Protein AF-A0AAW0DXD9-F1 (afdb_monomer_lite)

Organism: NCBI:txid2862362

Structure (mmCIF, N/CA/C/O backbone):
data_AF-A0AAW0DXD9-F1
#
_entry.id   AF-A0AAW0DXD9-F1
#
loop_
_atom_site.group_PDB
_atom_site.id
_atom_site.type_symbol
_atom_site.label_atom_id
_atom_site.label_alt_id
_atom_site.label_comp_id
_atom_site.label_asym_id
_atom_site.label_entity_id
_atom_site.label_seq_id
_atom_site.pdbx_PDB_ins_code
_atom_site.Cartn_x
_atom_site.Cartn_y
_atom_site.Cartn_z
_atom_site.occupancy
_atom_site.B_iso_or_equiv
_atom_site.auth_seq_id
_atom_site.auth_comp_id
_atom_site.auth_asym_id
_atom_site.auth_atom_id
_atom_site.pdbx_PDB_model_num
ATOM 1 N N . MET A 1 1 ? -8.030 -7.609 -18.853 1.00 49.00 1 MET A N 1
ATOM 2 C CA . MET A 1 1 ? -7.290 -8.374 -17.815 1.00 49.00 1 MET A CA 1
ATOM 3 C C . MET A 1 1 ? -5.779 -8.216 -18.023 1.00 49.00 1 MET A C 1
ATOM 5 O O . MET A 1 1 ? -5.335 -8.405 -19.146 1.00 49.00 1 MET A O 1
ATOM 9 N N . GLN A 1 2 ? -4.993 -7.849 -17.000 1.00 67.75 2 GLN A N 1
ATOM 10 C CA . GLN A 1 2 ? -3.519 -7.830 -17.099 1.00 67.75 2 GLN A CA 1
ATOM 11 C C . GLN A 1 2 ? -2.931 -9.238 -16.900 1.00 67.75 2 GLN A C 1
ATOM 13 O O . GLN A 1 2 ? -3.432 -10.023 -16.094 1.00 67.75 2 GLN A O 1
ATOM 18 N N . LEU A 1 3 ? -1.858 -9.551 -17.626 1.00 85.88 3 LEU A N 1
ATOM 19 C CA . LEU A 1 3 ? -1.164 -10.839 -17.574 1.00 85.88 3 LEU A CA 1
ATOM 20 C C . LEU A 1 3 ? -0.427 -11.042 -16.236 1.00 85.88 3 LEU A C 1
ATOM 22 O O . LEU A 1 3 ? 0.453 -10.260 -15.889 1.00 85.88 3 LEU A O 1
ATOM 26 N N . GLN A 1 4 ? -0.753 -12.120 -15.520 1.00 86.94 4 GLN A N 1
ATOM 27 C CA . GLN A 1 4 ? -0.132 -12.501 -14.244 1.00 86.94 4 GLN A CA 1
ATOM 28 C C . GLN A 1 4 ? 1.189 -13.268 -14.464 1.00 86.94 4 GLN A C 1
ATOM 30 O O . GLN A 1 4 ? 1.215 -14.362 -15.043 1.00 86.94 4 GLN A O 1
ATOM 35 N N . LEU A 1 5 ? 2.302 -12.712 -13.988 1.00 90.62 5 LEU A N 1
ATOM 36 C CA . LEU A 1 5 ? 3.662 -13.256 -14.140 1.00 90.62 5 LEU A CA 1
ATOM 37 C C . LEU A 1 5 ? 4.233 -13.836 -12.836 1.00 90.62 5 LEU A C 1
ATOM 39 O O . LEU A 1 5 ? 5.356 -14.338 -12.807 1.00 90.62 5 LEU A O 1
ATOM 43 N N . ASP A 1 6 ? 3.434 -13.831 -11.777 1.00 84.50 6 ASP A N 1
ATOM 44 C CA . ASP A 1 6 ? 3.812 -14.202 -10.418 1.00 84.50 6 ASP A CA 1
ATOM 45 C C . ASP A 1 6 ? 4.309 -15.647 -10.336 1.00 84.50 6 ASP A C 1
ATOM 47 O O . ASP A 1 6 ? 3.703 -16.585 -10.871 1.00 84.50 6 ASP A O 1
ATOM 51 N N . GLY A 1 7 ? 5.454 -15.835 -9.681 1.00 84.81 7 GLY A N 1
ATOM 52 C CA . GLY A 1 7 ? 6.097 -17.143 -9.545 1.00 84.81 7 GLY A CA 1
ATOM 53 C C . GLY A 1 7 ? 6.734 -17.693 -10.828 1.00 84.81 7 GLY A C 1
ATOM 54 O O . GLY A 1 7 ? 7.098 -18.868 -10.844 1.00 84.81 7 GLY A O 1
ATOM 55 N N . ALA A 1 8 ? 6.878 -16.893 -11.894 1.00 91.31 8 ALA A N 1
ATOM 56 C CA . ALA A 1 8 ? 7.763 -17.230 -13.011 1.00 91.31 8 ALA A CA 1
ATOM 57 C C . ALA A 1 8 ? 9.213 -17.358 -12.508 1.00 91.31 8 ALA A C 1
ATOM 59 O O . ALA A 1 8 ? 9.703 -16.477 -11.799 1.00 91.31 8 ALA A O 1
ATOM 60 N N . LYS A 1 9 ? 9.894 -18.455 -12.860 1.00 91.81 9 LYS A N 1
ATOM 61 C CA . LYS A 1 9 ? 11.233 -18.814 -12.351 1.00 91.81 9 LYS A CA 1
ATOM 62 C C . LYS A 1 9 ? 12.372 -18.465 -13.309 1.00 91.81 9 LYS A C 1
ATOM 64 O O . LYS A 1 9 ? 13.537 -18.635 -12.957 1.00 91.81 9 LYS A O 1
ATOM 69 N N . SER A 1 10 ? 12.044 -17.998 -14.510 1.00 94.88 10 SER A N 1
ATOM 70 C CA . SER A 1 10 ? 13.009 -17.590 -15.523 1.00 94.88 10 SER A CA 1
ATOM 71 C C . SER A 1 10 ? 12.406 -16.571 -16.495 1.00 94.88 10 SER A C 1
ATOM 73 O O . SER A 1 10 ? 11.189 -16.385 -16.552 1.00 94.88 10 SER A O 1
ATOM 75 N N . VAL A 1 11 ? 13.263 -15.965 -17.319 1.00 96.00 11 VAL A N 1
ATOM 76 C CA . VAL A 1 11 ? 12.863 -15.161 -18.487 1.00 96.00 11 VAL A CA 1
ATOM 77 C C . VAL A 1 11 ? 11.992 -15.980 -19.454 1.00 96.00 11 VAL A C 1
ATOM 79 O O . VAL A 1 11 ? 11.004 -15.471 -19.981 1.00 96.00 11 VAL A O 1
ATOM 82 N N . GLN A 1 12 ? 12.310 -17.267 -19.638 1.00 95.88 12 GLN A N 1
ATOM 83 C CA . GLN A 1 12 ? 11.563 -18.169 -20.517 1.00 95.88 12 GLN A CA 1
ATOM 84 C C . GLN A 1 12 ? 10.153 -18.460 -19.975 1.00 95.88 12 GLN A C 1
ATOM 86 O O . GLN A 1 12 ? 9.193 -18.409 -20.739 1.00 95.88 12 GLN A O 1
ATOM 91 N N . ASP A 1 13 ? 9.996 -18.651 -18.658 1.00 95.94 13 ASP A N 1
ATOM 92 C CA . ASP A 1 13 ? 8.682 -18.810 -18.012 1.00 95.94 13 ASP A CA 1
ATOM 93 C C . ASP A 1 13 ? 7.769 -17.602 -18.293 1.00 95.94 13 ASP A C 1
ATOM 95 O O . ASP A 1 13 ? 6.564 -17.762 -18.495 1.00 95.94 13 ASP A O 1
ATOM 99 N N . VAL A 1 14 ? 8.329 -16.384 -18.293 1.00 96.75 14 VAL A N 1
ATOM 100 C CA . VAL A 1 14 ? 7.583 -15.159 -18.618 1.00 96.75 14 VAL A CA 1
ATOM 101 C C . VAL A 1 14 ? 7.177 -15.153 -20.093 1.00 96.75 14 VAL A C 1
ATOM 103 O O . VAL A 1 14 ? 6.004 -14.932 -20.391 1.00 96.75 14 VAL A O 1
ATOM 106 N N . ILE A 1 15 ? 8.104 -15.458 -21.006 1.00 97.00 15 ILE A N 1
ATOM 107 C CA . ILE A 1 15 ? 7.836 -15.570 -22.451 1.00 97.00 15 ILE A CA 1
ATOM 108 C C . ILE A 1 15 ? 6.709 -16.577 -22.725 1.00 97.00 15 ILE A C 1
ATOM 110 O O . ILE A 1 15 ? 5.752 -16.259 -23.434 1.00 97.00 15 ILE A O 1
ATOM 114 N N . ASP A 1 16 ? 6.761 -17.761 -22.115 1.00 96.69 16 ASP A N 1
ATOM 115 C CA . ASP A 1 16 ? 5.762 -18.811 -22.326 1.00 96.69 16 ASP A CA 1
ATOM 116 C C . ASP A 1 16 ? 4.389 -18.453 -21.736 1.00 96.69 16 ASP A C 1
ATOM 118 O O . ASP A 1 16 ? 3.364 -18.745 -22.360 1.00 96.69 16 ASP A O 1
ATOM 122 N N . ARG A 1 17 ? 4.334 -17.714 -20.617 1.00 96.62 17 ARG A N 1
ATOM 123 C CA . ARG A 1 17 ? 3.081 -17.124 -20.107 1.00 96.62 17 ARG A CA 1
ATOM 124 C C . ARG A 1 17 ? 2.498 -16.074 -21.051 1.00 96.62 17 ARG A C 1
ATOM 126 O O . ARG A 1 17 ? 1.286 -16.072 -21.259 1.00 96.62 17 ARG A O 1
ATOM 133 N N . ILE A 1 18 ? 3.325 -15.212 -21.652 1.00 96.50 18 ILE A N 1
ATOM 134 C CA . ILE A 1 18 ? 2.856 -14.230 -22.647 1.00 96.50 18 ILE A CA 1
ATOM 135 C C . ILE A 1 18 ? 2.286 -14.952 -23.871 1.00 96.50 18 ILE A C 1
ATOM 137 O O . ILE A 1 18 ? 1.202 -14.607 -24.337 1.00 96.50 18 ILE A O 1
ATOM 141 N N . LYS A 1 19 ? 2.962 -15.994 -24.363 1.00 95.94 19 LYS A N 1
ATOM 142 C CA . LYS A 1 19 ? 2.490 -16.799 -25.501 1.00 95.94 19 LYS A CA 1
ATOM 143 C C . LYS A 1 19 ? 1.169 -17.495 -25.188 1.00 95.94 19 LYS A C 1
ATOM 145 O O . LYS A 1 19 ? 0.238 -17.398 -25.984 1.00 95.94 19 LYS A O 1
ATOM 150 N N . ALA A 1 20 ? 1.052 -18.124 -24.017 1.00 95.12 20 ALA A N 1
ATOM 151 C CA . ALA A 1 20 ? -0.197 -18.730 -23.558 1.00 95.12 20 ALA A CA 1
ATOM 152 C C . ALA A 1 20 ? -1.334 -17.697 -23.460 1.00 95.12 20 ALA A C 1
ATOM 154 O O . ALA A 1 20 ? -2.444 -17.967 -23.912 1.00 95.12 20 ALA A O 1
ATOM 155 N N . TYR A 1 21 ? -1.052 -16.494 -22.947 1.00 94.56 21 TYR A N 1
ATOM 156 C CA . TYR A 1 21 ? -2.014 -15.393 -22.898 1.00 94.56 21 TYR A CA 1
ATOM 157 C C . TYR A 1 21 ? -2.471 -14.955 -24.293 1.00 94.56 21 TYR A C 1
ATOM 159 O O . TYR A 1 21 ? -3.675 -14.888 -24.528 1.00 94.56 21 TYR A O 1
ATOM 167 N N . ILE A 1 22 ? -1.544 -14.717 -25.230 1.00 94.50 22 ILE A N 1
ATOM 168 C CA . ILE A 1 22 ? -1.880 -14.350 -26.614 1.00 94.50 22 ILE A CA 1
ATOM 169 C C . ILE A 1 22 ? -2.766 -15.431 -27.247 1.00 94.50 22 ILE A C 1
ATOM 171 O O . ILE A 1 22 ? -3.814 -15.112 -27.798 1.00 94.50 22 ILE A O 1
ATOM 175 N N . LEU A 1 23 ? -2.379 -16.707 -27.146 1.00 94.00 23 LEU A N 1
ATOM 176 C CA . LEU A 1 23 ? -3.112 -17.823 -27.754 1.00 94.00 23 LEU A CA 1
ATOM 177 C C . LEU A 1 23 ? -4.498 -18.051 -27.125 1.00 94.00 23 LEU A C 1
ATOM 179 O O . LEU A 1 23 ? -5.411 -18.497 -27.817 1.00 94.00 23 LEU A O 1
ATOM 183 N N . ALA A 1 24 ? -4.676 -17.719 -25.843 1.00 93.06 24 ALA A N 1
ATOM 184 C CA . ALA A 1 24 ? -5.959 -17.809 -25.144 1.00 93.06 24 ALA A CA 1
ATOM 185 C C . ALA A 1 24 ? -6.922 -16.639 -25.437 1.00 93.06 24 ALA A C 1
ATOM 187 O O . ALA A 1 24 ? -8.107 -16.747 -25.124 1.00 93.06 24 ALA A O 1
ATOM 188 N N . HIS A 1 25 ? -6.443 -15.540 -26.034 1.00 90.62 25 HIS A N 1
ATOM 189 C CA . HIS A 1 25 ? -7.230 -14.332 -26.308 1.00 90.62 25 HIS A CA 1
ATOM 190 C C . HIS A 1 25 ? -7.232 -14.040 -27.820 1.00 90.62 25 HIS A C 1
ATOM 192 O O . HIS A 1 25 ? -6.337 -13.350 -28.316 1.00 90.62 25 HIS A O 1
ATOM 198 N N . PRO A 1 26 ? -8.217 -14.553 -28.590 1.00 91.88 26 PRO A N 1
ATOM 199 C CA . PRO A 1 26 ? -8.238 -14.434 -30.052 1.00 91.88 26 PRO A CA 1
ATOM 200 C C . PRO A 1 26 ? -8.177 -12.992 -30.569 1.00 91.88 26 PRO A C 1
ATOM 202 O O . PRO A 1 26 ? -7.608 -12.742 -31.629 1.00 91.88 26 PRO A O 1
ATOM 205 N N . ASP A 1 27 ? -8.723 -12.044 -29.809 1.00 88.56 27 ASP A N 1
ATOM 206 C CA . ASP A 1 27 ? -8.697 -10.612 -30.096 1.00 88.56 27 ASP A CA 1
ATOM 207 C C . ASP A 1 27 ? -7.316 -9.971 -29.875 1.00 88.56 27 ASP A C 1
ATOM 209 O O . ASP A 1 27 ? -6.988 -9.001 -30.551 1.00 88.56 27 ASP A O 1
ATOM 213 N N . VAL A 1 28 ? -6.482 -10.521 -28.985 1.00 90.69 28 VAL A N 1
ATOM 214 C CA . VAL A 1 28 ? -5.057 -10.166 -28.842 1.00 90.69 28 VAL A CA 1
ATOM 215 C C . VAL A 1 28 ? -4.207 -10.893 -29.889 1.00 90.69 28 VAL A C 1
ATOM 217 O O . VAL A 1 28 ? -3.288 -10.304 -30.457 1.00 90.69 28 VAL A O 1
ATOM 220 N N . HIS A 1 29 ? -4.502 -12.161 -30.187 1.00 92.94 29 HIS A N 1
ATOM 221 C CA . HIS A 1 29 ? -3.783 -12.923 -31.210 1.00 92.94 29 HIS A CA 1
ATOM 222 C C . HIS A 1 29 ? -3.917 -12.283 -32.599 1.00 92.94 29 HIS A C 1
ATOM 224 O O . HIS A 1 29 ? -2.898 -12.041 -33.249 1.00 92.94 29 HIS A O 1
ATOM 230 N N . ALA A 1 30 ? -5.149 -11.962 -33.012 1.00 93.12 30 ALA A N 1
ATOM 231 C CA . ALA A 1 30 ? -5.470 -11.429 -34.336 1.00 93.12 30 ALA A CA 1
ATOM 232 C C . ALA A 1 30 ? -4.989 -9.986 -34.581 1.00 93.12 30 ALA A C 1
ATOM 234 O O . ALA A 1 30 ? -4.852 -9.596 -35.738 1.00 93.12 30 ALA A O 1
ATOM 235 N N . ASP A 1 31 ? -4.716 -9.206 -33.530 1.00 92.50 31 ASP A N 1
ATOM 236 C CA . ASP A 1 31 ? -4.271 -7.811 -33.633 1.00 92.50 31 ASP A CA 1
ATOM 237 C C . ASP A 1 31 ? -2.896 -7.607 -32.959 1.00 92.50 31 ASP A C 1
ATOM 239 O O . ASP A 1 31 ? -2.810 -7.392 -31.745 1.00 92.50 31 ASP A O 1
ATOM 243 N N . PRO A 1 32 ? -1.793 -7.654 -33.734 1.00 90.44 32 PRO A N 1
ATOM 244 C CA . PRO A 1 32 ? -0.442 -7.388 -33.241 1.00 90.44 32 PRO A CA 1
ATOM 245 C C . PRO A 1 32 ? -0.200 -5.967 -32.719 1.00 90.44 32 PRO A C 1
ATOM 247 O O . PRO A 1 32 ? 0.811 -5.748 -32.053 1.00 90.44 32 PRO A O 1
ATOM 250 N N . SER A 1 33 ? -1.090 -5.005 -33.000 1.00 90.56 33 SER A N 1
ATOM 251 C CA . SER A 1 33 ? -0.955 -3.624 -32.519 1.00 90.56 33 SER A CA 1
ATOM 252 C C . SER A 1 33 ? -1.432 -3.440 -31.074 1.00 90.56 33 SER A C 1
ATOM 254 O O . SER A 1 33 ? -1.099 -2.438 -30.437 1.00 90.56 33 SER A O 1
ATOM 256 N N . ARG A 1 34 ? -2.180 -4.410 -30.528 1.00 91.06 34 ARG A N 1
ATOM 257 C CA . ARG A 1 34 ? -2.668 -4.360 -29.148 1.00 91.06 34 ARG A CA 1
ATOM 258 C C . ARG A 1 34 ? -1.540 -4.446 -28.134 1.00 91.06 34 ARG A C 1
ATOM 260 O O . ARG A 1 34 ? -0.703 -5.346 -28.172 1.00 91.06 34 ARG A O 1
ATOM 267 N N . TRP A 1 35 ? -1.610 -3.544 -27.162 1.00 92.81 35 TRP A N 1
ATOM 268 C CA . TRP A 1 35 ? -0.725 -3.529 -26.008 1.00 92.81 35 TRP A CA 1
ATOM 269 C C . TRP A 1 35 ? -0.950 -4.748 -25.118 1.00 92.81 35 TRP A C 1
ATOM 271 O O . TRP A 1 35 ? -2.056 -4.981 -24.625 1.00 92.81 35 TRP A O 1
ATOM 281 N N . ILE A 1 36 ? 0.125 -5.489 -24.868 1.00 93.88 36 ILE A N 1
ATOM 282 C CA . ILE A 1 36 ? 0.157 -6.567 -23.884 1.00 93.88 36 ILE A CA 1
ATOM 283 C C . ILE A 1 36 ? 0.736 -5.989 -22.597 1.00 93.88 36 ILE A C 1
ATOM 285 O O . ILE A 1 36 ? 1.898 -5.583 -22.553 1.00 93.88 36 ILE A O 1
ATOM 289 N N . GLN A 1 37 ? -0.093 -5.950 -21.556 1.00 93.19 37 GLN A N 1
ATOM 290 C CA . GLN A 1 37 ? 0.281 -5.472 -20.229 1.00 93.19 37 GLN A CA 1
ATOM 291 C C . GLN A 1 37 ? 0.275 -6.639 -19.243 1.00 93.19 37 GLN A C 1
ATOM 293 O O . GLN A 1 37 ? -0.698 -7.395 -19.186 1.00 93.19 37 GLN A O 1
ATOM 298 N N . GLY A 1 38 ? 1.336 -6.769 -18.451 1.00 91.88 38 GLY A N 1
ATOM 299 C CA . GLY A 1 38 ? 1.437 -7.775 -17.393 1.00 91.88 38 GLY A CA 1
ATOM 300 C C . GLY A 1 38 ? 2.134 -7.247 -16.147 1.00 91.88 38 GLY A C 1
ATOM 301 O O . GLY A 1 38 ? 2.767 -6.197 -16.192 1.00 91.88 38 GLY A O 1
ATOM 302 N N . MET A 1 39 ? 2.023 -7.976 -15.042 1.00 89.88 39 MET A N 1
ATOM 303 C CA . MET A 1 39 ? 2.644 -7.647 -13.757 1.00 89.88 39 MET A CA 1
ATOM 304 C C . MET A 1 39 ? 3.072 -8.933 -13.035 1.00 89.88 39 MET A C 1
ATOM 306 O O . MET A 1 39 ? 2.510 -9.993 -13.299 1.00 89.88 39 MET A O 1
ATOM 310 N N . GLY A 1 40 ? 4.066 -8.848 -12.145 1.00 88.44 40 GLY A N 1
ATOM 311 C CA . GLY A 1 40 ? 4.409 -9.931 -11.208 1.00 88.44 40 GLY A CA 1
ATOM 312 C C . GLY A 1 40 ? 5.754 -10.617 -11.458 1.00 88.44 40 GLY A C 1
ATOM 313 O O . GLY A 1 40 ? 6.115 -11.547 -10.735 1.00 88.44 40 GLY A O 1
ATOM 314 N N . TRP A 1 41 ? 6.526 -10.182 -12.464 1.00 92.88 41 TRP A N 1
ATOM 315 C CA . TRP A 1 41 ? 7.858 -10.749 -12.692 1.00 92.88 41 TRP A CA 1
ATOM 316 C C . TRP A 1 41 ? 8.831 -10.310 -11.595 1.00 92.88 41 TRP A C 1
ATOM 318 O O . TRP A 1 41 ? 8.757 -9.194 -11.079 1.00 92.88 41 TRP A O 1
ATOM 328 N N . ASP A 1 42 ? 9.743 -11.202 -11.224 1.00 89.75 42 ASP A N 1
ATOM 329 C CA . ASP A 1 42 ? 10.692 -10.971 -10.143 1.00 89.75 42 ASP A CA 1
ATOM 330 C C . ASP A 1 42 ? 12.003 -11.703 -10.419 1.00 89.75 42 ASP A C 1
ATOM 332 O O . ASP A 1 42 ? 12.139 -12.899 -10.155 1.00 89.75 42 ASP A O 1
ATOM 336 N N . GLN A 1 43 ? 12.986 -10.958 -10.916 1.00 90.56 43 GLN A N 1
ATOM 337 C CA . GLN A 1 43 ? 14.294 -11.499 -11.249 1.00 90.56 43 GLN A CA 1
ATOM 338 C C . GLN A 1 43 ? 15.075 -12.000 -10.031 1.00 90.56 43 GLN A C 1
ATOM 340 O O . GLN A 1 43 ? 15.916 -12.875 -10.179 1.00 90.56 43 GLN A O 1
ATOM 345 N N . THR A 1 44 ? 14.765 -11.546 -8.809 1.00 85.38 44 THR A N 1
ATOM 346 C CA . THR A 1 44 ? 15.437 -12.042 -7.588 1.00 85.38 44 THR A CA 1
ATOM 347 C C . THR A 1 44 ? 15.163 -13.522 -7.307 1.00 85.38 44 THR A C 1
ATOM 349 O O . THR A 1 44 ? 15.883 -14.146 -6.530 1.00 85.38 44 THR A O 1
ATOM 352 N N . LYS A 1 45 ? 14.151 -14.097 -7.970 1.00 85.69 45 LYS A N 1
ATOM 353 C CA . LYS A 1 45 ? 13.799 -15.524 -7.927 1.00 85.69 45 LYS A CA 1
ATOM 354 C C . LYS A 1 45 ? 14.406 -16.328 -9.087 1.00 85.69 45 LYS A C 1
ATOM 356 O O . LYS A 1 45 ? 14.171 -17.534 -9.164 1.00 85.69 45 LYS A O 1
ATOM 361 N N . TRP A 1 46 ? 15.138 -15.686 -10.001 1.00 91.62 46 TRP A N 1
ATOM 362 C CA . TRP A 1 46 ? 15.728 -16.306 -11.192 1.00 91.62 46 TRP A CA 1
ATOM 363 C C . TRP A 1 46 ? 17.221 -16.607 -10.979 1.00 91.62 46 TRP A C 1
ATOM 365 O O . TRP A 1 46 ? 17.888 -15.903 -10.215 1.00 91.62 46 TRP A O 1
ATOM 375 N N . PRO A 1 47 ? 17.793 -17.615 -11.666 1.00 87.50 47 PRO A N 1
ATOM 376 C CA . PRO A 1 47 ? 19.237 -17.847 -11.657 1.00 87.50 47 PRO A CA 1
ATOM 377 C C . PRO A 1 47 ? 20.016 -16.584 -12.062 1.00 87.50 47 PRO A C 1
ATOM 379 O O . PRO A 1 47 ? 19.702 -15.960 -13.070 1.00 87.50 47 PRO A O 1
ATOM 382 N N . GLY A 1 48 ? 21.017 -16.199 -11.265 1.00 84.19 48 GLY A N 1
ATOM 383 C CA . GLY A 1 48 ? 21.847 -15.004 -11.489 1.00 84.19 48 GLY A CA 1
ATOM 384 C C . GLY A 1 48 ? 21.235 -13.669 -11.035 1.00 84.19 48 GLY A C 1
ATOM 385 O O . GLY A 1 48 ? 21.977 -12.721 -10.811 1.00 84.19 48 GLY A O 1
ATOM 386 N N . ALA A 1 49 ? 19.915 -13.596 -10.837 1.00 85.69 49 ALA A N 1
ATOM 387 C CA . ALA A 1 49 ? 19.181 -12.388 -10.438 1.00 85.69 49 ALA A CA 1
ATOM 388 C C . ALA A 1 49 ? 19.370 -11.140 -11.334 1.00 85.69 49 ALA A C 1
ATOM 390 O O . ALA A 1 49 ? 19.113 -10.010 -10.907 1.00 85.69 49 ALA A O 1
ATOM 391 N N . GLU A 1 50 ? 19.784 -11.339 -12.587 1.00 89.75 50 GLU A N 1
ATOM 392 C CA . GLU A 1 50 ? 19.973 -10.276 -13.577 1.00 89.75 50 GLU A CA 1
ATOM 393 C C . GLU A 1 50 ? 18.636 -9.773 -14.147 1.00 89.75 50 GLU A C 1
ATOM 395 O O . GLU A 1 50 ? 17.646 -10.504 -14.222 1.00 89.75 50 GLU A O 1
ATOM 400 N N . PHE A 1 51 ? 18.593 -8.505 -14.561 1.00 92.88 51 PHE A N 1
ATOM 401 C CA . PHE A 1 51 ? 17.422 -7.947 -15.235 1.00 92.88 51 PHE A CA 1
ATOM 402 C C . PHE A 1 51 ? 17.274 -8.507 -16.666 1.00 92.88 51 PHE A C 1
ATOM 404 O O . PHE A 1 51 ? 18.282 -8.650 -17.359 1.00 92.88 51 PHE A O 1
ATOM 411 N N . PRO A 1 52 ? 16.040 -8.759 -17.147 1.00 95.31 52 PRO A N 1
ATOM 412 C CA . PRO A 1 52 ? 15.800 -9.158 -18.533 1.00 95.31 52 PRO A CA 1
ATOM 413 C C . PRO A 1 52 ? 15.964 -7.976 -19.505 1.00 95.31 52 PRO A C 1
ATOM 415 O O . PRO A 1 52 ? 16.075 -6.821 -19.092 1.00 95.31 52 PRO A O 1
ATOM 418 N N . THR A 1 53 ? 15.949 -8.252 -20.810 1.00 96.75 53 THR A N 1
ATOM 419 C CA . THR A 1 53 ? 16.121 -7.250 -21.875 1.00 96.75 53 THR A CA 1
ATOM 420 C C . THR A 1 53 ? 14.994 -7.289 -22.912 1.00 96.75 53 THR A C 1
ATOM 422 O O . THR A 1 53 ? 14.305 -8.293 -23.088 1.00 96.75 53 THR A O 1
ATOM 425 N N . ALA A 1 54 ? 14.796 -6.197 -23.650 1.00 96.88 54 ALA A N 1
ATOM 426 C CA . ALA A 1 54 ? 13.855 -6.104 -24.768 1.00 96.88 54 ALA A CA 1
ATOM 427 C C . ALA A 1 54 ? 14.108 -7.183 -25.843 1.00 96.88 54 ALA A C 1
ATOM 429 O O . ALA A 1 54 ? 13.157 -7.738 -26.399 1.00 96.88 54 ALA A O 1
ATOM 430 N N . VAL A 1 55 ? 15.384 -7.522 -26.065 1.00 95.94 55 VAL A N 1
ATOM 431 C CA . VAL A 1 55 ? 15.843 -8.565 -26.996 1.00 95.94 55 VAL A CA 1
ATOM 432 C C . VAL A 1 55 ? 15.350 -9.954 -26.578 1.00 95.94 55 VAL A C 1
ATOM 434 O O . VAL A 1 55 ? 15.041 -10.782 -27.432 1.00 95.94 55 VAL A O 1
ATOM 437 N N . ASP A 1 56 ? 15.227 -10.232 -25.276 1.00 96.25 56 ASP A N 1
ATOM 438 C CA . ASP A 1 56 ? 14.722 -11.527 -24.808 1.00 96.25 56 ASP A CA 1
ATOM 439 C C . ASP A 1 56 ? 13.269 -11.769 -25.255 1.00 96.25 56 ASP A C 1
ATOM 441 O O . ASP A 1 56 ? 12.926 -12.897 -25.604 1.00 96.25 56 ASP A O 1
ATOM 445 N N . LEU A 1 57 ? 12.440 -10.716 -25.344 1.00 97.06 57 LEU A N 1
ATOM 446 C CA . LEU A 1 57 ? 11.083 -10.816 -25.899 1.00 97.06 57 LEU A CA 1
ATOM 447 C C . LEU A 1 57 ? 11.106 -11.060 -27.414 1.00 97.06 57 LEU A C 1
ATOM 449 O O . LEU A 1 57 ? 10.385 -11.926 -27.904 1.00 97.06 57 LEU A O 1
ATOM 453 N N . SER A 1 58 ? 11.924 -10.324 -28.174 1.00 94.31 58 SER A N 1
ATOM 454 C CA . SER A 1 58 ? 11.908 -10.386 -29.644 1.00 94.31 58 SER A CA 1
ATOM 455 C C . SER A 1 58 ? 12.593 -11.618 -30.242 1.00 94.31 58 SER A C 1
ATOM 457 O O . SER A 1 58 ? 12.420 -11.898 -31.438 1.00 94.31 58 SER A O 1
ATOM 459 N N . ARG A 1 59 ? 13.303 -12.410 -29.425 1.00 94.31 59 ARG A N 1
ATOM 460 C CA . ARG A 1 59 ? 13.746 -13.769 -29.780 1.00 94.31 59 ARG A CA 1
ATOM 461 C C . ARG A 1 59 ? 12.572 -14.676 -30.152 1.00 94.31 59 ARG A C 1
ATOM 463 O O . ARG A 1 59 ? 12.704 -15.427 -31.118 1.00 94.31 59 ARG A O 1
ATOM 470 N N . ASP A 1 60 ? 11.432 -14.582 -29.462 1.00 95.75 60 ASP A N 1
ATOM 471 C CA . ASP A 1 60 ? 10.250 -15.377 -29.806 1.00 95.75 60 ASP A CA 1
ATOM 472 C C . ASP A 1 60 ? 9.468 -14.746 -30.984 1.00 95.75 60 ASP A C 1
ATOM 474 O O . ASP A 1 60 ? 9.050 -13.583 -30.901 1.00 95.75 60 ASP A O 1
ATOM 478 N N . PRO A 1 61 ? 9.232 -15.481 -32.091 1.00 94.44 61 PRO A N 1
ATOM 479 C CA . PRO A 1 61 ? 8.539 -14.942 -33.261 1.00 94.44 61 PRO A CA 1
ATOM 480 C C . PRO A 1 61 ? 7.106 -14.455 -33.007 1.00 94.44 61 PRO A C 1
ATOM 482 O O . PRO A 1 61 ? 6.645 -13.592 -33.749 1.00 94.44 61 PRO A O 1
ATOM 485 N N . LEU A 1 62 ? 6.398 -14.973 -31.993 1.00 95.00 62 LEU A N 1
ATOM 486 C CA . LEU A 1 62 ? 5.025 -14.549 -31.682 1.00 95.00 62 LEU A CA 1
ATOM 487 C C . LEU A 1 62 ? 4.983 -13.182 -30.979 1.00 95.00 62 LEU A C 1
ATOM 489 O O . LEU A 1 62 ? 3.974 -12.475 -31.064 1.00 95.00 62 LEU A O 1
ATOM 493 N N . LEU A 1 63 ? 6.067 -12.823 -30.282 1.00 96.50 63 LEU A N 1
ATOM 494 C CA . LEU A 1 63 ? 6.188 -11.598 -29.486 1.00 96.50 63 LEU A CA 1
ATOM 495 C C . LEU A 1 63 ? 6.831 -10.441 -30.263 1.00 96.50 63 LEU A C 1
ATOM 497 O O . LEU A 1 63 ? 6.573 -9.274 -29.961 1.00 96.50 63 LEU A O 1
ATOM 501 N N . ARG A 1 64 ? 7.657 -10.749 -31.270 1.00 95.25 64 ARG A N 1
ATOM 502 C CA . ARG A 1 64 ? 8.372 -9.759 -32.088 1.00 95.25 64 ARG A CA 1
ATOM 503 C C . ARG A 1 64 ? 7.422 -8.725 -32.703 1.00 95.25 64 ARG A C 1
ATOM 505 O O . ARG A 1 64 ? 6.428 -9.070 -33.334 1.00 95.25 64 ARG A O 1
ATOM 512 N N . GLY A 1 65 ? 7.754 -7.445 -32.537 1.00 94.19 65 GLY A N 1
ATOM 513 C CA . GLY A 1 65 ? 6.989 -6.322 -33.090 1.00 94.19 65 GLY A CA 1
ATOM 514 C C . GLY A 1 65 ? 5.679 -5.985 -32.363 1.00 94.19 65 GLY A C 1
ATOM 515 O O . GLY A 1 65 ? 5.049 -4.993 -32.725 1.00 94.19 65 GLY A O 1
ATOM 516 N N . ARG A 1 66 ? 5.270 -6.744 -31.335 1.00 96.56 66 ARG A N 1
ATOM 517 C CA . ARG A 1 66 ? 4.110 -6.404 -30.491 1.00 96.56 66 ARG A CA 1
ATOM 518 C C . ARG A 1 66 ? 4.513 -5.404 -29.399 1.00 96.56 66 ARG A C 1
ATOM 520 O O . ARG A 1 66 ? 5.587 -5.568 -28.821 1.00 96.56 66 ARG A O 1
ATOM 527 N N . PRO A 1 67 ? 3.676 -4.407 -29.058 1.00 96.88 67 PRO A N 1
ATOM 528 C CA . PRO A 1 67 ? 3.944 -3.521 -27.933 1.00 96.88 67 PRO A CA 1
ATOM 529 C C . PRO A 1 67 ? 3.655 -4.239 -26.604 1.00 96.88 67 PRO A C 1
ATOM 531 O O . PRO A 1 67 ? 2.504 -4.445 -26.219 1.00 96.88 67 PRO A O 1
ATOM 534 N N . ILE A 1 68 ? 4.715 -4.642 -25.904 1.00 97.31 68 ILE A N 1
ATOM 535 C CA . ILE A 1 68 ? 4.655 -5.339 -24.611 1.00 97.31 68 ILE A CA 1
ATOM 536 C C . ILE A 1 68 ? 5.273 -4.449 -23.522 1.00 97.31 68 ILE A C 1
ATOM 538 O O . ILE A 1 68 ? 6.383 -3.940 -23.706 1.00 97.31 68 ILE A O 1
ATOM 542 N N . VAL A 1 69 ? 4.578 -4.308 -22.387 1.00 96.88 69 VAL A N 1
ATOM 543 C CA . VAL A 1 69 ? 5.074 -3.685 -21.145 1.00 96.88 69 VAL A CA 1
ATOM 544 C C . VAL A 1 69 ? 4.710 -4.553 -19.938 1.00 96.88 69 VAL A C 1
ATOM 546 O O . VAL A 1 69 ? 3.544 -4.872 -19.706 1.00 96.88 69 VAL A O 1
ATOM 549 N N . LEU A 1 70 ? 5.718 -4.962 -19.170 1.00 96.56 70 LEU A N 1
ATOM 550 C CA . LEU A 1 70 ? 5.578 -5.883 -18.044 1.00 96.56 70 LEU A CA 1
ATOM 551 C C . LEU A 1 70 ? 6.116 -5.225 -16.774 1.00 96.56 70 LEU A C 1
ATOM 553 O O . LEU A 1 70 ? 7.299 -4.898 -16.691 1.00 96.56 70 LEU A O 1
ATOM 557 N N . PHE A 1 71 ? 5.277 -5.058 -15.763 1.00 92.62 71 PHE A N 1
ATOM 558 C CA . PHE A 1 71 ? 5.659 -4.485 -14.477 1.00 92.62 71 PHE A CA 1
ATOM 559 C C . PHE A 1 71 ? 6.282 -5.540 -13.560 1.00 92.62 71 PHE A C 1
ATOM 561 O O . PHE A 1 71 ? 5.783 -6.666 -13.442 1.00 92.62 71 PHE A O 1
ATOM 568 N N . ARG A 1 72 ? 7.381 -5.173 -12.896 1.00 91.06 72 ARG A N 1
ATOM 569 C CA . ARG A 1 72 ? 7.970 -5.977 -11.821 1.00 91.06 72 ARG A CA 1
ATOM 570 C C . ARG A 1 72 ? 6.937 -6.138 -10.702 1.00 91.06 72 ARG A C 1
ATOM 572 O O . ARG A 1 72 ? 6.076 -5.277 -10.531 1.00 91.06 72 ARG A O 1
ATOM 579 N N . ILE A 1 73 ? 7.031 -7.219 -9.930 1.00 84.88 73 ILE A N 1
ATOM 580 C CA . ILE A 1 73 ? 6.146 -7.497 -8.787 1.00 84.88 73 ILE A CA 1
ATOM 581 C C . ILE A 1 73 ? 5.995 -6.302 -7.829 1.00 84.88 73 ILE A C 1
ATOM 583 O O . ILE A 1 73 ? 4.906 -6.067 -7.328 1.00 84.88 73 ILE A O 1
ATOM 587 N N . ASP A 1 74 ? 7.046 -5.498 -7.634 1.00 78.25 74 ASP A N 1
ATOM 588 C CA . ASP A 1 74 ? 7.036 -4.327 -6.750 1.00 78.25 74 ASP A CA 1
ATOM 589 C C . ASP A 1 74 ? 6.526 -3.026 -7.396 1.00 78.25 74 ASP A C 1
ATOM 591 O O . ASP A 1 74 ? 6.525 -2.001 -6.726 1.00 78.25 74 ASP A O 1
ATOM 595 N N . VAL A 1 75 ? 6.135 -3.047 -8.676 1.00 84.06 75 VAL A N 1
ATOM 596 C CA . VAL A 1 75 ? 5.759 -1.891 -9.519 1.00 84.06 75 VAL A CA 1
ATOM 597 C C . VAL A 1 75 ? 6.800 -0.764 -9.645 1.00 84.06 75 VAL A C 1
ATOM 599 O O . VAL A 1 75 ? 6.469 0.311 -10.137 1.00 84.06 75 VAL A O 1
ATOM 602 N N . HIS A 1 76 ? 8.067 -0.997 -9.276 1.00 85.50 76 HIS A N 1
ATOM 603 C CA . HIS A 1 76 ? 9.147 0.004 -9.384 1.00 85.50 76 HIS A CA 1
ATOM 604 C C . HIS A 1 76 ? 10.087 -0.210 -10.580 1.00 85.50 76 HIS A C 1
ATOM 606 O O . HIS A 1 76 ? 11.026 0.562 -10.775 1.00 85.50 76 HIS A O 1
ATOM 612 N N . ALA A 1 77 ? 9.839 -1.233 -11.400 1.00 91.44 77 ALA A N 1
ATOM 613 C CA . ALA A 1 77 ? 10.480 -1.392 -12.700 1.00 91.44 77 ALA A CA 1
ATOM 614 C C . ALA A 1 77 ? 9.482 -1.881 -13.759 1.00 91.44 77 ALA A C 1
ATOM 616 O O . ALA A 1 77 ? 8.560 -2.644 -13.465 1.00 91.44 77 ALA A O 1
ATOM 617 N N . SER A 1 78 ? 9.706 -1.482 -15.009 1.00 95.38 78 SER A N 1
ATOM 618 C CA . SER A 1 78 ? 9.020 -2.008 -16.190 1.00 95.38 78 SER A CA 1
ATOM 619 C C . SER A 1 78 ? 10.025 -2.634 -17.152 1.00 95.38 78 SER A C 1
ATOM 621 O O . SER A 1 78 ? 11.115 -2.098 -17.347 1.00 95.38 78 SER A O 1
ATOM 623 N N . TRP A 1 79 ? 9.645 -3.765 -17.740 1.00 97.44 79 TRP A N 1
ATOM 624 C CA . TRP A 1 79 ? 10.332 -4.430 -18.840 1.00 97.44 79 TRP A CA 1
ATOM 625 C C . TRP A 1 79 ? 9.501 -4.242 -20.107 1.00 97.44 79 TRP A C 1
ATOM 627 O O . TRP A 1 79 ? 8.343 -4.664 -20.164 1.00 97.44 79 TRP A O 1
ATOM 637 N N . VAL A 1 80 ? 10.073 -3.574 -21.105 1.00 98.00 80 VAL A N 1
ATOM 638 C CA . VAL A 1 80 ? 9.403 -3.236 -22.361 1.00 98.00 80 VAL A CA 1
ATOM 639 C C . VAL A 1 80 ? 10.035 -3.939 -23.562 1.00 98.00 80 VAL A C 1
ATOM 641 O O . VAL A 1 80 ? 11.241 -4.172 -23.615 1.00 98.00 80 VAL A O 1
ATOM 644 N N . SER A 1 81 ? 9.201 -4.265 -24.547 1.00 97.69 81 SER A N 1
ATOM 645 C CA . SER A 1 81 ? 9.633 -4.747 -25.870 1.00 97.69 81 SER A CA 1
ATOM 646 C C . SER A 1 81 ? 10.378 -3.687 -26.688 1.00 97.69 81 SER A C 1
ATOM 648 O O . SER A 1 81 ? 10.159 -2.489 -26.511 1.00 97.69 81 SER A O 1
ATOM 650 N N . GLU A 1 82 ? 11.155 -4.132 -27.680 1.00 96.62 82 GLU A N 1
ATOM 651 C CA . GLU A 1 82 ? 11.799 -3.254 -28.672 1.00 96.62 82 GLU A CA 1
ATOM 652 C C . GLU A 1 82 ? 10.779 -2.343 -29.371 1.00 96.62 82 GLU A C 1
ATOM 654 O O . GLU A 1 82 ? 11.023 -1.150 -29.527 1.00 96.62 82 GLU A O 1
ATOM 659 N N . ARG A 1 83 ? 9.574 -2.856 -29.669 1.00 97.06 83 ARG A N 1
ATOM 660 C CA . ARG A 1 83 ? 8.492 -2.060 -30.266 1.00 97.06 83 ARG A CA 1
ATOM 661 C C . ARG A 1 83 ? 8.072 -0.870 -29.400 1.00 97.06 83 ARG A C 1
ATOM 663 O O . ARG A 1 83 ? 7.683 0.167 -29.926 1.00 97.06 83 ARG A O 1
ATOM 670 N N . VAL A 1 84 ? 8.120 -1.010 -28.078 1.00 97.19 84 VAL A N 1
ATOM 671 C CA . VAL A 1 84 ? 7.805 0.090 -27.159 1.00 97.19 84 VAL A CA 1
ATOM 672 C C . VAL A 1 84 ? 8.961 1.089 -27.100 1.00 97.19 84 VAL A C 1
ATOM 674 O O . VAL A 1 84 ? 8.697 2.285 -27.124 1.00 97.19 84 VAL A O 1
ATOM 677 N N . LEU A 1 85 ? 10.219 0.633 -27.133 1.00 96.56 85 LEU A N 1
ATOM 678 C CA . LEU A 1 85 ? 11.381 1.527 -27.253 1.00 96.56 85 LEU A CA 1
ATOM 679 C C . LEU A 1 85 ? 11.329 2.360 -28.549 1.00 96.56 85 LEU A C 1
ATOM 681 O O . LEU A 1 85 ? 11.563 3.564 -28.505 1.00 96.56 85 LEU A O 1
ATOM 685 N N . GLU A 1 86 ? 10.935 1.759 -29.678 1.00 95.31 86 GLU A N 1
ATOM 686 C CA . GLU A 1 86 ? 10.680 2.482 -30.936 1.00 95.31 86 GLU A CA 1
ATOM 687 C C . GLU A 1 86 ? 9.593 3.560 -30.785 1.00 95.31 86 GLU A C 1
ATOM 689 O O . GLU A 1 86 ? 9.759 4.674 -31.280 1.00 95.31 86 GLU A O 1
ATOM 694 N N . LEU A 1 87 ? 8.481 3.241 -30.107 1.00 95.31 87 LEU A N 1
ATOM 695 C CA . LEU A 1 87 ? 7.365 4.171 -29.879 1.00 95.31 87 LEU A CA 1
ATOM 696 C C . LEU A 1 87 ? 7.730 5.328 -28.937 1.00 95.31 87 LEU A C 1
ATOM 698 O O . LEU A 1 87 ? 7.154 6.406 -29.057 1.00 95.31 87 LEU A O 1
ATOM 702 N N . MET A 1 88 ? 8.668 5.112 -28.013 1.00 94.75 88 MET A N 1
ATOM 703 C CA . MET A 1 88 ? 9.193 6.149 -27.118 1.00 94.75 88 MET A CA 1
ATOM 704 C C . MET A 1 88 ? 10.193 7.083 -27.817 1.00 94.75 88 MET A C 1
ATOM 706 O O . MET A 1 88 ? 10.367 8.225 -27.393 1.00 94.75 88 MET A O 1
ATOM 710 N N . GLY A 1 89 ? 10.845 6.619 -28.888 1.00 92.69 89 GLY A N 1
ATOM 711 C CA . GLY A 1 89 ? 11.845 7.391 -29.621 1.00 92.69 89 GLY A CA 1
ATOM 712 C C . GLY A 1 89 ? 13.145 7.619 -28.826 1.00 92.69 89 GLY A C 1
ATOM 713 O O . GLY A 1 89 ? 13.507 6.808 -27.970 1.00 92.69 89 GLY A O 1
ATOM 714 N N . PRO A 1 90 ? 13.899 8.697 -29.117 1.00 92.19 90 PRO A N 1
ATOM 715 C CA . PRO A 1 90 ? 15.165 8.989 -28.445 1.00 92.19 90 PRO A CA 1
ATOM 716 C C . PRO A 1 90 ? 14.998 9.217 -26.934 1.00 92.19 90 PRO A C 1
ATOM 718 O O . PRO A 1 90 ? 14.459 10.231 -26.497 1.00 92.19 90 PRO A O 1
ATOM 721 N N . LEU A 1 91 ? 15.503 8.278 -26.130 1.00 93.62 91 LEU A N 1
ATOM 722 C CA . LEU A 1 91 ? 15.417 8.340 -24.670 1.00 93.62 91 LEU A CA 1
ATOM 723 C C . LEU A 1 91 ? 16.501 9.245 -24.056 1.00 93.62 91 LEU A C 1
ATOM 725 O O . LEU A 1 91 ? 17.664 9.148 -24.466 1.00 93.62 91 LEU A O 1
ATOM 729 N N . PRO A 1 92 ? 16.173 10.050 -23.026 1.00 91.88 92 PRO A N 1
ATOM 730 C CA . PRO A 1 92 ? 17.126 10.943 -22.372 1.00 91.88 92 PRO A CA 1
ATOM 731 C C . PRO A 1 92 ? 18.272 10.176 -21.694 1.00 91.88 92 PRO A C 1
ATOM 733 O O . PRO A 1 92 ? 18.138 9.008 -21.316 1.00 91.88 92 PRO A O 1
ATOM 736 N N . GLY A 1 93 ? 19.423 10.839 -21.546 1.00 86.56 93 GLY A N 1
ATOM 737 C CA . GLY A 1 93 ? 20.595 10.261 -20.879 1.00 86.56 93 GLY A CA 1
ATOM 738 C C . GLY A 1 93 ? 20.383 10.048 -19.377 1.00 86.56 93 GLY A C 1
ATOM 739 O O . GLY A 1 93 ? 20.766 9.005 -18.857 1.00 86.56 93 GLY A O 1
ATOM 740 N N . ASP A 1 94 ? 19.724 11.006 -18.724 1.00 86.44 94 ASP A N 1
ATOM 741 C CA . ASP A 1 94 ? 19.371 10.996 -17.302 1.00 86.44 94 ASP A CA 1
ATOM 742 C C . ASP A 1 94 ? 17.870 11.290 -17.125 1.00 86.44 94 ASP A C 1
ATOM 744 O O . ASP A 1 94 ? 17.257 11.945 -17.972 1.00 86.44 94 ASP A O 1
ATOM 748 N N . VAL A 1 95 ? 17.275 10.790 -16.040 1.00 88.00 95 VAL A N 1
ATOM 749 C CA . VAL A 1 95 ? 15.860 10.989 -15.689 1.00 88.00 95 VAL A CA 1
ATOM 750 C C . VAL A 1 95 ? 15.775 11.302 -14.202 1.00 88.00 95 VAL A C 1
ATOM 752 O O . VAL A 1 95 ? 16.052 10.439 -13.371 1.00 88.00 95 VAL A O 1
ATOM 755 N N . GLU A 1 96 ? 15.335 12.512 -13.848 1.00 85.69 96 GLU A N 1
ATOM 756 C CA . GLU A 1 96 ? 15.198 12.899 -12.441 1.00 85.69 96 GLU A CA 1
ATOM 757 C C . GLU A 1 96 ? 14.278 11.921 -11.693 1.00 85.69 96 GLU A C 1
ATOM 759 O O . GLU A 1 96 ? 13.114 11.718 -12.052 1.00 85.69 96 GLU A O 1
ATOM 764 N N . GLY A 1 97 ? 14.812 11.289 -10.646 1.00 84.38 97 GLY A N 1
ATOM 765 C CA . GLY A 1 97 ? 14.075 10.321 -9.837 1.00 84.38 97 GLY A CA 1
ATOM 766 C C . GLY A 1 97 ? 13.729 9.005 -10.548 1.00 84.38 97 GLY A C 1
ATOM 767 O O . GLY A 1 97 ? 12.812 8.304 -10.117 1.00 84.38 97 GLY A O 1
ATOM 768 N N . GLY A 1 98 ? 14.430 8.660 -11.629 1.00 88.88 98 GLY A N 1
ATOM 769 C CA . GLY A 1 98 ? 14.278 7.400 -12.354 1.00 88.88 98 GLY A CA 1
ATOM 770 C C . GLY A 1 98 ? 15.606 6.877 -12.895 1.00 88.88 98 GLY A C 1
ATOM 771 O O . GLY A 1 98 ? 16.659 7.476 -12.702 1.00 88.88 98 GLY A O 1
ATOM 772 N N . SER A 1 99 ? 15.573 5.732 -13.573 1.00 91.12 99 SER A N 1
ATOM 773 C CA . SER A 1 99 ? 16.746 5.218 -14.286 1.00 91.12 99 SER A CA 1
ATOM 774 C C . SER A 1 99 ? 16.340 4.400 -15.506 1.00 91.12 99 SER A C 1
ATOM 776 O O . SER A 1 99 ? 15.386 3.625 -15.457 1.00 91.12 99 SER A O 1
ATOM 778 N N . ILE A 1 100 ? 17.077 4.565 -16.602 1.00 94.75 100 ILE A N 1
ATOM 779 C CA . ILE A 1 100 ? 16.972 3.726 -17.796 1.00 94.75 100 ILE A CA 1
ATOM 780 C C . ILE A 1 100 ? 18.202 2.829 -17.788 1.00 94.75 100 ILE A C 1
ATOM 782 O O . ILE A 1 100 ? 19.324 3.319 -17.930 1.00 94.75 100 ILE A O 1
ATOM 786 N N . ILE A 1 101 ? 18.005 1.524 -17.607 1.00 93.12 101 ILE A N 1
ATOM 787 C CA . ILE A 1 101 ? 19.118 0.576 -17.630 1.00 93.12 101 ILE A CA 1
ATOM 788 C C . ILE A 1 101 ? 19.635 0.489 -19.066 1.00 93.12 101 ILE A C 1
ATOM 790 O O . ILE A 1 101 ? 18.863 0.353 -20.019 1.00 93.12 101 ILE A O 1
ATOM 794 N N . ARG A 1 102 ? 20.953 0.604 -19.222 1.00 93.44 102 ARG A N 1
ATOM 795 C CA . ARG A 1 102 ? 21.640 0.624 -20.515 1.00 93.44 102 ARG A CA 1
ATOM 796 C C . ARG A 1 102 ? 22.691 -0.482 -20.573 1.00 93.44 102 ARG A C 1
ATOM 798 O O . ARG A 1 102 ? 23.254 -0.858 -19.546 1.00 93.44 102 ARG A O 1
ATOM 805 N N . ASN A 1 103 ? 22.919 -1.024 -21.766 1.00 90.88 103 ASN A N 1
ATOM 806 C CA . ASN A 1 103 ? 23.968 -2.012 -22.011 1.00 90.88 103 ASN A CA 1
ATOM 807 C C . ASN A 1 103 ? 25.360 -1.343 -22.029 1.00 90.88 103 ASN A C 1
ATOM 809 O O . ASN A 1 103 ? 25.483 -0.122 -21.921 1.00 90.88 103 ASN A O 1
ATOM 813 N N . ALA A 1 104 ? 26.424 -2.133 -22.203 1.00 90.31 104 ALA A N 1
ATOM 814 C CA . ALA A 1 104 ? 27.796 -1.615 -22.272 1.00 90.31 104 ALA A CA 1
ATOM 815 C C . ALA A 1 104 ? 28.057 -0.655 -23.458 1.00 90.31 104 ALA A C 1
ATOM 817 O O . ALA A 1 104 ? 29.021 0.104 -23.418 1.00 90.31 104 ALA A O 1
ATOM 818 N N . GLY A 1 105 ? 27.207 -0.668 -24.494 1.00 88.38 105 GLY A N 1
ATOM 819 C CA . GLY A 1 105 ? 27.223 0.290 -25.606 1.00 88.38 105 GLY A CA 1
ATOM 820 C C . GLY A 1 105 ? 26.423 1.576 -25.346 1.00 88.38 105 GLY A C 1
ATOM 821 O O . GLY A 1 105 ? 26.415 2.465 -26.192 1.00 88.38 105 GLY A O 1
ATOM 822 N N . GLY A 1 106 ? 25.753 1.696 -24.194 1.00 90.06 106 GLY A N 1
ATOM 823 C CA . GLY A 1 106 ? 24.903 2.838 -23.841 1.00 90.06 106 GLY A CA 1
ATOM 824 C C . GLY A 1 106 ? 23.464 2.760 -24.370 1.00 90.06 106 GLY A C 1
ATOM 825 O O . GLY A 1 106 ? 22.671 3.672 -24.120 1.00 90.06 106 GLY A O 1
ATOM 826 N N . GLU A 1 107 ? 23.084 1.686 -25.059 1.00 91.75 107 GLU A N 1
ATOM 827 C CA . GLU A 1 107 ? 21.732 1.494 -25.597 1.00 91.75 107 GLU A CA 1
ATOM 828 C C . GLU A 1 107 ? 20.764 1.045 -24.488 1.00 91.75 107 GLU A C 1
ATOM 830 O O . GLU A 1 107 ? 21.166 0.281 -23.606 1.00 91.75 107 GLU A O 1
ATOM 835 N N . PRO A 1 108 ? 19.494 1.492 -24.488 1.00 95.62 108 PRO A N 1
ATOM 836 C CA . PRO A 1 108 ? 18.524 1.106 -23.465 1.00 95.62 108 PRO A CA 1
ATOM 837 C C . PRO A 1 108 ? 18.204 -0.393 -23.546 1.00 95.62 108 PRO A C 1
ATOM 839 O O . PRO A 1 108 ? 17.821 -0.897 -24.597 1.00 95.62 108 PRO A O 1
ATOM 842 N N . THR A 1 109 ? 18.291 -1.111 -22.424 1.00 96.12 109 THR A N 1
ATOM 843 C CA . THR A 1 109 ? 18.023 -2.561 -22.388 1.00 96.12 109 THR A CA 1
ATOM 844 C C . THR A 1 109 ? 16.540 -2.910 -22.459 1.00 96.12 109 THR A C 1
ATOM 846 O O . THR A 1 109 ? 16.208 -4.085 -22.566 1.00 96.12 109 THR A O 1
ATOM 849 N N . GLY A 1 110 ? 15.642 -1.927 -22.358 1.00 95.94 110 GLY A N 1
ATOM 850 C CA . GLY A 1 110 ? 14.210 -2.153 -22.154 1.00 95.94 110 GLY A CA 1
ATOM 851 C C . GLY A 1 110 ? 13.786 -2.225 -20.687 1.00 95.94 110 GLY A C 1
ATOM 852 O O . GLY A 1 110 ? 12.639 -2.572 -20.429 1.00 95.94 110 GLY A O 1
ATOM 853 N N . ILE A 1 111 ? 14.665 -1.900 -19.731 1.00 96.62 111 ILE A N 1
ATOM 854 C CA . ILE A 1 111 ? 14.305 -1.795 -18.310 1.00 96.62 111 ILE A CA 1
ATOM 855 C C . ILE A 1 111 ? 14.299 -0.329 -17.881 1.00 96.62 111 ILE A C 1
ATOM 857 O O . ILE A 1 111 ? 15.321 0.357 -17.956 1.00 96.62 111 ILE A O 1
ATOM 861 N N . LEU A 1 112 ? 13.143 0.133 -17.406 1.00 95.06 112 LEU A N 1
ATOM 862 C CA . LEU A 1 112 ? 12.940 1.482 -16.879 1.00 95.06 112 LEU A CA 1
ATOM 863 C C . LEU A 1 112 ? 12.497 1.394 -15.420 1.00 95.06 112 LEU A C 1
ATOM 865 O O . LEU A 1 112 ? 11.597 0.618 -15.099 1.00 95.06 112 LEU A O 1
ATOM 869 N N . VAL A 1 113 ? 13.130 2.185 -14.556 1.00 90.88 113 VAL A N 1
ATOM 870 C CA . VAL A 1 113 ? 12.985 2.166 -13.094 1.00 90.88 113 VAL A CA 1
ATOM 871 C C . VAL A 1 113 ? 12.422 3.501 -12.604 1.00 90.88 113 VAL A C 1
ATOM 873 O O . VAL A 1 113 ? 12.852 4.568 -13.058 1.00 90.88 113 VAL A O 1
ATOM 876 N N . ASP A 1 114 ? 11.479 3.433 -11.664 1.00 88.56 114 ASP A N 1
ATOM 877 C CA . ASP A 1 114 ? 10.816 4.581 -11.033 1.00 88.56 114 ASP A CA 1
ATOM 878 C C . ASP A 1 114 ? 10.319 5.633 -12.051 1.00 88.56 114 ASP A C 1
ATOM 880 O O . ASP A 1 114 ? 9.556 5.280 -12.949 1.00 88.56 114 ASP A O 1
ATOM 884 N N . ASN A 1 115 ? 10.706 6.916 -11.965 1.00 88.75 115 ASN A N 1
ATOM 885 C CA . ASN A 1 115 ? 10.147 7.964 -12.842 1.00 88.75 115 ASN A CA 1
ATOM 886 C C . ASN A 1 115 ? 10.411 7.725 -14.342 1.00 88.75 115 ASN A C 1
ATOM 888 O O . ASN A 1 115 ? 9.666 8.236 -15.175 1.00 88.75 115 ASN A O 1
ATOM 892 N N . ALA A 1 116 ? 11.412 6.916 -14.711 1.00 91.06 116 ALA A N 1
ATOM 893 C CA . ALA A 1 116 ? 11.653 6.563 -16.111 1.00 91.06 116 ALA A CA 1
ATOM 894 C C . ALA A 1 116 ? 10.508 5.727 -16.713 1.00 91.06 116 ALA A C 1
ATOM 896 O O . ALA A 1 116 ? 10.307 5.753 -17.924 1.00 91.06 116 ALA A O 1
ATOM 897 N N . MET A 1 117 ? 9.714 5.037 -15.886 1.00 91.69 117 MET A N 1
ATOM 898 C CA . MET A 1 117 ? 8.524 4.298 -16.326 1.00 91.69 117 MET A CA 1
ATOM 899 C C . MET A 1 117 ? 7.439 5.221 -16.907 1.00 91.69 117 MET A C 1
ATOM 901 O O . MET A 1 117 ? 6.692 4.792 -17.781 1.00 91.69 117 MET A O 1
ATOM 905 N N . ASN A 1 118 ? 7.391 6.496 -16.494 1.00 88.88 118 ASN A N 1
ATOM 906 C CA . ASN A 1 118 ? 6.449 7.490 -17.029 1.00 88.88 118 ASN A CA 1
ATOM 907 C C . ASN A 1 118 ? 6.728 7.845 -18.503 1.00 88.88 118 ASN A C 1
ATOM 909 O O . ASN A 1 118 ? 5.871 8.420 -19.165 1.00 88.88 118 ASN A O 1
ATOM 913 N N . LEU A 1 119 ? 7.912 7.506 -19.034 1.00 91.25 119 LEU A N 1
ATOM 914 C CA . LEU A 1 119 ? 8.243 7.706 -20.448 1.00 91.25 119 LEU A CA 1
ATOM 915 C C . LEU A 1 119 ? 7.535 6.698 -21.372 1.00 91.25 119 LEU A C 1
ATOM 917 O O . LEU A 1 119 ? 7.544 6.884 -22.586 1.00 91.25 119 LEU A O 1
ATOM 921 N N . VAL A 1 120 ? 6.958 5.617 -20.831 1.00 93.12 120 VAL A N 1
ATOM 922 C CA . VAL A 1 120 ? 6.277 4.586 -21.625 1.00 93.12 120 VAL A CA 1
ATOM 923 C C . VAL A 1 120 ? 4.881 5.091 -22.033 1.00 93.12 120 VAL A C 1
ATOM 925 O O . VAL A 1 120 ? 4.057 5.337 -21.152 1.00 93.12 120 VAL A O 1
ATOM 928 N N . PRO A 1 121 ? 4.557 5.208 -23.339 1.00 91.12 121 PRO A N 1
ATOM 929 C CA . PRO A 1 121 ? 3.297 5.785 -23.818 1.00 91.12 121 PRO A CA 1
ATOM 930 C C . PRO A 1 121 ? 2.144 4.770 -23.744 1.00 91.12 121 PRO A C 1
ATOM 932 O O . PRO A 1 121 ? 1.586 4.350 -24.759 1.00 91.12 121 PRO A O 1
ATOM 935 N N . ILE A 1 122 ? 1.808 4.334 -22.529 1.00 88.56 122 ILE A N 1
ATOM 936 C CA . ILE A 1 122 ? 0.726 3.378 -22.281 1.00 88.56 122 ILE A CA 1
ATOM 937 C C . ILE A 1 122 ? -0.615 4.042 -22.640 1.00 88.56 122 ILE A C 1
ATOM 939 O O . ILE A 1 122 ? -0.907 5.126 -22.133 1.00 88.56 122 ILE A O 1
ATOM 943 N N . PRO A 1 123 ? -1.458 3.422 -23.487 1.00 86.50 123 PRO A N 1
ATOM 944 C CA . PRO A 1 123 ? -2.745 4.004 -23.845 1.00 86.50 123 PRO A CA 1
ATOM 945 C C . PRO A 1 123 ? -3.681 4.061 -22.623 1.00 86.50 123 PRO A C 1
ATOM 947 O O . PRO A 1 123 ? -3.764 3.076 -21.878 1.00 86.50 123 PRO A O 1
ATOM 950 N N . PRO A 1 124 ? -4.423 5.169 -22.427 1.00 84.81 124 PRO A N 1
ATOM 951 C CA . PRO A 1 124 ? -5.388 5.286 -21.341 1.00 84.81 124 PRO A CA 1
ATOM 952 C C . PRO A 1 124 ? -6.520 4.268 -21.506 1.00 84.81 124 PRO A C 1
ATOM 954 O O . PRO A 1 124 ? -6.876 3.871 -22.620 1.00 84.81 124 PRO A O 1
ATOM 957 N N . TRP A 1 125 ? -7.111 3.845 -20.391 1.00 85.56 125 TRP A N 1
ATOM 958 C CA . TRP A 1 125 ? -8.205 2.880 -20.413 1.00 85.56 125 TRP A CA 1
ATOM 959 C C . TRP A 1 125 ? -9.481 3.497 -20.997 1.00 85.56 125 TRP A C 1
ATOM 961 O O . TRP A 1 125 ? -9.879 4.614 -20.668 1.00 85.56 125 TRP A O 1
ATOM 971 N N . SER A 1 126 ? -10.167 2.739 -21.851 1.00 87.12 126 SER A N 1
ATOM 972 C CA . SER A 1 126 ? -11.530 3.074 -22.269 1.00 87.12 126 SER A CA 1
ATOM 973 C C . SER A 1 126 ? -12.509 2.932 -21.098 1.00 87.12 126 SER A C 1
ATOM 975 O O . SER A 1 126 ? -12.278 2.149 -20.175 1.00 87.12 126 SER A O 1
ATOM 977 N N . SER A 1 127 ? -13.655 3.618 -21.147 1.00 86.81 127 SER A N 1
ATOM 978 C CA . SER A 1 127 ? -14.683 3.518 -20.095 1.00 86.81 127 SER A CA 1
ATOM 979 C C . SER A 1 127 ? -15.140 2.075 -19.839 1.00 86.81 127 SER A C 1
ATOM 981 O O . SER A 1 127 ? -15.388 1.713 -18.696 1.00 86.81 127 SER A O 1
ATOM 983 N N . LYS A 1 128 ? -15.170 1.227 -20.880 1.00 88.81 128 LYS A N 1
ATOM 984 C CA . LYS A 1 128 ? -15.465 -0.206 -20.743 1.00 88.81 128 LYS A CA 1
ATOM 985 C C . LYS A 1 128 ? -14.405 -0.939 -19.910 1.00 88.81 128 LYS A C 1
ATOM 987 O O . LYS A 1 128 ? -14.767 -1.777 -19.094 1.00 88.81 128 LYS A O 1
ATOM 992 N N . GLN A 1 129 ? -13.121 -0.630 -20.105 1.00 87.88 129 GLN A N 1
ATOM 993 C CA . GLN A 1 129 ? -12.027 -1.232 -19.334 1.00 87.88 129 GLN A CA 1
ATOM 994 C C . GLN A 1 129 ? -12.029 -0.757 -17.878 1.00 87.88 129 GLN A C 1
ATOM 996 O O . GLN A 1 129 ? -11.804 -1.577 -16.996 1.00 87.88 129 GLN A O 1
ATOM 1001 N N . TYR A 1 130 ? -12.344 0.519 -17.615 1.00 90.25 130 TYR A N 1
ATOM 1002 C CA . TYR A 1 130 ? -12.555 1.008 -16.245 1.00 90.25 130 TYR A CA 1
ATOM 1003 C C . TYR A 1 130 ? -13.634 0.187 -15.519 1.00 90.25 130 TYR A C 1
ATOM 1005 O O . TYR A 1 130 ? -13.366 -0.321 -14.433 1.00 90.25 130 TYR A O 1
ATOM 1013 N N . THR A 1 131 ? -14.809 -0.010 -16.132 1.00 91.31 131 THR A N 1
ATOM 1014 C CA . THR A 1 131 ? -15.880 -0.846 -15.560 1.00 91.31 131 THR A CA 1
ATOM 1015 C C . THR A 1 131 ? -15.448 -2.307 -15.393 1.00 91.31 131 THR A C 1
ATOM 1017 O O . THR A 1 131 ? -15.557 -2.838 -14.295 1.00 91.31 131 THR A O 1
ATOM 1020 N N . GLU A 1 132 ? -14.883 -2.942 -16.429 1.00 90.50 132 GLU A N 1
ATOM 1021 C CA . GLU A 1 132 ? -14.422 -4.342 -16.370 1.00 90.50 132 GLU A CA 1
ATOM 1022 C C . GLU A 1 132 ? -13.417 -4.572 -15.228 1.00 90.50 132 GLU A C 1
ATOM 1024 O O . GLU A 1 132 ? -13.525 -5.545 -14.482 1.00 90.50 132 GLU A O 1
ATOM 1029 N N . TYR A 1 133 ? -12.437 -3.678 -15.070 1.00 88.75 133 TYR A N 1
ATOM 1030 C CA . TYR A 1 133 ? -11.390 -3.829 -14.057 1.00 88.75 133 TYR A CA 1
ATOM 1031 C C . TYR A 1 133 ? -11.911 -3.517 -12.653 1.00 88.75 133 TYR A C 1
ATOM 1033 O O . TYR A 1 133 ? -11.537 -4.207 -11.704 1.00 88.75 133 TYR A O 1
ATOM 1041 N N . PHE A 1 134 ? -12.804 -2.531 -12.528 1.00 92.44 134 PHE A N 1
ATOM 1042 C CA . PHE A 1 134 ? -13.504 -2.231 -11.285 1.00 92.44 134 PHE A CA 1
ATOM 1043 C C . PHE A 1 134 ? -14.340 -3.422 -10.810 1.00 92.44 134 PHE A C 1
ATOM 1045 O O . PHE A 1 134 ? -14.163 -3.859 -9.675 1.00 92.44 134 PHE A O 1
ATOM 1052 N N . ASP A 1 135 ? -15.178 -3.993 -11.678 1.00 91.56 135 ASP A N 1
ATOM 1053 C CA . ASP A 1 135 ? -16.055 -5.118 -11.339 1.00 91.56 135 ASP A CA 1
ATOM 1054 C C . ASP A 1 135 ? -15.250 -6.343 -10.878 1.00 91.56 135 ASP A C 1
ATOM 1056 O O . ASP A 1 135 ? -15.588 -6.963 -9.867 1.00 91.56 135 ASP A O 1
ATOM 1060 N N . ILE A 1 136 ? -14.141 -6.658 -11.562 1.00 90.12 136 ILE A N 1
ATOM 1061 C CA . ILE A 1 136 ? -13.228 -7.748 -11.177 1.00 90.12 136 ILE A CA 1
ATOM 1062 C C . ILE A 1 136 ? -12.577 -7.470 -9.813 1.00 90.12 136 ILE A C 1
ATOM 1064 O O . ILE A 1 136 ? -12.612 -8.330 -8.929 1.00 90.12 136 ILE A O 1
ATOM 1068 N N . ALA A 1 137 ? -11.995 -6.281 -9.622 1.00 91.19 137 ALA A N 1
ATOM 1069 C CA . ALA A 1 137 ? -11.300 -5.925 -8.383 1.00 91.19 137 ALA A CA 1
ATOM 1070 C C . ALA A 1 137 ? -12.252 -5.915 -7.176 1.00 91.19 137 ALA A C 1
ATOM 1072 O O . ALA A 1 137 ? -11.922 -6.436 -6.111 1.00 91.19 137 ALA A O 1
ATOM 1073 N N . VAL A 1 138 ? -13.459 -5.378 -7.362 1.00 92.69 138 VAL A N 1
ATOM 1074 C CA . VAL A 1 138 ? -14.535 -5.362 -6.368 1.00 92.69 138 VAL A CA 1
ATOM 1075 C C . VAL A 1 138 ? -15.025 -6.770 -6.043 1.00 92.69 138 VAL A C 1
ATOM 1077 O O . VAL A 1 138 ? -15.182 -7.092 -4.865 1.00 92.69 138 VAL A O 1
ATOM 1080 N N . ALA A 1 139 ? -15.265 -7.616 -7.048 1.00 91.38 139 ALA A N 1
ATOM 1081 C CA . ALA A 1 139 ? -15.731 -8.982 -6.826 1.00 91.38 139 ALA A CA 1
ATOM 1082 C C . ALA A 1 139 ? -14.711 -9.796 -6.015 1.00 91.38 139 ALA A C 1
ATOM 1084 O O . ALA A 1 139 ? -15.087 -10.466 -5.051 1.00 91.38 139 ALA A O 1
ATOM 1085 N N . GLU A 1 140 ? -13.421 -9.685 -6.343 1.00 91.25 140 GLU A N 1
ATOM 1086 C CA . GLU A 1 140 ? -12.351 -10.378 -5.619 1.00 91.25 140 GLU A CA 1
ATOM 1087 C C . GLU A 1 140 ? -12.136 -9.791 -4.205 1.00 91.25 140 GLU A C 1
ATOM 1089 O O . GLU A 1 140 ? -11.937 -10.537 -3.245 1.00 91.25 140 GLU A O 1
ATOM 1094 N N . ALA A 1 141 ? -12.272 -8.471 -4.029 1.00 93.19 141 ALA A N 1
ATOM 1095 C CA . ALA A 1 141 ? -12.237 -7.825 -2.714 1.00 93.19 141 ALA A CA 1
ATOM 1096 C C . ALA A 1 141 ? -13.391 -8.299 -1.806 1.00 93.19 141 ALA A C 1
ATOM 1098 O O . ALA A 1 141 ? -13.159 -8.709 -0.665 1.00 93.19 141 ALA A O 1
ATOM 1099 N N . LEU A 1 142 ? -14.627 -8.321 -2.322 1.00 92.94 142 LEU A N 1
ATOM 1100 C CA . LEU A 1 142 ? -15.800 -8.818 -1.594 1.00 92.94 142 LEU A CA 1
ATOM 1101 C C . LEU A 1 142 ? -15.683 -10.316 -1.271 1.00 92.94 142 LEU A C 1
ATOM 1103 O O . LEU A 1 142 ? -16.071 -10.729 -0.177 1.00 92.94 142 LEU A O 1
ATOM 1107 N N . LYS A 1 143 ? -15.109 -11.119 -2.179 1.00 91.50 143 LYS A N 1
ATOM 1108 C CA . LYS A 1 143 ? -14.828 -12.562 -2.014 1.00 91.50 143 LYS A CA 1
ATOM 1109 C C . LYS A 1 143 ? -13.899 -12.864 -0.848 1.00 91.50 143 LYS A C 1
ATOM 1111 O O . LYS A 1 143 ? -14.077 -13.883 -0.186 1.00 91.50 143 LYS A O 1
ATOM 1116 N N . PHE A 1 144 ? -12.966 -11.968 -0.554 1.00 93.00 144 PHE A N 1
ATOM 1117 C CA . PHE A 1 144 ? -12.096 -12.076 0.614 1.00 93.00 144 PHE A CA 1
ATOM 1118 C C . PHE A 1 144 ? -12.529 -11.214 1.808 1.00 93.00 144 PHE A C 1
ATOM 1120 O O . PHE A 1 144 ? -11.781 -11.084 2.777 1.00 93.00 144 PHE A O 1
ATOM 1127 N N . GLY A 1 145 ? -13.752 -10.677 1.791 1.00 93.56 145 GLY A N 1
ATOM 1128 C CA . GLY A 1 145 ? -14.330 -10.002 2.951 1.00 93.56 145 GLY A CA 1
ATOM 1129 C C . GLY A 1 145 ? -13.897 -8.547 3.146 1.00 93.56 145 GLY A C 1
ATOM 1130 O O . GLY A 1 145 ? -14.109 -7.985 4.219 1.00 93.56 145 GLY A O 1
ATOM 1131 N N . LEU A 1 146 ? -13.307 -7.904 2.138 1.00 95.25 146 LEU A N 1
ATOM 1132 C CA . LEU A 1 146 ? -13.022 -6.473 2.207 1.00 95.25 146 LEU A CA 1
ATOM 1133 C C . LEU A 1 146 ? -14.328 -5.681 2.045 1.00 95.25 146 LEU A C 1
ATOM 1135 O O . LEU A 1 146 ? -14.980 -5.734 1.004 1.00 95.25 146 LEU A O 1
ATOM 1139 N N . THR A 1 147 ? -14.712 -4.937 3.084 1.00 95.50 147 THR A N 1
ATOM 1140 C CA . THR A 1 147 ? -15.880 -4.033 3.077 1.00 95.50 147 THR A CA 1
ATOM 1141 C C . THR A 1 147 ? -15.510 -2.581 2.758 1.00 95.50 147 THR A C 1
ATOM 1143 O O . THR A 1 147 ? -16.352 -1.791 2.323 1.00 95.50 147 THR A O 1
ATOM 1146 N N . SER A 1 148 ? -14.236 -2.232 2.942 1.00 94.06 148 SER A N 1
ATOM 1147 C CA . SER A 1 148 ? -13.661 -0.916 2.680 1.00 94.06 148 SER A CA 1
ATOM 1148 C C . SER A 1 148 ? -12.240 -1.067 2.145 1.00 94.06 148 SER A C 1
ATOM 1150 O O . SER A 1 148 ? -11.480 -1.901 2.638 1.00 94.06 148 SER A O 1
ATOM 1152 N N . VAL A 1 149 ? -11.877 -0.248 1.159 1.00 93.75 149 VAL A N 1
ATOM 1153 C CA . VAL A 1 149 ? -10.540 -0.193 0.558 1.00 93.75 149 VAL A CA 1
ATOM 1154 C C . VAL A 1 149 ? -10.009 1.235 0.637 1.00 93.75 149 VAL A C 1
ATOM 1156 O O . VAL A 1 149 ? -10.701 2.207 0.330 1.00 93.75 149 VAL A O 1
ATOM 1159 N N . HIS A 1 150 ? -8.754 1.362 1.058 1.00 92.81 150 HIS A N 1
ATOM 1160 C CA . HIS A 1 150 ? -7.998 2.604 0.976 1.00 92.81 150 HIS A CA 1
ATOM 1161 C C . HIS A 1 150 ? -7.257 2.625 -0.367 1.00 92.81 150 HIS A C 1
ATOM 1163 O O . HIS A 1 150 ? -6.121 2.166 -0.441 1.00 92.81 150 HIS A O 1
ATOM 1169 N N . ASP A 1 151 ? -7.917 3.105 -1.420 1.00 91.94 151 ASP A N 1
ATOM 1170 C CA . ASP A 1 151 ? -7.355 3.179 -2.772 1.00 91.94 151 ASP A CA 1
ATOM 1171 C C . ASP A 1 151 ? -6.263 4.260 -2.812 1.00 91.94 151 ASP A C 1
ATOM 1173 O O . ASP A 1 151 ? -6.514 5.439 -2.542 1.00 91.94 151 ASP A O 1
ATOM 1177 N N . ALA A 1 152 ? -5.027 3.835 -3.064 1.00 87.00 152 ALA A N 1
ATOM 1178 C CA . ALA A 1 152 ? -3.851 4.685 -3.063 1.00 87.00 152 ALA A CA 1
ATOM 1179 C C . ALA A 1 152 ? -3.394 4.978 -4.490 1.00 87.00 152 ALA A C 1
ATOM 1181 O O . ALA A 1 152 ? -3.324 4.069 -5.307 1.00 87.00 152 ALA A O 1
ATOM 1182 N N . ALA A 1 153 ? -2.965 6.219 -4.738 1.00 85.25 153 ALA A N 1
ATOM 1183 C CA . ALA A 1 153 ? -2.544 6.685 -6.059 1.00 85.25 153 ALA A CA 1
ATOM 1184 C C . ALA A 1 153 ? -3.687 6.752 -7.093 1.00 85.25 153 ALA A C 1
ATOM 1186 O O . ALA A 1 153 ? -3.466 6.570 -8.286 1.00 85.25 153 ALA A O 1
ATOM 1187 N N . THR A 1 154 ? -4.899 7.089 -6.641 1.00 89.62 154 THR A N 1
ATOM 1188 C CA . THR A 1 154 ? -6.055 7.296 -7.520 1.00 89.62 154 THR A CA 1
ATOM 1189 C C . THR A 1 154 ? -5.856 8.542 -8.395 1.00 89.62 154 THR A C 1
ATOM 1191 O O . THR A 1 154 ? -5.735 9.656 -7.876 1.00 89.62 154 THR A O 1
ATOM 1194 N N . ASP A 1 155 ? -5.836 8.373 -9.717 1.00 87.31 155 ASP A N 1
ATOM 1195 C CA . ASP A 1 155 ? -5.704 9.478 -10.673 1.00 87.31 155 ASP A CA 1
ATOM 1196 C C . ASP A 1 155 ? -7.017 10.284 -10.845 1.00 87.31 155 ASP A C 1
ATOM 1198 O O . ASP A 1 155 ? -8.095 9.809 -10.466 1.00 87.31 155 ASP A O 1
ATOM 1202 N N . PRO A 1 156 ? -6.982 11.506 -11.417 1.00 86.81 156 PRO A N 1
ATOM 1203 C CA . PRO A 1 156 ? -8.180 12.334 -11.589 1.00 86.81 156 PRO A CA 1
ATOM 1204 C C . PRO A 1 156 ? -9.293 11.712 -12.453 1.00 86.81 156 PRO A C 1
ATOM 1206 O O . PRO A 1 156 ? -10.472 11.934 -12.169 1.00 86.81 156 PRO A O 1
ATOM 1209 N N . ALA A 1 157 ? -8.963 10.927 -13.483 1.00 88.25 157 ALA A N 1
ATOM 1210 C CA . ALA A 1 157 ? -9.959 10.264 -14.326 1.00 88.25 157 ALA A CA 1
ATOM 1211 C C . ALA A 1 157 ? -10.636 9.102 -13.578 1.00 88.25 157 ALA A C 1
ATOM 1213 O O . ALA A 1 157 ? -11.857 8.934 -13.678 1.00 88.25 157 ALA A O 1
ATOM 1214 N N . MET A 1 158 ? -9.873 8.369 -12.761 1.00 91.25 158 MET A N 1
ATOM 1215 C CA . MET A 1 158 ? -10.388 7.346 -11.850 1.00 91.25 158 MET A CA 1
ATOM 1216 C C . MET A 1 158 ? -11.261 7.947 -10.734 1.00 91.25 158 MET A C 1
ATOM 1218 O O . MET A 1 158 ? -12.333 7.416 -10.446 1.00 91.25 158 MET A O 1
ATOM 1222 N N . VAL A 1 159 ? -10.885 9.100 -10.160 1.00 92.81 159 VAL A N 1
ATOM 1223 C CA . VAL A 1 159 ? -11.741 9.843 -9.208 1.00 92.81 159 VAL A CA 1
ATOM 1224 C C . VAL A 1 159 ? -13.099 10.171 -9.838 1.00 92.81 159 VAL A C 1
ATOM 1226 O O . VAL A 1 159 ? -14.139 9.942 -9.219 1.00 92.81 159 VAL A O 1
ATOM 1229 N N . GLU A 1 160 ? -13.116 10.670 -11.077 1.00 93.06 160 GLU A N 1
ATOM 1230 C CA . GLU A 1 160 ? -14.363 10.975 -11.788 1.00 93.06 160 GLU A CA 1
ATOM 1231 C C . GLU A 1 160 ? -15.161 9.716 -12.172 1.00 93.06 160 GLU A C 1
ATOM 1233 O O . GLU A 1 160 ? -16.392 9.756 -12.184 1.00 93.06 160 GLU A O 1
ATOM 1238 N N . PHE A 1 161 ? -14.503 8.582 -12.435 1.00 94.94 161 PHE A N 1
ATOM 1239 C CA . PHE A 1 161 ? -15.172 7.284 -12.583 1.00 94.94 161 PHE A CA 1
ATOM 1240 C C . PHE A 1 161 ? -15.856 6.843 -11.280 1.00 94.94 161 PHE A C 1
ATOM 1242 O O . PHE A 1 161 ? -17.061 6.584 -11.282 1.00 94.94 161 PHE A O 1
ATOM 1249 N N . TYR A 1 162 ? -15.144 6.850 -10.150 1.00 96.12 162 TYR A N 1
ATOM 1250 C CA . TYR A 1 162 ? -15.722 6.475 -8.858 1.00 96.12 162 TYR A CA 1
ATOM 1251 C C . TYR A 1 162 ? -16.853 7.402 -8.409 1.00 96.12 162 TYR A C 1
ATOM 1253 O O . TYR A 1 162 ? -17.822 6.924 -7.820 1.00 96.12 162 TYR A O 1
ATOM 1261 N N . LYS A 1 163 ? -16.784 8.705 -8.717 1.00 96.38 163 LYS A N 1
ATOM 1262 C CA . LYS A 1 163 ? -17.897 9.638 -8.479 1.00 96.38 163 LYS A CA 1
ATOM 1263 C C . LYS A 1 163 ? -19.166 9.208 -9.213 1.00 96.38 163 LYS A C 1
ATOM 1265 O O . LYS A 1 163 ? -20.203 9.095 -8.567 1.00 96.38 163 LYS A O 1
ATOM 1270 N N . ARG A 1 164 ? -19.078 8.853 -10.502 1.00 96.00 164 ARG A N 1
ATOM 1271 C CA . ARG A 1 164 ? -20.229 8.345 -11.276 1.00 96.00 164 ARG A CA 1
ATOM 1272 C C . ARG A 1 164 ? -20.793 7.037 -10.707 1.00 96.00 164 ARG A C 1
ATOM 1274 O O . ARG A 1 164 ? -22.013 6.911 -10.594 1.00 96.00 164 ARG A O 1
ATOM 1281 N N . GLN A 1 165 ? -19.942 6.103 -10.268 1.00 95.56 165 GLN A N 1
ATOM 1282 C CA . GLN A 1 165 ? -20.404 4.880 -9.585 1.00 95.56 165 GLN A CA 1
ATOM 1283 C C . GLN A 1 165 ? -21.052 5.178 -8.217 1.00 95.56 165 GLN A C 1
ATOM 1285 O O . GLN A 1 165 ? -21.985 4.494 -7.799 1.00 95.56 165 GLN A O 1
ATOM 1290 N N . ALA A 1 166 ? -20.589 6.204 -7.499 1.00 96.81 166 ALA A N 1
ATOM 1291 C CA . ALA A 1 166 ? -21.171 6.609 -6.221 1.00 96.81 166 ALA A CA 1
ATOM 1292 C C . ALA A 1 166 ? -22.515 7.343 -6.396 1.00 96.81 166 ALA A C 1
ATOM 1294 O O . ALA A 1 166 ? -23.449 7.108 -5.630 1.00 96.81 166 ALA A O 1
ATOM 1295 N N . GLU A 1 167 ? -22.629 8.210 -7.404 1.00 97.12 167 GLU A N 1
ATOM 1296 C CA . GLU A 1 167 ? -23.842 8.961 -7.758 1.00 97.12 167 GLU A CA 1
ATOM 1297 C C . GLU A 1 167 ? -24.967 8.033 -8.245 1.00 97.12 167 GLU A C 1
ATOM 1299 O O . GLU A 1 167 ? -26.090 8.120 -7.750 1.00 97.12 167 GLU A O 1
ATOM 1304 N N . SER A 1 168 ? -24.660 7.078 -9.128 1.00 95.38 168 SER A N 1
ATOM 1305 C CA . SER A 1 168 ? -25.611 6.052 -9.602 1.00 95.38 168 SER A CA 1
ATOM 1306 C C . SER A 1 168 ? -26.060 5.062 -8.517 1.00 95.38 168 SER A C 1
ATOM 1308 O O . SER A 1 168 ? -27.065 4.376 -8.687 1.00 95.38 168 SER A O 1
ATOM 1310 N N . GLY A 1 169 ? -25.336 4.982 -7.394 1.00 91.25 169 GLY A N 1
ATOM 1311 C CA . GLY A 1 169 ? -25.557 3.983 -6.343 1.00 91.25 169 GLY A CA 1
ATOM 1312 C C . GLY A 1 169 ? -24.938 2.611 -6.643 1.00 91.25 169 GLY A C 1
ATOM 1313 O O . GLY A 1 169 ? -25.049 1.701 -5.822 1.00 91.25 169 GLY A O 1
ATOM 1314 N N . GLU A 1 170 ? -24.245 2.465 -7.774 1.00 88.75 170 GLU A N 1
ATOM 1315 C CA . GLU A 1 170 ? -23.611 1.214 -8.203 1.00 88.75 170 GLU A CA 1
ATOM 1316 C C . GLU A 1 170 ? -22.356 0.854 -7.393 1.00 88.75 170 GLU A C 1
ATOM 1318 O O . GLU A 1 170 ? -21.982 -0.314 -7.356 1.00 88.75 170 GLU A O 1
ATOM 1323 N N . LEU A 1 171 ? -21.726 1.813 -6.699 1.00 93.81 171 LEU A N 1
ATOM 1324 C CA . LEU A 1 171 ? -20.546 1.594 -5.852 1.00 93.81 171 LEU A CA 1
ATOM 1325 C C . LEU A 1 171 ? -20.856 0.626 -4.680 1.00 93.81 171 LEU A C 1
ATOM 1327 O O . LEU A 1 171 ? -21.520 1.021 -3.709 1.00 93.81 171 LEU A O 1
ATOM 1331 N N . PRO A 1 172 ? -20.376 -0.636 -4.702 1.00 90.38 172 PRO A N 1
ATOM 1332 C CA . PRO A 1 172 ? -20.869 -1.671 -3.789 1.00 90.38 172 PRO A CA 1
ATOM 1333 C C . PRO A 1 172 ? -19.981 -1.864 -2.550 1.00 90.38 172 PRO A C 1
ATOM 1335 O O . PRO A 1 172 ? -20.436 -2.457 -1.574 1.00 90.38 172 PRO A O 1
ATOM 1338 N N . ILE A 1 173 ? -18.752 -1.341 -2.580 1.00 94.69 173 ILE A N 1
ATOM 1339 C CA . ILE A 1 173 ? -17.738 -1.348 -1.515 1.00 94.69 173 ILE A CA 1
ATOM 1340 C C . ILE A 1 173 ? -17.431 0.098 -1.090 1.00 94.69 173 ILE A C 1
ATOM 1342 O O . ILE A 1 173 ? -17.704 1.030 -1.848 1.00 94.69 173 ILE A O 1
ATOM 1346 N N . ARG A 1 174 ? -16.876 0.324 0.107 1.00 96.69 174 ARG A N 1
ATOM 1347 C CA . ARG A 1 174 ? -16.410 1.667 0.504 1.00 96.69 174 ARG A CA 1
ATOM 1348 C C . ARG A 1 174 ? -15.019 1.960 -0.039 1.00 96.69 174 ARG A C 1
ATOM 1350 O O . ARG A 1 174 ? -14.146 1.099 0.010 1.00 96.69 174 ARG A O 1
ATOM 1357 N N . LEU A 1 175 ? -14.812 3.190 -0.501 1.00 97.44 175 LEU A N 1
ATOM 1358 C CA . LEU A 1 175 ? -13.536 3.663 -1.032 1.00 97.44 175 LEU A CA 1
ATOM 1359 C C . LEU A 1 175 ? -13.068 4.909 -0.276 1.00 97.44 175 LEU A C 1
ATOM 1361 O O . LEU A 1 175 ? -13.788 5.908 -0.193 1.00 97.44 175 LEU A O 1
ATOM 1365 N N . TYR A 1 176 ? -11.842 4.855 0.240 1.00 95.94 176 TYR A N 1
ATOM 1366 C CA . TYR A 1 176 ? -11.106 6.001 0.768 1.00 95.94 176 TYR A CA 1
ATOM 1367 C C . TYR A 1 176 ? -9.937 6.320 -0.164 1.00 95.94 176 TYR A C 1
ATOM 1369 O O . TYR A 1 176 ? -8.894 5.671 -0.103 1.00 95.94 176 TYR A O 1
ATOM 1377 N N . LEU A 1 177 ? -10.135 7.305 -1.035 1.00 95.69 177 LEU A N 1
ATOM 1378 C CA . LEU A 1 177 ? -9.206 7.665 -2.098 1.00 95.69 177 LEU A CA 1
ATOM 1379 C C . LEU A 1 177 ? -8.044 8.529 -1.584 1.00 95.69 177 LEU A C 1
ATOM 1381 O O . LEU A 1 177 ? -8.231 9.484 -0.811 1.00 95.69 177 LEU A O 1
ATOM 1385 N N . MET A 1 178 ? -6.851 8.230 -2.094 1.00 92.00 178 MET A N 1
ATOM 1386 C CA . MET A 1 178 ? -5.639 9.037 -1.954 1.00 92.00 178 MET A CA 1
ATOM 1387 C C . MET A 1 178 ? -5.220 9.541 -3.336 1.00 92.00 178 MET A C 1
ATOM 1389 O O . MET A 1 178 ? -4.522 8.848 -4.079 1.00 92.00 178 MET A O 1
ATOM 1393 N N . ALA A 1 179 ? -5.653 10.751 -3.682 1.00 92.69 179 ALA A N 1
ATOM 1394 C CA . ALA A 1 179 ? -5.431 11.296 -5.016 1.00 92.69 179 ALA A CA 1
ATOM 1395 C C . ALA A 1 179 ? -3.942 11.550 -5.308 1.00 92.69 179 ALA A C 1
ATOM 1397 O O . ALA A 1 179 ? -3.194 12.014 -4.441 1.00 92.69 179 ALA A O 1
ATOM 1398 N N . THR A 1 180 ? -3.520 11.274 -6.539 1.00 88.19 180 THR A N 1
ATOM 1399 C CA . THR A 1 180 ? -2.171 11.564 -7.047 1.00 88.19 180 THR A CA 1
ATOM 1400 C C . THR A 1 180 ? -2.243 11.856 -8.552 1.00 88.19 180 THR A C 1
ATOM 1402 O O . THR A 1 180 ? -3.171 11.378 -9.206 1.00 88.19 180 THR A O 1
ATOM 1405 N N . PRO A 1 181 ? -1.306 12.616 -9.140 1.00 76.75 181 PRO A N 1
ATOM 1406 C CA . PRO A 1 181 ? -1.253 12.844 -10.577 1.00 76.75 181 PRO A CA 1
ATOM 1407 C C . PRO A 1 181 ? -0.479 11.677 -11.220 1.00 76.75 181 PRO A C 1
ATOM 1409 O O . PRO A 1 181 ? 0.695 11.790 -11.556 1.00 76.75 181 PRO A O 1
ATOM 1412 N N . PHE A 1 182 ? -1.087 10.488 -11.269 1.00 63.72 182 PHE A N 1
ATOM 1413 C CA . PHE A 1 182 ? -0.379 9.268 -11.678 1.00 63.72 182 PHE A CA 1
ATOM 1414 C C . PHE A 1 182 ? 0.113 9.392 -13.135 1.00 63.72 182 PHE A C 1
ATOM 1416 O O . PHE A 1 182 ? -0.643 9.815 -14.004 1.00 63.72 182 PHE A O 1
ATOM 1423 N N . PHE A 1 183 ? 1.385 9.053 -13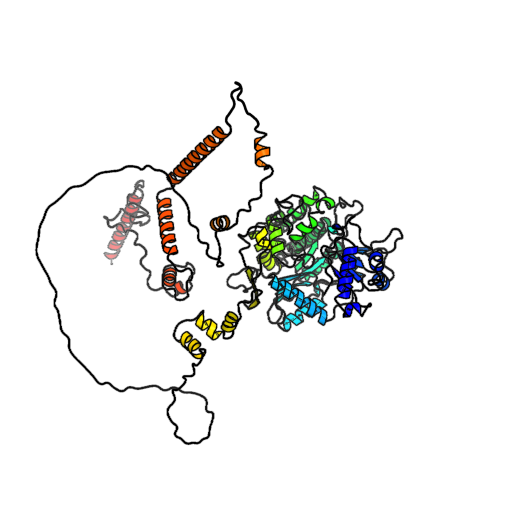.379 1.00 53.38 183 PHE A N 1
ATOM 1424 C CA . PHE A 1 183 ? 2.159 9.305 -14.614 1.00 53.38 183 PHE A CA 1
ATOM 1425 C C . PHE A 1 183 ? 2.492 10.770 -14.972 1.00 53.38 183 PHE A C 1
ATOM 1427 O O . PHE A 1 183 ? 3.322 10.989 -15.853 1.00 53.38 183 PHE A O 1
ATOM 1434 N N . GLU A 1 184 ? 1.959 11.772 -14.273 1.00 52.28 184 GLU A N 1
ATOM 1435 C CA . GLU A 1 184 ? 2.361 13.176 -14.433 1.00 52.28 184 GLU A CA 1
ATOM 1436 C C . GLU A 1 184 ? 3.454 13.547 -13.409 1.00 52.28 184 GLU A C 1
ATOM 1438 O O . GLU A 1 184 ? 3.431 13.126 -12.251 1.00 52.28 184 GLU A O 1
ATOM 1443 N N . ASN A 1 185 ? 4.436 14.360 -13.812 1.00 60.62 185 ASN A N 1
ATOM 1444 C CA . ASN A 1 185 ? 5.431 14.876 -12.869 1.00 60.62 185 ASN A CA 1
ATOM 1445 C C . ASN A 1 185 ? 4.775 15.866 -11.895 1.00 60.62 185 ASN A C 1
ATOM 1447 O O . ASN A 1 185 ? 4.014 16.744 -12.302 1.00 60.62 185 ASN A O 1
ATOM 1451 N N . TYR A 1 186 ? 5.140 15.805 -10.609 1.00 71.50 186 TYR A N 1
ATOM 1452 C CA . TYR A 1 186 ? 4.580 16.692 -9.577 1.00 71.50 186 TYR A CA 1
ATOM 1453 C C . TYR A 1 186 ? 4.813 18.196 -9.808 1.00 71.50 186 TYR A C 1
ATOM 1455 O O . TYR A 1 186 ? 4.233 19.011 -9.091 1.00 71.50 186 TYR A O 1
ATOM 1463 N N . THR A 1 187 ? 5.670 18.572 -10.760 1.00 67.06 187 THR A N 1
ATOM 1464 C CA . THR A 1 187 ? 6.051 19.952 -11.089 1.00 67.06 187 THR A CA 1
ATOM 1465 C C . THR A 1 187 ? 4.844 20.876 -11.272 1.00 67.06 187 THR A C 1
ATOM 1467 O O . THR A 1 187 ? 4.835 21.971 -10.701 1.00 67.06 187 THR A O 1
ATOM 1470 N N . ASP A 1 188 ? 3.818 20.401 -11.988 1.00 70.12 188 ASP A N 1
ATOM 1471 C CA . ASP A 1 188 ? 2.618 21.171 -12.348 1.00 70.12 188 ASP A CA 1
ATOM 1472 C C . ASP A 1 188 ? 1.376 20.816 -11.509 1.00 70.12 188 ASP A C 1
ATOM 1474 O O . ASP A 1 188 ? 0.328 21.460 -11.622 1.00 70.12 188 ASP A O 1
ATOM 1478 N N . TRP A 1 189 ? 1.475 19.813 -10.631 1.00 81.69 189 TRP A N 1
ATOM 1479 C CA . TRP A 1 189 ? 0.348 19.381 -9.812 1.00 81.69 189 TRP A CA 1
ATOM 1480 C C . TRP A 1 189 ? 0.174 20.246 -8.563 1.00 81.69 189 TRP A C 1
ATOM 1482 O O . TRP A 1 189 ? 1.102 20.491 -7.788 1.00 81.69 189 TRP A O 1
ATOM 1492 N N . GLU A 1 190 ? -1.067 20.668 -8.328 1.00 84.62 190 GLU A N 1
ATOM 1493 C CA . GLU A 1 190 ? -1.433 21.507 -7.194 1.00 84.62 190 GLU A CA 1
ATOM 1494 C C . GLU A 1 190 ? -2.470 20.791 -6.304 1.00 84.62 190 GLU A C 1
ATOM 1496 O O . GLU A 1 190 ? -3.673 20.853 -6.584 1.00 84.62 190 GLU A O 1
ATOM 1501 N N . PRO A 1 191 ? -2.043 20.128 -5.205 1.00 84.56 191 PRO A N 1
ATOM 1502 C CA . PRO A 1 191 ? -2.943 19.419 -4.290 1.00 84.56 191 PRO A CA 1
ATOM 1503 C C . PRO A 1 191 ? -4.114 20.257 -3.758 1.00 84.56 191 PRO A C 1
ATOM 1505 O O . PRO A 1 191 ? -5.180 19.717 -3.474 1.00 84.56 191 PRO A O 1
ATOM 1508 N N . SER A 1 192 ? -3.944 21.579 -3.664 1.00 82.94 192 SER A N 1
ATOM 1509 C CA . SER A 1 192 ? -4.972 22.541 -3.240 1.00 82.94 192 SER A CA 1
ATOM 1510 C C . SER A 1 192 ? -6.257 22.519 -4.076 1.00 82.94 192 SER A C 1
ATOM 1512 O O . SER A 1 192 ? -7.310 22.922 -3.580 1.00 82.94 192 SER A O 1
ATOM 1514 N N . ARG A 1 193 ? -6.197 22.032 -5.322 1.00 86.62 193 ARG A N 1
ATOM 1515 C CA . ARG A 1 193 ? -7.346 21.959 -6.240 1.00 86.62 193 ARG A CA 1
ATOM 1516 C C . ARG A 1 193 ? -8.257 20.760 -5.976 1.00 86.62 193 ARG A C 1
ATOM 1518 O O . ARG A 1 193 ? -9.367 20.712 -6.508 1.00 86.62 193 ARG A O 1
ATOM 1525 N N . ILE A 1 194 ? -7.814 19.793 -5.169 1.00 87.94 194 ILE A N 1
ATOM 1526 C CA . ILE A 1 194 ? -8.569 18.571 -4.884 1.00 87.94 194 ILE A CA 1
ATOM 1527 C C . ILE A 1 194 ? -9.742 18.903 -3.960 1.00 87.94 194 ILE A C 1
ATOM 1529 O O . ILE A 1 194 ? -9.579 19.224 -2.782 1.00 87.94 194 ILE A O 1
ATOM 1533 N N . LYS A 1 195 ? -10.958 18.791 -4.499 1.00 89.81 195 LYS A N 1
ATOM 1534 C CA . LYS A 1 195 ? -12.190 18.959 -3.724 1.00 89.81 195 LYS A CA 1
ATOM 1535 C C . LYS A 1 195 ? -12.393 17.748 -2.821 1.00 89.81 195 LYS A C 1
ATOM 1537 O O . LYS A 1 195 ? -12.487 16.619 -3.298 1.00 89.81 195 LYS A O 1
ATOM 1542 N N . ARG A 1 196 ? -12.498 17.991 -1.514 1.00 92.62 196 ARG A N 1
ATOM 1543 C CA . ARG A 1 196 ? -12.779 16.936 -0.539 1.00 92.62 196 ARG A CA 1
ATOM 1544 C C . ARG A 1 196 ? -14.179 16.361 -0.736 1.00 92.62 196 ARG A C 1
ATOM 1546 O O . ARG A 1 196 ? -15.159 17.098 -0.693 1.00 92.62 196 ARG A O 1
ATOM 1553 N N . LEU A 1 197 ? -14.261 15.040 -0.844 1.00 95.00 197 LEU A N 1
ATOM 1554 C CA . LEU A 1 197 ? -15.503 14.274 -0.784 1.00 95.00 197 LEU A CA 1
ATOM 1555 C C . LEU A 1 197 ? -15.541 13.556 0.565 1.00 95.00 197 LEU A C 1
ATOM 1557 O O . LEU A 1 197 ? -14.575 12.896 0.942 1.00 95.00 197 LEU A O 1
ATOM 1561 N N . THR A 1 198 ? -16.627 13.708 1.317 1.00 94.12 198 THR A N 1
ATOM 1562 C CA . THR A 1 198 ? -16.848 12.975 2.572 1.00 94.12 198 THR A CA 1
ATOM 1563 C C . THR A 1 198 ? -18.208 12.314 2.474 1.00 94.12 198 THR A C 1
ATOM 1565 O O . THR A 1 198 ? -19.168 13.026 2.194 1.00 94.12 198 THR A O 1
ATOM 1568 N N . ASN A 1 199 ? -18.276 10.995 2.669 1.00 94.69 199 ASN A N 1
ATOM 1569 C CA . ASN A 1 199 ? -19.522 10.221 2.607 1.00 94.69 199 ASN A CA 1
ATOM 1570 C C . ASN A 1 199 ? -20.360 10.543 1.348 1.00 94.69 199 ASN A C 1
ATOM 1572 O O . ASN A 1 199 ? -21.546 10.840 1.416 1.00 94.69 199 ASN A O 1
ATOM 1576 N N . TYR A 1 200 ? -19.713 10.533 0.180 1.00 97.00 200 TYR A N 1
ATOM 1577 C CA . TYR A 1 200 ? -20.284 10.985 -1.090 1.00 97.00 200 TYR A CA 1
ATOM 1578 C C . TYR A 1 200 ? -21.044 9.882 -1.842 1.00 97.00 200 TYR A C 1
ATOM 1580 O O . TYR A 1 200 ? -20.727 8.692 -1.731 1.00 97.00 200 TYR A O 1
ATOM 1588 N N . GLY A 1 201 ? -22.013 10.310 -2.657 1.00 96.19 201 GLY A N 1
ATOM 1589 C CA . GLY A 1 201 ? -22.875 9.455 -3.473 1.00 96.19 201 GLY A CA 1
ATOM 1590 C C . GLY A 1 201 ? -24.085 8.885 -2.728 1.00 96.19 201 GLY A C 1
ATOM 1591 O O . GLY A 1 201 ? -24.221 9.022 -1.515 1.00 96.19 201 GLY A O 1
ATOM 1592 N N . THR A 1 202 ? -24.951 8.195 -3.467 1.00 93.88 202 THR A N 1
ATOM 1593 C CA . THR A 1 202 ? -26.275 7.696 -3.040 1.00 93.88 202 THR A CA 1
ATOM 1594 C C . THR A 1 202 ? -26.237 6.731 -1.845 1.00 93.88 202 THR A C 1
ATOM 1596 O O . THR A 1 202 ? -27.231 6.555 -1.142 1.00 93.88 202 THR A O 1
ATOM 1599 N N . HIS A 1 203 ? -25.086 6.110 -1.583 1.00 92.50 203 HIS A N 1
ATOM 1600 C CA . HIS A 1 203 ? -24.868 5.209 -0.446 1.00 92.50 203 HIS A CA 1
ATOM 1601 C C . HIS A 1 203 ? -23.750 5.664 0.499 1.00 92.50 203 HIS A C 1
ATOM 1603 O O . HIS A 1 203 ? -23.308 4.881 1.338 1.00 92.50 203 HIS A O 1
ATOM 1609 N N . GLU A 1 204 ? -23.271 6.904 0.355 1.00 95.88 204 GLU A N 1
ATOM 1610 C CA . GLU A 1 204 ? -22.252 7.499 1.230 1.00 95.88 204 GLU A CA 1
ATOM 1611 C C . GLU A 1 204 ? -20.927 6.704 1.291 1.00 95.88 204 GLU A C 1
ATOM 1613 O O . GLU A 1 204 ? -20.181 6.759 2.269 1.00 95.88 204 GLU A O 1
ATOM 1618 N N . ARG A 1 205 ? -20.622 5.922 0.244 1.00 95.75 205 ARG A N 1
ATOM 1619 C CA . ARG A 1 205 ? -19.487 4.979 0.225 1.00 95.75 205 ARG A CA 1
ATOM 1620 C C . ARG A 1 205 ? -18.177 5.572 -0.289 1.00 95.75 205 ARG A C 1
ATOM 1622 O O . ARG A 1 205 ? -17.142 4.926 -0.129 1.00 95.75 205 ARG A O 1
ATOM 1629 N N . LEU A 1 206 ? -18.196 6.772 -0.875 1.00 97.88 206 LEU A N 1
ATOM 1630 C CA . LEU A 1 206 ? -17.010 7.398 -1.462 1.00 97.88 206 LEU A CA 1
ATOM 1631 C C . LEU A 1 206 ? -16.442 8.511 -0.571 1.00 97.88 206 LEU A C 1
ATOM 1633 O O . LEU A 1 206 ? -17.123 9.481 -0.240 1.00 97.88 206 LEU A O 1
ATOM 1637 N N . ASN A 1 207 ? -15.162 8.408 -0.229 1.00 96.88 207 ASN A N 1
ATOM 1638 C CA . ASN A 1 207 ? -14.412 9.435 0.485 1.00 96.88 207 ASN A CA 1
ATOM 1639 C C . ASN A 1 207 ? -13.151 9.804 -0.309 1.00 96.88 207 ASN A C 1
ATOM 1641 O O . ASN A 1 207 ? -12.375 8.934 -0.682 1.00 96.88 207 ASN A O 1
ATOM 1645 N N . LEU A 1 208 ? -12.912 11.099 -0.517 1.00 95.69 208 LEU A N 1
ATOM 1646 C CA . LEU A 1 208 ? -11.672 11.654 -1.064 1.00 95.69 208 LEU A CA 1
ATOM 1647 C C . LEU A 1 208 ? -11.217 12.762 -0.121 1.00 95.69 208 LEU A C 1
ATOM 1649 O O . LEU A 1 208 ? -11.733 13.879 -0.144 1.00 95.69 208 LEU A O 1
ATOM 1653 N N . ARG A 1 209 ? -10.287 12.428 0.773 1.00 90.44 209 ARG A N 1
ATOM 1654 C CA . ARG A 1 209 ? -9.810 13.334 1.834 1.00 90.44 209 ARG A CA 1
ATOM 1655 C C . ARG A 1 209 ? -8.291 13.360 1.966 1.00 90.44 209 ARG A C 1
ATOM 1657 O O . ARG A 1 209 ? -7.780 14.008 2.879 1.00 90.44 209 ARG A O 1
ATOM 1664 N N . SER A 1 210 ? -7.583 12.666 1.080 1.00 91.12 210 SER A N 1
ATOM 1665 C CA . SER A 1 210 ? -6.143 12.473 1.175 1.00 91.12 210 SER A CA 1
ATOM 1666 C C . SER A 1 210 ? -5.446 12.531 -0.179 1.00 91.12 210 SER A C 1
ATOM 1668 O O . SER A 1 210 ? -6.089 12.398 -1.222 1.00 91.12 210 SER A O 1
ATOM 1670 N N . VAL A 1 211 ? -4.130 12.718 -0.140 1.00 92.81 211 VAL A N 1
ATOM 1671 C CA . VAL A 1 211 ? -3.235 12.633 -1.297 1.00 92.81 211 VAL A CA 1
ATOM 1672 C C . VAL A 1 211 ? -2.196 11.540 -1.085 1.00 92.81 211 VAL A C 1
ATOM 1674 O O . VAL A 1 211 ? -1.716 11.378 0.037 1.00 92.81 211 VAL A O 1
ATOM 1677 N N . LYS A 1 212 ? -1.828 10.815 -2.148 1.00 90.56 212 LYS A N 1
ATOM 1678 C CA . LYS A 1 212 ? -0.679 9.895 -2.147 1.00 90.56 212 LYS A CA 1
ATOM 1679 C C . LYS A 1 212 ? 0.513 10.579 -2.811 1.00 90.56 212 LYS A C 1
ATOM 1681 O O . LYS A 1 212 ? 0.388 11.080 -3.923 1.00 90.56 212 LYS A O 1
ATOM 1686 N N . LEU A 1 213 ? 1.653 10.582 -2.132 1.00 90.00 213 LEU A N 1
ATOM 1687 C CA . LEU A 1 213 ? 2.947 11.060 -2.620 1.00 90.00 213 LEU A CA 1
ATOM 1688 C C . LEU A 1 213 ? 3.953 9.897 -2.642 1.00 90.00 213 LEU A C 1
ATOM 1690 O O . LEU A 1 213 ? 3.763 8.900 -1.943 1.00 90.00 213 LEU A O 1
ATOM 1694 N N . PHE A 1 214 ? 5.040 10.043 -3.398 1.00 87.31 214 PHE A N 1
ATOM 1695 C CA . PHE A 1 214 ? 6.100 9.042 -3.558 1.00 87.31 214 PHE A CA 1
ATOM 1696 C C . PHE A 1 214 ? 7.476 9.697 -3.446 1.00 87.31 214 PHE A C 1
ATOM 1698 O O . PHE A 1 214 ? 7.769 10.608 -4.216 1.00 87.31 214 PHE A O 1
ATOM 1705 N N . THR A 1 215 ? 8.312 9.235 -2.508 1.00 88.00 215 THR A N 1
ATOM 1706 C CA . THR A 1 215 ? 9.663 9.795 -2.298 1.00 88.00 215 THR A CA 1
ATOM 1707 C C . THR A 1 215 ? 10.797 8.939 -2.828 1.00 88.00 215 THR A C 1
ATOM 1709 O O . THR A 1 215 ? 11.813 9.498 -3.231 1.00 88.00 215 THR A O 1
ATOM 1712 N N . ASP A 1 216 ? 10.641 7.618 -2.866 1.00 90.75 216 ASP A N 1
ATOM 1713 C CA . ASP A 1 216 ? 11.672 6.677 -3.296 1.00 90.75 216 ASP A CA 1
ATOM 1714 C C . ASP A 1 216 ? 11.096 5.441 -4.003 1.00 90.75 216 ASP A C 1
ATOM 1716 O O . ASP A 1 216 ? 9.885 5.336 -4.220 1.00 90.75 216 ASP A O 1
ATOM 1720 N N . GLY A 1 217 ? 11.988 4.543 -4.428 1.00 87.12 217 GLY A N 1
ATOM 1721 C CA . GLY A 1 217 ? 11.630 3.270 -5.050 1.00 87.12 217 GLY A CA 1
ATOM 1722 C C . GLY A 1 217 ? 11.330 2.161 -4.033 1.00 87.12 217 GLY A C 1
ATOM 1723 O O . GLY A 1 217 ? 10.860 2.421 -2.925 1.00 87.12 217 GLY A O 1
ATOM 1724 N N . ALA A 1 218 ? 11.642 0.910 -4.388 1.00 85.94 218 ALA A N 1
ATOM 1725 C CA . ALA A 1 218 ? 11.544 -0.252 -3.498 1.00 85.94 218 ALA A CA 1
ATOM 1726 C C . ALA A 1 218 ? 12.894 -0.911 -3.196 1.00 85.94 218 ALA A C 1
ATOM 1728 O O . ALA A 1 218 ? 13.875 -0.765 -3.926 1.00 85.94 218 ALA A O 1
ATOM 1729 N N . LEU A 1 219 ? 12.929 -1.675 -2.099 1.00 87.56 219 LEU A N 1
ATOM 1730 C CA . LEU A 1 219 ? 14.122 -2.388 -1.647 1.00 87.56 219 LEU A CA 1
ATOM 1731 C C . LEU A 1 219 ? 14.589 -3.423 -2.683 1.00 87.56 219 LEU A C 1
ATOM 1733 O O . LEU A 1 219 ? 15.784 -3.498 -2.961 1.00 87.56 219 LEU A O 1
ATOM 1737 N N . GLY A 1 220 ? 13.660 -4.184 -3.279 1.00 83.69 220 GLY A N 1
ATOM 1738 C CA . GLY A 1 220 ? 13.940 -5.266 -4.237 1.00 83.69 220 GLY A CA 1
ATOM 1739 C C . GLY A 1 220 ? 14.460 -4.820 -5.612 1.00 83.69 220 GLY A C 1
ATOM 1740 O O . GLY A 1 220 ? 15.191 -5.568 -6.262 1.00 83.69 220 GLY A O 1
ATOM 1741 N N . SER A 1 221 ? 14.163 -3.591 -6.041 1.00 80.38 221 SER A N 1
ATOM 1742 C CA . SER A 1 221 ? 14.696 -2.989 -7.274 1.00 80.38 221 SER A CA 1
ATOM 1743 C C . SER A 1 221 ? 15.979 -2.168 -7.062 1.00 80.38 221 SER A C 1
ATOM 1745 O O . SER A 1 221 ? 16.502 -1.608 -8.022 1.00 80.38 221 SER A O 1
ATOM 1747 N N . TRP A 1 222 ? 16.498 -2.098 -5.826 1.00 89.25 222 TRP A N 1
ATOM 1748 C CA . TRP A 1 222 ? 17.526 -1.135 -5.378 1.00 89.25 222 TRP A CA 1
ATOM 1749 C C . TRP A 1 222 ? 17.098 0.348 -5.495 1.00 89.25 222 TRP A C 1
ATOM 1751 O O . TRP A 1 222 ? 17.932 1.246 -5.368 1.00 89.25 222 TRP A O 1
ATOM 1761 N N . GLY A 1 223 ? 15.805 0.625 -5.705 1.00 88.06 223 GLY A N 1
ATOM 1762 C CA . GLY A 1 223 ? 15.263 1.981 -5.830 1.00 88.06 223 GLY A CA 1
ATOM 1763 C C . GLY A 1 223 ? 15.056 2.704 -4.493 1.00 88.06 223 GLY A C 1
ATOM 1764 O O . GLY A 1 223 ? 15.104 3.931 -4.456 1.00 88.06 223 GLY A O 1
ATOM 1765 N N . ALA A 1 224 ? 14.874 1.981 -3.382 1.00 90.94 224 ALA A N 1
ATOM 1766 C CA . ALA A 1 224 ? 14.649 2.591 -2.066 1.00 90.94 224 ALA A CA 1
ATOM 1767 C C . ALA A 1 224 ? 15.847 3.432 -1.591 1.00 90.94 224 ALA A C 1
ATOM 1769 O O . ALA A 1 224 ? 17.006 3.039 -1.755 1.00 90.94 224 ALA A O 1
ATOM 1770 N N . ALA A 1 225 ? 15.564 4.588 -0.993 1.00 95.19 225 ALA A N 1
ATOM 1771 C CA . ALA A 1 225 ? 16.539 5.636 -0.720 1.00 95.19 225 ALA A CA 1
ATOM 1772 C C . ALA A 1 225 ? 17.401 5.339 0.522 1.00 95.19 225 ALA A C 1
ATOM 1774 O O . ALA A 1 225 ? 17.002 5.582 1.658 1.00 95.19 225 ALA A O 1
ATOM 1775 N N . LEU A 1 226 ? 18.602 4.824 0.261 1.00 96.56 226 LEU A N 1
ATOM 1776 C CA . LEU A 1 226 ? 19.713 4.558 1.181 1.00 96.56 226 LEU A CA 1
ATOM 1777 C C . LEU A 1 226 ? 20.317 5.836 1.813 1.00 96.56 226 LEU A C 1
ATOM 1779 O O . LEU A 1 226 ? 20.725 6.728 1.060 1.00 96.56 226 LEU A O 1
ATOM 1783 N N . ILE A 1 227 ? 20.509 5.931 3.132 1.00 95.62 227 ILE A N 1
ATOM 1784 C CA . ILE A 1 227 ? 21.478 6.881 3.725 1.00 95.62 227 ILE A CA 1
ATOM 1785 C C . ILE A 1 227 ? 22.898 6.412 3.392 1.00 95.62 227 ILE A C 1
ATOM 1787 O O . ILE A 1 227 ? 23.678 7.134 2.769 1.00 95.62 227 ILE A O 1
ATOM 1791 N N . SER A 1 228 ? 23.207 5.161 3.737 1.00 95.56 228 SER A N 1
ATOM 1792 C CA . SER A 1 228 ? 24.416 4.455 3.293 1.00 95.56 228 SER A CA 1
ATOM 1793 C C . SER A 1 228 ? 24.129 3.587 2.057 1.00 95.56 228 SER A C 1
ATOM 1795 O O . SER A 1 228 ? 22.982 3.163 1.880 1.00 95.56 228 SER A O 1
ATOM 1797 N N . PRO A 1 229 ? 25.141 3.265 1.225 1.00 96.94 229 PRO A N 1
ATOM 1798 C CA . PRO A 1 229 ? 24.983 2.357 0.087 1.00 96.94 229 PRO A CA 1
ATOM 1799 C C . PRO A 1 229 ? 24.373 0.997 0.448 1.00 96.94 229 PRO A C 1
ATOM 1801 O O . PRO A 1 229 ? 24.368 0.581 1.614 1.00 96.94 229 PRO A O 1
ATOM 1804 N N . TYR A 1 230 ? 23.856 0.289 -0.551 1.00 96.19 230 TYR A N 1
ATOM 1805 C CA . TYR A 1 230 ? 23.366 -1.077 -0.375 1.00 96.19 230 TYR A CA 1
ATOM 1806 C C . TYR A 1 230 ? 24.525 -2.021 -0.024 1.00 96.19 230 TYR A C 1
ATOM 1808 O O . TYR A 1 230 ? 25.633 -1.891 -0.544 1.00 96.19 230 TYR A O 1
ATOM 1816 N N . SER A 1 231 ? 24.280 -2.970 0.881 1.00 96.00 231 SER A N 1
ATOM 1817 C CA . SER A 1 231 ? 25.303 -3.910 1.362 1.00 96.00 231 SER A CA 1
ATOM 1818 C C . SER A 1 231 ? 25.700 -4.956 0.316 1.00 96.00 231 SER A C 1
ATOM 1820 O O . SER A 1 231 ? 26.834 -5.422 0.341 1.00 96.00 231 SER A O 1
ATOM 1822 N N . ASP A 1 232 ? 24.803 -5.277 -0.618 1.00 92.62 232 ASP A N 1
ATOM 1823 C CA . ASP A 1 232 ? 25.054 -6.139 -1.780 1.00 92.62 232 ASP A CA 1
ATOM 1824 C C . ASP A 1 232 ? 25.471 -5.355 -3.036 1.00 92.62 232 ASP A C 1
ATOM 1826 O O . ASP A 1 232 ? 25.888 -5.952 -4.028 1.00 92.62 232 ASP A O 1
ATOM 1830 N N . LYS A 1 233 ? 25.358 -4.020 -3.006 1.00 91.19 233 LYS A N 1
ATOM 1831 C CA . LYS A 1 233 ? 25.545 -3.153 -4.170 1.00 91.19 233 LYS A CA 1
ATOM 1832 C C . LYS A 1 233 ? 26.086 -1.769 -3.772 1.00 91.19 233 LYS A C 1
ATOM 1834 O O . LYS A 1 233 ? 25.353 -0.792 -3.625 1.00 91.19 233 LYS A O 1
ATOM 1839 N N . SER A 1 234 ? 27.402 -1.692 -3.575 1.00 92.94 234 SER A N 1
ATOM 1840 C CA . SER A 1 234 ? 28.086 -0.529 -2.984 1.00 92.94 234 SER A CA 1
ATOM 1841 C C . SER A 1 234 ? 28.156 0.725 -3.866 1.00 92.94 234 SER A C 1
ATOM 1843 O O . SER A 1 234 ? 28.485 1.795 -3.359 1.00 92.94 234 SER A O 1
ATOM 1845 N N . ASP A 1 235 ? 27.882 0.613 -5.169 1.00 92.06 235 ASP A N 1
ATOM 1846 C CA . ASP A 1 235 ? 27.851 1.731 -6.123 1.00 92.06 235 ASP A CA 1
ATOM 1847 C C . ASP A 1 235 ? 26.556 2.561 -6.039 1.00 92.06 235 ASP A C 1
ATOM 1849 O O . ASP A 1 235 ? 26.515 3.681 -6.548 1.00 92.06 235 ASP A O 1
ATOM 1853 N N . THR A 1 236 ? 25.508 2.057 -5.370 1.00 92.56 236 THR A N 1
ATOM 1854 C CA . THR A 1 236 ? 24.224 2.756 -5.241 1.00 92.56 236 THR A CA 1
ATOM 1855 C C . THR A 1 236 ? 23.733 2.897 -3.804 1.00 92.56 236 THR A C 1
ATOM 1857 O O . THR A 1 236 ? 23.966 2.069 -2.926 1.00 92.56 236 THR A O 1
ATOM 1860 N N . ARG A 1 237 ? 22.966 3.966 -3.593 1.00 94.69 237 ARG A N 1
ATOM 1861 C CA . ARG A 1 237 ? 22.184 4.269 -2.386 1.00 94.69 237 ARG A CA 1
ATOM 1862 C C . ARG A 1 237 ? 20.715 4.544 -2.734 1.00 94.69 237 ARG A C 1
ATOM 1864 O O . ARG A 1 237 ? 20.052 5.315 -2.041 1.00 94.69 237 ARG A O 1
ATOM 1871 N N . GLY A 1 238 ? 20.242 3.990 -3.850 1.00 92.19 238 GLY A N 1
ATOM 1872 C CA . GLY A 1 238 ? 18.887 4.175 -4.369 1.00 92.19 238 GLY A CA 1
ATOM 1873 C C . GLY A 1 238 ? 18.489 5.627 -4.649 1.00 92.19 238 GLY A C 1
ATOM 1874 O O . GLY A 1 238 ? 19.270 6.578 -4.502 1.00 92.19 238 GLY A O 1
ATOM 1875 N N . ILE A 1 239 ? 17.243 5.800 -5.072 1.00 89.50 239 ILE A N 1
ATOM 1876 C CA . ILE A 1 239 ? 16.777 6.966 -5.821 1.00 89.50 239 ILE A CA 1
ATOM 1877 C C . ILE A 1 239 ? 15.789 7.767 -4.965 1.00 89.50 239 ILE A C 1
ATOM 1879 O O . ILE A 1 239 ? 14.835 7.216 -4.426 1.00 89.50 239 ILE A O 1
ATOM 1883 N N . MET A 1 240 ? 16.003 9.084 -4.843 1.00 90.88 240 MET A N 1
ATOM 1884 C CA . MET A 1 240 ? 14.908 9.985 -4.460 1.00 90.88 240 MET A CA 1
ATOM 1885 C C . MET A 1 240 ? 14.076 10.242 -5.719 1.00 90.88 240 MET A C 1
ATOM 1887 O O . MET A 1 240 ? 14.570 10.876 -6.647 1.00 90.88 240 MET A O 1
ATOM 1891 N N . ARG A 1 241 ? 12.829 9.770 -5.761 1.00 87.19 241 ARG A N 1
ATOM 1892 C CA . ARG A 1 241 ? 11.871 10.053 -6.846 1.00 87.19 241 ARG A CA 1
ATOM 1893 C C . ARG A 1 241 ? 11.438 11.517 -6.897 1.00 87.19 241 ARG A C 1
ATOM 1895 O O . ARG A 1 241 ? 10.908 11.977 -7.905 1.00 87.19 241 ARG A O 1
ATOM 1902 N N . SER A 1 242 ? 11.600 12.234 -5.791 1.00 84.19 242 SER A N 1
ATOM 1903 C CA . SER A 1 242 ? 11.309 13.659 -5.649 1.00 84.19 242 SER A CA 1
ATOM 1904 C C . SER A 1 242 ? 12.269 14.264 -4.634 1.00 84.19 242 SER A C 1
ATOM 1906 O O . SER A 1 242 ? 12.560 13.636 -3.613 1.00 84.19 242 SER A O 1
ATOM 1908 N N . SER A 1 243 ? 12.756 15.479 -4.893 1.00 87.69 243 SER A N 1
ATOM 1909 C CA . SER A 1 243 ? 13.639 16.169 -3.950 1.00 87.69 243 SER A CA 1
ATOM 1910 C C . SER A 1 243 ? 12.911 16.497 -2.630 1.00 87.69 243 SER A C 1
ATOM 1912 O O . SER A 1 243 ? 11.686 16.691 -2.639 1.00 87.69 243 SER A O 1
ATOM 1914 N N . PRO A 1 244 ? 13.625 16.599 -1.490 1.00 89.94 244 PRO A N 1
ATOM 1915 C CA . PRO A 1 244 ? 13.035 17.033 -0.221 1.00 89.94 244 PRO A CA 1
ATOM 1916 C C . PRO A 1 244 ? 12.322 18.391 -0.314 1.00 89.94 244 PRO A C 1
ATOM 1918 O O . PRO A 1 244 ? 11.285 18.588 0.311 1.00 89.94 244 PRO A O 1
ATOM 1921 N N . GLU A 1 245 ? 12.815 19.315 -1.139 1.00 90.69 245 GLU A N 1
ATOM 1922 C CA . GLU A 1 245 ? 12.223 20.639 -1.364 1.00 90.69 245 GLU A CA 1
ATOM 1923 C C . GLU A 1 245 ? 10.882 20.536 -2.104 1.00 90.69 245 GLU A C 1
ATOM 1925 O O . GLU A 1 245 ? 9.897 21.169 -1.706 1.00 90.69 245 GLU A O 1
ATOM 1930 N N . THR A 1 246 ? 10.822 19.700 -3.146 1.00 89.25 246 THR A N 1
ATOM 1931 C CA . THR A 1 246 ? 9.593 19.399 -3.894 1.00 89.25 246 THR A CA 1
ATOM 1932 C C . THR A 1 246 ? 8.565 18.725 -2.990 1.00 89.25 246 THR A C 1
ATOM 1934 O O . THR A 1 246 ? 7.413 19.162 -2.927 1.00 89.25 246 THR A O 1
ATOM 1937 N N . MET A 1 247 ? 8.989 17.735 -2.202 1.00 90.25 247 MET A N 1
ATOM 1938 C CA . MET A 1 247 ? 8.141 17.086 -1.200 1.00 90.25 247 MET A CA 1
ATOM 1939 C C . MET A 1 247 ? 7.617 18.081 -0.161 1.00 90.25 247 MET A C 1
ATOM 1941 O O . MET A 1 247 ? 6.413 18.140 0.079 1.00 90.25 247 MET A O 1
ATOM 1945 N N . ASN A 1 248 ? 8.481 18.938 0.384 1.00 92.69 248 ASN A N 1
ATOM 1946 C CA . ASN A 1 248 ? 8.112 19.987 1.331 1.00 92.69 248 ASN A CA 1
ATOM 1947 C C . ASN A 1 248 ? 7.056 20.946 0.746 1.00 92.69 248 ASN A C 1
ATOM 1949 O O . ASN A 1 248 ? 6.064 21.255 1.411 1.00 92.69 248 ASN A O 1
ATOM 1953 N N . LYS A 1 249 ? 7.211 21.368 -0.519 1.00 92.31 249 LYS A N 1
ATOM 1954 C CA . LYS A 1 249 ? 6.232 22.202 -1.242 1.00 92.31 249 LYS A CA 1
ATOM 1955 C C . LYS A 1 249 ? 4.873 21.496 -1.378 1.00 92.31 249 LYS A C 1
ATOM 1957 O O . LYS A 1 249 ? 3.845 22.091 -1.043 1.00 92.31 249 LYS A O 1
ATOM 1962 N N . LEU A 1 250 ? 4.859 20.240 -1.830 1.00 91.62 250 LEU A N 1
ATOM 1963 C CA . LEU A 1 250 ? 3.637 19.451 -2.047 1.00 91.62 250 LEU A CA 1
ATOM 1964 C C . LEU A 1 250 ? 2.897 19.154 -0.739 1.00 91.62 250 LEU A C 1
ATOM 1966 O O . LEU A 1 250 ? 1.700 19.428 -0.628 1.00 91.62 250 LEU A O 1
ATOM 1970 N N . MET A 1 251 ? 3.618 18.656 0.268 1.00 91.06 251 MET A N 1
ATOM 1971 C CA . MET A 1 251 ? 3.073 18.316 1.584 1.00 91.06 251 MET A CA 1
ATOM 1972 C C . MET A 1 251 ? 2.447 19.547 2.248 1.00 91.06 251 MET A C 1
ATOM 1974 O O . MET A 1 251 ? 1.330 19.467 2.753 1.00 91.06 251 MET A O 1
ATOM 1978 N N . ARG A 1 252 ? 3.099 20.717 2.164 1.00 91.12 252 ARG A N 1
ATOM 1979 C CA . ARG A 1 252 ? 2.550 21.990 2.669 1.00 91.12 252 ARG A CA 1
ATOM 1980 C C . ARG A 1 252 ? 1.343 22.487 1.878 1.00 91.12 252 ARG A C 1
ATOM 1982 O O . ARG A 1 252 ? 0.443 23.069 2.479 1.00 91.12 252 ARG A O 1
ATOM 1989 N N . SER A 1 253 ? 1.300 22.267 0.563 1.00 91.88 253 SER A N 1
ATOM 1990 C CA . SER A 1 253 ? 0.132 22.601 -0.266 1.00 91.88 253 SER A CA 1
ATOM 1991 C C . SER A 1 253 ? -1.092 21.775 0.148 1.00 91.88 253 SER A C 1
ATOM 1993 O O . SER A 1 253 ? -2.130 22.336 0.505 1.00 91.88 253 SER A O 1
ATOM 1995 N N . ALA A 1 254 ? -0.939 20.449 0.229 1.00 90.75 254 ALA A N 1
ATOM 1996 C CA . ALA A 1 254 ? -1.989 19.532 0.674 1.00 90.75 254 ALA A CA 1
ATOM 1997 C C . ALA A 1 254 ? -2.440 19.802 2.125 1.00 90.75 254 ALA A C 1
ATOM 1999 O O . ALA A 1 254 ? -3.637 19.826 2.418 1.00 90.75 254 ALA A O 1
ATOM 2000 N N . TRP A 1 255 ? -1.492 20.096 3.020 1.00 88.31 255 TRP A N 1
ATOM 2001 C CA . TRP A 1 255 ? -1.774 20.466 4.407 1.00 88.31 255 TRP A CA 1
ATOM 2002 C C . TRP A 1 255 ? -2.582 21.771 4.508 1.00 88.31 255 TRP A C 1
ATOM 2004 O O . TRP A 1 255 ? -3.607 21.833 5.186 1.00 88.31 255 TRP A O 1
ATOM 2014 N N . ARG A 1 256 ? -2.219 22.821 3.761 1.00 88.06 256 ARG A N 1
ATOM 2015 C CA . ARG A 1 256 ? -3.021 24.061 3.711 1.00 88.06 256 ARG A CA 1
ATOM 2016 C C . ARG A 1 256 ? -4.433 23.813 3.170 1.00 88.06 256 ARG A C 1
ATOM 2018 O O . ARG A 1 256 ? -5.386 24.389 3.689 1.00 88.06 256 ARG A O 1
ATOM 2025 N N . ALA A 1 257 ? -4.573 22.893 2.216 1.00 89.06 257 ALA A N 1
ATOM 2026 C CA . ALA A 1 257 ? -5.846 22.451 1.644 1.00 89.06 257 ALA A CA 1
ATOM 2027 C C . ALA A 1 257 ? -6.697 21.546 2.563 1.00 89.06 257 ALA A C 1
ATOM 2029 O O . ALA A 1 257 ? -7.771 21.093 2.166 1.00 89.06 257 ALA A O 1
ATOM 2030 N N . LYS A 1 258 ? -6.241 21.271 3.796 1.00 88.12 258 LYS A N 1
ATOM 2031 C CA . LYS A 1 258 ? -6.912 20.381 4.761 1.00 88.12 258 LYS A CA 1
ATOM 2032 C C . LYS A 1 258 ? -7.100 18.951 4.234 1.00 88.12 258 LYS A C 1
ATOM 2034 O O . LYS A 1 258 ? -8.085 18.291 4.580 1.00 88.12 258 LYS A O 1
ATOM 2039 N N . LEU A 1 259 ? -6.157 18.481 3.415 1.00 90.19 259 LEU A N 1
ATOM 2040 C CA . LEU A 1 259 ? -6.046 17.097 2.953 1.00 90.19 259 LEU A CA 1
ATOM 2041 C C . LEU A 1 259 ? -5.079 16.325 3.857 1.00 90.19 259 LEU A C 1
ATOM 2043 O O . LEU A 1 259 ? -4.058 16.857 4.294 1.00 90.19 259 LEU A O 1
ATOM 2047 N N . GLN A 1 260 ? -5.391 15.058 4.117 1.00 90.75 260 GLN A N 1
ATOM 2048 C CA . GLN A 1 260 ? -4.453 14.130 4.741 1.00 90.75 260 GLN A CA 1
ATOM 2049 C C . GLN A 1 260 ? -3.308 13.839 3.757 1.00 90.75 260 GLN A C 1
ATOM 2051 O O . GLN A 1 260 ? -3.540 13.591 2.573 1.00 90.75 260 GLN A O 1
ATOM 2056 N N . VAL A 1 261 ? -2.072 13.899 4.242 1.00 90.31 261 VAL A N 1
ATOM 2057 C CA . VAL A 1 261 ? -0.867 13.688 3.433 1.00 90.31 261 VAL A CA 1
ATOM 2058 C C . VAL A 1 261 ? -0.370 12.265 3.663 1.00 90.31 261 VAL A C 1
ATOM 2060 O O . VAL A 1 261 ? -0.030 11.938 4.801 1.00 90.31 261 VAL A O 1
ATOM 2063 N N . ASN A 1 262 ? -0.329 11.447 2.606 1.00 89.12 262 ASN A N 1
ATOM 2064 C CA . ASN A 1 262 ? 0.054 10.035 2.663 1.00 89.12 262 ASN A CA 1
ATOM 2065 C C . ASN A 1 262 ? 1.285 9.828 1.781 1.00 89.12 262 ASN A C 1
ATOM 2067 O O . ASN A 1 262 ? 1.210 10.034 0.573 1.00 89.12 262 ASN A O 1
ATOM 2071 N N . VAL A 1 263 ? 2.424 9.448 2.352 1.00 88.38 263 VAL A N 1
ATOM 2072 C CA . VAL A 1 263 ? 3.710 9.473 1.634 1.00 88.38 263 VAL A CA 1
ATOM 2073 C C . VAL A 1 263 ? 4.338 8.087 1.574 1.00 88.38 263 VAL A C 1
ATOM 2075 O O . VAL A 1 263 ? 4.566 7.485 2.612 1.00 88.38 263 VAL A O 1
ATOM 2078 N N . HIS A 1 264 ? 4.646 7.572 0.383 1.00 88.38 264 HIS A N 1
ATOM 2079 C CA . HIS A 1 264 ? 5.482 6.376 0.239 1.00 88.38 264 HIS A CA 1
ATOM 2080 C C . HIS A 1 264 ? 6.923 6.698 0.654 1.00 88.38 264 HIS A C 1
ATOM 2082 O O . HIS A 1 264 ? 7.525 7.587 0.039 1.00 88.38 264 HIS A O 1
ATOM 2088 N N . CYS A 1 265 ? 7.455 5.963 1.643 1.00 86.06 265 CYS A N 1
ATOM 2089 C CA . CYS A 1 265 ? 8.865 5.972 2.058 1.00 86.06 265 CYS A CA 1
ATOM 2090 C C . CYS A 1 265 ? 9.343 4.558 2.449 1.00 86.06 265 CYS A C 1
ATOM 2092 O O . CYS A 1 265 ? 8.971 4.043 3.510 1.00 86.06 265 CYS A O 1
ATOM 2094 N N . ILE A 1 266 ? 10.207 3.933 1.646 1.00 86.38 266 ILE A N 1
ATOM 2095 C CA . ILE A 1 266 ? 10.773 2.606 1.956 1.00 86.38 266 ILE A CA 1
ATOM 2096 C C . ILE A 1 266 ? 12.139 2.714 2.642 1.00 86.38 266 ILE A C 1
ATOM 2098 O O . ILE A 1 266 ? 12.324 2.115 3.700 1.00 86.38 266 ILE A O 1
ATOM 2102 N N . GLY A 1 267 ? 13.080 3.464 2.068 1.00 91.19 267 GLY A N 1
ATOM 2103 C CA . GLY A 1 267 ? 14.445 3.629 2.572 1.00 91.19 267 GLY A CA 1
ATOM 2104 C C . GLY A 1 267 ? 14.556 4.561 3.781 1.00 91.19 267 GLY A C 1
ATOM 2105 O O . GLY A 1 267 ? 13.692 5.410 4.012 1.00 91.19 267 GLY A O 1
ATOM 2106 N N . ASP A 1 268 ? 15.642 4.437 4.547 1.00 93.62 268 ASP A N 1
ATOM 2107 C CA . ASP A 1 268 ? 15.871 5.265 5.738 1.00 93.62 268 ASP A CA 1
ATOM 2108 C C . ASP A 1 268 ? 16.012 6.757 5.386 1.00 93.62 268 ASP A C 1
ATOM 2110 O O . ASP A 1 268 ? 15.394 7.586 6.048 1.00 93.62 268 ASP A O 1
ATOM 2114 N N . ARG A 1 269 ? 16.680 7.109 4.276 1.00 95.94 269 ARG A N 1
ATOM 2115 C CA . ARG A 1 269 ? 16.812 8.505 3.797 1.00 95.94 269 ARG A CA 1
ATOM 2116 C C . ARG A 1 269 ? 15.467 9.122 3.415 1.00 95.94 269 ARG A C 1
ATOM 2118 O O . ARG A 1 269 ? 15.242 10.311 3.625 1.00 95.94 269 ARG A O 1
ATOM 2125 N N . ALA A 1 270 ? 14.578 8.322 2.827 1.00 90.62 270 ALA A N 1
ATOM 2126 C CA . ALA A 1 270 ? 13.230 8.756 2.462 1.00 90.62 270 ALA A CA 1
ATOM 2127 C C . ALA A 1 270 ? 12.354 8.984 3.700 1.00 90.62 270 ALA A C 1
ATOM 2129 O O . ALA A 1 270 ? 11.608 9.962 3.766 1.00 90.62 270 ALA A O 1
ATOM 2130 N N . ASN A 1 271 ? 12.458 8.100 4.694 1.00 89.31 271 ASN A N 1
ATOM 2131 C CA . ASN A 1 271 ? 11.744 8.254 5.954 1.00 89.31 271 ASN A CA 1
ATOM 2132 C C . ASN A 1 271 ? 12.260 9.461 6.757 1.00 89.31 271 ASN A C 1
ATOM 2134 O O . ASN A 1 271 ? 11.446 10.284 7.169 1.00 89.31 271 ASN A O 1
ATOM 21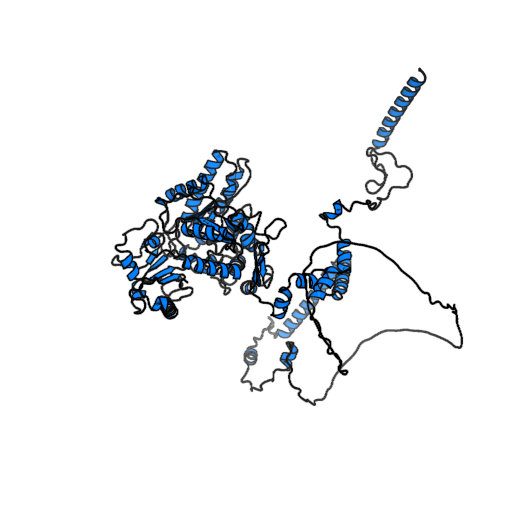38 N N . GLU A 1 272 ? 13.580 9.617 6.904 1.00 93.06 272 GLU A N 1
ATOM 2139 C CA . GLU A 1 272 ? 14.234 10.759 7.567 1.00 93.06 272 GLU A CA 1
ATOM 2140 C C . GLU A 1 272 ? 13.763 12.098 6.971 1.00 93.06 272 GLU A C 1
ATOM 2142 O O . GLU A 1 272 ? 13.192 12.926 7.683 1.00 93.06 272 GLU A O 1
ATOM 2147 N N . ALA A 1 273 ? 13.876 12.273 5.648 1.00 93.69 273 ALA A N 1
ATOM 2148 C CA . ALA A 1 273 ? 13.495 13.515 4.971 1.00 93.69 273 ALA A CA 1
ATOM 2149 C C . ALA A 1 273 ? 12.000 13.869 5.121 1.00 93.69 273 ALA A C 1
ATOM 2151 O O . ALA A 1 273 ? 11.635 15.041 5.209 1.00 93.69 273 ALA A O 1
ATOM 2152 N N . VAL A 1 274 ? 11.108 12.876 5.157 1.00 90.62 274 VAL A N 1
ATOM 2153 C CA . VAL A 1 274 ? 9.662 13.119 5.314 1.00 90.62 274 VAL A CA 1
ATOM 2154 C C . VAL A 1 274 ? 9.283 13.358 6.776 1.00 90.62 274 VAL A C 1
ATOM 2156 O O . VAL A 1 274 ? 8.390 14.166 7.048 1.00 90.62 274 VAL A O 1
ATOM 2159 N N . LEU A 1 275 ? 9.994 12.736 7.721 1.00 89.56 275 LEU A N 1
ATOM 2160 C CA . LEU A 1 275 ? 9.891 13.049 9.147 1.00 89.56 275 LEU A CA 1
ATOM 2161 C C . LEU A 1 275 ? 10.348 14.482 9.438 1.00 89.56 275 LEU A C 1
ATOM 2163 O O . LEU A 1 275 ? 9.624 15.193 10.133 1.00 89.56 275 LEU A O 1
ATOM 2167 N N . ASP A 1 276 ? 11.452 14.943 8.839 1.00 91.88 276 ASP A N 1
ATOM 2168 C CA . ASP A 1 276 ? 11.905 16.342 8.906 1.00 91.88 276 ASP A CA 1
ATOM 2169 C C . ASP A 1 276 ? 10.819 17.314 8.419 1.00 91.88 276 ASP A C 1
ATOM 2171 O O . ASP A 1 276 ? 10.529 18.327 9.063 1.00 91.88 276 ASP A O 1
ATOM 2175 N N . ILE A 1 277 ? 10.190 17.027 7.274 1.00 91.56 277 ILE A N 1
ATOM 2176 C CA . ILE A 1 277 ? 9.150 17.898 6.707 1.00 91.56 277 ILE A CA 1
ATOM 2177 C C . ILE A 1 277 ? 7.931 17.954 7.630 1.00 91.56 277 ILE A C 1
ATOM 2179 O O . ILE A 1 277 ? 7.428 19.048 7.906 1.00 91.56 277 ILE A O 1
ATOM 2183 N N . PHE A 1 278 ? 7.463 16.808 8.138 1.00 87.50 278 PHE A N 1
ATOM 2184 C CA . PHE A 1 278 ? 6.360 16.803 9.096 1.00 87.50 278 PHE A CA 1
ATOM 2185 C C . PHE A 1 278 ? 6.740 17.519 10.399 1.00 87.50 278 PHE A C 1
ATOM 2187 O O . PHE A 1 278 ? 5.958 18.348 10.850 1.00 87.50 278 PHE A O 1
ATOM 2194 N N . GLU A 1 279 ? 7.932 17.304 10.966 1.00 85.81 279 GLU A N 1
ATOM 2195 C CA . GLU A 1 279 ? 8.410 18.048 12.144 1.00 85.81 279 GLU A CA 1
ATOM 2196 C C . GLU A 1 279 ? 8.293 19.557 11.965 1.00 85.81 279 GLU A C 1
ATOM 2198 O O . GLU A 1 279 ? 7.698 20.239 12.802 1.00 85.81 279 GLU A O 1
ATOM 2203 N N . ASN A 1 280 ? 8.791 20.068 10.841 1.00 88.31 280 ASN A N 1
ATOM 2204 C CA . ASN A 1 280 ? 8.757 21.493 10.544 1.00 88.31 280 ASN A CA 1
ATOM 2205 C C . ASN A 1 280 ? 7.322 22.024 10.388 1.00 88.31 280 ASN A C 1
ATOM 2207 O O . ASN A 1 280 ? 6.992 23.059 10.971 1.00 88.31 280 ASN A O 1
ATOM 2211 N N . ILE A 1 281 ? 6.445 21.304 9.674 1.00 86.75 281 ILE A N 1
ATOM 2212 C CA . ILE A 1 281 ? 5.027 21.679 9.520 1.00 86.75 281 ILE A CA 1
ATOM 2213 C C . ILE A 1 281 ? 4.332 21.765 10.888 1.00 86.75 281 ILE A C 1
ATOM 2215 O O . ILE A 1 281 ? 3.681 22.764 11.191 1.00 86.75 281 ILE A O 1
ATOM 2219 N N . LEU A 1 282 ? 4.491 20.751 11.740 1.00 81.38 282 LEU A N 1
ATOM 2220 C CA . LEU A 1 282 ? 3.810 20.702 13.037 1.00 81.38 282 LEU A CA 1
ATOM 2221 C C . LEU A 1 282 ? 4.379 21.730 14.022 1.00 81.38 282 LEU A C 1
ATOM 2223 O O . LEU A 1 282 ? 3.622 22.351 14.766 1.00 81.38 282 LEU A O 1
ATOM 2227 N N . ALA A 1 283 ? 5.697 21.951 14.007 1.00 82.31 283 ALA A N 1
ATOM 2228 C CA . ALA A 1 283 ? 6.350 22.965 14.830 1.00 82.31 283 ALA A CA 1
ATOM 2229 C C . ALA A 1 283 ? 5.972 24.398 14.412 1.00 82.31 283 ALA A C 1
ATOM 2231 O O . ALA A 1 283 ? 5.977 25.305 15.244 1.00 82.31 283 ALA A O 1
ATOM 2232 N N . GLU A 1 284 ? 5.663 24.642 13.136 1.00 84.69 284 GLU A N 1
ATOM 2233 C CA . GLU A 1 284 ? 5.081 25.906 12.665 1.00 84.69 284 GLU A CA 1
ATOM 2234 C C . GLU A 1 284 ? 3.634 26.074 13.131 1.00 84.69 284 GLU A C 1
ATOM 2236 O O . GLU A 1 284 ? 3.334 27.056 13.806 1.00 84.69 284 GLU A O 1
ATOM 2241 N N . GLU A 1 285 ? 2.762 25.103 12.857 1.00 82.31 285 GLU A N 1
ATOM 2242 C CA . GLU A 1 285 ? 1.345 25.164 13.247 1.00 82.31 285 GLU A CA 1
ATOM 2243 C C . GLU A 1 285 ? 1.172 25.334 14.769 1.00 82.31 285 GLU A C 1
ATOM 2245 O O . GLU A 1 285 ? 0.338 26.125 15.220 1.00 82.31 285 GLU A O 1
ATOM 2250 N N . ALA A 1 286 ? 2.014 24.664 15.569 1.00 77.56 286 ALA A N 1
ATOM 2251 C CA . ALA A 1 286 ? 2.013 24.786 17.026 1.00 77.56 286 ALA A CA 1
ATOM 2252 C C . ALA A 1 286 ? 2.430 26.191 17.496 1.00 77.56 286 ALA A C 1
ATOM 2254 O O . ALA A 1 286 ? 1.866 26.710 18.459 1.00 77.56 286 ALA A O 1
ATOM 2255 N N . ARG A 1 287 ? 3.377 26.841 16.800 1.00 82.62 287 ARG A N 1
ATOM 2256 C CA . ARG A 1 287 ? 3.755 28.246 17.050 1.00 82.62 287 ARG A CA 1
ATOM 2257 C C . ARG A 1 287 ? 2.667 29.227 16.613 1.00 82.62 287 ARG A C 1
ATOM 2259 O O . ARG A 1 287 ? 2.512 30.266 17.246 1.00 82.62 287 ARG A O 1
ATOM 2266 N N . SER A 1 288 ? 1.900 28.896 15.577 1.00 80.06 288 SER A N 1
ATOM 2267 C CA . SER A 1 288 ? 0.746 29.681 15.118 1.00 80.06 288 SER A CA 1
ATOM 2268 C C . SER A 1 288 ? -0.502 29.531 16.000 1.00 80.06 288 SER A C 1
ATOM 2270 O O . SER A 1 288 ? -1.524 30.146 15.703 1.00 80.06 288 SER A O 1
ATOM 2272 N N . GLY A 1 289 ? -0.449 28.733 17.073 1.00 72.38 289 GLY A N 1
ATOM 2273 C CA . GLY A 1 289 ? -1.575 28.522 17.986 1.00 72.38 289 GLY A CA 1
ATOM 2274 C C . GLY A 1 289 ? -2.698 27.651 17.414 1.00 72.38 289 GLY A C 1
ATOM 2275 O O . GLY A 1 289 ? -3.772 27.579 18.01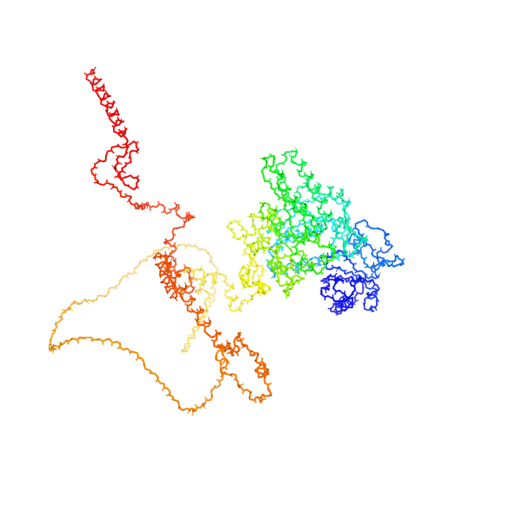1 1.00 72.38 289 GLY A O 1
ATOM 2276 N N . ASN A 1 290 ? -2.474 26.972 16.283 1.00 66.56 290 ASN A N 1
ATOM 2277 C CA . ASN A 1 290 ? -3.446 26.030 15.743 1.00 66.56 290 ASN A CA 1
ATOM 2278 C C . ASN A 1 290 ? -3.476 24.770 16.625 1.00 66.56 290 ASN A C 1
ATOM 2280 O O . ASN A 1 290 ? -2.496 24.036 16.716 1.00 66.56 290 ASN A O 1
ATOM 2284 N N . SER A 1 291 ? -4.604 24.508 17.284 1.00 58.69 291 SER A N 1
ATOM 2285 C CA . SER A 1 291 ? -4.795 23.330 18.139 1.00 58.69 291 SER A CA 1
ATOM 2286 C C . SER A 1 291 ? -5.221 22.070 17.376 1.00 58.69 291 SER A C 1
ATOM 2288 O O . SER A 1 291 ? -5.141 20.977 17.933 1.00 58.69 291 SER A O 1
ATOM 2290 N N . ASP A 1 292 ? -5.644 22.189 16.113 1.00 61.78 292 ASP A N 1
ATOM 2291 C CA . ASP A 1 292 ? -6.258 21.095 15.341 1.00 61.78 292 ASP A CA 1
ATOM 2292 C C . ASP A 1 292 ? -5.274 20.362 14.406 1.00 61.78 292 ASP A C 1
ATOM 2294 O O . ASP A 1 292 ? -5.648 19.604 13.513 1.00 61.78 292 ASP A O 1
ATOM 2298 N N . ILE A 1 293 ? -3.973 20.548 14.647 1.00 59.78 293 ILE A N 1
ATOM 2299 C CA . ILE A 1 293 ? -2.842 19.841 14.013 1.00 59.78 293 ILE A CA 1
ATOM 2300 C C . ILE A 1 293 ? -3.070 18.320 13.955 1.00 59.78 293 ILE A C 1
ATOM 2302 O O . ILE A 1 293 ? -2.757 17.629 12.986 1.00 59.78 293 ILE A O 1
ATOM 2306 N N . ALA A 1 294 ? -3.672 17.810 15.019 1.00 56.06 294 ALA A N 1
ATOM 2307 C CA . ALA A 1 294 ? -4.109 16.445 15.200 1.00 56.06 294 ALA A CA 1
ATOM 2308 C C . ALA A 1 294 ? -5.058 15.888 14.129 1.00 56.06 294 ALA A C 1
ATOM 2310 O O . ALA A 1 294 ? -4.967 14.706 13.775 1.00 56.06 294 ALA A O 1
ATOM 2311 N N . ALA A 1 295 ? -5.996 16.707 13.647 1.00 64.94 295 ALA A N 1
ATOM 2312 C CA . ALA A 1 295 ? -7.066 16.277 12.751 1.00 64.94 295 ALA A CA 1
ATOM 2313 C C . ALA A 1 295 ? -6.586 16.021 11.318 1.00 64.94 295 ALA A C 1
ATOM 2315 O O . ALA A 1 295 ? -7.358 15.558 10.484 1.00 64.94 295 ALA A O 1
ATOM 2316 N N . PHE A 1 296 ? -5.309 16.261 11.026 1.00 70.19 296 PHE A N 1
ATOM 2317 C CA . PHE A 1 296 ? -4.718 15.954 9.730 1.00 70.19 296 PHE A CA 1
ATOM 2318 C C . PHE A 1 296 ? -4.335 14.493 9.560 1.00 70.19 296 PHE A C 1
ATOM 2320 O O . PHE A 1 296 ? -4.336 14.010 8.435 1.00 70.19 296 PHE A O 1
ATOM 2327 N N . ARG A 1 297 ? -4.011 13.795 10.657 1.00 80.62 297 ARG A N 1
ATOM 2328 C CA . ARG A 1 297 ? -3.577 12.386 10.673 1.00 80.62 297 ARG A CA 1
ATOM 2329 C C . ARG A 1 297 ? -2.564 12.040 9.563 1.00 80.62 297 ARG A C 1
ATOM 2331 O O . ARG A 1 297 ? -2.852 11.138 8.778 1.00 80.62 297 ARG A O 1
ATOM 2338 N N . PRO A 1 298 ? -1.418 12.748 9.471 1.00 80.12 298 PRO A N 1
ATOM 2339 C CA . PRO A 1 298 ? -0.426 12.510 8.427 1.00 80.12 298 PRO A CA 1
ATOM 2340 C C . PRO A 1 298 ? 0.070 11.067 8.455 1.00 80.12 298 PRO A C 1
ATOM 2342 O O . PRO A 1 298 ? 0.357 10.522 9.525 1.00 80.12 298 PRO A O 1
ATOM 2345 N N . ARG A 1 299 ? 0.166 10.491 7.258 1.00 83.06 299 ARG A N 1
ATOM 2346 C CA . ARG A 1 299 ? 0.536 9.108 6.993 1.00 83.06 299 ARG A CA 1
ATOM 2347 C C . ARG A 1 299 ? 1.864 9.084 6.259 1.00 83.06 299 ARG A C 1
ATOM 2349 O O . ARG A 1 299 ? 2.053 9.761 5.252 1.00 83.06 299 ARG A O 1
ATOM 2356 N N . ILE A 1 300 ? 2.753 8.226 6.717 1.00 84.44 300 ILE A N 1
ATOM 2357 C CA . ILE A 1 300 ? 3.799 7.685 5.867 1.00 84.44 300 ILE A CA 1
ATOM 2358 C C . ILE A 1 300 ? 3.420 6.214 5.678 1.00 84.44 300 ILE A C 1
ATOM 2360 O O . ILE A 1 300 ? 3.026 5.534 6.627 1.00 84.44 300 ILE A O 1
ATOM 2364 N N . GLU A 1 301 ? 3.414 5.773 4.430 1.00 81.06 301 GLU A N 1
ATOM 2365 C CA . GLU A 1 301 ? 3.197 4.392 4.027 1.00 81.06 301 GLU A CA 1
ATOM 2366 C C . GLU A 1 301 ? 4.546 3.647 4.083 1.00 81.06 301 GLU A C 1
ATOM 2368 O O . GLU A 1 301 ? 5.611 4.262 4.066 1.00 81.06 301 GLU A O 1
ATOM 2373 N N . HIS A 1 302 ? 4.523 2.315 4.091 1.00 79.62 302 HIS A N 1
ATOM 2374 C CA . HIS A 1 302 ? 5.695 1.420 4.139 1.00 79.62 302 HIS A CA 1
ATOM 2375 C C . HIS A 1 302 ? 6.580 1.451 5.392 1.00 79.62 302 HIS A C 1
ATOM 2377 O O . HIS A 1 302 ? 6.826 0.377 5.929 1.00 79.62 302 HIS A O 1
ATOM 2383 N N . ALA A 1 303 ? 7.104 2.604 5.833 1.00 83.00 303 ALA A N 1
ATOM 2384 C CA . ALA A 1 303 ? 8.093 2.727 6.929 1.00 83.00 303 ALA A CA 1
ATOM 2385 C C . ALA A 1 303 ? 9.199 1.654 6.920 1.00 83.00 303 ALA A C 1
ATOM 2387 O O . ALA A 1 303 ? 9.634 1.177 7.973 1.00 83.00 303 ALA A O 1
ATOM 2388 N N . GLN A 1 304 ? 9.549 1.151 5.735 1.00 83.44 304 GLN A N 1
ATOM 2389 C CA . GLN A 1 304 ? 10.010 -0.235 5.637 1.00 83.44 304 GLN A CA 1
ATOM 2390 C C . GLN A 1 304 ? 11.367 -0.413 6.315 1.00 83.44 304 GLN A C 1
ATOM 2392 O O . GLN A 1 304 ? 11.620 -1.458 6.915 1.00 83.44 304 GLN A O 1
ATOM 2397 N N . ILE A 1 305 ? 12.197 0.628 6.242 1.00 89.31 305 ILE A N 1
ATOM 2398 C CA . ILE A 1 305 ? 13.536 0.729 6.800 1.00 89.31 305 ILE A CA 1
ATOM 2399 C C . ILE A 1 305 ? 13.613 2.073 7.525 1.00 89.31 305 ILE A C 1
ATOM 2401 O O . ILE A 1 305 ? 13.524 3.131 6.905 1.00 89.31 305 ILE A O 1
ATOM 2405 N N . LEU A 1 306 ? 13.772 2.029 8.844 1.00 87.75 306 LEU A N 1
ATOM 2406 C CA . LEU A 1 306 ? 13.910 3.207 9.695 1.00 87.75 306 LEU A CA 1
ATOM 2407 C C . LEU A 1 306 ? 15.229 3.145 10.455 1.00 87.75 306 LEU A C 1
ATOM 2409 O O . LEU A 1 306 ? 15.679 2.064 10.845 1.00 87.75 306 LEU A O 1
ATOM 2413 N N . GLN A 1 307 ? 15.828 4.299 10.750 1.00 89.75 307 GLN A N 1
ATOM 2414 C CA . GLN A 1 307 ? 16.871 4.319 11.766 1.00 89.75 307 GLN A CA 1
ATOM 2415 C C . GLN A 1 307 ? 16.274 4.010 13.148 1.00 89.75 307 GLN A C 1
ATOM 2417 O O . GLN A 1 307 ? 15.113 4.298 13.443 1.00 89.75 307 GLN A O 1
ATOM 2422 N N . GLN A 1 308 ? 17.107 3.515 14.065 1.00 87.12 308 GLN A N 1
ATOM 2423 C CA . GLN A 1 308 ? 16.730 3.392 15.480 1.00 87.12 308 GLN A CA 1
ATOM 2424 C C . GLN A 1 308 ? 16.424 4.761 16.121 1.00 87.12 308 GLN A C 1
ATOM 2426 O O . GLN A 1 308 ? 15.641 4.850 17.068 1.00 87.12 308 GLN A O 1
ATOM 2431 N N . SER A 1 309 ? 17.037 5.830 15.604 1.00 88.81 309 SER A N 1
ATOM 2432 C CA . SER A 1 309 ? 16.675 7.232 15.849 1.00 88.81 309 SER A CA 1
ATOM 2433 C C . SER A 1 309 ? 15.228 7.481 15.446 1.00 88.81 309 SER A C 1
ATOM 2435 O O . SER A 1 309 ? 14.432 7.860 16.300 1.00 88.81 309 SER A O 1
ATOM 2437 N N . ASP A 1 310 ? 14.880 7.197 14.189 1.00 86.31 310 ASP A N 1
ATOM 2438 C CA . ASP A 1 310 ? 13.566 7.489 13.617 1.00 86.31 310 ASP A CA 1
ATOM 2439 C C . ASP A 1 310 ? 12.437 6.693 14.267 1.00 86.31 310 ASP A C 1
ATOM 2441 O O . ASP A 1 310 ? 11.371 7.248 14.510 1.00 86.31 310 ASP A O 1
ATOM 2445 N N . LEU A 1 311 ? 12.670 5.436 14.658 1.00 80.12 311 LEU A N 1
ATOM 2446 C CA . LEU A 1 311 ? 11.697 4.653 15.434 1.00 80.12 311 LEU A CA 1
ATOM 2447 C C . LEU A 1 311 ? 11.295 5.368 16.736 1.00 80.12 311 LEU A C 1
ATOM 2449 O O . LEU A 1 311 ? 10.106 5.496 17.039 1.00 80.12 311 LEU A O 1
ATOM 2453 N N . ARG A 1 312 ? 12.271 5.916 17.476 1.00 78.81 312 ARG A N 1
ATOM 2454 C CA . ARG A 1 312 ? 11.994 6.753 18.659 1.00 78.81 312 ARG A CA 1
ATOM 2455 C C . ARG A 1 312 ? 11.398 8.101 18.270 1.00 78.81 312 ARG A C 1
ATOM 2457 O O . ARG A 1 312 ? 10.479 8.565 18.942 1.00 78.81 312 ARG A O 1
ATOM 2464 N N . ARG A 1 313 ? 11.914 8.714 17.202 1.00 78.38 313 ARG A N 1
ATOM 2465 C CA . ARG A 1 313 ? 11.496 10.018 16.681 1.00 78.38 313 ARG A CA 1
ATOM 2466 C C . ARG A 1 313 ? 10.019 10.012 16.325 1.00 78.38 313 ARG A C 1
ATOM 2468 O O . ARG A 1 313 ? 9.321 10.891 16.783 1.00 78.38 313 ARG A O 1
ATOM 2475 N N . ILE A 1 314 ? 9.517 8.980 15.648 1.00 71.75 314 ILE A N 1
ATOM 2476 C CA . ILE A 1 314 ? 8.100 8.762 15.314 1.00 71.75 314 ILE A CA 1
ATOM 2477 C C . ILE A 1 314 ? 7.204 8.795 16.558 1.00 71.75 314 ILE A C 1
ATOM 2479 O O . ILE A 1 314 ? 6.173 9.471 16.562 1.00 71.75 314 ILE A O 1
ATOM 2483 N N . GLY A 1 315 ? 7.601 8.105 17.632 1.00 65.25 315 GLY A N 1
ATOM 2484 C CA . GLY A 1 315 ? 6.884 8.165 18.907 1.00 65.25 315 GLY A CA 1
ATOM 2485 C C . GLY A 1 315 ? 6.974 9.553 19.548 1.00 65.25 315 GLY A C 1
ATOM 2486 O O . GLY A 1 315 ? 5.959 10.141 19.935 1.00 65.25 315 GLY A O 1
ATOM 2487 N N . GLN A 1 316 ? 8.183 10.121 19.602 1.00 65.00 316 GLN A N 1
ATOM 2488 C CA . GLN A 1 316 ? 8.458 11.453 20.152 1.00 65.00 316 GLN A CA 1
ATOM 2489 C C . GLN A 1 316 ? 7.762 12.581 19.397 1.00 65.00 316 GLN A C 1
ATOM 2491 O O . GLN A 1 316 ? 7.378 13.574 20.001 1.00 65.00 316 GLN A O 1
ATOM 2496 N N . LEU A 1 317 ? 7.542 12.415 18.105 1.00 61.16 317 LEU A N 1
ATOM 2497 C CA . LEU A 1 317 ? 6.842 13.340 17.234 1.00 61.16 317 LEU A CA 1
ATOM 2498 C C . LEU A 1 317 ? 5.370 13.496 17.616 1.00 61.16 317 LEU A C 1
ATOM 2500 O O . LEU A 1 317 ? 4.754 14.535 17.393 1.00 61.16 317 LEU A O 1
ATOM 2504 N N . GLY A 1 318 ? 4.827 12.493 18.300 1.00 48.97 318 GLY A N 1
ATOM 2505 C CA . GLY A 1 318 ? 3.618 12.651 19.085 1.00 48.97 318 GLY A CA 1
ATOM 2506 C C . GLY A 1 318 ? 3.794 13.271 20.470 1.00 48.97 318 GLY A C 1
ATOM 2507 O O . GLY A 1 318 ? 2.915 13.986 20.944 1.00 48.97 318 GLY A O 1
ATOM 2508 N N . VAL A 1 319 ? 4.906 12.989 21.148 1.00 32.59 319 VAL A N 1
ATOM 2509 C CA . VAL A 1 319 ? 5.183 13.460 22.517 1.00 32.59 319 VAL A CA 1
ATOM 2510 C C . VAL A 1 319 ? 5.533 14.953 22.572 1.00 32.59 319 VAL A C 1
ATOM 2512 O O . VAL A 1 319 ? 5.130 15.620 23.520 1.00 32.59 319 VAL A O 1
ATOM 2515 N N . TYR A 1 320 ? 6.215 15.524 21.573 1.00 29.94 320 TYR A N 1
ATOM 2516 C CA . TYR A 1 320 ? 6.554 16.955 21.544 1.00 29.94 320 TYR A CA 1
ATOM 2517 C C . TYR A 1 320 ? 5.304 17.855 21.520 1.00 29.94 320 TYR A C 1
ATOM 2519 O O . TYR A 1 320 ? 5.334 18.944 22.093 1.00 29.94 320 TYR A O 1
ATOM 2527 N N . SER A 1 321 ? 4.172 17.354 21.006 1.00 25.30 321 SER A N 1
ATOM 2528 C CA . SER A 1 321 ? 2.852 18.000 21.110 1.00 25.30 321 SER A CA 1
ATOM 2529 C C . SER A 1 321 ? 2.339 18.160 22.553 1.00 25.30 321 SER A C 1
ATOM 2531 O O . SER A 1 321 ? 1.384 18.899 22.771 1.00 25.30 321 SER A O 1
ATOM 2533 N N . LEU A 1 322 ? 2.915 17.469 23.547 1.00 22.48 322 LEU A N 1
ATOM 2534 C CA . LEU A 1 322 ? 2.421 17.478 24.932 1.00 22.48 322 LEU A CA 1
ATOM 2535 C C . LEU A 1 322 ? 3.007 18.609 25.787 1.00 22.48 322 LEU A C 1
ATOM 2537 O O . LEU A 1 322 ? 2.409 18.971 26.800 1.00 22.48 322 LEU A O 1
ATOM 2541 N N . ARG A 1 323 ? 4.163 19.184 25.419 1.00 26.81 323 ARG A N 1
ATOM 2542 C CA . ARG A 1 323 ? 4.873 20.144 26.290 1.00 26.81 323 ARG A CA 1
ATOM 2543 C C . ARG A 1 323 ? 4.283 21.565 26.268 1.00 26.81 323 ARG A C 1
ATOM 2545 O O . ARG A 1 323 ? 4.634 22.372 27.122 1.00 26.81 323 ARG A O 1
ATOM 2552 N N . THR A 1 324 ? 3.367 21.857 25.345 1.00 25.14 324 THR A N 1
ATOM 2553 C CA . THR A 1 324 ? 2.652 23.144 25.217 1.00 25.14 324 THR A CA 1
ATOM 2554 C C . THR A 1 324 ? 1.253 23.153 25.847 1.00 25.14 324 THR A C 1
ATOM 2556 O O . THR A 1 324 ? 0.573 24.172 25.793 1.00 25.14 324 THR A O 1
ATOM 2559 N N . GLY A 1 325 ? 0.800 22.053 26.465 1.00 23.84 325 GLY A N 1
ATOM 2560 C CA . GLY A 1 325 ? -0.478 22.016 27.195 1.00 23.84 325 GLY A CA 1
ATOM 2561 C C . GLY A 1 325 ? -1.745 22.034 26.326 1.00 23.84 325 GLY A C 1
ATOM 2562 O O . GLY A 1 325 ? -2.845 22.154 26.862 1.00 23.84 325 GLY A O 1
ATOM 2563 N N . MET A 1 326 ? -1.617 21.884 25.004 1.00 24.55 326 MET A N 1
ATOM 2564 C CA . MET A 1 326 ? -2.735 21.784 24.056 1.00 24.55 326 MET A CA 1
ATOM 2565 C C . MET A 1 326 ? -2.959 20.309 23.662 1.00 24.55 326 MET A C 1
ATOM 2567 O O . MET A 1 326 ? -2.025 19.514 23.591 1.00 24.55 326 MET A O 1
ATOM 2571 N N . ALA A 1 327 ? -4.223 19.892 23.549 1.00 23.88 327 ALA A N 1
ATOM 2572 C CA . ALA A 1 327 ? -4.607 18.509 23.848 1.00 23.88 327 ALA A CA 1
ATOM 2573 C C . ALA A 1 327 ? -4.521 17.508 22.676 1.00 23.88 327 ALA A C 1
ATOM 2575 O O . ALA A 1 327 ? -5.328 17.580 21.750 1.00 23.88 327 ALA A O 1
ATOM 2576 N N . ARG A 1 328 ? -3.698 16.449 22.852 1.00 30.08 328 ARG A N 1
ATOM 2577 C CA . ARG A 1 328 ? -3.534 15.278 21.941 1.00 30.08 328 ARG A CA 1
ATOM 2578 C C . ARG A 1 328 ? -2.991 15.769 20.560 1.00 30.08 328 ARG A C 1
ATOM 2580 O O . ARG A 1 328 ? -3.041 16.945 20.260 1.00 30.08 328 ARG A O 1
ATOM 2587 N N . TRP A 1 329 ? -2.388 15.019 19.645 1.00 38.94 329 TRP A N 1
ATOM 2588 C CA . TRP A 1 329 ? -2.527 13.656 19.136 1.00 38.94 329 TRP A CA 1
ATOM 2589 C C . TRP A 1 329 ? -1.205 13.290 18.413 1.00 38.94 329 TRP A C 1
ATOM 2591 O O . TRP A 1 329 ? -0.311 14.122 18.317 1.00 38.94 329 TRP A O 1
ATOM 2601 N N . ILE A 1 330 ? -1.052 12.055 17.921 1.00 34.12 330 ILE A N 1
ATOM 2602 C CA . ILE A 1 330 ? 0.260 11.501 17.536 1.00 34.12 330 ILE A CA 1
ATOM 2603 C C . ILE A 1 330 ? 0.201 10.852 16.156 1.00 34.12 330 ILE A C 1
ATOM 2605 O O . ILE A 1 330 ? -0.753 10.139 15.880 1.00 34.12 330 ILE A O 1
ATOM 2609 N N . PHE A 1 331 ? 1.226 11.122 15.343 1.00 37.16 331 PHE A N 1
ATOM 2610 C CA . PHE A 1 331 ? 1.514 10.613 13.996 1.00 37.16 331 PHE A CA 1
ATOM 2611 C C . PHE A 1 331 ? 0.784 9.333 13.602 1.00 37.16 331 PHE A C 1
ATOM 2613 O O . PHE A 1 331 ? 0.972 8.273 14.201 1.00 37.16 331 PHE A O 1
ATOM 2620 N N . PHE A 1 332 ? 0.008 9.428 12.526 1.00 37.97 332 PHE A N 1
ATOM 2621 C CA . PHE A 1 332 ? -0.849 8.351 12.060 1.00 37.97 332 PHE A CA 1
ATOM 2622 C C . PHE A 1 332 ? -0.304 7.724 10.796 1.00 37.97 332 PHE A C 1
ATOM 2624 O O . PHE A 1 332 ? -0.909 7.797 9.733 1.00 37.97 332 PHE A O 1
ATOM 2631 N N . TRP A 1 333 ? 0.817 7.029 10.960 1.00 37.97 333 TRP A N 1
ATOM 2632 C CA . TRP A 1 333 ? 1.265 6.017 10.016 1.00 37.97 333 TRP A CA 1
ATOM 2633 C C . TRP A 1 333 ? 0.090 5.139 9.618 1.00 37.97 333 TRP A C 1
ATOM 2635 O O . TRP A 1 333 ? -0.539 4.517 10.471 1.00 37.97 333 TRP A O 1
ATOM 2645 N N . SER A 1 334 ? -0.206 5.092 8.327 1.00 29.05 334 SER A N 1
ATOM 2646 C CA . SER A 1 334 ? -1.037 4.036 7.776 1.00 29.05 334 SER A CA 1
ATOM 2647 C C . SER A 1 334 ? -0.185 3.155 6.922 1.00 29.05 334 SER A C 1
ATOM 2649 O O . SER A 1 334 ? 0.768 3.580 6.287 1.00 29.05 334 SER A O 1
ATOM 2651 N N . ARG A 1 335 ? -0.598 1.905 6.883 1.00 40.97 335 ARG A N 1
ATOM 2652 C CA . ARG A 1 335 ? 0.074 0.860 6.137 1.00 40.97 335 ARG A CA 1
ATOM 2653 C C . ARG A 1 335 ? -0.810 0.455 4.961 1.00 40.97 335 ARG A C 1
ATOM 2655 O O . ARG A 1 335 ? -0.878 -0.714 4.599 1.00 40.97 335 ARG A O 1
ATOM 2662 N N . GLY A 1 336 ? -1.551 1.441 4.445 1.00 28.53 336 GLY A N 1
ATOM 2663 C CA . GLY A 1 336 ? -2.653 1.292 3.500 1.00 28.53 336 GLY A CA 1
ATOM 2664 C C . GLY A 1 336 ? -2.197 1.102 2.061 1.00 28.53 336 GLY A C 1
ATOM 2665 O O . GLY A 1 336 ? -3.017 0.765 1.224 1.00 28.53 336 GLY A O 1
ATOM 2666 N N . SER A 1 337 ? -0.907 1.280 1.788 1.00 31.16 337 SER A N 1
ATOM 2667 C CA . SER A 1 337 ? -0.260 0.836 0.555 1.00 31.16 337 SER A CA 1
ATOM 2668 C C . SER A 1 337 ? 1.151 0.328 0.870 1.00 31.16 337 SER A C 1
ATOM 2670 O O . SER A 1 337 ? 2.095 1.094 0.834 1.00 31.16 337 SER A O 1
ATOM 2672 N N . ARG A 1 338 ? 1.277 -0.952 1.261 1.00 31.25 338 ARG A N 1
ATOM 2673 C CA . ARG A 1 338 ? 2.521 -1.719 1.551 1.00 31.25 338 ARG A CA 1
ATOM 2674 C C . ARG A 1 338 ? 3.169 -1.492 2.931 1.00 31.25 338 ARG A C 1
ATOM 2676 O O . ARG A 1 338 ? 4.378 -1.366 3.061 1.00 31.25 338 ARG A O 1
ATOM 2683 N N . PHE A 1 339 ? 2.421 -1.727 4.008 1.00 35.12 339 PHE A N 1
ATOM 2684 C CA . PHE A 1 339 ? 2.926 -2.846 4.820 1.00 35.12 339 PHE A CA 1
ATOM 2685 C C . PHE A 1 339 ? 1.941 -3.994 4.761 1.00 35.12 339 PHE A C 1
ATOM 2687 O O . PHE A 1 339 ? 1.344 -4.407 5.766 1.00 35.12 339 PHE A O 1
ATOM 2694 N N . ALA A 1 340 ? 1.905 -4.570 3.567 1.00 37.62 340 ALA A N 1
ATOM 2695 C CA . ALA A 1 340 ? 1.757 -5.990 3.468 1.00 37.62 340 ALA A CA 1
ATOM 2696 C C . ALA A 1 340 ? 2.619 -6.636 4.546 1.00 37.62 340 ALA A C 1
ATOM 2698 O O . ALA A 1 340 ? 3.838 -6.478 4.602 1.00 37.62 340 ALA A O 1
ATOM 2699 N N . LEU A 1 341 ? 1.960 -7.379 5.415 1.00 39.00 341 LEU A N 1
ATOM 2700 C CA . LEU A 1 341 ? 2.641 -8.275 6.336 1.00 39.00 341 LEU A CA 1
ATOM 2701 C C . LEU A 1 341 ? 3.368 -9.350 5.497 1.00 39.00 341 LEU A C 1
ATOM 2703 O O . LEU A 1 341 ? 4.419 -9.844 5.892 1.00 39.00 341 LEU A O 1
ATOM 2707 N N . PHE A 1 342 ? 2.875 -9.556 4.270 1.00 37.09 342 PHE A N 1
ATOM 2708 C CA . PHE A 1 342 ? 3.509 -10.239 3.156 1.00 37.09 342 PHE A CA 1
ATOM 2709 C C . PHE A 1 342 ? 4.786 -9.596 2.586 1.00 37.09 342 PHE A C 1
ATOM 2711 O O . PHE A 1 342 ? 5.658 -10.371 2.211 1.00 37.09 342 PHE A O 1
ATOM 2718 N N . ALA A 1 343 ? 5.006 -8.275 2.656 1.00 43.22 343 ALA A N 1
ATOM 2719 C CA . ALA A 1 343 ? 6.276 -7.681 2.210 1.00 43.22 343 ALA A CA 1
ATOM 2720 C C . ALA A 1 343 ? 7.446 -8.156 3.087 1.00 43.22 343 ALA A C 1
ATOM 2722 O O . ALA A 1 343 ? 8.570 -8.309 2.626 1.00 43.22 343 ALA A O 1
ATOM 2723 N N . SER A 1 344 ? 7.183 -8.477 4.363 1.00 49.31 344 SER A N 1
ATOM 2724 C CA . SER A 1 344 ? 8.177 -9.182 5.180 1.00 49.31 344 SER A CA 1
ATOM 2725 C C . SER A 1 344 ? 8.419 -10.618 4.705 1.00 49.31 344 SER A C 1
ATOM 2727 O O . SER A 1 344 ? 9.497 -11.141 4.928 1.00 49.31 344 SER A O 1
ATOM 2729 N N . THR A 1 345 ? 7.456 -11.256 4.037 1.00 55.66 345 THR A N 1
ATOM 2730 C CA . THR A 1 345 ? 7.535 -12.641 3.539 1.00 55.66 345 THR A CA 1
ATOM 2731 C C . THR A 1 345 ? 8.102 -12.766 2.121 1.00 55.66 345 THR A C 1
ATOM 2733 O O . THR A 1 345 ? 8.741 -13.776 1.823 1.00 55.66 345 THR A O 1
ATOM 2736 N N . SER A 1 346 ? 7.941 -11.744 1.275 1.00 67.00 346 SER A N 1
ATOM 2737 C CA . SER A 1 346 ? 8.648 -11.611 -0.001 1.00 67.00 346 SER A CA 1
ATOM 2738 C C . SER A 1 346 ? 10.108 -11.227 0.226 1.00 67.00 346 SER A C 1
ATOM 2740 O O . SER A 1 346 ? 11.006 -11.874 -0.312 1.00 67.00 346 SER A O 1
ATOM 2742 N N . ASP A 1 347 ? 10.350 -10.217 1.067 1.00 78.56 347 ASP A N 1
ATOM 2743 C CA . ASP A 1 347 ? 11.655 -9.567 1.165 1.00 78.56 347 ASP A CA 1
ATOM 2744 C C . ASP A 1 347 ? 12.582 -10.234 2.188 1.00 78.56 347 ASP A C 1
ATOM 2746 O O . ASP A 1 347 ? 13.792 -10.028 2.105 1.00 78.56 347 ASP A O 1
ATOM 2750 N N . MET A 1 348 ? 12.073 -11.057 3.124 1.00 84.75 348 MET A N 1
ATOM 2751 C CA . MET A 1 348 ? 12.905 -11.734 4.142 1.00 84.75 348 MET A CA 1
ATOM 2752 C C . MET A 1 348 ? 14.120 -12.457 3.552 1.00 84.75 348 MET A C 1
ATOM 2754 O O . MET A 1 348 ? 15.183 -12.470 4.161 1.00 84.75 348 MET A O 1
ATOM 2758 N N . TRP A 1 349 ? 13.984 -13.014 2.348 1.00 86.44 349 TRP A N 1
ATOM 2759 C CA . TRP A 1 349 ? 15.027 -13.794 1.682 1.00 86.44 349 TRP A CA 1
ATOM 2760 C C . TRP A 1 349 ? 16.209 -12.962 1.163 1.00 86.44 349 TRP A C 1
ATOM 2762 O O . TRP A 1 349 ? 17.255 -13.536 0.880 1.00 86.44 349 TRP A O 1
ATOM 2772 N N . TYR A 1 350 ? 16.062 -11.636 1.033 1.00 86.75 350 TYR A N 1
ATOM 2773 C CA . TYR A 1 350 ? 17.106 -10.750 0.497 1.00 86.75 350 TYR A CA 1
ATOM 2774 C C . TYR A 1 350 ? 17.340 -9.463 1.304 1.00 86.75 350 TYR A C 1
ATOM 2776 O O . TYR A 1 350 ? 18.341 -8.777 1.086 1.00 86.75 350 TYR A O 1
ATOM 2784 N N . ALA A 1 351 ? 16.436 -9.087 2.213 1.00 90.19 351 ALA A N 1
ATOM 2785 C CA . ALA A 1 351 ? 16.509 -7.815 2.932 1.00 90.19 351 ALA A CA 1
ATOM 2786 C C . ALA A 1 351 ? 17.773 -7.707 3.798 1.00 90.19 351 ALA A C 1
ATOM 2788 O O . ALA A 1 351 ? 18.401 -6.650 3.839 1.00 90.19 351 ALA A O 1
ATOM 2789 N N . GLU A 1 352 ? 18.188 -8.804 4.436 1.00 92.31 352 GLU A N 1
ATOM 2790 C CA . GLU A 1 352 ? 19.437 -8.865 5.206 1.00 92.31 352 GLU A CA 1
ATOM 2791 C C . GLU A 1 352 ? 20.676 -8.705 4.322 1.00 92.31 352 GLU A C 1
ATOM 2793 O O . GLU A 1 352 ? 21.600 -7.987 4.696 1.00 92.31 352 GLU A O 1
ATOM 2798 N N . THR A 1 353 ? 20.678 -9.286 3.121 1.00 91.88 353 THR A N 1
ATOM 2799 C CA . THR A 1 353 ? 21.772 -9.141 2.148 1.00 91.88 353 THR A CA 1
ATOM 2800 C C . THR A 1 353 ? 21.896 -7.694 1.658 1.00 91.88 353 THR A C 1
ATOM 2802 O O . THR A 1 353 ? 23.002 -7.167 1.565 1.00 91.88 353 THR A O 1
ATOM 2805 N N . ARG A 1 354 ? 20.764 -7.016 1.419 1.00 93.38 354 ARG A N 1
ATOM 2806 C CA . ARG A 1 354 ? 20.712 -5.618 0.947 1.00 93.38 354 ARG A CA 1
ATOM 2807 C C . ARG A 1 354 ? 21.045 -4.582 2.020 1.00 93.38 354 ARG A C 1
ATOM 2809 O O . ARG A 1 354 ? 21.625 -3.544 1.704 1.00 93.38 354 ARG A O 1
ATOM 2816 N N . LEU A 1 355 ? 20.675 -4.832 3.277 1.00 94.19 355 LEU A N 1
ATOM 2817 C CA . LEU A 1 355 ? 20.801 -3.855 4.370 1.00 94.19 355 LEU A CA 1
ATOM 2818 C C . LEU A 1 355 ? 21.971 -4.144 5.318 1.00 94.19 355 LEU A C 1
ATOM 2820 O O . LEU A 1 355 ? 22.492 -3.219 5.947 1.00 94.19 355 LEU A O 1
ATOM 2824 N N . GLY A 1 356 ? 22.407 -5.395 5.413 1.00 93.88 356 GLY A N 1
ATOM 2825 C CA . GLY A 1 356 ? 23.395 -5.837 6.388 1.00 93.88 356 GLY A CA 1
ATOM 2826 C C . GLY A 1 356 ? 22.834 -5.948 7.818 1.00 93.88 356 GLY A C 1
ATOM 2827 O O . GLY A 1 356 ? 21.729 -5.479 8.114 1.00 93.88 356 GLY A O 1
ATOM 2828 N N . PRO A 1 357 ? 23.614 -6.549 8.736 1.00 91.62 357 PRO A N 1
ATOM 2829 C CA . PRO A 1 357 ? 23.130 -7.031 10.034 1.00 91.62 357 PRO A CA 1
ATOM 2830 C C . PRO A 1 357 ? 22.697 -5.930 11.010 1.00 91.62 357 PRO A C 1
ATOM 2832 O O . PRO A 1 357 ? 21.925 -6.203 11.925 1.00 91.62 357 PRO A O 1
ATOM 2835 N N . GLU A 1 358 ? 23.159 -4.689 10.836 1.00 91.06 358 GLU A N 1
ATOM 2836 C CA . GLU A 1 358 ? 22.807 -3.578 11.729 1.00 91.06 358 GLU A CA 1
ATOM 2837 C C . GLU A 1 358 ? 21.562 -2.809 11.269 1.00 91.06 358 GLU A C 1
ATOM 2839 O O . GLU A 1 358 ? 20.664 -2.569 12.077 1.00 91.06 358 GLU A O 1
ATOM 2844 N N . ARG A 1 359 ? 21.456 -2.465 9.976 1.00 92.31 359 ARG A N 1
ATOM 2845 C CA . ARG A 1 359 ? 20.316 -1.686 9.454 1.00 92.31 359 ARG A CA 1
ATOM 2846 C C . ARG A 1 359 ? 19.015 -2.484 9.453 1.00 92.31 359 ARG A C 1
ATOM 2848 O O . ARG A 1 359 ? 17.960 -1.919 9.728 1.00 92.31 359 ARG A O 1
ATOM 2855 N N . ILE A 1 360 ? 19.081 -3.800 9.228 1.00 92.44 360 ILE A N 1
ATOM 2856 C CA . ILE A 1 360 ? 17.895 -4.668 9.251 1.00 92.44 360 ILE A CA 1
ATOM 2857 C C . ILE A 1 360 ? 17.149 -4.627 10.598 1.00 92.44 360 ILE A C 1
ATOM 2859 O O . ILE A 1 360 ? 15.931 -4.760 10.622 1.00 92.44 360 ILE A O 1
ATOM 2863 N N . LYS A 1 361 ? 17.836 -4.337 11.715 1.00 89.31 361 LYS A N 1
ATOM 2864 C CA . LYS A 1 361 ? 17.218 -4.213 13.051 1.00 89.31 361 LYS A CA 1
ATOM 2865 C C . LYS A 1 361 ? 16.193 -3.075 13.144 1.00 89.31 361 LYS A C 1
ATOM 2867 O O . LYS A 1 361 ? 15.372 -3.078 14.055 1.00 89.31 361 LYS A O 1
ATOM 2872 N N . GLY A 1 362 ? 16.283 -2.075 12.264 1.00 85.19 362 GLY A N 1
ATOM 2873 C CA . GLY A 1 362 ? 15.310 -0.985 12.141 1.00 85.19 362 GLY A CA 1
ATOM 2874 C C . GLY A 1 362 ? 14.267 -1.202 11.038 1.00 85.19 362 GLY A C 1
ATOM 2875 O O . GLY A 1 362 ? 13.366 -0.382 10.872 1.00 85.19 362 GLY A O 1
ATOM 2876 N N . ALA A 1 363 ? 14.370 -2.297 10.280 1.00 86.56 363 ALA A N 1
ATOM 2877 C CA . ALA A 1 363 ? 13.470 -2.615 9.183 1.00 86.56 363 ALA A CA 1
ATOM 2878 C C . ALA A 1 363 ? 12.331 -3.542 9.632 1.00 86.56 363 ALA A C 1
ATOM 2880 O O . ALA A 1 363 ? 12.506 -4.421 10.474 1.00 86.56 363 ALA A O 1
ATOM 2881 N N . TYR A 1 364 ? 11.143 -3.363 9.051 1.00 84.31 364 TYR A N 1
ATOM 2882 C CA . TYR A 1 364 ? 9.937 -4.150 9.352 1.00 84.31 364 TYR A CA 1
ATOM 2883 C C . TYR A 1 364 ? 9.604 -4.251 10.855 1.00 84.31 364 TYR A C 1
ATOM 2885 O O . TYR A 1 364 ? 9.020 -5.249 11.292 1.00 84.31 364 TYR A O 1
ATOM 2893 N N . ALA A 1 365 ? 9.955 -3.234 11.646 1.00 86.69 365 ALA A N 1
ATOM 2894 C CA . ALA A 1 365 ? 9.858 -3.236 13.106 1.00 86.69 365 ALA A CA 1
ATOM 2895 C C . ALA A 1 365 ? 8.414 -2.970 13.591 1.00 86.69 365 ALA A C 1
ATOM 2897 O O . ALA A 1 365 ? 8.093 -1.931 14.165 1.00 86.69 365 ALA A O 1
ATOM 2898 N N . TYR A 1 366 ? 7.491 -3.878 13.253 1.00 81.06 366 TYR A N 1
ATOM 2899 C CA . TYR A 1 366 ? 6.044 -3.686 13.390 1.00 81.06 366 TYR A CA 1
ATOM 2900 C C . TYR A 1 366 ? 5.582 -3.542 14.839 1.00 81.06 366 TYR A C 1
ATOM 2902 O O . TYR A 1 366 ? 4.733 -2.700 15.130 1.00 81.06 366 TYR A O 1
ATOM 2910 N N . ARG A 1 367 ? 6.121 -4.363 15.741 1.00 87.38 367 ARG A N 1
ATOM 2911 C CA . ARG A 1 367 ? 5.781 -4.313 17.157 1.00 87.38 367 ARG A CA 1
ATOM 2912 C C . ARG A 1 367 ? 6.421 -3.087 17.797 1.00 87.38 367 ARG A C 1
ATOM 2914 O O . ARG A 1 367 ? 5.725 -2.356 18.494 1.00 87.38 367 ARG A O 1
ATOM 2921 N N . THR A 1 368 ? 7.683 -2.807 17.480 1.00 88.25 368 THR A N 1
ATOM 2922 C CA . THR A 1 368 ? 8.383 -1.604 17.955 1.00 88.25 368 THR A CA 1
ATOM 2923 C C . THR A 1 368 ? 7.674 -0.315 17.515 1.00 88.25 368 THR A C 1
ATOM 2925 O O . THR A 1 368 ? 7.513 0.600 18.322 1.00 88.25 368 THR A O 1
ATOM 2928 N N . LEU A 1 369 ? 7.161 -0.244 16.281 1.00 82.81 369 LEU A N 1
ATOM 2929 C CA . LEU A 1 369 ? 6.328 0.871 15.802 1.00 82.81 369 LEU A CA 1
ATOM 2930 C C . LEU A 1 369 ? 4.993 0.981 16.555 1.00 82.81 369 LEU A C 1
ATOM 2932 O O . LEU A 1 369 ? 4.584 2.083 16.922 1.00 82.81 369 LEU A O 1
ATOM 2936 N N . LEU A 1 370 ? 4.319 -0.145 16.814 1.00 84.88 370 LEU A N 1
ATOM 2937 C CA . LEU A 1 370 ? 3.073 -0.170 17.585 1.00 84.88 370 LEU A CA 1
ATOM 2938 C C . LEU A 1 370 ? 3.281 0.284 19.039 1.00 84.88 370 LEU A C 1
ATOM 2940 O O . LEU A 1 370 ? 2.458 1.030 19.563 1.00 84.88 370 LEU A O 1
ATOM 2944 N N . GLU A 1 371 ? 4.366 -0.153 19.677 1.00 85.25 371 GLU A N 1
ATOM 2945 C CA . GLU A 1 371 ? 4.726 0.208 21.055 1.00 85.25 371 GLU A CA 1
ATOM 2946 C C . GLU A 1 371 ? 5.231 1.661 21.151 1.00 85.25 371 GLU A C 1
ATOM 2948 O O . GLU A 1 371 ? 4.980 2.336 22.149 1.00 85.25 371 GLU A O 1
ATOM 2953 N N . SER A 1 372 ? 5.857 2.178 20.086 1.00 78.44 372 SER A N 1
ATOM 2954 C CA . SER A 1 372 ? 6.260 3.589 19.965 1.00 78.44 372 SER A CA 1
ATOM 2955 C C . SER A 1 372 ? 5.078 4.530 19.694 1.00 78.44 372 SER A C 1
ATOM 2957 O O . SER A 1 372 ? 5.165 5.716 20.004 1.00 78.44 372 SER A O 1
ATOM 2959 N N . SER A 1 373 ? 3.967 4.022 19.147 1.00 75.12 373 SER A N 1
ATOM 2960 C CA . SER A 1 373 ? 2.700 4.747 18.979 1.00 75.12 373 SER A CA 1
ATOM 2961 C C . SER A 1 373 ? 1.977 4.850 20.331 1.00 75.12 373 SER A C 1
ATOM 2963 O O . SER A 1 373 ? 1.437 3.852 20.807 1.00 75.12 373 SER A O 1
ATOM 2965 N N . PRO A 1 374 ? 1.851 6.028 20.979 1.00 71.31 374 PRO A N 1
ATOM 2966 C CA . PRO A 1 374 ? 1.308 6.097 22.344 1.00 71.31 374 PRO A CA 1
ATOM 2967 C C . PRO A 1 374 ? -0.219 5.930 22.426 1.00 71.31 374 PRO A C 1
ATOM 2969 O O . PRO A 1 374 ? -0.799 5.992 23.508 1.00 71.31 374 PRO A O 1
ATOM 2972 N N . LYS A 1 375 ? -0.885 5.704 21.285 1.00 72.75 375 LYS A N 1
ATOM 2973 C CA . LYS A 1 375 ? -2.269 5.204 21.211 1.00 72.75 375 LYS A CA 1
ATOM 2974 C C . LYS A 1 375 ? -2.361 3.728 20.817 1.00 72.75 375 LYS A C 1
ATOM 2976 O O . LYS A 1 375 ? -3.471 3.214 20.706 1.00 72.75 375 LYS A O 1
ATOM 2981 N N . GLN A 1 376 ? -1.223 3.072 20.585 1.00 84.44 376 GLN A N 1
ATOM 2982 C CA . GLN A 1 376 ? -1.109 1.727 20.026 1.00 84.44 376 GLN A CA 1
ATOM 2983 C C . GLN A 1 376 ? -1.972 1.574 18.766 1.00 84.44 376 GLN A C 1
ATOM 2985 O O . GLN A 1 376 ? -2.757 0.635 18.649 1.00 84.44 376 GLN A O 1
ATOM 2990 N N . ILE A 1 377 ? -1.879 2.548 17.855 1.00 80.62 377 ILE A N 1
ATOM 2991 C CA . ILE A 1 377 ? -2.580 2.549 16.564 1.00 80.62 377 ILE A CA 1
ATOM 2992 C C . ILE A 1 377 ? -1.565 2.195 15.480 1.00 80.62 377 ILE A C 1
ATOM 2994 O O . ILE A 1 377 ? -0.564 2.898 15.329 1.00 80.62 377 ILE A O 1
ATOM 2998 N N . LEU A 1 378 ? -1.837 1.107 14.757 1.00 82.69 378 LEU A N 1
ATOM 2999 C CA . LEU A 1 378 ? -1.038 0.620 13.635 1.00 82.69 378 LEU A CA 1
ATOM 3000 C C . LEU A 1 378 ? -1.984 0.018 12.574 1.00 82.69 378 LEU A C 1
ATOM 3002 O O . LEU A 1 378 ? -2.230 -1.188 12.593 1.00 82.69 378 LEU A O 1
ATOM 3006 N N . PRO A 1 379 ? -2.537 0.837 11.660 1.00 85.44 379 PRO A N 1
ATOM 3007 C CA . PRO A 1 379 ? -3.398 0.384 10.565 1.00 85.44 379 PRO A CA 1
ATOM 3008 C C . PRO A 1 379 ? -2.661 -0.648 9.709 1.00 85.44 379 PRO A C 1
ATOM 3010 O O . PRO A 1 379 ? -1.464 -0.490 9.507 1.00 85.44 379 PRO A O 1
ATOM 3013 N N . LEU A 1 380 ? -3.328 -1.670 9.175 1.00 81.06 380 LEU A N 1
ATOM 3014 C CA . LEU A 1 380 ? -2.714 -2.723 8.348 1.00 81.06 380 LEU A CA 1
ATOM 3015 C C . LEU A 1 380 ? -3.437 -2.844 6.997 1.00 81.06 380 LEU A C 1
ATOM 3017 O O . LEU A 1 380 ? -4.649 -2.666 6.931 1.00 81.06 380 LEU A O 1
ATOM 3021 N N . GLY A 1 381 ? -2.699 -3.156 5.930 1.00 79.75 381 GLY A N 1
ATOM 3022 C CA . GLY A 1 381 ? -3.211 -3.309 4.562 1.00 79.75 381 GLY A CA 1
ATOM 3023 C C . GLY A 1 381 ? -2.225 -4.088 3.686 1.00 79.75 381 GLY A C 1
ATOM 3024 O O . GLY A 1 381 ? -1.096 -4.323 4.113 1.00 79.75 381 GLY A O 1
ATOM 3025 N N . SER A 1 382 ? -2.635 -4.527 2.491 1.00 75.81 382 SER A N 1
ATOM 3026 C CA . SER A 1 382 ? -1.818 -5.415 1.643 1.00 75.81 382 SER A CA 1
ATOM 3027 C C . SER A 1 382 ? -1.122 -4.761 0.446 1.00 75.81 382 SER A C 1
ATOM 3029 O O . SER A 1 382 ? -0.164 -5.346 -0.022 1.00 75.81 382 SER A O 1
ATOM 3031 N N . ASP A 1 383 ? -1.509 -3.573 -0.034 1.00 77.19 383 ASP A N 1
ATOM 3032 C CA . ASP A 1 383 ? -1.028 -3.053 -1.343 1.00 77.19 383 ASP A CA 1
ATOM 3033 C C . ASP A 1 383 ? -1.373 -3.953 -2.539 1.00 77.19 383 ASP A C 1
ATOM 3035 O O . ASP A 1 383 ? -0.614 -4.047 -3.503 1.00 77.19 383 ASP A O 1
ATOM 3039 N N . PHE A 1 384 ? -2.504 -4.660 -2.489 1.00 79.00 384 PHE A N 1
ATOM 3040 C CA . PHE A 1 384 ? -2.939 -5.435 -3.648 1.00 79.00 384 PHE A CA 1
ATOM 3041 C C . PHE A 1 384 ? -3.035 -4.513 -4.887 1.00 79.00 384 PHE A C 1
ATOM 3043 O O . PHE A 1 384 ? -3.544 -3.398 -4.766 1.00 79.00 384 PHE A O 1
ATOM 3050 N N . PRO A 1 385 ? -2.536 -4.935 -6.065 1.00 73.06 385 PRO A N 1
ATOM 3051 C CA . PRO A 1 385 ? -2.163 -6.303 -6.435 1.00 73.06 385 PRO A CA 1
ATOM 3052 C C . PRO A 1 385 ? -0.681 -6.689 -6.239 1.00 73.06 385 PRO A C 1
ATOM 3054 O O . PRO A 1 385 ? -0.326 -7.791 -6.638 1.00 73.06 385 PRO A O 1
ATOM 3057 N N . VAL A 1 386 ? 0.182 -5.850 -5.640 1.00 72.75 386 VAL A N 1
ATOM 3058 C CA . VAL A 1 386 ? 1.589 -6.228 -5.325 1.00 72.75 386 VAL A CA 1
ATOM 3059 C C . VAL A 1 386 ? 1.629 -7.480 -4.445 1.00 72.75 386 VAL A C 1
ATOM 3061 O O . VAL A 1 386 ? 2.527 -8.308 -4.558 1.00 72.75 386 VAL A O 1
ATOM 3064 N N . GLU A 1 387 ? 0.623 -7.620 -3.581 1.00 74.56 387 GLU A N 1
ATOM 3065 C CA . GLU A 1 387 ? 0.438 -8.752 -2.682 1.00 74.56 387 GLU A CA 1
ATOM 3066 C C . GLU A 1 387 ? -1.010 -9.242 -2.719 1.00 74.56 387 GLU A C 1
ATOM 3068 O O . GLU A 1 387 ? -1.920 -8.561 -3.200 1.00 74.56 387 GLU A O 1
ATOM 3073 N N . GLY A 1 388 ? -1.245 -10.427 -2.153 1.00 75.44 388 GLY A N 1
ATOM 3074 C CA . GLY A 1 388 ? -2.571 -11.035 -2.116 1.00 75.44 388 GLY A CA 1
ATOM 3075 C C . GLY A 1 388 ? -3.643 -10.127 -1.496 1.00 75.44 388 GLY A C 1
ATOM 3076 O O . GLY A 1 388 ? -3.519 -9.657 -0.364 1.00 75.44 388 GLY A O 1
ATOM 3077 N N . VAL A 1 389 ? -4.750 -9.948 -2.221 1.00 85.06 389 VAL A N 1
ATOM 3078 C CA . VAL A 1 389 ? -5.955 -9.225 -1.769 1.00 85.06 389 VAL A CA 1
ATOM 3079 C C . VAL A 1 389 ? -6.632 -9.882 -0.552 1.00 85.06 389 VAL A C 1
ATOM 3081 O O . VAL A 1 389 ? -7.331 -9.211 0.203 1.00 85.06 389 VAL A O 1
ATOM 3084 N N . ASN A 1 390 ? -6.385 -11.172 -0.299 1.00 89.00 390 ASN A N 1
ATOM 3085 C CA . ASN A 1 390 ? -6.925 -11.888 0.855 1.00 89.00 390 ASN A CA 1
ATOM 3086 C C . ASN A 1 390 ? -6.317 -11.387 2.191 1.00 89.00 390 ASN A C 1
ATOM 3088 O O . ASN A 1 390 ? -5.141 -11.653 2.455 1.00 89.00 390 ASN A O 1
ATOM 3092 N N . PRO A 1 391 ? -7.091 -10.746 3.093 1.00 89.62 391 PRO A N 1
ATOM 3093 C CA . PRO A 1 391 ? -6.555 -10.175 4.329 1.00 89.62 391 PRO A CA 1
ATOM 3094 C C . PRO A 1 391 ? -6.089 -11.240 5.334 1.00 89.62 391 PRO A C 1
ATOM 3096 O O . PRO A 1 391 ? -5.243 -10.947 6.179 1.00 89.62 391 PRO A O 1
ATOM 3099 N N . LEU A 1 392 ? -6.569 -12.487 5.230 1.00 91.12 392 LEU A N 1
ATOM 3100 C CA . LEU A 1 392 ? -6.147 -13.602 6.090 1.00 91.12 392 LEU A CA 1
ATOM 3101 C C . LEU A 1 392 ? -4.670 -13.961 5.887 1.00 91.12 392 LEU A C 1
ATOM 3103 O O . LEU A 1 392 ? -3.994 -14.347 6.841 1.00 91.12 392 LEU A O 1
ATOM 3107 N N . LEU A 1 393 ? -4.158 -13.773 4.665 1.00 88.00 393 LEU A N 1
ATOM 3108 C CA . LEU A 1 393 ? -2.736 -13.892 4.347 1.00 88.00 393 LEU A CA 1
ATOM 3109 C C . LEU A 1 393 ? -1.929 -12.868 5.155 1.00 88.00 393 LEU A C 1
ATOM 3111 O O . LEU A 1 393 ? -0.997 -13.222 5.880 1.00 88.00 393 LEU A O 1
ATOM 3115 N N . GLY A 1 394 ? -2.357 -11.603 5.120 1.00 85.88 394 GLY A N 1
ATOM 3116 C CA . GLY A 1 394 ? -1.777 -10.553 5.948 1.00 85.88 394 GLY A CA 1
ATOM 3117 C C . GLY A 1 394 ? -1.835 -10.904 7.439 1.00 85.88 394 GLY A C 1
ATOM 3118 O O . GLY A 1 394 ? -0.813 -10.863 8.122 1.00 85.88 394 GLY A O 1
ATOM 3119 N N . PHE A 1 395 ? -3.005 -11.304 7.944 1.00 91.81 395 PHE A N 1
ATOM 3120 C CA . PHE A 1 395 ? -3.213 -11.623 9.359 1.00 91.81 395 PHE A CA 1
ATOM 3121 C C . PHE A 1 395 ? -2.283 -12.747 9.830 1.00 91.81 395 PHE A C 1
ATOM 3123 O O . PHE A 1 395 ? -1.620 -12.606 10.859 1.00 91.81 395 PHE A O 1
ATOM 3130 N N . TYR A 1 396 ? -2.156 -13.818 9.039 1.00 93.00 396 TYR A N 1
ATOM 3131 C CA . TYR A 1 396 ? -1.190 -14.889 9.274 1.00 93.00 396 TYR A CA 1
ATOM 3132 C C . TYR A 1 396 ? 0.246 -14.355 9.362 1.00 93.00 396 TYR A C 1
ATOM 3134 O O . TYR A 1 396 ? 0.953 -14.648 10.329 1.00 93.00 396 TYR A O 1
ATOM 3142 N N . ALA A 1 397 ? 0.675 -13.533 8.402 1.00 88.06 397 ALA A N 1
ATOM 3143 C CA . ALA A 1 397 ? 2.033 -12.995 8.377 1.00 88.06 397 ALA A CA 1
ATOM 3144 C C . ALA A 1 397 ? 2.317 -12.017 9.540 1.00 88.06 397 ALA A C 1
ATOM 3146 O O . ALA A 1 397 ? 3.436 -12.001 10.048 1.00 88.06 397 ALA A O 1
ATOM 3147 N N . ALA A 1 398 ? 1.325 -11.274 10.053 1.00 87.94 398 ALA A N 1
ATOM 3148 C CA . ALA A 1 398 ? 1.491 -10.457 11.267 1.00 87.94 398 ALA A CA 1
ATOM 3149 C C . ALA A 1 398 ? 1.815 -11.284 12.511 1.00 87.94 398 ALA A C 1
ATOM 3151 O O . ALA A 1 398 ? 2.671 -10.894 13.309 1.00 87.94 398 ALA A O 1
ATOM 3152 N N . VAL A 1 399 ? 1.102 -12.398 12.691 1.00 93.69 399 VAL A N 1
ATOM 3153 C CA . VAL A 1 399 ? 1.170 -13.195 13.923 1.00 93.69 399 VAL A CA 1
ATOM 3154 C C . VAL A 1 399 ? 2.274 -14.251 13.878 1.00 93.69 399 VAL A C 1
ATOM 3156 O O . VAL A 1 399 ? 2.780 -14.652 14.924 1.00 93.69 399 VAL A O 1
ATOM 3159 N N . THR A 1 400 ? 2.687 -14.677 12.680 1.00 92.62 400 THR A N 1
ATOM 3160 C CA . THR A 1 400 ? 3.735 -15.691 12.486 1.00 92.62 400 THR A CA 1
ATOM 3161 C C . THR A 1 400 ? 5.055 -15.139 11.955 1.00 92.62 400 THR A C 1
ATOM 3163 O O . THR A 1 400 ? 6.103 -15.675 12.310 1.00 92.62 400 THR A O 1
ATOM 3166 N N . ARG A 1 401 ? 5.044 -14.097 11.116 1.00 90.12 401 ARG A N 1
ATOM 3167 C CA . ARG A 1 401 ? 6.188 -13.704 10.271 1.00 90.12 401 ARG A CA 1
ATOM 3168 C C . ARG A 1 401 ? 6.802 -14.891 9.511 1.00 90.12 401 ARG A C 1
ATOM 3170 O O . ARG A 1 401 ? 8.021 -15.027 9.422 1.00 90.12 401 ARG A O 1
ATOM 3177 N N . LEU A 1 402 ? 5.930 -15.759 9.000 1.00 88.69 402 LEU A N 1
ATOM 3178 C CA . LEU A 1 402 ? 6.238 -16.852 8.083 1.00 88.69 402 LEU A CA 1
ATOM 3179 C C . LEU A 1 402 ? 5.595 -16.565 6.719 1.00 88.69 402 LEU A C 1
ATOM 3181 O O . LEU A 1 402 ? 4.569 -15.889 6.629 1.00 88.69 402 LEU A O 1
ATOM 3185 N N . THR A 1 403 ? 6.192 -17.114 5.668 1.00 85.94 403 THR A N 1
ATOM 3186 C CA . THR A 1 403 ? 5.566 -17.267 4.343 1.00 85.94 403 THR A CA 1
ATOM 3187 C C . THR A 1 403 ? 4.362 -18.221 4.412 1.00 85.94 403 THR A C 1
ATOM 3189 O O . THR A 1 403 ? 4.228 -18.993 5.360 1.00 85.94 403 THR A O 1
ATOM 3192 N N . ALA A 1 404 ? 3.473 -18.201 3.411 1.00 83.94 404 ALA A N 1
ATOM 3193 C CA . ALA A 1 404 ? 2.248 -19.020 3.405 1.00 83.94 404 ALA A CA 1
ATOM 3194 C C . ALA A 1 404 ? 2.482 -20.548 3.416 1.00 83.94 404 ALA A C 1
ATOM 3196 O O . ALA A 1 404 ? 1.567 -21.305 3.732 1.00 83.94 404 ALA A O 1
ATOM 3197 N N . ASP A 1 405 ? 3.693 -21.008 3.091 1.00 84.12 405 ASP A N 1
ATOM 3198 C CA . ASP A 1 405 ? 4.109 -22.411 3.210 1.00 84.12 405 ASP A CA 1
ATOM 3199 C C . ASP A 1 405 ? 4.774 -22.741 4.566 1.00 84.12 405 ASP A C 1
ATOM 3201 O O . ASP A 1 405 ? 5.256 -23.854 4.769 1.00 84.12 405 ASP A O 1
ATOM 3205 N N . GLY A 1 406 ? 4.758 -21.795 5.513 1.00 86.38 406 GLY A N 1
ATOM 3206 C CA . GLY A 1 406 ? 5.230 -21.969 6.885 1.00 86.38 406 GLY A CA 1
ATOM 3207 C C . GLY A 1 406 ? 6.722 -21.711 7.105 1.00 86.38 406 GLY A C 1
ATOM 3208 O O . GLY A 1 406 ? 7.229 -22.087 8.159 1.00 86.38 406 GLY A O 1
ATOM 3209 N N . ARG A 1 407 ? 7.439 -21.086 6.159 1.00 89.12 407 ARG A N 1
ATOM 3210 C CA . ARG A 1 407 ? 8.908 -20.932 6.220 1.00 89.12 407 ARG A CA 1
ATOM 3211 C C . ARG A 1 407 ? 9.385 -19.503 6.500 1.00 89.12 407 ARG A C 1
ATOM 3213 O O . ARG A 1 407 ? 8.684 -18.525 6.228 1.00 89.12 407 ARG A O 1
ATOM 3220 N N . SER A 1 408 ? 10.623 -19.382 6.984 1.00 92.50 408 SER A N 1
ATOM 3221 C CA . SER A 1 408 ? 11.402 -18.135 6.976 1.00 92.50 408 SER A CA 1
ATOM 3222 C C . SER A 1 408 ? 12.919 -18.404 7.002 1.00 92.50 408 SER A C 1
ATOM 3224 O O . SER A 1 408 ? 13.310 -19.517 7.366 1.00 92.50 408 SER A O 1
ATOM 3226 N N . PRO A 1 409 ? 13.786 -17.412 6.704 1.00 89.12 409 PRO A N 1
ATOM 3227 C CA . PRO A 1 409 ? 15.236 -17.517 6.902 1.00 89.12 409 PRO A CA 1
ATOM 3228 C C . PRO A 1 409 ? 15.652 -17.872 8.338 1.00 89.12 409 PRO A C 1
ATOM 3230 O O . PRO A 1 409 ? 16.689 -18.495 8.540 1.00 89.12 409 PRO A O 1
ATOM 3233 N N . HIS A 1 410 ? 14.837 -17.516 9.340 1.00 91.62 410 HIS A N 1
ATOM 3234 C CA . HIS A 1 410 ? 15.073 -17.804 10.765 1.00 91.62 410 HIS A CA 1
ATOM 3235 C C . HIS A 1 410 ? 14.280 -19.035 11.260 1.00 91.62 410 HIS A C 1
ATOM 3237 O O . HIS A 1 410 ? 13.995 -19.187 12.454 1.00 91.62 410 HIS A O 1
ATOM 3243 N N . GLY A 1 411 ? 13.909 -19.920 10.327 1.00 90.25 411 GLY A N 1
ATOM 3244 C CA . GLY A 1 411 ? 13.153 -21.146 10.577 1.00 90.25 411 GLY A CA 1
ATOM 3245 C C . GLY A 1 411 ? 11.715 -20.901 11.043 1.00 90.25 411 GLY A C 1
ATOM 3246 O O . GLY A 1 411 ? 11.152 -19.812 10.892 1.00 90.25 411 GLY A O 1
ATOM 3247 N N . ASP A 1 412 ? 11.127 -21.933 11.642 1.00 88.81 412 ASP A N 1
ATOM 3248 C CA . ASP A 1 412 ? 9.710 -22.001 12.040 1.00 88.81 412 ASP A CA 1
ATOM 3249 C C . ASP A 1 412 ? 9.339 -20.975 13.132 1.00 88.81 412 ASP A C 1
ATOM 3251 O O . ASP A 1 412 ? 8.168 -20.660 13.367 1.00 88.81 412 ASP A O 1
ATOM 3255 N N . SER A 1 413 ? 10.349 -20.401 13.797 1.00 89.44 413 SER A N 1
ATOM 3256 C CA . SER A 1 413 ? 10.176 -19.330 14.782 1.00 89.44 413 SER A CA 1
ATOM 3257 C C . SER A 1 413 ? 9.747 -17.990 14.170 1.00 89.44 413 SER A C 1
ATOM 3259 O O . SER A 1 413 ? 9.295 -17.118 14.912 1.00 89.44 413 SER A O 1
ATOM 3261 N N . GLY A 1 414 ? 9.794 -17.851 12.839 1.00 90.56 414 GLY A N 1
ATOM 3262 C CA . GLY A 1 414 ? 9.433 -16.639 12.104 1.00 90.56 414 GLY A CA 1
ATOM 3263 C C . GLY A 1 414 ? 10.605 -15.680 11.910 1.00 90.56 414 GLY A C 1
ATOM 3264 O O . GLY A 1 414 ? 11.549 -15.639 12.696 1.00 90.56 414 GLY A O 1
ATOM 3265 N N . TRP A 1 415 ? 10.536 -14.860 10.865 1.00 90.81 415 TRP A N 1
ATOM 3266 C CA . TRP A 1 415 ? 11.561 -13.855 10.600 1.00 90.81 415 TRP A CA 1
ATOM 3267 C C . TRP A 1 415 ? 11.431 -12.690 11.586 1.00 90.81 415 TRP A C 1
ATOM 3269 O O . TRP A 1 415 ? 10.377 -12.064 11.647 1.00 90.81 415 TRP A O 1
ATOM 3279 N N . TYR A 1 416 ? 12.478 -12.408 12.365 1.00 90.56 416 TYR A N 1
ATOM 3280 C CA . TYR A 1 416 ? 12.466 -11.492 13.524 1.00 90.56 416 TYR A CA 1
ATOM 3281 C C . TYR A 1 416 ? 11.241 -11.686 14.454 1.00 90.56 416 TYR A C 1
ATOM 3283 O O . TYR A 1 416 ? 10.332 -10.851 14.478 1.00 90.56 416 TYR A O 1
ATOM 3291 N N . PRO A 1 417 ? 11.202 -12.770 15.262 1.00 92.69 417 PRO A N 1
ATOM 3292 C CA . PRO A 1 417 ? 10.023 -13.152 16.051 1.00 92.69 417 PRO A CA 1
ATOM 3293 C C . PRO A 1 417 ? 9.563 -12.099 17.070 1.00 92.69 417 PRO A C 1
ATOM 3295 O O . PRO A 1 417 ? 8.385 -12.059 17.422 1.00 92.69 417 PRO A O 1
ATOM 3298 N N . SER A 1 418 ? 10.474 -11.240 17.538 1.00 93.12 418 SER A N 1
ATOM 3299 C CA . SER A 1 418 ? 10.170 -10.108 18.423 1.00 93.12 418 SER A CA 1
ATOM 3300 C C . SER A 1 418 ? 9.214 -9.098 17.786 1.00 93.12 418 SER A C 1
ATOM 3302 O O . SER A 1 418 ? 8.428 -8.486 18.497 1.00 93.12 418 SER A O 1
ATOM 3304 N N . GLU A 1 419 ? 9.228 -8.972 16.456 1.00 90.25 419 GLU A N 1
ATOM 3305 C CA . GLU A 1 419 ? 8.409 -8.031 15.683 1.00 90.25 419 GLU A CA 1
ATOM 3306 C C . GLU A 1 419 ? 7.077 -8.633 15.197 1.00 90.25 419 GLU A C 1
ATOM 3308 O O . GLU A 1 419 ? 6.424 -8.085 14.302 1.00 90.25 419 GLU A O 1
ATOM 3313 N N . ARG A 1 420 ? 6.664 -9.772 15.772 1.00 93.38 420 ARG A N 1
ATOM 3314 C CA . ARG A 1 420 ? 5.312 -10.333 15.621 1.00 93.38 420 ARG A CA 1
ATOM 3315 C C . ARG A 1 420 ? 4.283 -9.472 16.357 1.00 93.38 420 ARG A C 1
ATOM 3317 O O . ARG A 1 420 ? 4.525 -9.006 17.471 1.00 93.38 420 ARG A O 1
ATOM 3324 N N . LEU A 1 421 ? 3.099 -9.342 15.767 1.00 91.06 421 LEU A N 1
ATOM 3325 C CA . LEU A 1 421 ? 1.919 -8.791 16.435 1.00 91.06 421 LEU A CA 1
ATOM 3326 C C . LEU A 1 421 ? 1.104 -9.923 17.073 1.00 91.06 421 LEU A C 1
ATOM 3328 O O . LEU A 1 421 ? 1.049 -11.037 16.557 1.00 91.06 421 LEU A O 1
ATOM 3332 N N . THR A 1 422 ? 0.411 -9.646 18.175 1.00 96.56 422 THR A N 1
ATOM 3333 C CA . THR A 1 422 ? -0.633 -10.560 18.674 1.00 96.56 422 THR A CA 1
ATOM 3334 C C . THR A 1 422 ? -1.841 -10.572 17.730 1.00 96.56 422 THR A C 1
ATOM 3336 O O . THR A 1 422 ? -2.076 -9.607 17.001 1.00 96.56 422 THR A O 1
ATOM 3339 N N . ARG A 1 423 ? -2.666 -11.628 17.782 1.00 96.94 423 ARG A N 1
ATOM 3340 C CA . ARG A 1 423 ? -3.920 -11.726 17.003 1.00 96.94 423 ARG A CA 1
ATOM 3341 C C . ARG A 1 423 ? -4.821 -10.505 17.198 1.00 96.94 423 ARG A C 1
ATOM 3343 O O . ARG A 1 423 ? -5.303 -9.938 16.225 1.00 96.94 423 ARG A O 1
ATOM 3350 N N . THR A 1 424 ? -4.970 -10.038 18.436 1.00 97.12 424 THR A N 1
ATOM 3351 C CA . THR A 1 424 ? -5.764 -8.843 18.759 1.00 97.12 424 THR A CA 1
ATOM 3352 C C . THR A 1 424 ? -5.181 -7.576 18.136 1.00 97.12 424 THR A C 1
ATOM 3354 O O . THR A 1 424 ? -5.931 -6.776 17.585 1.00 97.12 424 THR A O 1
ATOM 3357 N N . GLN A 1 425 ? -3.856 -7.395 18.172 1.00 95.19 425 GLN A N 1
ATOM 3358 C CA . GLN A 1 425 ? -3.191 -6.252 17.533 1.00 95.19 425 GLN A CA 1
ATOM 3359 C C . GLN A 1 425 ? -3.310 -6.310 16.002 1.00 95.19 425 GLN A C 1
ATOM 3361 O O . GLN A 1 425 ? -3.588 -5.288 15.383 1.00 95.19 425 GLN A O 1
ATOM 3366 N N . ALA A 1 426 ? -3.172 -7.493 15.396 1.00 92.62 426 ALA A N 1
ATOM 3367 C CA . ALA A 1 426 ? -3.339 -7.686 13.957 1.00 92.62 426 ALA A CA 1
ATOM 3368 C C . ALA A 1 426 ? -4.786 -7.412 13.499 1.00 92.62 426 ALA A C 1
ATOM 3370 O O . ALA A 1 426 ? -4.998 -6.635 12.570 1.00 92.62 426 ALA A O 1
ATOM 3371 N N . LEU A 1 427 ? -5.791 -7.967 14.189 1.00 95.50 427 LEU A N 1
ATOM 3372 C CA . LEU A 1 427 ? -7.202 -7.732 13.862 1.00 95.50 427 LEU A CA 1
ATOM 3373 C C . LEU A 1 427 ? -7.581 -6.257 14.050 1.00 95.50 427 LEU A C 1
ATOM 3375 O O . LEU A 1 427 ? -8.210 -5.668 13.173 1.00 95.50 427 LEU A O 1
ATOM 3379 N N . LYS A 1 428 ? -7.153 -5.636 15.159 1.00 94.56 428 LYS A N 1
ATOM 3380 C CA . LYS A 1 428 ? -7.336 -4.199 15.421 1.00 94.56 428 LYS A CA 1
ATOM 3381 C C . LYS A 1 428 ? -6.694 -3.345 14.324 1.00 94.56 428 LYS A C 1
ATOM 3383 O O . LYS A 1 428 ? -7.334 -2.414 13.839 1.00 94.56 428 LYS A O 1
ATOM 3388 N N . GLY A 1 429 ? -5.482 -3.703 13.898 1.00 87.25 429 GLY A N 1
ATOM 3389 C CA . GLY A 1 429 ? -4.763 -3.056 12.804 1.00 87.25 429 GLY A CA 1
ATOM 3390 C C . GLY A 1 429 ? -5.547 -3.061 11.488 1.00 87.25 429 GLY A C 1
ATOM 3391 O O . GLY A 1 429 ? -5.653 -2.039 10.814 1.00 87.25 429 GLY A O 1
ATOM 3392 N N . MET A 1 430 ? -6.162 -4.195 11.152 1.00 89.69 430 MET A N 1
ATOM 3393 C CA . MET A 1 430 ? -6.958 -4.371 9.928 1.00 89.69 430 MET A CA 1
ATOM 3394 C C . MET A 1 430 ? -8.370 -3.769 9.986 1.00 89.69 430 MET A C 1
ATOM 3396 O O . MET A 1 430 ? -9.016 -3.653 8.950 1.00 89.69 430 MET A O 1
ATOM 3400 N N . THR A 1 431 ? -8.872 -3.400 11.169 1.00 95.00 431 THR A N 1
ATOM 3401 C CA . THR A 1 431 ? -10.274 -2.980 11.361 1.00 95.00 431 THR A CA 1
ATOM 3402 C C . THR A 1 431 ? -10.381 -1.592 11.992 1.00 95.00 431 THR A C 1
ATOM 3404 O O . THR A 1 431 ? -10.570 -0.604 11.286 1.00 95.00 431 THR A O 1
ATOM 3407 N N . LEU A 1 432 ? -10.241 -1.492 13.315 1.00 93.06 432 LEU A N 1
ATOM 3408 C CA . LEU A 1 432 ? -10.338 -0.242 14.073 1.00 93.06 432 LEU A CA 1
ATOM 3409 C C . LEU A 1 432 ? -9.293 0.793 13.649 1.00 93.06 432 LEU A C 1
ATOM 3411 O O . LEU A 1 432 ? -9.631 1.964 13.496 1.00 93.06 432 LEU A O 1
ATOM 3415 N N . ASP A 1 433 ? -8.044 0.377 13.443 1.00 90.25 433 ASP A N 1
ATOM 3416 C CA . ASP A 1 433 ? -6.966 1.304 13.092 1.00 90.25 433 ASP A CA 1
ATOM 3417 C C . ASP A 1 433 ? -7.024 1.701 11.615 1.00 90.25 433 ASP A C 1
ATOM 3419 O O . ASP A 1 433 ? -6.750 2.852 11.285 1.00 90.25 433 ASP A O 1
ATOM 3423 N N . ALA A 1 434 ? -7.468 0.798 10.734 1.00 88.62 434 ALA A N 1
ATOM 3424 C CA . ALA A 1 434 ? -7.806 1.133 9.353 1.00 88.62 434 ALA A CA 1
ATOM 3425 C C . ALA A 1 434 ? -8.953 2.160 9.289 1.00 88.62 434 ALA A C 1
ATOM 3427 O O . ALA A 1 434 ? -8.812 3.189 8.632 1.00 88.62 434 ALA A O 1
ATOM 3428 N N . ALA A 1 435 ? -10.040 1.964 10.043 1.00 92.12 435 ALA A N 1
ATOM 3429 C CA . ALA A 1 435 ? -11.120 2.950 10.143 1.00 92.12 435 ALA A CA 1
ATOM 3430 C C . ALA A 1 435 ? -10.628 4.286 10.733 1.00 92.12 435 ALA A C 1
ATOM 3432 O O . ALA A 1 435 ? -10.988 5.356 10.248 1.00 92.12 435 ALA A O 1
ATOM 3433 N N . TYR A 1 436 ? -9.751 4.243 11.739 1.00 89.50 436 TYR A N 1
ATOM 3434 C CA . TYR A 1 436 ? -9.134 5.439 12.305 1.00 89.50 436 TYR A CA 1
ATOM 3435 C C . TYR A 1 436 ? -8.258 6.189 11.282 1.00 89.50 436 TYR A C 1
ATOM 3437 O O . TYR A 1 436 ? -8.287 7.420 11.203 1.00 89.50 436 TYR A O 1
ATOM 3445 N N . ALA A 1 437 ? -7.499 5.473 10.456 1.00 85.56 437 ALA A N 1
ATOM 3446 C CA . ALA A 1 437 ? -6.670 6.056 9.403 1.00 85.56 437 ALA A CA 1
ATOM 3447 C C . ALA A 1 437 ? -7.459 6.846 8.342 1.00 85.56 437 ALA A C 1
ATOM 3449 O O . ALA A 1 437 ? -6.905 7.779 7.757 1.00 85.56 437 ALA A O 1
ATOM 3450 N N . SER A 1 438 ? -8.729 6.496 8.111 1.00 87.94 438 SER A N 1
ATOM 3451 C CA . SER A 1 438 ? -9.638 7.134 7.145 1.00 87.94 438 SER A CA 1
ATOM 3452 C C . SER A 1 438 ? -10.704 8.044 7.769 1.00 87.94 438 SER A C 1
ATOM 3454 O O . SER A 1 438 ? -11.608 8.491 7.066 1.00 87.94 438 SER A O 1
ATOM 3456 N N . PHE A 1 439 ? -10.578 8.393 9.058 1.00 90.50 439 PHE A N 1
ATOM 3457 C CA . PHE A 1 439 ? -11.544 9.224 9.806 1.00 90.50 439 PHE A CA 1
ATOM 3458 C C . PHE A 1 439 ? -12.929 8.589 10.008 1.00 90.50 439 PHE A C 1
ATOM 3460 O O . PHE A 1 439 ? -13.901 9.293 10.284 1.00 90.50 439 PHE A O 1
ATOM 3467 N N . ALA A 1 440 ? -13.015 7.267 9.881 1.00 91.44 440 ALA A N 1
ATOM 3468 C CA . ALA A 1 440 ? -14.239 6.486 9.971 1.00 91.44 440 ALA A CA 1
ATOM 3469 C C . ALA A 1 440 ? -14.359 5.702 11.292 1.00 91.44 440 ALA A C 1
ATOM 3471 O O . ALA A 1 440 ? -15.236 4.850 11.415 1.00 91.44 440 ALA A O 1
ATOM 3472 N N . GLU A 1 441 ? -13.532 5.959 12.315 1.00 91.75 441 GLU A N 1
ATOM 3473 C CA . GLU A 1 441 ? -13.554 5.202 13.582 1.00 91.75 441 GLU A CA 1
ATOM 3474 C C . GLU A 1 441 ? -14.865 5.325 14.375 1.00 91.75 441 GLU A C 1
ATOM 3476 O O . GLU A 1 441 ? -15.108 4.529 15.283 1.00 91.75 441 GLU A O 1
ATOM 3481 N N . HIS A 1 442 ? -15.706 6.306 14.039 1.00 93.50 442 HIS A N 1
ATOM 3482 C CA . HIS A 1 442 ? -17.041 6.494 14.605 1.00 93.50 442 HIS A CA 1
ATOM 3483 C C . HIS A 1 442 ? -18.150 5.801 13.795 1.00 93.50 442 HIS A C 1
ATOM 3485 O O . HIS A 1 442 ? -19.231 5.604 14.335 1.00 93.50 442 HIS A O 1
ATOM 3491 N N . GLU A 1 443 ? -17.873 5.369 12.560 1.00 94.19 443 GLU A N 1
ATOM 3492 C CA . GLU A 1 443 ? -18.837 4.713 11.660 1.00 94.19 443 GLU A CA 1
ATOM 3493 C C . GLU A 1 443 ? -18.505 3.237 11.380 1.00 94.19 443 GLU A C 1
ATOM 3495 O O . GLU A 1 443 ? -19.418 2.440 11.182 1.00 94.19 443 GLU A O 1
ATOM 3500 N N . LEU A 1 444 ? -17.219 2.865 11.372 1.00 95.00 444 LEU A N 1
ATOM 3501 C CA . LEU A 1 444 ? -16.693 1.588 10.867 1.00 95.00 444 LEU A CA 1
ATOM 3502 C C . LEU A 1 444 ? -15.713 0.915 11.847 1.00 95.00 444 LEU A C 1
ATOM 3504 O O . LEU A 1 444 ? -15.395 1.434 12.921 1.00 95.00 444 LEU A O 1
ATOM 3508 N N . GLY A 1 445 ? -15.226 -0.271 11.471 1.00 93.25 445 GLY A N 1
ATOM 3509 C CA . GLY A 1 445 ? -14.119 -0.973 12.135 1.00 93.25 445 GLY A CA 1
ATOM 3510 C C . GLY A 1 445 ? -14.485 -1.767 13.394 1.00 93.25 445 GLY A C 1
ATOM 3511 O O . GLY A 1 445 ? -13.616 -2.422 13.955 1.00 93.25 445 GLY A O 1
ATOM 3512 N N . SER A 1 446 ? -15.739 -1.736 13.857 1.00 96.31 446 SER A N 1
ATOM 3513 C CA . SER A 1 446 ? -16.208 -2.573 14.974 1.00 96.31 446 SER A CA 1
ATOM 3514 C C . SER A 1 446 ? -17.729 -2.702 14.997 1.00 96.31 446 SER A C 1
ATOM 3516 O O . SER A 1 446 ? -18.426 -1.727 14.725 1.00 96.31 446 SER A O 1
ATOM 3518 N N . LEU A 1 447 ? -18.245 -3.844 15.449 1.00 95.25 447 LEU A N 1
ATOM 3519 C CA . LEU A 1 447 ? -19.679 -4.062 15.645 1.00 95.25 447 LEU A CA 1
ATOM 3520 C C . LEU A 1 447 ? -20.139 -3.540 17.015 1.00 95.25 447 LEU A C 1
ATOM 3522 O O . LEU A 1 447 ? -20.133 -4.262 18.008 1.00 95.25 447 LEU A O 1
ATOM 3526 N N . VAL A 1 448 ? -20.523 -2.263 17.062 1.00 95.69 448 VAL A N 1
ATOM 3527 C CA . VAL A 1 448 ? -21.150 -1.612 18.227 1.00 95.69 448 VAL A CA 1
ATOM 3528 C C . VAL A 1 448 ? -22.341 -0.766 17.776 1.00 95.69 448 VAL A C 1
ATOM 3530 O O . VAL A 1 448 ? -22.368 -0.284 16.644 1.00 95.69 448 VAL A O 1
ATOM 3533 N N . ALA A 1 449 ? -23.329 -0.574 18.653 1.00 94.44 449 ALA A N 1
ATOM 3534 C CA . ALA A 1 449 ? -24.511 0.227 18.340 1.00 94.44 449 ALA A CA 1
ATOM 3535 C C . ALA A 1 449 ? -24.131 1.655 17.898 1.00 94.44 449 ALA A C 1
ATOM 3537 O O . ALA A 1 449 ? -23.269 2.290 18.504 1.00 94.44 449 ALA A O 1
ATOM 3538 N N . GLY A 1 450 ? -24.778 2.144 16.836 1.00 92.38 450 GLY A N 1
ATOM 3539 C CA . GLY A 1 450 ? -24.493 3.442 16.209 1.00 92.38 450 GLY A CA 1
ATOM 3540 C C . GLY A 1 450 ? -23.497 3.397 15.042 1.00 92.38 450 GLY A C 1
ATOM 3541 O O . GLY A 1 450 ? -23.442 4.358 14.281 1.00 92.38 450 GLY A O 1
ATOM 3542 N N . LYS A 1 451 ? -22.758 2.295 14.852 1.00 95.25 451 LYS A N 1
ATOM 3543 C CA . LYS A 1 451 ? -21.911 2.074 13.666 1.00 95.25 451 LYS A CA 1
ATOM 3544 C C . LYS A 1 451 ? -22.660 1.375 12.533 1.00 95.25 451 LYS A C 1
ATOM 3546 O O . LYS A 1 451 ? -23.689 0.736 12.755 1.00 95.25 451 LYS A O 1
ATOM 3551 N N . ARG A 1 452 ? -22.116 1.467 11.315 1.00 94.06 452 ARG A N 1
ATOM 3552 C CA . ARG A 1 452 ? -22.623 0.743 10.143 1.00 94.06 452 ARG A CA 1
ATOM 3553 C C . ARG A 1 452 ? -22.360 -0.755 10.291 1.00 94.06 452 ARG A C 1
ATOM 3555 O O . ARG A 1 452 ? -21.311 -1.172 10.784 1.00 94.06 452 ARG A O 1
ATOM 3562 N N . ALA A 1 453 ? -23.319 -1.564 9.849 1.00 94.81 453 ALA A N 1
ATOM 3563 C CA . ALA A 1 453 ? -23.250 -3.020 9.911 1.00 94.81 453 ALA A CA 1
ATOM 3564 C C . ALA A 1 453 ? -22.405 -3.589 8.756 1.00 94.81 453 ALA A C 1
ATOM 3566 O O . ALA A 1 453 ? -22.925 -4.218 7.834 1.00 94.81 453 ALA A O 1
ATOM 3567 N N . ASP A 1 454 ? -21.096 -3.352 8.833 1.00 95.31 454 ASP A N 1
ATOM 3568 C CA . ASP A 1 454 ? -20.090 -3.869 7.906 1.00 95.31 454 ASP A CA 1
ATOM 3569 C C . ASP A 1 454 ? -19.306 -4.997 8.582 1.00 95.31 454 ASP A C 1
ATOM 3571 O O . ASP A 1 454 ? -18.583 -4.759 9.554 1.00 95.31 454 ASP A O 1
ATOM 3575 N N . PHE A 1 455 ? -19.463 -6.229 8.098 1.00 94.69 455 PHE A N 1
ATOM 3576 C CA . PHE A 1 455 ? -18.829 -7.406 8.693 1.00 94.69 455 PHE A CA 1
ATOM 3577 C C . PHE A 1 455 ? -18.719 -8.583 7.725 1.00 94.69 455 PHE A C 1
ATOM 3579 O O . PHE A 1 455 ? -19.310 -8.609 6.646 1.00 94.69 455 PHE A O 1
ATOM 3586 N N . VAL A 1 456 ? -17.944 -9.574 8.154 1.00 95.06 456 VAL A N 1
ATOM 3587 C CA . VAL A 1 456 ? -17.673 -10.818 7.438 1.00 95.06 456 VAL A CA 1
ATOM 3588 C C . VAL A 1 456 ? -18.035 -12.004 8.318 1.00 95.06 456 VAL A C 1
ATOM 3590 O O . VAL A 1 456 ? -17.891 -11.943 9.540 1.00 95.06 456 VAL A O 1
ATOM 3593 N N . LEU A 1 457 ? -18.492 -13.086 7.696 1.00 93.56 457 LEU A N 1
ATOM 3594 C CA . LEU A 1 457 ? -18.634 -14.384 8.347 1.00 93.56 457 LEU A CA 1
ATOM 3595 C C . LEU A 1 457 ? -17.517 -15.291 7.838 1.00 93.56 457 LEU A C 1
ATOM 3597 O O . LEU A 1 457 ? -17.432 -15.546 6.637 1.00 93.56 457 LEU A O 1
ATOM 3601 N N . PHE A 1 458 ? -16.691 -15.793 8.750 1.00 94.06 458 PHE A N 1
ATOM 3602 C CA . PHE A 1 458 ? -15.702 -16.827 8.460 1.00 94.06 458 PHE A CA 1
ATOM 3603 C C . PHE A 1 458 ? -16.236 -18.210 8.840 1.00 94.06 458 PHE A C 1
ATOM 3605 O O . PHE A 1 458 ? -17.073 -18.342 9.732 1.00 94.06 458 PHE A O 1
ATOM 3612 N N . ASP A 1 459 ? -15.711 -19.249 8.195 1.00 92.50 459 ASP A N 1
ATOM 3613 C CA . ASP A 1 459 ? -16.009 -20.653 8.510 1.00 92.50 459 ASP A CA 1
ATOM 3614 C C . ASP A 1 459 ? -15.306 -21.190 9.774 1.00 92.50 459 ASP A C 1
ATOM 3616 O O . ASP A 1 459 ? -15.514 -22.346 10.154 1.00 92.50 459 ASP A O 1
ATOM 3620 N N . ARG A 1 460 ? -14.478 -20.369 10.434 1.00 92.19 460 ARG A N 1
ATOM 3621 C CA . ARG A 1 460 ? -13.831 -20.651 11.727 1.00 92.19 460 ARG A CA 1
ATOM 3622 C C . ARG A 1 460 ? -13.347 -19.386 12.424 1.00 92.19 460 ARG A C 1
ATOM 3624 O O . ARG A 1 460 ? -13.170 -18.344 11.797 1.00 92.19 460 ARG A O 1
ATOM 3631 N N . ASP A 1 461 ? -13.069 -19.513 13.719 1.00 95.56 461 ASP A N 1
ATOM 3632 C CA . ASP A 1 461 ? -12.482 -18.434 14.506 1.00 95.56 461 ASP A CA 1
ATOM 3633 C C . ASP A 1 461 ? -10.959 -18.334 14.298 1.00 95.56 461 ASP A C 1
ATOM 3635 O O . ASP A 1 461 ? -10.176 -19.152 14.790 1.00 95.56 461 ASP A O 1
ATOM 3639 N N . ILE A 1 462 ? -10.532 -17.287 13.590 1.00 95.50 462 ILE A N 1
ATOM 3640 C CA . ILE A 1 462 ? -9.118 -16.950 13.355 1.00 95.50 462 ILE A CA 1
ATOM 3641 C C . ILE A 1 462 ? -8.373 -16.503 14.626 1.00 95.50 462 ILE A C 1
ATOM 3643 O O . ILE A 1 462 ? -7.139 -16.470 14.637 1.00 95.50 462 ILE A O 1
ATOM 3647 N N . MET A 1 463 ? -9.097 -16.163 15.696 1.00 97.12 463 MET A N 1
ATOM 3648 C CA . MET A 1 463 ? -8.531 -15.790 16.992 1.00 97.12 463 MET A CA 1
ATOM 3649 C C . MET A 1 463 ? -8.054 -17.014 17.777 1.00 97.12 463 MET A C 1
ATOM 3651 O O . MET A 1 463 ? -7.084 -16.899 18.530 1.00 97.12 463 MET A O 1
ATOM 3655 N N . GLU A 1 464 ? -8.641 -18.191 17.537 1.00 94.94 464 GLU A N 1
ATOM 3656 C CA . GLU A 1 464 ? -8.307 -19.447 18.227 1.00 94.94 464 GLU A CA 1
ATOM 3657 C C . GLU A 1 464 ? -7.600 -20.480 17.332 1.00 94.94 464 GLU A C 1
ATOM 3659 O O . GLU A 1 464 ? -6.695 -21.161 17.815 1.00 94.94 464 GLU A O 1
ATOM 3664 N N . ALA A 1 465 ? -7.910 -20.536 16.028 1.00 93.44 465 ALA A N 1
ATOM 3665 C CA . ALA A 1 465 ? -7.363 -21.496 15.054 1.00 93.44 465 ALA A CA 1
ATOM 3666 C C . ALA A 1 465 ? -5.832 -21.689 15.121 1.00 93.44 465 ALA A C 1
ATOM 3668 O O . ALA A 1 465 ? -5.089 -20.770 15.476 1.00 93.44 465 ALA A O 1
ATOM 3669 N N . SER A 1 466 ? -5.310 -22.857 14.723 1.00 94.00 466 SER A N 1
ATOM 3670 C CA . SER A 1 466 ? -3.854 -23.020 14.578 1.00 94.00 466 SER A CA 1
ATOM 3671 C C . SER A 1 466 ? -3.310 -22.081 13.485 1.00 94.00 466 SER A C 1
ATOM 3673 O O . SER A 1 466 ? -4.068 -21.700 12.589 1.00 94.00 466 SER A O 1
ATOM 3675 N N . PRO A 1 467 ? -2.014 -21.705 13.497 1.00 89.56 467 PRO A N 1
ATOM 3676 C CA . PRO A 1 467 ? -1.450 -20.842 12.461 1.00 89.56 467 PRO A CA 1
ATOM 3677 C C . PRO A 1 467 ? -1.758 -21.316 11.033 1.00 89.56 467 PRO A C 1
ATOM 3679 O O . PRO A 1 467 ? -2.188 -20.516 10.211 1.00 89.56 467 PRO A O 1
ATOM 3682 N N . MET A 1 468 ? -1.630 -22.614 10.743 1.00 88.94 468 MET A N 1
ATOM 3683 C CA . MET A 1 468 ? -1.913 -23.146 9.403 1.00 88.94 468 MET A CA 1
ATOM 3684 C C . MET A 1 468 ? -3.410 -23.220 9.074 1.00 88.94 468 MET A C 1
ATOM 3686 O O . MET A 1 468 ? -3.770 -23.230 7.900 1.00 88.94 468 MET A O 1
ATOM 3690 N N . ASP A 1 469 ? -4.295 -23.250 10.073 1.00 92.69 469 ASP A N 1
ATOM 3691 C CA . ASP A 1 469 ? -5.745 -23.251 9.844 1.00 92.69 469 ASP A CA 1
ATOM 3692 C C . ASP A 1 469 ? -6.298 -21.847 9.559 1.00 92.69 469 ASP A C 1
ATOM 3694 O O . ASP A 1 469 ? -7.309 -21.736 8.862 1.00 92.69 469 ASP A O 1
ATOM 3698 N N . ILE A 1 470 ? -5.598 -20.782 9.985 1.00 93.31 470 ILE A N 1
ATOM 3699 C CA . ILE A 1 470 ? -5.878 -19.397 9.558 1.00 93.31 470 ILE A CA 1
ATOM 3700 C C . ILE A 1 470 ? -5.867 -19.315 8.027 1.00 93.31 470 ILE A C 1
ATOM 3702 O O . ILE A 1 470 ? -6.832 -18.832 7.441 1.00 93.31 470 ILE A O 1
ATOM 3706 N N . LEU A 1 471 ? -4.825 -19.844 7.374 1.00 90.69 471 LEU A N 1
ATOM 3707 C CA . LEU A 1 471 ? -4.662 -19.795 5.912 1.00 90.69 471 LEU A CA 1
ATOM 3708 C C . LEU A 1 471 ? -5.739 -20.572 5.143 1.00 90.69 471 LEU A C 1
ATOM 3710 O O . LEU A 1 471 ? -6.009 -20.264 3.986 1.00 90.69 471 LEU A O 1
ATOM 3714 N N . LYS A 1 472 ? -6.371 -21.562 5.780 1.00 91.88 472 LYS A N 1
ATOM 3715 C CA . LYS A 1 472 ? -7.482 -22.325 5.196 1.00 91.88 472 LYS A CA 1
ATOM 3716 C C . LYS A 1 472 ? -8.824 -21.590 5.299 1.00 91.88 472 LYS A C 1
ATOM 3718 O O . LYS A 1 472 ? -9.815 -22.110 4.793 1.00 91.88 472 LYS A O 1
ATOM 3723 N N . THR A 1 473 ? -8.910 -20.504 6.076 1.00 92.56 473 THR A N 1
ATOM 3724 C CA . THR A 1 473 ? -10.183 -19.849 6.443 1.00 92.56 473 THR A CA 1
ATOM 3725 C C . THR A 1 473 ? -10.887 -19.322 5.203 1.00 92.56 473 THR A C 1
ATOM 3727 O O . THR A 1 473 ? -10.264 -18.679 4.359 1.00 92.56 473 THR A O 1
ATOM 3730 N N . THR A 1 474 ? -12.186 -19.598 5.093 1.00 90.75 474 THR A N 1
ATOM 3731 C CA . THR A 1 474 ? -13.009 -19.132 3.974 1.00 90.75 474 THR A CA 1
ATOM 3732 C C . THR A 1 474 ? -14.028 -18.102 4.439 1.00 90.75 474 THR A C 1
ATOM 3734 O O . THR A 1 474 ? -14.526 -18.147 5.568 1.00 90.75 474 THR A O 1
ATOM 3737 N N . VAL A 1 475 ? -14.323 -17.141 3.563 1.00 92.31 475 VAL A N 1
ATOM 3738 C CA . VAL A 1 475 ? -15.374 -16.148 3.788 1.00 92.31 475 VAL A CA 1
ATOM 3739 C C . VAL A 1 475 ? -16.687 -16.753 3.313 1.00 92.31 475 VAL A C 1
ATOM 3741 O O . VAL A 1 475 ? -16.855 -17.038 2.132 1.00 92.31 475 VAL A O 1
ATOM 3744 N N . ILE A 1 476 ? -17.622 -16.963 4.232 1.00 92.00 476 ILE A N 1
ATOM 3745 C CA . ILE A 1 476 ? -18.966 -17.452 3.910 1.00 92.00 476 ILE A CA 1
ATOM 3746 C C . ILE A 1 476 ? -19.777 -16.315 3.284 1.00 92.00 476 ILE A C 1
ATOM 3748 O O . ILE A 1 476 ? -20.432 -16.503 2.256 1.00 92.00 476 ILE A O 1
ATOM 3752 N N . ALA A 1 477 ? -19.724 -15.135 3.907 1.00 88.81 477 ALA A N 1
ATOM 3753 C CA . ALA A 1 477 ? -20.506 -13.972 3.516 1.00 88.81 477 ALA A CA 1
ATOM 3754 C C . ALA A 1 477 ? -19.812 -12.646 3.858 1.00 88.81 477 ALA A C 1
ATOM 3756 O O . ALA A 1 477 ? -19.136 -12.533 4.884 1.00 88.81 477 ALA A O 1
ATOM 3757 N N . THR A 1 478 ? -20.074 -11.639 3.024 1.00 92.56 478 THR A N 1
ATOM 3758 C CA . THR A 1 478 ? -19.604 -10.253 3.177 1.00 92.56 478 THR A CA 1
ATOM 3759 C C . THR A 1 478 ? -20.813 -9.325 3.210 1.00 92.56 478 THR A C 1
ATOM 3761 O O . THR A 1 478 ? -21.646 -9.343 2.298 1.00 92.56 478 THR A O 1
ATOM 3764 N N . VAL A 1 479 ? -20.930 -8.530 4.274 1.00 91.62 479 VAL A N 1
ATOM 3765 C CA . VAL A 1 479 ? -22.086 -7.672 4.568 1.00 91.62 479 VAL A CA 1
ATOM 3766 C C . VAL A 1 479 ? -21.630 -6.217 4.665 1.00 91.62 479 VAL A C 1
ATOM 3768 O O . VAL A 1 479 ? -20.643 -5.926 5.338 1.00 91.62 479 VAL A O 1
ATOM 3771 N N . ILE A 1 480 ? -22.340 -5.307 3.989 1.00 93.69 480 ILE A N 1
ATOM 3772 C CA . ILE A 1 480 ? -22.057 -3.858 3.963 1.00 93.69 480 ILE A CA 1
ATOM 3773 C C . ILE A 1 480 ? -23.379 -3.097 4.098 1.00 93.69 480 ILE A C 1
ATOM 3775 O O . ILE A 1 480 ? -24.335 -3.398 3.380 1.00 93.69 480 ILE A O 1
ATOM 3779 N N . ASP A 1 481 ? -23.440 -2.121 5.010 1.00 90.56 481 ASP A N 1
ATOM 3780 C CA . ASP A 1 481 ? -24.677 -1.431 5.427 1.00 90.56 481 ASP A CA 1
ATOM 3781 C C . ASP A 1 481 ? -25.790 -2.413 5.873 1.00 90.56 481 ASP A C 1
ATOM 3783 O O . ASP A 1 481 ? -26.977 -2.172 5.667 1.00 90.56 481 ASP A O 1
ATOM 3787 N N . GLY A 1 482 ? -25.421 -3.562 6.454 1.00 88.38 482 GLY A N 1
ATOM 3788 C CA . GLY A 1 482 ? -26.361 -4.628 6.831 1.00 88.38 482 GLY A CA 1
ATOM 3789 C C . GLY A 1 482 ? -26.929 -5.429 5.651 1.00 88.38 482 GLY A C 1
ATOM 3790 O O . GLY A 1 482 ? -27.685 -6.376 5.862 1.00 88.38 482 GLY A O 1
ATOM 3791 N N . CYS A 1 483 ? -26.559 -5.094 4.412 1.00 83.19 483 CYS A N 1
ATOM 3792 C CA . CYS A 1 483 ? -26.957 -5.818 3.210 1.00 83.19 483 CYS A CA 1
ATOM 3793 C C . CYS A 1 483 ? -25.910 -6.872 2.833 1.00 83.19 483 CYS A C 1
ATOM 3795 O O . CYS A 1 483 ? -24.716 -6.579 2.745 1.00 83.19 483 CYS A O 1
ATOM 3797 N N . LEU A 1 484 ? -26.365 -8.092 2.550 1.00 83.94 484 LEU A N 1
ATOM 3798 C CA . LEU A 1 484 ? -25.532 -9.169 2.020 1.00 83.94 484 LEU A CA 1
ATOM 3799 C C . LEU A 1 484 ? -25.032 -8.788 0.616 1.00 83.94 484 LEU A C 1
ATOM 3801 O O . LEU A 1 484 ? -25.831 -8.670 -0.312 1.00 83.94 484 LEU A O 1
ATOM 3805 N N . ARG A 1 485 ? -23.721 -8.566 0.469 1.00 81.94 485 ARG A N 1
ATOM 3806 C CA . ARG A 1 485 ? -23.080 -8.203 -0.810 1.00 81.94 485 ARG A CA 1
ATOM 3807 C C . ARG A 1 485 ? -22.510 -9.407 -1.538 1.00 81.94 485 ARG A C 1
ATOM 3809 O O . ARG A 1 485 ? -22.487 -9.416 -2.763 1.00 81.94 485 ARG A O 1
ATOM 3816 N N . LEU A 1 486 ? -22.089 -10.419 -0.789 1.00 80.50 486 LEU A N 1
ATOM 3817 C CA . LEU A 1 486 ? -21.641 -11.687 -1.337 1.00 80.50 486 LEU A CA 1
ATOM 3818 C C . LEU A 1 486 ? -21.972 -12.828 -0.379 1.00 80.50 486 LEU A C 1
ATOM 3820 O O . LEU A 1 486 ? -21.843 -12.679 0.835 1.00 80.50 486 LEU A O 1
ATOM 3824 N N . LEU A 1 487 ? -22.354 -13.965 -0.954 1.00 72.81 487 LEU A N 1
ATOM 3825 C CA . LEU A 1 487 ? -22.544 -15.241 -0.280 1.00 72.81 487 LEU A CA 1
ATOM 3826 C C . LEU A 1 487 ? -21.871 -16.315 -1.142 1.00 72.81 487 LEU A C 1
ATOM 3828 O O . LEU A 1 487 ? -22.355 -16.614 -2.231 1.00 72.81 487 LEU A O 1
ATOM 3832 N N . LEU A 1 488 ? -20.742 -16.857 -0.682 1.00 65.25 488 LEU A N 1
ATOM 3833 C CA . LEU A 1 488 ? -19.971 -17.857 -1.438 1.00 65.25 488 LEU A CA 1
ATOM 3834 C C . LEU A 1 488 ? -20.462 -19.291 -1.204 1.00 65.25 488 LEU A C 1
ATOM 3836 O O . LEU A 1 488 ? -20.157 -20.184 -1.991 1.00 65.25 488 LEU A O 1
ATOM 3840 N N . TYR A 1 489 ? -21.258 -19.508 -0.156 1.00 52.00 489 TYR A N 1
ATOM 3841 C CA . TYR A 1 489 ? -21.936 -20.772 0.101 1.00 52.00 489 TYR A CA 1
ATOM 3842 C C . TYR A 1 489 ? -23.412 -20.662 -0.286 1.00 52.00 489 TYR A C 1
ATOM 3844 O O . TYR A 1 489 ? -24.196 -20.053 0.439 1.00 52.00 489 TYR A O 1
ATOM 3852 N N . LEU A 1 490 ? -23.803 -21.247 -1.422 1.00 42.19 490 LEU A N 1
ATOM 3853 C CA . LEU A 1 490 ? -25.215 -21.384 -1.779 1.00 42.19 490 LEU A CA 1
ATOM 3854 C C . LEU A 1 490 ? -25.857 -22.478 -0.911 1.00 42.19 490 LEU A C 1
ATOM 3856 O O . LEU A 1 490 ? -25.539 -23.654 -1.115 1.00 42.19 490 LEU A O 1
ATOM 3860 N N . PRO A 1 491 ? -26.783 -22.145 0.010 1.00 47.41 491 PRO A N 1
ATOM 3861 C CA . PRO A 1 491 ? -27.659 -23.154 0.581 1.00 47.41 491 PRO A CA 1
ATOM 3862 C C . PRO A 1 491 ? -28.549 -23.745 -0.528 1.00 47.41 491 PRO A C 1
ATOM 3864 O O . PRO A 1 491 ? -28.733 -23.164 -1.602 1.00 47.41 491 PRO A O 1
ATOM 3867 N N . SER A 1 492 ? -29.084 -24.935 -0.282 1.00 44.38 492 SER A N 1
ATOM 3868 C CA . SER A 1 492 ? -29.793 -25.749 -1.270 1.00 44.38 492 SER A CA 1
ATOM 3869 C C . SER A 1 492 ? -30.998 -25.039 -1.909 1.00 44.38 492 SER A C 1
ATOM 3871 O O . SER A 1 492 ? -31.596 -24.119 -1.348 1.00 44.38 492 SER A O 1
ATOM 3873 N N . ALA A 1 493 ? -31.452 -25.526 -3.070 1.00 41.00 493 ALA A N 1
ATOM 3874 C CA . ALA A 1 493 ? -32.650 -24.998 -3.736 1.00 41.00 493 ALA A CA 1
ATOM 3875 C C . ALA A 1 493 ? -33.929 -25.065 -2.862 1.00 41.00 493 ALA A C 1
ATOM 3877 O O . ALA A 1 493 ? -34.874 -24.306 -3.085 1.00 41.00 493 ALA A O 1
ATOM 3878 N N . SER A 1 494 ? -33.962 -25.948 -1.859 1.00 45.53 494 SER A N 1
ATOM 3879 C CA . SER A 1 494 ? -34.980 -25.997 -0.799 1.00 45.53 494 SER A CA 1
ATOM 3880 C C . SER A 1 494 ? -34.944 -24.765 0.111 1.00 45.53 494 SER A C 1
ATOM 3882 O O . SER A 1 494 ? -35.990 -24.190 0.408 1.00 45.53 494 SER A O 1
ATOM 3884 N N . GLU A 1 495 ? -33.752 -24.330 0.513 1.00 44.03 495 GLU A N 1
ATOM 3885 C CA . GLU A 1 495 ? -33.537 -23.173 1.386 1.00 44.03 495 GLU A CA 1
ATOM 3886 C C . GLU A 1 495 ? -33.781 -21.858 0.624 1.00 44.03 495 GLU A C 1
ATOM 3888 O O . GLU A 1 495 ? -34.499 -20.985 1.113 1.00 44.03 495 GLU A O 1
ATOM 3893 N N . LEU A 1 496 ? -33.334 -21.761 -0.635 1.00 43.12 496 LEU A N 1
ATOM 3894 C CA . LEU A 1 496 ? -33.651 -20.624 -1.515 1.00 43.12 496 LEU A CA 1
ATOM 3895 C C . LEU A 1 496 ? -35.160 -20.467 -1.780 1.00 43.12 496 LEU A C 1
ATOM 3897 O O . LEU A 1 496 ? -35.669 -19.344 -1.823 1.00 43.12 496 LEU A O 1
ATOM 3901 N N . ARG A 1 497 ? -35.912 -21.571 -1.914 1.00 46.50 497 ARG A N 1
ATOM 3902 C CA . ARG A 1 497 ? -37.380 -21.505 -2.043 1.00 46.50 497 ARG A CA 1
ATOM 3903 C C . ARG A 1 497 ? -38.048 -20.962 -0.783 1.00 46.50 497 ARG A C 1
ATOM 3905 O O . ARG A 1 497 ? -38.985 -20.178 -0.923 1.00 46.50 497 ARG A O 1
ATOM 3912 N N . ALA A 1 498 ? -37.554 -21.301 0.408 1.00 46.75 498 ALA A N 1
ATOM 3913 C CA . ALA A 1 498 ? -38.056 -20.724 1.656 1.00 46.75 498 ALA A CA 1
ATOM 3914 C C . ALA A 1 498 ? -37.825 -19.200 1.713 1.00 46.75 498 ALA A C 1
ATOM 3916 O O . ALA A 1 498 ? -38.729 -18.457 2.089 1.00 46.75 498 ALA A O 1
ATOM 3917 N N . MET A 1 499 ? -36.666 -18.718 1.250 1.00 44.22 499 MET A N 1
ATOM 3918 C CA . MET A 1 499 ? -36.328 -17.284 1.240 1.00 44.22 499 MET A CA 1
ATOM 3919 C C . MET A 1 499 ? -37.137 -16.450 0.226 1.00 44.22 499 MET A C 1
ATOM 3921 O O . MET A 1 499 ? -37.280 -15.242 0.408 1.00 44.22 499 MET A O 1
ATOM 3925 N N . SER A 1 500 ? -37.708 -17.068 -0.817 1.00 43.72 500 SER A N 1
ATOM 3926 C CA . SER A 1 500 ? -38.440 -16.360 -1.887 1.00 43.72 500 SER A CA 1
ATOM 3927 C C . SER A 1 500 ? -39.724 -15.643 -1.440 1.00 43.72 500 SER A C 1
ATOM 3929 O O . SER A 1 500 ? -40.202 -14.741 -2.127 1.00 43.72 500 SER A O 1
ATOM 3931 N N . ASN A 1 501 ? -40.272 -15.993 -0.273 1.00 59.88 501 ASN A N 1
ATOM 3932 C CA . ASN A 1 501 ? -41.385 -15.282 0.344 1.00 59.88 501 ASN A CA 1
ATOM 3933 C C . ASN A 1 501 ? -40.958 -14.783 1.726 1.00 59.88 501 ASN A C 1
ATOM 3935 O O . ASN A 1 501 ? -41.239 -15.420 2.738 1.00 59.88 501 ASN A O 1
ATOM 3939 N N . MET A 1 502 ? -40.298 -13.621 1.762 1.00 56.72 502 MET A N 1
ATOM 3940 C CA . MET A 1 502 ? -39.758 -13.000 2.980 1.00 56.72 502 MET A CA 1
ATOM 3941 C C . MET A 1 502 ? -40.774 -12.959 4.137 1.00 56.72 502 MET A C 1
ATOM 3943 O O . MET A 1 502 ? -40.403 -13.184 5.282 1.00 56.72 502 MET A O 1
ATOM 3947 N N . LYS A 1 503 ? -42.069 -12.729 3.861 1.00 58.00 503 LYS A N 1
ATOM 3948 C CA . LYS A 1 503 ? -43.115 -12.730 4.901 1.00 58.00 503 LYS A CA 1
ATOM 3949 C C . LYS A 1 503 ? -43.410 -14.129 5.442 1.00 58.00 503 LYS A C 1
ATOM 3951 O O . LYS A 1 503 ? -43.636 -14.250 6.637 1.00 58.00 503 LYS A O 1
ATOM 3956 N N . ALA A 1 504 ? -43.391 -15.165 4.602 1.00 58.12 504 ALA A N 1
ATOM 3957 C CA . ALA A 1 504 ? -43.522 -16.549 5.056 1.00 58.12 504 ALA A CA 1
ATOM 3958 C C . ALA A 1 504 ? -42.255 -17.026 5.781 1.00 58.12 504 ALA A C 1
ATOM 3960 O O . ALA A 1 504 ? -42.374 -17.616 6.842 1.00 58.12 504 ALA A O 1
ATOM 3961 N N . TYR A 1 505 ? -41.059 -16.693 5.286 1.00 58.19 505 TYR A N 1
ATOM 3962 C CA . TYR A 1 505 ? -39.790 -16.995 5.956 1.00 58.19 505 TYR A CA 1
ATOM 3963 C C . TYR A 1 505 ? -39.710 -16.347 7.346 1.00 58.19 505 TYR A C 1
ATOM 3965 O O . TYR A 1 505 ? -39.420 -17.018 8.334 1.00 58.19 505 TYR A O 1
ATOM 3973 N N . LEU A 1 506 ? -40.048 -15.057 7.449 1.00 58.69 506 LEU A N 1
ATOM 3974 C CA . LEU A 1 506 ? -40.127 -14.359 8.732 1.00 58.69 506 LEU A CA 1
ATOM 3975 C C . LEU A 1 506 ? -41.243 -14.928 9.620 1.00 58.69 506 LEU A C 1
ATOM 3977 O O . LEU A 1 506 ? -41.006 -15.114 10.807 1.00 58.69 506 LEU A O 1
ATOM 3981 N N . ALA A 1 507 ? -42.410 -15.280 9.073 1.00 67.25 507 ALA A N 1
ATOM 3982 C CA . ALA A 1 507 ? -43.486 -15.905 9.846 1.00 67.25 507 ALA A CA 1
ATOM 3983 C C . ALA A 1 507 ? -43.162 -17.331 10.332 1.00 67.25 507 ALA A C 1
ATOM 3985 O O . ALA A 1 507 ? -43.599 -17.706 11.410 1.00 67.25 507 ALA A O 1
ATOM 3986 N N . GLU A 1 508 ? -42.402 -18.115 9.565 1.00 62.34 508 GLU A N 1
ATOM 3987 C CA . GLU A 1 508 ? -42.026 -19.496 9.899 1.00 62.34 508 GLU A CA 1
ATOM 3988 C C . GLU A 1 508 ? -40.835 -19.559 10.864 1.00 62.34 508 GLU A C 1
ATOM 3990 O O . GLU A 1 508 ? -40.736 -20.488 11.663 1.00 62.34 508 GLU A O 1
ATOM 3995 N N . LYS A 1 509 ? -39.899 -18.604 10.765 1.00 54.69 509 LYS A N 1
ATOM 3996 C CA . LYS A 1 509 ? -38.615 -18.649 11.485 1.00 54.69 509 LYS A CA 1
ATOM 3997 C C . LYS A 1 509 ? -38.454 -17.586 12.582 1.00 54.69 509 LYS A C 1
ATOM 3999 O O . LYS A 1 509 ? -37.604 -17.773 13.447 1.00 54.69 509 LYS A O 1
ATOM 4004 N N . TYR A 1 510 ? -39.219 -16.486 12.556 1.00 51.06 510 TYR A N 1
ATOM 4005 C CA . TYR A 1 510 ? -38.960 -15.294 13.388 1.00 51.06 510 TYR A CA 1
ATOM 4006 C C . TYR A 1 510 ? -40.209 -14.567 13.945 1.00 51.06 510 TYR A C 1
ATOM 4008 O O . TYR A 1 510 ? -40.056 -13.555 14.627 1.00 51.06 510 TYR A O 1
ATOM 4016 N N . MET A 1 511 ? -41.436 -15.038 13.693 1.00 62.81 511 MET A N 1
ATOM 4017 C CA . MET A 1 511 ? -42.674 -14.481 14.272 1.00 62.81 511 MET A CA 1
ATOM 4018 C C . MET A 1 511 ? -43.520 -15.596 14.895 1.00 62.81 511 MET A C 1
ATOM 4020 O O . MET A 1 511 ? -43.401 -16.754 14.513 1.00 62.81 511 MET A O 1
ATOM 4024 N N . SER A 1 512 ? -44.412 -15.247 15.823 1.00 64.38 512 SER A N 1
ATOM 4025 C CA . SER A 1 512 ? -45.321 -16.200 16.468 1.00 64.38 512 SER A CA 1
ATOM 4026 C C . SER A 1 512 ? -46.711 -15.602 16.723 1.00 64.38 512 SER A C 1
ATOM 4028 O O . SER A 1 512 ? -46.923 -14.389 16.626 1.00 64.38 512 SER A O 1
ATOM 4030 N N . GLY A 1 513 ? -47.679 -16.474 17.021 1.00 75.25 513 GLY A N 1
ATOM 4031 C CA . GLY A 1 513 ? -49.074 -16.115 17.284 1.00 75.25 513 GLY A CA 1
ATOM 4032 C C . GLY A 1 513 ? -49.938 -15.948 16.022 1.00 75.25 513 GLY A C 1
ATOM 4033 O O . GLY A 1 513 ? -49.443 -16.093 14.901 1.00 75.25 513 GLY A O 1
ATOM 4034 N N . PRO A 1 514 ? -51.224 -15.562 16.175 1.00 71.19 514 PRO A N 1
ATOM 4035 C CA . PRO A 1 514 ? -52.250 -15.714 15.130 1.00 71.19 514 PRO A CA 1
ATOM 4036 C C . PRO A 1 514 ? -51.936 -15.023 13.794 1.00 71.19 514 PRO A C 1
ATOM 4038 O O . PRO A 1 514 ? -52.437 -15.414 12.740 1.00 71.19 514 PRO A O 1
ATOM 4041 N N . LYS A 1 515 ? -51.100 -13.978 13.827 1.00 56.47 515 LYS A N 1
ATOM 4042 C CA . LYS A 1 515 ? -50.652 -13.242 12.638 1.00 56.47 515 LYS A CA 1
ATOM 4043 C C . LYS A 1 515 ? -49.629 -14.028 11.809 1.00 56.47 515 LYS A C 1
ATOM 4045 O O . LYS A 1 515 ? -49.667 -13.924 10.587 1.00 56.47 515 LYS A O 1
ATOM 4050 N N . ALA A 1 516 ? -48.749 -14.800 12.449 1.00 70.94 516 ALA A N 1
ATOM 4051 C CA . ALA A 1 516 ? -47.808 -15.689 11.767 1.00 70.94 516 ALA A CA 1
ATOM 4052 C C . ALA A 1 516 ? -48.563 -16.865 11.127 1.00 70.94 516 ALA A C 1
ATOM 4054 O O . ALA A 1 516 ? -48.435 -17.097 9.924 1.00 70.94 516 ALA A O 1
ATOM 4055 N N . ASP A 1 517 ? -49.460 -17.501 11.888 1.00 76.94 517 ASP A N 1
ATOM 4056 C CA . ASP A 1 517 ? -50.300 -18.608 11.414 1.00 76.94 517 ASP A CA 1
ATOM 4057 C C . ASP A 1 517 ? -51.143 -18.211 10.191 1.00 76.94 517 ASP A C 1
ATOM 4059 O O . ASP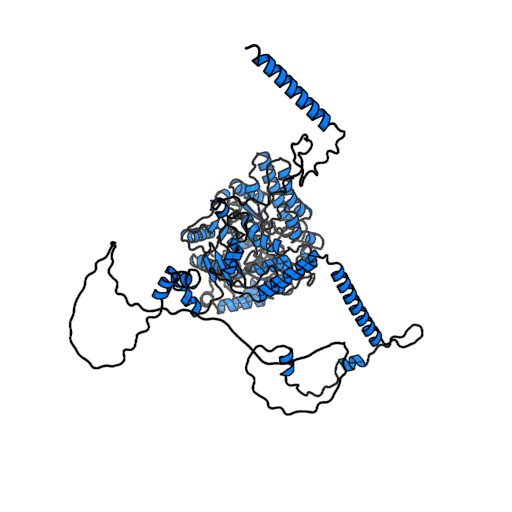 A 1 517 ? -51.187 -18.931 9.192 1.00 76.94 517 ASP A O 1
ATOM 4063 N N . ALA A 1 518 ? -51.754 -17.019 10.212 1.00 74.94 518 ALA A N 1
ATOM 4064 C CA . ALA A 1 518 ? -52.540 -16.498 9.091 1.00 74.94 518 ALA A CA 1
ATOM 4065 C C . ALA A 1 518 ? -51.706 -16.191 7.829 1.00 74.94 518 ALA A C 1
ATOM 4067 O O . ALA A 1 518 ? -52.236 -16.248 6.715 1.00 74.94 518 ALA A O 1
ATOM 4068 N N . ILE A 1 519 ? -50.415 -15.866 7.976 1.00 71.75 519 ILE A N 1
ATOM 4069 C CA . ILE A 1 519 ? -49.491 -15.675 6.846 1.00 71.75 519 ILE A CA 1
ATOM 4070 C C . ILE A 1 519 ? -49.111 -17.037 6.253 1.00 71.75 519 ILE A C 1
ATOM 4072 O O . ILE A 1 519 ? -49.206 -17.218 5.039 1.00 71.75 519 ILE A O 1
ATOM 4076 N N . LEU A 1 520 ? -48.756 -18.011 7.094 1.00 74.75 520 LEU A N 1
ATOM 4077 C CA . LEU A 1 520 ? -48.360 -19.356 6.663 1.00 74.75 520 LEU A CA 1
ATOM 4078 C C . LEU A 1 520 ? -49.530 -20.125 6.024 1.00 74.75 520 LEU A C 1
ATOM 4080 O O . LEU A 1 520 ? -49.373 -20.736 4.963 1.00 74.75 520 LEU A O 1
ATOM 4084 N N . ALA A 1 521 ? -50.738 -20.011 6.586 1.00 74.38 521 ALA A N 1
ATOM 4085 C CA . ALA A 1 521 ? -51.949 -20.644 6.058 1.00 74.38 521 ALA A CA 1
ATOM 4086 C C . ALA A 1 521 ? -52.327 -20.172 4.639 1.00 74.38 521 ALA A C 1
ATOM 4088 O O . ALA A 1 521 ? -52.904 -20.942 3.870 1.00 74.38 521 ALA A O 1
ATOM 4089 N N . LYS A 1 522 ? -51.975 -18.934 4.257 1.00 68.50 522 LYS A N 1
ATOM 4090 C CA . LYS A 1 522 ? -52.212 -18.397 2.901 1.00 68.50 522 LYS A CA 1
ATOM 4091 C C . LYS A 1 522 ? -51.218 -18.906 1.848 1.00 68.50 522 LYS A C 1
ATOM 4093 O O . LYS A 1 522 ? -51.500 -18.778 0.659 1.00 68.50 522 LYS A O 1
ATOM 4098 N N . VAL A 1 523 ? -50.084 -19.473 2.266 1.00 65.00 523 VAL A N 1
ATOM 4099 C CA . VAL A 1 523 ? -48.982 -19.913 1.384 1.00 65.00 523 VAL A CA 1
ATOM 4100 C C . VAL A 1 523 ? -48.953 -21.445 1.216 1.00 65.00 523 VAL A C 1
ATOM 4102 O O . VAL A 1 523 ? -48.306 -21.964 0.307 1.00 65.00 523 VAL A O 1
ATOM 4105 N N . GLY A 1 524 ? -49.703 -22.187 2.038 1.00 56.44 524 GLY A N 1
ATOM 4106 C CA . GLY A 1 524 ? -49.813 -23.645 1.950 1.00 56.44 524 GLY A CA 1
ATOM 4107 C C . GLY A 1 524 ? -50.484 -24.157 0.657 1.00 56.44 524 GLY A C 1
ATOM 4108 O O . GLY A 1 524 ? -51.403 -23.525 0.125 1.00 56.44 524 GLY A O 1
ATOM 4109 N N . PRO A 1 525 ? -50.086 -25.337 0.139 1.00 43.72 525 PRO A N 1
ATOM 4110 C CA . PRO A 1 525 ? -50.626 -25.873 -1.108 1.00 43.72 525 PRO A CA 1
ATOM 4111 C C . PRO A 1 525 ? -52.093 -26.308 -0.954 1.00 43.72 525 PRO A C 1
ATOM 4113 O O . PRO A 1 525 ? -52.410 -27.235 -0.204 1.00 43.72 525 PRO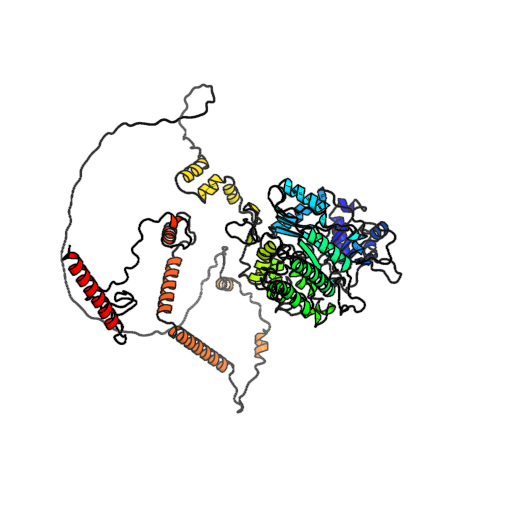 A O 1
ATOM 4116 N N . LYS A 1 526 ? -53.000 -25.693 -1.729 1.00 38.00 526 LYS A N 1
ATOM 4117 C CA . LYS A 1 526 ? -54.417 -26.096 -1.805 1.00 38.00 526 LYS A CA 1
ATOM 4118 C C . LYS A 1 526 ? -54.550 -27.533 -2.334 1.00 38.00 526 LYS A C 1
ATOM 4120 O O . LYS A 1 526 ? -54.592 -27.762 -3.543 1.00 38.00 526 LYS A O 1
ATOM 4125 N N . LYS A 1 527 ? -54.679 -28.513 -1.432 1.00 37.31 527 LYS A N 1
ATOM 4126 C CA . LYS A 1 527 ? -55.024 -29.903 -1.778 1.00 37.31 527 LYS A CA 1
ATOM 4127 C C . LYS A 1 527 ? -56.391 -29.946 -2.478 1.00 37.31 527 LYS A C 1
ATOM 4129 O O . LYS A 1 527 ? -57.428 -29.834 -1.826 1.00 37.31 527 LYS A O 1
ATOM 4134 N N . LYS A 1 528 ? -56.404 -30.171 -3.798 1.00 36.53 528 LYS A N 1
ATOM 4135 C CA . LYS A 1 528 ? -57.621 -30.546 -4.541 1.00 36.53 528 LYS A CA 1
ATOM 4136 C C . LYS A 1 528 ? -58.200 -31.831 -3.931 1.00 36.53 528 LYS A C 1
ATOM 4138 O O . LYS A 1 528 ? -57.632 -32.907 -4.112 1.00 36.53 528 LYS A O 1
ATOM 4143 N N . LYS A 1 529 ? -59.347 -31.743 -3.247 1.00 32.31 529 LYS A N 1
ATOM 4144 C CA . LYS A 1 529 ? -60.154 -32.927 -2.910 1.00 32.31 529 LYS A CA 1
ATOM 4145 C C . LYS A 1 529 ? -60.622 -33.576 -4.219 1.00 32.31 529 LYS A C 1
ATOM 4147 O O . LYS A 1 529 ? -61.412 -32.976 -4.945 1.00 32.31 529 LYS A O 1
ATOM 4152 N N . ARG A 1 530 ? -60.178 -34.805 -4.513 1.00 32.31 530 ARG A N 1
ATOM 4153 C CA . ARG A 1 530 ? -60.862 -35.661 -5.498 1.00 32.31 530 ARG A CA 1
ATOM 4154 C C . ARG A 1 530 ? -62.235 -36.002 -4.910 1.00 32.31 530 ARG A C 1
ATOM 4156 O O . ARG A 1 530 ? -62.297 -36.681 -3.888 1.00 32.31 530 ARG A O 1
ATOM 4163 N N . LYS A 1 531 ? -63.320 -35.511 -5.519 1.00 30.22 531 LYS A N 1
ATOM 4164 C CA . LYS A 1 531 ? -64.670 -36.029 -5.247 1.00 30.22 531 LYS A CA 1
ATOM 4165 C C . LYS A 1 531 ? -64.729 -37.485 -5.722 1.00 30.22 531 LYS A C 1
ATOM 4167 O O . LYS A 1 531 ? -64.240 -37.789 -6.810 1.00 30.22 531 LYS A O 1
ATOM 4172 N N . ALA A 1 532 ? -65.325 -38.358 -4.914 1.00 32.50 532 ALA A N 1
ATOM 4173 C CA . ALA A 1 532 ? -65.779 -39.662 -5.383 1.00 32.50 532 ALA A CA 1
ATOM 4174 C C . ALA A 1 532 ? -66.938 -39.474 -6.379 1.00 32.50 532 ALA A C 1
ATOM 4176 O O . ALA A 1 532 ? -67.654 -38.472 -6.315 1.00 32.50 532 ALA A O 1
ATOM 4177 N N . ALA A 1 533 ? -67.092 -40.411 -7.313 1.00 30.05 533 ALA A N 1
ATOM 4178 C CA . ALA A 1 533 ? -68.097 -40.321 -8.363 1.00 30.05 533 ALA A CA 1
ATOM 4179 C C . ALA A 1 533 ? -69.510 -40.630 -7.836 1.00 30.05 533 ALA A C 1
ATOM 4181 O O . ALA A 1 533 ? -69.724 -41.643 -7.175 1.00 30.05 533 ALA A O 1
ATOM 4182 N N . ALA A 1 534 ? -70.464 -39.777 -8.202 1.00 28.88 534 ALA A N 1
ATOM 4183 C CA . ALA A 1 534 ? -71.900 -40.045 -8.220 1.00 28.88 534 ALA A CA 1
ATOM 4184 C C . ALA A 1 534 ? -72.502 -39.334 -9.452 1.00 28.88 534 ALA A C 1
ATOM 4186 O O . ALA A 1 534 ? -71.881 -38.416 -9.992 1.00 28.88 534 ALA A O 1
ATOM 4187 N N . ALA A 1 535 ? -73.645 -39.826 -9.934 1.00 32.06 535 ALA A N 1
ATOM 4188 C CA . ALA A 1 535 ? -74.173 -39.618 -11.290 1.00 32.06 535 ALA A CA 1
ATOM 4189 C C . ALA A 1 535 ? -74.610 -38.163 -11.638 1.00 32.06 535 ALA A C 1
ATOM 4191 O O . ALA A 1 535 ? -74.733 -37.331 -10.737 1.00 32.06 535 ALA A O 1
ATOM 4192 N N . PRO A 1 536 ? -74.826 -37.832 -12.934 1.00 45.72 536 PRO A N 1
ATOM 4193 C CA . PRO A 1 536 ? -74.945 -36.448 -13.396 1.00 45.72 536 PRO A CA 1
ATOM 4194 C C . PRO A 1 536 ? -76.386 -35.938 -13.584 1.00 45.72 536 PRO A C 1
ATOM 4196 O O . PRO A 1 536 ? -77.227 -36.593 -14.193 1.00 45.72 536 PRO A O 1
ATOM 4199 N N . SER A 1 537 ? -76.597 -34.688 -13.177 1.00 31.56 537 SER A N 1
ATOM 4200 C CA . SER A 1 537 ? -77.643 -33.754 -13.628 1.00 31.56 537 SER A CA 1
ATOM 4201 C C . SER A 1 537 ? -77.261 -32.370 -13.082 1.00 31.56 537 SER A C 1
ATOM 4203 O O . SER A 1 537 ? -76.896 -32.290 -11.913 1.00 31.56 537 SER A O 1
ATOM 4205 N N . GLY A 1 538 ? -77.297 -31.248 -13.795 1.00 30.89 538 GLY A N 1
ATOM 4206 C CA . GLY A 1 538 ? -77.679 -30.941 -15.175 1.00 30.89 538 GLY A CA 1
ATOM 4207 C C . GLY A 1 538 ? -78.002 -29.436 -15.229 1.00 30.89 538 GLY A C 1
ATOM 4208 O O . GLY A 1 538 ? -78.518 -28.931 -14.239 1.00 30.89 538 GLY A O 1
ATOM 4209 N N . PHE A 1 539 ? -77.734 -28.754 -16.353 1.00 30.75 539 PHE A N 1
ATOM 4210 C CA . PHE A 1 539 ? -78.019 -27.316 -16.580 1.00 30.75 539 PHE A CA 1
ATOM 4211 C C . PHE A 1 539 ? -77.254 -26.304 -15.676 1.00 30.75 539 PHE A C 1
ATOM 4213 O O . PHE A 1 539 ? -76.773 -26.664 -14.608 1.00 30.75 539 PHE A O 1
ATOM 4220 N N . VAL A 1 540 ? -77.136 -25.004 -15.995 1.00 30.52 540 VAL A N 1
ATOM 4221 C CA . VAL A 1 540 ? -76.799 -24.263 -17.245 1.00 30.52 540 VAL A CA 1
ATOM 4222 C C . VAL A 1 540 ? -76.761 -22.761 -16.881 1.00 30.52 540 VAL A C 1
ATOM 4224 O O . VAL A 1 540 ? -77.598 -22.359 -16.082 1.00 30.52 540 VAL A O 1
ATOM 4227 N N . VAL A 1 541 ? -75.884 -21.956 -17.515 1.00 32.66 541 VAL A N 1
ATOM 4228 C CA . VAL A 1 541 ? -75.941 -20.462 -17.579 1.00 32.66 541 VAL A CA 1
ATOM 4229 C C . VAL A 1 541 ? -75.706 -19.689 -16.248 1.00 32.66 541 VAL A C 1
ATOM 4231 O O . VAL A 1 541 ? -76.025 -20.190 -15.178 1.00 32.66 541 VAL A O 1
ATOM 4234 N N . ASP A 1 542 ? -75.170 -18.457 -16.203 1.00 31.61 542 ASP A N 1
ATOM 4235 C CA . ASP A 1 542 ? -74.282 -17.672 -17.100 1.00 31.61 542 ASP A CA 1
ATOM 4236 C C . ASP A 1 542 ? -73.883 -16.341 -16.393 1.00 31.61 542 ASP A C 1
ATOM 4238 O O . ASP A 1 542 ? -74.388 -16.067 -15.308 1.00 31.61 542 ASP A O 1
ATOM 4242 N N . VAL A 1 543 ? -73.018 -15.548 -17.045 1.00 31.91 543 VAL A N 1
ATOM 4243 C CA . VAL A 1 543 ? -72.748 -14.089 -16.947 1.00 31.91 543 VAL A CA 1
ATOM 4244 C C . VAL A 1 543 ? -72.475 -13.380 -15.606 1.00 31.91 543 VAL A C 1
ATOM 4246 O O . VAL A 1 543 ? -73.258 -13.428 -14.670 1.00 31.91 543 VAL A O 1
ATOM 4249 N N . ASP A 1 544 ? -71.396 -12.579 -15.664 1.00 35.38 544 ASP A N 1
ATOM 4250 C CA . ASP A 1 544 ? -71.200 -11.216 -15.127 1.00 35.38 544 ASP A CA 1
ATOM 4251 C C . ASP A 1 544 ? -71.408 -10.936 -13.618 1.00 35.38 544 ASP A C 1
ATOM 4253 O O . ASP A 1 544 ? -72.253 -11.491 -12.936 1.00 35.38 544 ASP A O 1
ATOM 4257 N N . GLY A 1 545 ? -70.671 -10.023 -12.984 1.00 31.92 545 GLY A N 1
ATOM 4258 C CA . GLY A 1 545 ? -69.639 -9.094 -13.452 1.00 31.92 545 GLY A CA 1
ATOM 4259 C C . GLY A 1 545 ? -69.524 -7.932 -12.448 1.00 31.92 545 GLY A C 1
ATOM 4260 O O . GLY A 1 545 ? -70.372 -7.794 -11.574 1.00 31.92 545 GLY A O 1
ATOM 4261 N N . GLY A 1 546 ? -68.507 -7.073 -12.570 1.00 29.42 546 GLY A N 1
ATOM 4262 C CA . GLY A 1 546 ? -68.492 -5.784 -11.854 1.00 29.42 546 GLY A CA 1
ATOM 4263 C C . GLY A 1 546 ? -67.768 -5.739 -10.499 1.00 29.42 546 GLY A C 1
ATOM 4264 O O . GLY A 1 546 ? -68.325 -6.000 -9.441 1.00 29.42 546 GLY A O 1
ATOM 4265 N N . TRP A 1 547 ? -66.509 -5.317 -10.579 1.00 31.56 547 TRP A N 1
ATOM 4266 C CA . TRP A 1 547 ? -65.829 -4.342 -9.720 1.00 31.56 547 TRP A CA 1
ATOM 4267 C C . TRP A 1 547 ? -66.670 -3.576 -8.675 1.00 31.56 547 TRP A C 1
ATOM 4269 O O . TRP A 1 547 ? -67.676 -2.956 -9.009 1.00 31.56 547 TRP A O 1
ATOM 4279 N N . GLY A 1 548 ? -66.131 -3.472 -7.457 1.00 30.80 548 GLY A N 1
ATOM 4280 C CA . GLY A 1 548 ? -66.539 -2.517 -6.423 1.00 30.80 548 GLY A CA 1
ATOM 4281 C C . GLY A 1 548 ? -65.616 -2.649 -5.210 1.00 30.80 548 GLY A C 1
ATOM 4282 O O . GLY A 1 548 ? -65.554 -3.724 -4.620 1.00 30.80 548 GLY A O 1
ATOM 4283 N N . ASP A 1 549 ? -64.863 -1.597 -4.887 1.00 32.00 549 ASP A N 1
ATOM 4284 C CA . ASP A 1 549 ? -63.868 -1.587 -3.804 1.00 32.00 549 ASP A CA 1
ATOM 4285 C C . ASP A 1 549 ? -64.293 -0.635 -2.666 1.00 32.00 549 ASP A C 1
ATOM 4287 O O . ASP A 1 549 ? -65.136 0.237 -2.864 1.00 32.00 549 ASP A O 1
ATOM 4291 N N . GLU A 1 550 ? -63.657 -0.806 -1.506 1.00 28.98 550 GLU A N 1
ATOM 4292 C CA . GLU A 1 550 ? -63.686 0.045 -0.299 1.00 28.98 550 GLU A CA 1
ATOM 4293 C C . GLU A 1 550 ? -64.932 0.070 0.632 1.00 28.98 550 GLU A C 1
ATOM 4295 O O . GLU A 1 550 ? -65.905 0.796 0.462 1.00 28.98 550 GLU A O 1
ATOM 4300 N N . ALA A 1 551 ? -64.753 -0.643 1.754 1.00 32.00 551 ALA A N 1
ATOM 4301 C CA . ALA A 1 551 ? -64.871 -0.158 3.140 1.00 32.00 551 ALA A CA 1
ATOM 4302 C C . ALA A 1 551 ? -66.195 0.439 3.680 1.00 32.00 551 ALA A C 1
ATOM 4304 O O . ALA A 1 551 ? -66.466 1.627 3.512 1.00 32.00 551 ALA A O 1
ATOM 4305 N N . LYS A 1 552 ? -66.819 -0.286 4.630 1.00 28.89 552 LYS A N 1
ATOM 4306 C CA . LYS A 1 552 ? -66.671 0.044 6.067 1.00 28.89 552 LYS A CA 1
ATOM 4307 C C . LYS A 1 552 ? -67.160 -1.043 7.041 1.00 28.89 552 LYS A C 1
ATOM 4309 O O . LYS A 1 552 ? -67.593 -2.113 6.630 1.00 28.89 552 LYS A O 1
ATOM 4314 N N . GLU A 1 553 ? -66.939 -0.746 8.321 1.00 31.23 553 GLU A N 1
ATOM 4315 C CA . GLU A 1 553 ? -67.365 -1.445 9.540 1.00 31.23 553 GLU A CA 1
ATOM 4316 C C . GLU A 1 553 ? -68.869 -1.778 9.560 1.00 31.23 553 GLU A C 1
ATOM 4318 O O . GLU A 1 553 ? -69.649 -1.026 8.989 1.00 31.23 553 GLU A O 1
ATOM 4323 N N . ASP A 1 554 ? -69.269 -2.834 10.283 1.00 27.97 554 ASP A N 1
ATOM 4324 C CA . ASP A 1 554 ? -70.230 -2.669 11.389 1.00 27.97 554 ASP A CA 1
ATOM 4325 C C . ASP A 1 554 ? -70.288 -3.887 12.335 1.00 27.97 554 ASP A C 1
ATOM 4327 O O . ASP A 1 554 ? -69.701 -4.942 12.067 1.00 27.97 554 ASP A O 1
ATOM 4331 N N . MET A 1 555 ? -70.904 -3.673 13.502 1.00 28.86 555 MET A N 1
ATOM 4332 C CA . MET A 1 555 ? -70.930 -4.574 14.663 1.00 28.86 555 MET A CA 1
ATOM 4333 C C . MET A 1 555 ? -72.208 -5.440 14.767 1.00 28.86 555 MET A C 1
ATOM 4335 O O . MET A 1 555 ? -73.118 -5.330 13.956 1.00 28.86 555 MET A O 1
ATOM 4339 N N . GLU A 1 556 ? -72.253 -6.222 15.856 1.00 32.44 556 GLU A N 1
ATOM 4340 C CA . GLU A 1 556 ? -73.450 -6.589 16.644 1.00 32.44 556 GLU A CA 1
ATOM 4341 C C . GLU A 1 556 ? -74.450 -7.633 16.083 1.00 32.44 556 GLU A C 1
ATOM 4343 O O . GLU A 1 556 ? -75.235 -7.402 15.172 1.00 32.44 556 GLU A O 1
ATOM 4348 N N . ASP A 1 557 ? -74.424 -8.809 16.728 1.00 31.86 557 ASP A N 1
ATOM 4349 C CA . ASP A 1 557 ? -75.440 -9.256 17.708 1.00 31.86 557 ASP A CA 1
ATOM 4350 C C . ASP A 1 557 ? -76.061 -10.672 17.595 1.00 31.86 557 ASP A C 1
ATOM 4352 O O . ASP A 1 557 ? -76.631 -11.092 16.595 1.00 31.86 557 ASP A O 1
ATOM 4356 N N . VAL A 1 558 ? -75.863 -11.391 18.714 1.00 30.89 558 VAL A N 1
ATOM 4357 C CA . VAL A 1 558 ? -76.780 -12.207 19.545 1.00 30.89 558 VAL A CA 1
ATOM 4358 C C . VAL A 1 558 ? -77.945 -12.989 18.908 1.00 30.89 558 VAL A C 1
ATOM 4360 O O . VAL A 1 558 ? -78.812 -12.413 18.273 1.00 30.89 558 VAL A O 1
ATOM 4363 N N . GLU A 1 559 ? -78.009 -14.290 19.250 1.00 28.91 559 GLU A N 1
ATOM 4364 C CA . GLU A 1 559 ? -79.171 -15.118 19.695 1.00 28.91 559 GLU A CA 1
ATOM 4365 C C . GLU A 1 559 ? -78.900 -16.612 19.370 1.00 28.91 559 GLU A C 1
ATOM 4367 O O . GLU A 1 559 ? -78.199 -16.919 18.409 1.00 28.91 559 GLU A O 1
ATOM 4372 N N . GLU A 1 560 ? -79.374 -17.639 20.089 1.00 29.67 560 GLU A N 1
ATOM 4373 C CA . GLU A 1 560 ? -79.760 -17.791 21.505 1.00 29.67 560 GLU A CA 1
ATOM 4374 C C . GLU A 1 560 ? -79.549 -19.288 21.900 1.00 29.67 560 GLU A C 1
ATOM 4376 O O . GLU A 1 560 ? -79.049 -20.091 21.107 1.00 29.67 560 GLU A O 1
ATOM 4381 N N . ALA A 1 561 ? -79.868 -19.689 23.135 1.00 30.62 561 ALA A N 1
ATOM 4382 C CA . ALA A 1 561 ? -79.572 -21.016 23.700 1.00 30.62 561 ALA A CA 1
ATOM 4383 C C . ALA A 1 561 ? -80.643 -22.094 23.423 1.00 30.62 561 ALA A C 1
ATOM 4385 O O . ALA A 1 561 ? -81.801 -21.754 23.235 1.00 30.62 561 ALA A O 1
ATOM 4386 N N . VAL A 1 562 ? -80.305 -23.388 23.601 1.00 28.83 562 VAL A N 1
ATOM 4387 C CA . VAL A 1 562 ? -81.192 -24.383 24.264 1.00 28.83 562 VAL A CA 1
ATOM 4388 C C . VAL A 1 562 ? -80.372 -25.385 25.107 1.00 28.83 562 VAL A C 1
ATOM 4390 O O . VAL A 1 562 ? -79.248 -25.758 24.779 1.00 28.83 562 VAL A O 1
ATOM 4393 N N . VAL A 1 563 ? -80.973 -25.789 26.229 1.00 30.03 563 VAL A N 1
ATOM 4394 C CA . VAL A 1 563 ? -80.471 -26.624 27.335 1.00 30.03 563 VAL A CA 1
ATOM 4395 C C . VAL A 1 563 ? -80.504 -28.136 27.050 1.00 30.03 563 VAL A C 1
ATOM 4397 O O . VAL A 1 563 ? -81.462 -28.636 26.468 1.00 30.03 563 VAL A O 1
ATOM 4400 N N . ALA A 1 564 ? -79.556 -28.889 27.628 1.00 30.22 564 ALA A N 1
ATOM 4401 C CA . ALA A 1 564 ? -79.803 -30.263 28.088 1.00 30.22 564 ALA A CA 1
ATOM 4402 C C . ALA A 1 564 ? -79.000 -30.584 29.368 1.00 30.22 564 ALA A C 1
ATOM 4404 O O . ALA A 1 564 ? -77.772 -30.639 29.367 1.00 30.22 564 ALA A O 1
ATOM 4405 N N . THR A 1 565 ? -79.709 -30.795 30.476 1.00 33.03 565 THR A N 1
ATOM 4406 C CA . THR A 1 565 ? -79.192 -31.272 31.770 1.00 33.03 565 THR A CA 1
ATOM 4407 C C . THR A 1 565 ? -79.193 -32.802 31.827 1.00 33.03 565 THR A C 1
ATOM 4409 O O . THR A 1 565 ? -80.170 -33.379 31.362 1.00 33.03 565 THR A O 1
ATOM 4412 N N . ASP A 1 566 ? -78.240 -33.455 32.517 1.00 31.75 566 ASP A N 1
ATOM 4413 C CA . ASP A 1 566 ? -78.594 -34.101 33.800 1.00 31.75 566 ASP A CA 1
ATOM 4414 C C . ASP A 1 566 ? -77.451 -34.720 34.646 1.00 31.75 566 ASP A C 1
ATOM 4416 O O . ASP A 1 566 ? -76.474 -35.272 34.152 1.00 31.75 566 ASP A O 1
ATOM 4420 N N . ARG A 1 567 ? -77.719 -34.697 35.961 1.00 32.28 567 ARG A N 1
ATOM 4421 C CA . ARG A 1 567 ? -77.381 -35.670 37.031 1.00 32.28 567 ARG A CA 1
ATOM 4422 C C . ARG A 1 567 ? -75.932 -36.002 37.435 1.00 32.28 567 ARG A C 1
ATOM 4424 O O . ARG A 1 567 ? -75.182 -36.752 36.824 1.00 32.28 567 ARG A O 1
ATOM 4431 N N . SER A 1 568 ? -75.669 -35.573 38.667 1.00 28.11 568 SER A N 1
ATOM 4432 C CA . SER A 1 568 ? -74.650 -36.034 39.610 1.00 28.11 568 SER A CA 1
ATOM 4433 C C . SER A 1 568 ? -74.835 -37.481 40.101 1.00 28.11 568 SER A C 1
ATOM 4435 O O . SER A 1 568 ? -75.952 -37.987 40.119 1.00 28.11 568 SER A O 1
ATOM 4437 N N . PHE A 1 569 ? -73.779 -38.071 40.688 1.00 27.97 569 PHE A N 1
ATOM 4438 C CA . PHE A 1 569 ? -73.899 -38.739 41.998 1.00 27.97 569 PHE A CA 1
ATOM 4439 C C . PHE A 1 569 ? -72.579 -38.720 42.803 1.00 27.97 569 PHE A C 1
ATOM 4441 O O . PHE A 1 569 ? -71.498 -38.488 42.267 1.00 27.97 569 PHE A O 1
ATOM 4448 N N . LYS A 1 570 ? -72.679 -38.888 44.131 1.00 29.33 570 LYS A N 1
ATOM 4449 C CA . LYS A 1 570 ? -71.602 -38.694 45.129 1.00 29.33 570 LYS A CA 1
ATOM 4450 C C . LYS A 1 570 ? -71.033 -40.014 45.683 1.00 29.33 570 LYS A C 1
ATOM 4452 O O . LYS A 1 570 ? -71.799 -40.921 45.966 1.00 29.33 570 LYS A O 1
ATOM 4457 N N . LYS A 1 571 ? -69.740 -39.971 46.058 1.00 28.47 571 LYS A N 1
ATOM 4458 C CA . LYS A 1 571 ? -69.075 -40.665 47.198 1.00 28.47 571 LYS A CA 1
ATOM 4459 C C . LYS A 1 571 ? -69.216 -42.201 47.348 1.00 28.47 571 LYS A C 1
ATOM 4461 O O . LYS A 1 571 ? -70.270 -42.671 47.758 1.00 28.47 571 LYS A O 1
ATOM 4466 N N . ARG A 1 572 ? -68.067 -42.886 47.489 1.00 26.22 572 ARG A N 1
ATOM 4467 C CA . ARG A 1 572 ? -67.559 -43.312 48.824 1.00 26.22 572 ARG A CA 1
ATOM 4468 C C . ARG A 1 572 ? -66.060 -43.667 48.815 1.00 26.22 572 ARG A C 1
ATOM 4470 O O . ARG A 1 572 ? -65.426 -43.683 47.770 1.00 26.22 572 ARG A O 1
ATOM 4477 N N . LYS A 1 573 ? -65.504 -43.858 50.015 1.00 29.11 573 LYS A N 1
ATOM 4478 C CA . LYS A 1 573 ? -64.093 -44.125 50.358 1.00 29.11 573 LYS A CA 1
ATOM 4479 C C . LYS A 1 573 ? -64.092 -45.111 51.552 1.00 29.11 573 LYS A C 1
ATOM 4481 O O . LYS A 1 573 ? -65.092 -45.108 52.268 1.00 29.11 573 LYS A O 1
ATOM 4486 N N . VAL A 1 574 ? -62.962 -45.796 51.812 1.00 27.00 574 VAL A N 1
ATOM 4487 C CA . VAL A 1 574 ? -62.577 -46.538 53.057 1.00 27.00 574 VAL A CA 1
ATOM 4488 C C . VAL A 1 574 ? -62.854 -48.071 53.123 1.00 27.00 574 VAL A C 1
ATOM 4490 O O . VAL A 1 574 ? -63.961 -48.458 53.462 1.00 27.00 574 VAL A O 1
ATOM 4493 N N . ALA A 1 575 ? -61.797 -48.878 52.852 1.00 27.69 575 ALA A N 1
ATOM 4494 C CA . ALA A 1 575 ? -61.064 -49.828 53.755 1.00 27.69 575 ALA A CA 1
ATOM 4495 C C . ALA A 1 575 ? -61.788 -51.041 54.447 1.00 27.69 575 ALA A C 1
ATOM 4497 O O . ALA A 1 575 ? -63.012 -51.075 54.421 1.00 27.69 575 ALA A O 1
ATOM 4498 N N . PRO A 1 576 ? -61.098 -51.944 55.210 1.00 44.75 576 PRO A N 1
ATOM 4499 C CA . PRO A 1 576 ? -59.875 -52.762 54.943 1.00 44.75 576 PRO A CA 1
ATOM 4500 C C . PRO A 1 576 ? -59.935 -54.243 55.491 1.00 44.75 576 PRO A C 1
ATOM 4502 O O . PRO A 1 576 ? -61.000 -54.690 55.903 1.00 44.75 576 PRO A O 1
ATOM 4505 N N . THR A 1 577 ? -58.764 -54.924 55.607 1.00 29.42 577 THR A N 1
ATOM 4506 C CA . THR A 1 577 ? -58.396 -56.079 56.510 1.00 29.42 577 THR A CA 1
ATOM 4507 C C . THR A 1 577 ? -58.995 -57.484 56.204 1.00 29.42 577 THR A C 1
ATOM 4509 O O . THR A 1 577 ? -60.062 -57.547 55.611 1.00 29.42 577 THR A O 1
ATOM 4512 N N . GLU A 1 578 ? -58.380 -58.652 56.511 1.00 33.09 578 GLU A N 1
ATOM 4513 C CA . GLU A 1 578 ? -57.166 -59.011 57.304 1.00 33.09 578 GLU A CA 1
ATOM 4514 C C . GLU A 1 578 ? -56.514 -60.390 56.919 1.00 33.09 578 GLU A C 1
ATOM 4516 O O . GLU A 1 578 ? -56.828 -60.921 55.859 1.00 33.09 578 GLU A O 1
ATOM 4521 N N . GLU A 1 579 ? -55.650 -60.944 57.804 1.00 31.41 579 GLU A N 1
ATOM 4522 C CA . GLU A 1 579 ? -54.858 -62.216 57.789 1.00 31.41 579 GLU A CA 1
ATOM 4523 C C . GLU A 1 579 ? -53.494 -62.205 57.036 1.00 31.41 579 GLU A C 1
ATOM 4525 O O . GLU A 1 579 ? -53.428 -61.828 55.872 1.00 31.41 579 GLU A O 1
ATOM 4530 N N . GLY A 1 580 ? -52.339 -62.624 57.598 1.00 29.42 580 GLY A N 1
ATOM 4531 C CA . GLY A 1 580 ? -51.971 -62.977 58.989 1.00 29.42 580 GLY A CA 1
ATOM 4532 C C . GLY A 1 580 ? -50.517 -63.524 59.141 1.00 29.42 580 GLY A C 1
ATOM 4533 O O . GLY A 1 580 ? -50.032 -64.212 58.250 1.00 29.42 580 GLY A O 1
ATOM 4534 N N . SER A 1 581 ? -49.854 -63.285 60.296 1.00 30.86 581 SER A N 1
ATOM 4535 C CA . SER A 1 581 ? -48.497 -63.768 60.730 1.00 30.86 581 SER A CA 1
ATOM 4536 C C . SER A 1 581 ? -47.246 -63.281 59.940 1.00 30.86 581 SER A C 1
ATOM 4538 O O . SER A 1 581 ? -47.346 -62.980 58.760 1.00 30.86 581 SER A O 1
ATOM 4540 N N . GLY A 1 582 ? -46.018 -63.163 60.486 1.00 29.98 582 GLY A N 1
ATOM 4541 C CA . GLY A 1 582 ? -45.532 -63.187 61.883 1.00 29.98 582 GLY A CA 1
ATOM 4542 C C . GLY A 1 582 ? -44.025 -63.550 62.029 1.00 29.98 582 GLY A C 1
ATOM 4543 O O . GLY A 1 582 ? -43.666 -64.659 61.663 1.00 29.98 582 GLY A O 1
ATOM 4544 N N . TRP A 1 583 ? -43.207 -62.680 62.665 1.00 29.42 583 TRP A N 1
ATOM 4545 C CA . TRP A 1 583 ? -41.789 -62.871 63.125 1.00 29.42 583 TRP A CA 1
ATOM 4546 C C . TRP A 1 583 ? -40.689 -62.984 62.014 1.00 29.42 583 TRP A C 1
ATOM 4548 O O . TRP A 1 583 ? -40.914 -63.669 61.030 1.00 29.42 583 TRP A O 1
ATOM 4558 N N . ALA A 1 584 ? -39.501 -62.337 61.964 1.00 32.28 584 ALA A N 1
ATOM 4559 C CA . ALA A 1 584 ? -38.522 -61.695 62.888 1.00 32.28 584 ALA A CA 1
ATOM 4560 C C . ALA A 1 584 ? -37.215 -62.539 63.034 1.00 32.28 584 ALA A C 1
ATOM 4562 O O . ALA A 1 584 ? -37.340 -63.733 63.273 1.00 32.28 584 ALA A O 1
ATOM 4563 N N . THR A 1 585 ? -35.945 -62.071 62.971 1.00 31.72 585 THR A N 1
ATOM 4564 C CA . THR A 1 585 ? -35.244 -60.778 62.665 1.00 31.72 585 THR A CA 1
ATOM 4565 C C . THR A 1 585 ? -33.715 -61.078 62.449 1.00 31.72 585 THR A C 1
ATOM 4567 O O . THR A 1 585 ? -33.320 -62.222 62.643 1.00 31.72 585 THR A O 1
ATOM 4570 N N . ILE A 1 586 ? -32.855 -60.066 62.168 1.00 32.09 586 ILE A N 1
ATOM 4571 C CA . ILE A 1 586 ? -31.367 -59.966 62.402 1.00 32.09 586 ILE A CA 1
ATOM 4572 C C . ILE A 1 586 ? -30.418 -60.022 61.155 1.00 32.09 586 ILE A C 1
ATOM 4574 O O . ILE A 1 586 ? -30.489 -60.927 60.333 1.00 32.09 586 ILE A O 1
ATOM 4578 N N . GLN A 1 587 ? -29.515 -59.020 61.038 1.00 30.83 587 GLN A N 1
ATOM 4579 C CA . GLN A 1 587 ? -28.352 -58.894 60.103 1.00 30.83 587 GLN A CA 1
ATOM 4580 C C . GLN A 1 587 ? -27.015 -59.266 60.836 1.00 30.83 587 GLN A C 1
ATOM 4582 O O . GLN A 1 587 ? -27.132 -59.801 61.935 1.00 30.83 587 GLN A O 1
ATOM 4587 N N . PRO A 1 588 ? -25.761 -58.888 60.438 1.00 44.66 588 PRO A N 1
ATOM 4588 C CA . PRO A 1 588 ? -25.152 -58.425 59.160 1.00 44.66 588 PRO A CA 1
ATOM 4589 C C . PRO A 1 588 ? -23.785 -59.109 58.807 1.00 44.66 588 PRO A C 1
ATOM 4591 O O . PRO A 1 588 ? -23.290 -59.924 59.577 1.00 44.66 588 PRO A O 1
ATOM 4594 N N . GLY A 1 589 ? -23.091 -58.682 57.726 1.00 30.05 589 GLY A N 1
ATOM 4595 C CA . GLY A 1 589 ? -21.615 -58.501 57.794 1.00 30.05 589 GLY A CA 1
ATOM 4596 C C . GLY A 1 589 ? -20.676 -58.911 56.627 1.00 30.05 589 GLY A C 1
ATOM 4597 O O . GLY A 1 589 ? -20.270 -60.059 56.562 1.00 30.05 589 GLY A O 1
ATOM 4598 N N . ILE A 1 590 ? -20.183 -57.900 55.880 1.00 29.84 590 ILE A N 1
ATOM 4599 C CA . ILE A 1 590 ? -18.778 -57.682 55.403 1.00 29.84 590 ILE A CA 1
ATOM 4600 C C . ILE A 1 590 ? -18.144 -58.568 54.275 1.00 29.84 590 ILE A C 1
ATOM 4602 O O . ILE A 1 590 ? -18.270 -59.780 54.272 1.00 29.84 590 ILE A O 1
ATOM 4606 N N . LYS A 1 591 ? -17.441 -57.859 53.352 1.00 28.09 591 LYS A N 1
ATOM 4607 C CA . LYS A 1 591 ? -16.317 -58.137 52.387 1.00 28.09 591 LYS A CA 1
ATOM 4608 C C . LYS A 1 591 ? -15.685 -59.561 52.302 1.00 28.09 591 LYS A C 1
ATOM 4610 O O . LYS A 1 591 ? -15.706 -60.290 53.278 1.00 28.09 591 LYS A O 1
ATOM 4615 N N . GLU A 1 592 ? -15.013 -60.004 51.220 1.00 27.09 592 GLU A N 1
ATOM 4616 C CA . GLU A 1 592 ? -13.969 -59.317 50.407 1.00 27.09 592 GLU A CA 1
ATOM 4617 C C . GLU A 1 592 ? -13.725 -59.947 48.989 1.00 27.09 592 GLU A C 1
ATOM 4619 O O . GLU A 1 592 ? -14.673 -60.427 48.378 1.00 27.09 592 GLU A O 1
ATOM 4624 N N . GLU A 1 593 ? -12.506 -59.843 48.430 1.00 25.70 593 GLU A N 1
ATOM 4625 C CA . GLU A 1 593 ? -12.116 -59.835 46.990 1.00 25.70 593 GLU A CA 1
ATOM 4626 C C . GLU A 1 593 ? -12.110 -61.158 46.154 1.00 25.70 593 GLU A C 1
ATOM 4628 O O . GLU A 1 593 ? -12.351 -62.259 46.640 1.00 25.70 593 GLU A O 1
ATOM 4633 N N . SER A 1 594 ? -11.827 -60.989 44.846 1.00 37.88 594 SER A N 1
ATOM 4634 C CA . SER A 1 594 ? -11.768 -61.940 43.707 1.00 37.88 594 SER A CA 1
ATOM 4635 C C . SER A 1 594 ? -10.744 -63.096 43.797 1.00 37.88 594 SER A C 1
ATOM 4637 O O . SER A 1 594 ? -9.823 -63.047 44.612 1.00 37.88 594 SER A O 1
ATOM 4639 N N . PRO A 1 595 ? -10.801 -64.086 42.870 1.00 36.69 595 PRO A N 1
ATOM 4640 C CA . PRO A 1 595 ? -9.788 -64.123 41.788 1.00 36.69 595 PRO A CA 1
ATOM 4641 C C . PRO A 1 595 ? -10.276 -64.649 40.402 1.00 36.69 595 PRO A C 1
ATOM 4643 O O . PRO A 1 595 ? -11.444 -64.973 40.213 1.00 36.69 595 PRO A O 1
ATOM 4646 N N . ALA A 1 596 ? -9.355 -64.695 39.425 1.00 30.42 596 ALA A N 1
ATOM 4647 C CA . ALA A 1 596 ? -9.483 -65.219 38.042 1.00 30.42 596 ALA A CA 1
ATOM 4648 C C . ALA A 1 596 ? -8.757 -66.604 37.913 1.00 30.42 596 ALA A C 1
ATOM 4650 O O . ALA A 1 596 ? -8.428 -67.135 38.978 1.00 30.42 596 ALA A O 1
ATOM 4651 N N . PRO A 1 597 ? -8.396 -67.191 36.732 1.00 50.59 597 PRO A N 1
ATOM 4652 C CA . PRO A 1 597 ? -8.671 -66.865 35.312 1.00 50.59 597 PRO A CA 1
ATOM 4653 C C . PRO A 1 597 ? -9.003 -68.087 34.380 1.00 50.59 597 PRO A C 1
ATOM 4655 O O . PRO A 1 597 ? -9.158 -69.211 34.842 1.00 50.59 597 PRO A O 1
ATOM 4658 N N . ASP A 1 598 ? -9.009 -67.820 33.060 1.00 31.86 598 ASP A N 1
ATOM 4659 C CA . ASP A 1 598 ? -8.613 -68.689 31.919 1.00 31.86 598 ASP A CA 1
ATOM 4660 C C . ASP A 1 598 ? -9.570 -69.653 31.158 1.00 31.86 598 ASP A C 1
ATOM 4662 O O . ASP A 1 598 ? -10.584 -70.143 31.644 1.00 31.86 598 ASP A O 1
ATOM 4666 N N . GLU A 1 599 ? -9.140 -69.868 29.899 1.00 33.03 599 GLU A N 1
ATOM 4667 C CA . GLU A 1 599 ? -9.544 -70.789 28.812 1.00 33.03 599 GLU A CA 1
ATOM 4668 C C . GLU A 1 599 ? -10.779 -70.484 27.918 1.00 33.03 599 GLU A C 1
ATOM 4670 O O . GLU A 1 599 ? -11.933 -70.423 28.334 1.00 33.03 599 GLU A O 1
ATOM 4675 N N . GLN A 1 600 ? -10.502 -70.357 26.607 1.00 37.03 600 GLN A N 1
ATOM 4676 C CA . GLN A 1 600 ? -11.453 -70.448 25.484 1.00 37.03 600 GLN A CA 1
ATOM 4677 C C . GLN A 1 600 ? -11.265 -71.796 24.764 1.00 37.03 600 GLN A C 1
ATOM 4679 O O . GLN A 1 600 ? -10.168 -72.354 24.816 1.00 37.03 600 GLN A O 1
ATOM 4684 N N . PRO A 1 601 ? -12.238 -72.230 23.938 1.00 37.78 601 PRO A N 1
ATOM 4685 C CA . PRO A 1 601 ? -11.854 -72.434 22.534 1.00 37.78 601 PRO A CA 1
ATOM 4686 C C . PRO A 1 601 ? -12.881 -72.004 21.459 1.00 37.78 601 PRO A C 1
ATOM 4688 O O . PRO A 1 601 ? -14.052 -72.362 21.482 1.00 37.78 601 PRO A O 1
ATOM 4691 N N . GLN A 1 602 ? -12.346 -71.267 20.480 1.00 29.50 602 GLN A N 1
ATOM 4692 C CA . GLN A 1 602 ? -12.551 -71.297 19.017 1.00 29.50 602 GLN A CA 1
ATOM 4693 C C . GLN A 1 602 ? -13.942 -71.417 18.324 1.00 29.50 602 GLN A C 1
ATOM 4695 O O . GLN A 1 602 ? -14.549 -72.476 18.252 1.00 29.50 602 GLN A O 1
ATOM 4700 N N . VAL A 1 603 ? -14.256 -70.336 17.585 1.00 32.56 603 VAL A N 1
ATOM 4701 C CA . VAL A 1 603 ? -14.565 -70.256 16.126 1.00 32.56 603 VAL A CA 1
ATOM 4702 C C . VAL A 1 603 ? -15.770 -71.011 15.526 1.00 32.56 603 VAL A C 1
ATOM 4704 O O . VAL A 1 603 ? -15.691 -72.200 15.243 1.00 32.56 603 VAL A O 1
ATOM 4707 N N . VAL A 1 604 ? -16.750 -70.226 15.048 1.00 28.77 604 VAL A N 1
ATOM 4708 C CA . VAL A 1 604 ? -17.213 -70.226 13.636 1.00 28.77 604 VAL A CA 1
ATOM 4709 C C . VAL A 1 604 ? -17.409 -68.762 13.201 1.00 28.77 604 VAL A C 1
ATOM 4711 O O . VAL A 1 604 ? -17.832 -67.938 14.012 1.00 28.77 604 VAL A O 1
ATOM 4714 N N . VAL A 1 605 ? -17.078 -68.422 11.950 1.00 32.16 605 VAL A N 1
ATOM 4715 C CA . VAL A 1 605 ? -17.281 -67.088 11.349 1.00 32.16 605 VAL A CA 1
ATOM 4716 C C . VAL A 1 605 ? -18.211 -67.218 10.143 1.00 32.16 605 VAL A C 1
ATOM 4718 O O . VAL A 1 605 ? -17.937 -68.023 9.258 1.00 32.16 605 VAL A O 1
ATOM 4721 N N . GLU A 1 606 ? -19.250 -66.385 10.078 1.00 31.08 606 GLU A N 1
ATOM 4722 C CA . GLU A 1 606 ? -19.945 -66.038 8.831 1.00 31.08 606 GLU A CA 1
ATOM 4723 C C . GLU A 1 606 ? -19.761 -64.537 8.569 1.00 31.08 606 GLU A C 1
ATOM 4725 O O . GLU A 1 606 ? -19.917 -63.710 9.472 1.00 31.08 606 GLU A O 1
ATOM 4730 N N . GLU A 1 607 ? -19.394 -64.180 7.338 1.00 33.44 607 GLU A N 1
ATOM 4731 C CA . GLU A 1 607 ? -19.176 -62.794 6.922 1.00 33.44 607 GLU A CA 1
ATOM 4732 C C . GLU A 1 607 ? -20.476 -62.154 6.413 1.00 33.44 607 GLU A C 1
ATOM 4734 O O . GLU A 1 607 ? -21.186 -62.725 5.586 1.00 33.44 607 GLU A O 1
ATOM 4739 N N . THR A 1 608 ? -20.756 -60.917 6.835 1.00 33.09 608 THR A N 1
ATOM 4740 C CA . THR A 1 608 ? -21.836 -60.091 6.268 1.00 33.09 608 THR A CA 1
ATOM 4741 C C . THR A 1 608 ? -21.291 -58.788 5.694 1.00 33.09 608 THR A C 1
ATOM 4743 O O . THR A 1 608 ? -20.447 -58.135 6.308 1.00 33.09 608 THR A O 1
ATOM 4746 N N . ALA A 1 609 ? -21.805 -58.400 4.525 1.00 34.69 609 ALA A N 1
ATOM 4747 C CA . ALA A 1 609 ? -21.286 -57.303 3.713 1.00 34.69 609 ALA A CA 1
ATOM 4748 C C . ALA A 1 609 ? -21.350 -55.906 4.369 1.00 34.69 609 ALA A C 1
ATOM 4750 O O . ALA A 1 609 ? -22.239 -55.578 5.154 1.00 34.69 609 ALA A O 1
ATOM 4751 N N . PHE A 1 610 ? -20.393 -55.063 3.977 1.00 34.50 610 PHE A N 1
ATOM 4752 C CA . PHE A 1 610 ? -20.168 -53.705 4.472 1.00 34.50 610 PHE A CA 1
ATOM 4753 C C . PHE A 1 610 ? -21.241 -52.700 4.008 1.00 34.50 610 PHE A C 1
ATOM 4755 O O . PHE A 1 610 ? -21.515 -52.577 2.815 1.00 34.50 610 PHE A O 1
ATOM 4762 N N . VAL A 1 611 ? -21.783 -51.915 4.948 1.00 35.44 611 VAL A N 1
ATOM 4763 C CA . VAL A 1 611 ? -22.669 -50.764 4.687 1.00 35.44 611 VAL A CA 1
ATOM 4764 C C . VAL A 1 611 ? -21.998 -49.497 5.222 1.00 35.44 611 VAL A C 1
ATOM 4766 O O . VAL A 1 611 ? -21.544 -49.463 6.364 1.00 35.44 611 VAL A O 1
ATOM 4769 N N . GLY A 1 612 ? -21.909 -48.459 4.387 1.00 36.97 612 GLY A N 1
ATOM 4770 C CA . GLY A 1 612 ? -21.101 -47.270 4.663 1.00 36.97 612 GLY A CA 1
ATOM 4771 C C . GLY A 1 612 ? -21.601 -46.409 5.830 1.00 36.97 612 GLY A C 1
ATOM 4772 O O . GLY A 1 612 ? -22.736 -45.939 5.834 1.00 36.97 612 GLY A O 1
ATOM 4773 N N . GLY A 1 613 ? -20.703 -46.132 6.777 1.00 44.81 613 GLY A N 1
ATOM 4774 C CA . GLY A 1 613 ? -20.872 -45.190 7.886 1.00 44.81 613 GLY A CA 1
ATOM 4775 C C . GLY A 1 613 ? -19.508 -44.794 8.465 1.00 44.81 613 GLY A C 1
ATOM 4776 O O . GLY A 1 613 ? -18.495 -45.400 8.121 1.00 44.81 613 GLY A O 1
ATOM 4777 N N . LEU A 1 614 ? -19.450 -43.772 9.325 1.00 38.19 614 LEU A N 1
ATOM 4778 C CA . LEU A 1 614 ? -18.198 -43.357 9.978 1.00 38.19 614 LEU A CA 1
ATOM 4779 C C . LEU A 1 614 ? -17.714 -44.431 10.966 1.00 38.19 614 LEU A C 1
ATOM 4781 O O . LEU A 1 614 ? -18.399 -44.747 11.937 1.00 38.19 614 LEU A O 1
ATOM 4785 N N . VAL A 1 615 ? -16.518 -44.969 10.721 1.00 50.09 615 VAL A N 1
ATOM 4786 C CA . VAL A 1 615 ? -15.917 -46.077 11.480 1.00 50.09 615 VAL A CA 1
ATOM 4787 C C . VAL A 1 615 ? -14.831 -45.548 12.423 1.00 50.09 615 VAL A C 1
ATOM 4789 O O . VAL A 1 615 ? -13.981 -44.759 12.012 1.00 50.09 615 VAL A O 1
ATOM 4792 N N . SER A 1 616 ? -14.815 -45.987 13.686 1.00 57.56 616 SER A N 1
ATOM 4793 C CA . SER A 1 616 ? -13.764 -45.587 14.637 1.00 57.56 616 SER A CA 1
ATOM 4794 C C . SER A 1 616 ? -12.405 -46.222 14.305 1.00 57.56 616 SER A C 1
ATOM 4796 O O . SER A 1 616 ? -12.332 -47.312 13.736 1.00 57.56 616 SER A O 1
ATOM 4798 N N . ALA A 1 617 ? -11.301 -45.595 14.728 1.00 43.22 617 ALA A N 1
ATOM 4799 C CA . ALA A 1 617 ? -9.945 -46.084 14.446 1.00 43.22 617 ALA A CA 1
ATOM 4800 C C . ALA A 1 617 ? -9.664 -47.518 14.958 1.00 43.22 617 ALA A C 1
ATOM 4802 O O . ALA A 1 617 ? -8.844 -48.230 14.378 1.00 43.22 617 ALA A O 1
ATOM 4803 N N . GLN A 1 618 ? -10.356 -47.971 16.013 1.00 53.56 618 GLN A N 1
ATOM 4804 C CA . GLN A 1 618 ? -10.283 -49.360 16.486 1.00 53.56 618 GLN A CA 1
ATOM 4805 C C . GLN A 1 618 ? -11.028 -50.336 15.568 1.00 53.56 618 GLN A C 1
ATOM 4807 O O . GLN A 1 618 ? -10.523 -51.423 15.300 1.00 53.56 618 GLN A O 1
ATOM 4812 N N . GLN A 1 619 ? -12.201 -49.955 15.059 1.00 54.25 619 GLN A N 1
ATOM 4813 C CA . GLN A 1 619 ? -12.966 -50.777 14.116 1.00 54.25 619 GLN A CA 1
ATOM 4814 C C . GLN A 1 619 ? -12.267 -50.852 12.747 1.00 54.25 619 GLN A C 1
ATOM 4816 O O . GLN A 1 619 ? -12.214 -51.921 12.149 1.00 54.25 619 GLN A O 1
ATOM 4821 N N . LEU A 1 620 ? -11.641 -49.758 12.299 1.00 53.41 620 LEU A N 1
ATOM 4822 C CA . LEU A 1 620 ? -10.893 -49.698 11.037 1.00 53.41 620 LEU A CA 1
ATOM 4823 C C . LEU A 1 620 ? -9.638 -50.595 11.073 1.00 53.41 620 LEU A C 1
ATOM 4825 O O . LEU A 1 620 ? -9.374 -51.328 10.124 1.00 53.41 620 LEU A O 1
ATOM 4829 N N . ARG A 1 621 ? -8.935 -50.656 12.216 1.00 57.22 621 ARG A N 1
ATOM 4830 C CA . ARG A 1 621 ? -7.852 -51.634 12.462 1.00 57.22 621 ARG A CA 1
ATOM 4831 C C . ARG A 1 621 ? -8.313 -53.095 12.482 1.00 57.22 621 ARG A C 1
ATOM 4833 O O . ARG A 1 621 ? -7.483 -53.974 12.290 1.00 57.22 621 ARG A O 1
ATOM 4840 N N . LYS A 1 622 ? -9.599 -53.356 12.733 1.00 54.59 622 LYS A N 1
ATOM 4841 C CA . LYS A 1 622 ? -10.183 -54.708 12.768 1.00 54.59 622 LYS A CA 1
ATOM 4842 C C . LYS A 1 622 ? -10.718 -55.176 11.407 1.00 54.59 622 LYS A C 1
ATOM 4844 O O . LYS A 1 622 ? -10.999 -56.357 11.264 1.00 54.59 622 LYS A O 1
ATOM 4849 N N . ALA A 1 623 ? -10.873 -54.258 10.450 1.00 51.62 623 ALA A N 1
ATOM 4850 C CA . ALA A 1 623 ? -11.469 -54.498 9.132 1.00 51.62 623 ALA A CA 1
ATOM 4851 C C . ALA A 1 623 ? -10.458 -54.452 7.966 1.00 51.62 623 ALA A C 1
ATOM 4853 O O . ALA A 1 623 ? -10.834 -54.682 6.819 1.00 51.62 623 ALA A O 1
ATOM 4854 N N . LEU A 1 624 ? -9.186 -54.145 8.235 1.00 46.31 624 LEU A N 1
ATOM 4855 C CA . LEU A 1 624 ? -8.113 -54.221 7.242 1.00 46.31 624 LEU A CA 1
ATOM 4856 C C . LEU A 1 624 ? -7.599 -55.668 7.145 1.00 46.31 624 LEU A C 1
ATOM 4858 O O . LEU A 1 624 ? -7.145 -56.198 8.163 1.00 46.31 624 LEU A O 1
ATOM 4862 N N . PRO A 1 625 ? -7.625 -56.311 5.961 1.00 42.53 625 PRO A N 1
ATOM 4863 C CA . PRO A 1 625 ? -7.054 -57.642 5.797 1.00 42.53 625 PRO A CA 1
ATOM 4864 C C . PRO A 1 625 ? -5.535 -57.579 5.985 1.00 42.53 625 PRO A C 1
ATOM 4866 O O . PRO A 1 625 ? -4.852 -56.788 5.331 1.00 42.53 625 PRO A O 1
ATOM 4869 N N . GLN A 1 626 ? -4.994 -58.423 6.866 1.00 45.31 626 GLN A N 1
ATOM 4870 C CA . GLN A 1 626 ? -3.547 -58.592 6.962 1.00 45.31 626 GLN A CA 1
ATOM 4871 C C . GLN A 1 626 ? -3.053 -59.369 5.740 1.00 45.31 626 GLN A C 1
ATOM 4873 O O . GLN A 1 626 ? -3.256 -60.575 5.618 1.00 45.31 626 GLN A O 1
ATOM 4878 N N . THR A 1 627 ? -2.406 -58.661 4.818 1.00 36.78 627 THR A N 1
ATOM 4879 C CA . THR A 1 627 ? -1.645 -59.276 3.733 1.00 36.78 627 THR A CA 1
ATOM 4880 C C . THR A 1 627 ? -0.445 -60.013 4.317 1.00 36.78 627 THR A C 1
ATOM 4882 O O . THR A 1 627 ? 0.513 -59.374 4.753 1.00 36.78 627 THR A O 1
ATOM 4885 N N . ASN A 1 628 ? -0.485 -61.348 4.293 1.00 40.50 628 ASN A N 1
ATOM 4886 C CA . ASN A 1 628 ? 0.679 -62.191 4.561 1.00 40.50 628 ASN A CA 1
ATOM 4887 C C . ASN A 1 628 ? 1.730 -61.971 3.462 1.00 40.50 628 ASN A C 1
ATOM 4889 O O . ASN A 1 628 ? 1.726 -62.650 2.438 1.00 40.50 628 ASN A O 1
ATOM 4893 N N . ALA A 1 629 ? 2.619 -61.007 3.682 1.00 38.19 629 ALA A N 1
ATOM 4894 C CA . ALA A 1 629 ? 3.910 -60.933 3.018 1.00 38.19 629 ALA A CA 1
ATOM 4895 C C . ALA A 1 629 ? 4.953 -61.493 3.991 1.00 38.19 629 ALA A C 1
ATOM 4897 O O . ALA A 1 629 ? 5.047 -61.019 5.124 1.00 38.19 629 ALA A O 1
ATOM 4898 N N . GLU A 1 630 ? 5.713 -62.505 3.570 1.00 41.47 630 GLU A N 1
ATOM 4899 C CA . GLU A 1 630 ? 6.822 -63.025 4.372 1.00 41.47 630 GLU A CA 1
ATOM 4900 C C . GLU A 1 630 ? 7.868 -61.915 4.581 1.00 41.47 630 GLU A C 1
ATOM 4902 O O . GLU A 1 630 ? 8.346 -61.338 3.597 1.00 41.47 630 GLU A O 1
ATOM 4907 N N . PRO A 1 631 ? 8.230 -61.571 5.830 1.00 42.75 631 PRO A N 1
ATOM 4908 C CA . PRO A 1 631 ? 9.186 -60.507 6.073 1.00 42.75 631 PRO A CA 1
ATOM 4909 C C . PRO A 1 631 ? 10.617 -61.016 5.886 1.00 42.75 631 PRO A C 1
ATOM 4911 O O . PRO A 1 631 ? 11.144 -61.777 6.697 1.00 42.75 631 PRO A O 1
ATOM 4914 N N . THR A 1 632 ? 11.308 -60.499 4.870 1.00 51.84 632 THR A N 1
ATOM 4915 C CA . THR A 1 632 ? 12.757 -60.300 4.998 1.00 51.84 632 THR A CA 1
ATOM 4916 C C . THR A 1 632 ? 13.026 -59.354 6.172 1.00 51.84 632 THR A C 1
ATOM 4918 O O . THR A 1 632 ? 12.319 -58.356 6.306 1.00 51.84 632 THR A O 1
ATOM 4921 N N . ALA A 1 633 ? 14.036 -59.681 6.987 1.00 49.28 633 ALA A N 1
ATOM 4922 C CA . ALA A 1 633 ? 14.326 -59.109 8.309 1.00 49.28 633 ALA A CA 1
ATOM 4923 C C . ALA A 1 633 ? 14.002 -57.612 8.492 1.00 49.28 633 ALA A C 1
ATOM 4925 O O . ALA A 1 633 ? 14.357 -56.754 7.680 1.00 49.28 633 ALA A O 1
ATOM 4926 N N . THR A 1 634 ? 13.360 -57.302 9.615 1.00 54.91 634 THR A N 1
ATOM 4927 C CA . THR A 1 634 ? 12.876 -55.961 9.954 1.00 54.91 634 THR A CA 1
ATOM 4928 C C . THR A 1 634 ? 13.971 -55.075 10.556 1.00 54.91 634 THR A C 1
ATOM 4930 O O . THR A 1 634 ? 14.919 -55.535 11.194 1.00 54.91 634 THR A O 1
ATOM 4933 N N . ALA A 1 635 ? 13.818 -53.754 10.413 1.00 55.22 635 ALA A N 1
ATOM 4934 C CA . ALA A 1 635 ? 14.754 -52.784 10.989 1.00 55.22 635 ALA A CA 1
ATOM 4935 C C . ALA A 1 635 ? 14.818 -52.834 12.534 1.00 55.22 635 ALA A C 1
ATOM 4937 O O . ALA A 1 635 ? 15.825 -52.428 13.114 1.00 55.22 635 ALA A O 1
ATOM 4938 N N . GLU A 1 636 ? 13.787 -53.362 13.206 1.00 53.56 636 GLU A N 1
ATOM 4939 C CA . GLU A 1 636 ? 13.806 -53.592 14.658 1.00 53.56 636 GLU A CA 1
ATOM 4940 C C . GLU A 1 636 ? 14.714 -54.772 15.050 1.00 53.56 636 GLU A C 1
ATOM 4942 O O . GLU A 1 636 ? 15.409 -54.693 16.062 1.00 53.56 636 GLU A O 1
ATOM 4947 N N . GLU A 1 637 ? 14.805 -55.823 14.228 1.00 49.72 637 GLU A N 1
ATOM 4948 C CA . GLU A 1 637 ? 15.735 -56.944 14.445 1.00 49.72 637 GLU A CA 1
ATOM 4949 C C . GLU A 1 637 ? 17.196 -56.512 14.235 1.00 49.72 637 GLU A C 1
ATOM 4951 O O . GLU A 1 637 ? 18.078 -56.895 15.006 1.00 49.72 637 GLU A O 1
ATOM 4956 N N . MET A 1 638 ? 17.452 -55.626 13.263 1.00 50.88 638 MET A N 1
ATOM 4957 C CA . MET A 1 638 ? 18.766 -54.988 13.096 1.00 50.88 638 MET A CA 1
ATOM 4958 C C . MET A 1 638 ? 19.136 -54.082 14.282 1.00 50.88 638 MET A C 1
ATOM 4960 O O . MET A 1 638 ? 20.306 -54.015 14.656 1.00 50.88 638 MET A O 1
ATOM 4964 N N . ALA A 1 639 ? 18.157 -53.416 14.905 1.00 52.66 639 ALA A N 1
ATOM 4965 C CA . ALA A 1 639 ? 18.375 -52.611 16.107 1.00 52.66 639 ALA A CA 1
ATOM 4966 C C . ALA A 1 639 ? 18.620 -53.475 17.362 1.00 52.66 639 ALA A C 1
ATOM 4968 O O . ALA A 1 639 ? 19.455 -53.117 18.196 1.00 52.66 639 ALA A O 1
ATOM 4969 N N . LEU A 1 640 ? 17.967 -54.639 17.481 1.00 49.06 640 LEU A N 1
ATOM 4970 C CA . LEU A 1 640 ? 18.231 -55.607 18.557 1.00 49.06 640 LEU A CA 1
ATOM 4971 C C . LEU A 1 640 ? 19.646 -56.210 18.497 1.00 49.06 640 LEU A C 1
ATOM 4973 O O . LEU A 1 640 ? 20.183 -56.611 19.529 1.00 49.06 640 LEU A O 1
ATOM 4977 N N . ALA A 1 641 ? 20.281 -56.236 17.322 1.00 48.16 641 ALA A N 1
ATOM 4978 C CA . ALA A 1 641 ? 21.660 -56.700 17.163 1.00 48.16 641 ALA A CA 1
ATOM 4979 C C . ALA A 1 641 ? 22.727 -55.724 17.719 1.00 48.16 641 ALA A C 1
ATOM 4981 O O . ALA A 1 641 ? 23.911 -56.065 17.731 1.00 48.16 641 ALA A O 1
ATOM 4982 N N . GLN A 1 642 ? 22.341 -54.528 18.192 1.00 54.44 642 GLN A N 1
ATOM 4983 C CA . GLN A 1 642 ? 23.248 -53.512 18.750 1.00 54.44 642 GLN A CA 1
ATOM 4984 C C . GLN A 1 642 ? 22.845 -53.034 20.164 1.00 54.44 642 GLN A C 1
ATOM 4986 O O . GLN A 1 642 ? 22.849 -51.838 20.460 1.00 54.44 642 GLN A O 1
ATOM 4991 N N . GLU A 1 643 ? 22.542 -53.953 21.090 1.00 52.38 643 GLU A N 1
ATOM 4992 C CA . GLU A 1 643 ? 22.389 -53.585 22.509 1.00 52.38 643 GLU A CA 1
ATOM 4993 C C . GLU A 1 643 ? 23.739 -53.260 23.188 1.00 52.38 643 GLU A C 1
ATOM 4995 O O . GLU A 1 643 ? 24.507 -54.138 23.594 1.00 52.38 643 GLU A O 1
ATOM 5000 N N . THR A 1 644 ? 24.005 -51.967 23.392 1.00 58.84 644 THR A N 1
ATOM 5001 C CA . THR A 1 644 ? 25.142 -51.473 24.186 1.00 58.84 644 THR A CA 1
ATOM 5002 C C . THR A 1 644 ? 24.999 -51.858 25.665 1.00 58.84 644 THR A C 1
ATOM 5004 O O . THR A 1 644 ? 24.154 -51.329 26.390 1.00 58.84 644 THR A O 1
ATOM 5007 N N . VAL A 1 645 ? 25.858 -52.762 26.146 1.00 60.16 645 VAL A N 1
ATOM 5008 C CA . VAL A 1 645 ? 25.835 -53.252 27.537 1.00 60.16 645 VAL A CA 1
ATOM 5009 C C . VAL A 1 645 ? 26.485 -52.251 28.496 1.00 60.16 645 VAL A C 1
ATOM 5011 O O . VAL A 1 645 ? 27.710 -52.170 28.592 1.00 60.16 645 VAL A O 1
ATOM 5014 N N . TYR A 1 646 ? 25.668 -51.559 29.290 1.00 61.59 646 TYR A N 1
ATOM 5015 C CA . TYR A 1 646 ? 26.140 -50.704 30.382 1.00 61.59 646 TYR A CA 1
ATOM 5016 C C . TYR A 1 646 ? 26.502 -51.527 31.631 1.00 61.59 646 TYR A C 1
ATOM 5018 O O . TYR A 1 646 ? 25.774 -52.440 32.037 1.00 61.59 646 TYR A O 1
ATOM 5026 N N . ARG A 1 647 ? 27.635 -51.189 32.257 1.00 69.25 647 ARG A N 1
ATOM 5027 C CA . ARG A 1 647 ? 28.113 -51.775 33.518 1.00 69.25 647 ARG A CA 1
ATOM 5028 C C . ARG A 1 647 ? 28.382 -50.682 34.547 1.00 69.25 647 ARG A C 1
ATOM 5030 O O . ARG A 1 647 ? 28.735 -49.566 34.172 1.00 69.25 647 ARG A O 1
ATOM 5037 N N . ASP A 1 648 ? 28.225 -51.012 35.823 1.00 64.31 648 ASP A N 1
ATOM 5038 C CA . ASP A 1 648 ? 28.644 -50.138 36.922 1.00 64.31 648 ASP A CA 1
ATOM 5039 C C . ASP A 1 648 ? 30.171 -50.165 37.135 1.00 64.31 648 ASP A C 1
ATOM 5041 O O . ASP A 1 648 ? 30.892 -50.967 36.535 1.00 64.31 648 ASP A O 1
ATOM 5045 N N . ALA A 1 649 ? 30.671 -49.296 38.020 1.00 62.94 649 ALA A N 1
ATOM 5046 C CA . ALA A 1 649 ? 32.093 -49.206 38.370 1.00 62.94 649 ALA A CA 1
ATOM 5047 C C . ALA A 1 649 ? 32.660 -50.473 39.053 1.00 62.94 649 ALA A C 1
ATOM 5049 O O . ALA A 1 649 ? 33.866 -50.568 39.258 1.00 62.94 649 ALA A O 1
ATOM 5050 N N . THR A 1 650 ? 31.809 -51.453 39.381 1.00 66.50 650 THR A N 1
ATOM 5051 C CA . THR A 1 650 ? 32.193 -52.769 39.918 1.00 66.50 650 THR A CA 1
ATOM 5052 C C . THR A 1 650 ? 32.045 -53.904 38.892 1.00 66.50 650 THR A C 1
ATOM 5054 O O . THR A 1 650 ? 32.286 -55.067 39.207 1.00 66.50 650 THR A O 1
ATOM 5057 N N . GLY A 1 651 ? 31.688 -53.581 37.642 1.00 61.22 651 GLY A N 1
ATOM 5058 C CA . GLY A 1 651 ? 31.640 -54.513 36.515 1.00 61.22 651 GLY A CA 1
ATOM 5059 C C . GLY A 1 651 ? 30.331 -55.293 36.349 1.00 61.22 651 GLY A C 1
ATOM 5060 O O . GLY A 1 651 ? 30.260 -56.151 35.460 1.00 61.22 651 GLY A O 1
ATOM 5061 N N . ARG A 1 652 ? 29.288 -55.012 37.142 1.00 67.94 652 ARG A N 1
ATOM 5062 C CA . ARG A 1 652 ? 27.991 -55.708 37.067 1.00 67.94 652 ARG A CA 1
ATOM 5063 C C . ARG A 1 652 ? 27.140 -55.126 35.930 1.00 67.94 652 ARG A C 1
ATOM 5065 O O . ARG A 1 652 ? 27.105 -53.914 35.733 1.00 67.94 652 ARG A O 1
ATOM 5072 N N . LYS A 1 653 ? 26.461 -55.982 35.151 1.00 65.38 653 LYS A N 1
ATOM 5073 C CA . LYS A 1 653 ? 25.570 -55.538 34.057 1.00 65.38 653 LYS A CA 1
ATOM 5074 C C . LYS A 1 653 ? 24.340 -54.824 34.631 1.00 65.38 653 LYS A C 1
ATOM 5076 O O . LYS A 1 653 ? 23.615 -55.413 35.431 1.00 65.38 653 LYS A O 1
ATOM 5081 N N . ILE A 1 654 ? 24.075 -53.600 34.177 1.00 62.28 654 ILE A N 1
ATOM 5082 C CA . ILE A 1 654 ? 22.905 -52.813 34.586 1.00 62.28 654 ILE A CA 1
ATOM 5083 C C . ILE A 1 654 ? 21.725 -53.162 33.671 1.00 62.28 654 ILE A C 1
ATOM 5085 O O . ILE A 1 654 ? 21.787 -52.945 32.462 1.00 62.28 654 ILE A O 1
ATOM 5089 N N . ASN A 1 655 ? 20.624 -53.667 34.237 1.00 66.06 655 ASN A N 1
ATOM 5090 C CA . ASN A 1 655 ? 19.388 -53.899 33.485 1.00 66.06 655 ASN A CA 1
ATOM 5091 C C . ASN A 1 655 ? 18.629 -52.571 33.291 1.00 66.06 655 ASN A C 1
ATOM 5093 O O . ASN A 1 655 ? 17.784 -52.177 34.097 1.00 66.06 655 ASN A O 1
ATOM 5097 N N . THR A 1 656 ? 18.948 -51.873 32.201 1.00 60.47 656 THR A N 1
ATOM 5098 C CA . THR A 1 656 ? 18.375 -50.564 31.839 1.00 60.47 656 THR A CA 1
ATOM 5099 C C . THR A 1 656 ? 16.855 -50.601 31.637 1.00 60.47 656 THR A C 1
ATOM 5101 O O . THR A 1 656 ? 16.182 -49.597 31.881 1.00 60.47 656 THR A O 1
ATOM 5104 N N . LYS A 1 657 ? 16.295 -51.753 31.244 1.00 61.22 657 LYS A N 1
ATOM 5105 C CA . LYS A 1 657 ? 14.851 -51.957 31.046 1.00 61.22 657 LYS A CA 1
ATOM 5106 C C . LYS A 1 657 ? 14.101 -51.977 32.383 1.00 61.22 657 LYS A C 1
ATOM 5108 O O . LYS A 1 657 ? 13.083 -51.300 32.513 1.00 61.22 657 LYS A O 1
ATOM 5113 N N . ALA A 1 658 ? 14.650 -52.661 33.391 1.00 67.31 658 ALA A N 1
ATOM 5114 C CA . ALA A 1 658 ? 14.109 -52.662 34.752 1.00 67.31 658 ALA A CA 1
ATOM 5115 C C . ALA A 1 658 ? 14.170 -51.263 35.395 1.00 67.31 658 ALA A C 1
ATOM 5117 O O . ALA A 1 658 ? 13.156 -50.770 35.888 1.00 67.31 658 ALA A O 1
ATOM 5118 N N . ALA A 1 659 ? 15.316 -50.578 35.296 1.00 65.94 659 ALA A N 1
ATOM 5119 C CA . ALA A 1 659 ? 15.493 -49.237 35.862 1.00 65.94 659 ALA A CA 1
ATOM 5120 C C . ALA A 1 659 ? 14.541 -48.188 35.247 1.00 65.94 659 ALA A C 1
ATOM 5122 O O . ALA A 1 659 ? 13.987 -47.353 35.961 1.00 65.94 659 ALA A O 1
ATOM 5123 N N . ARG A 1 660 ? 14.294 -48.242 33.927 1.00 65.75 660 ARG A N 1
ATOM 5124 C CA . ARG A 1 660 ? 13.315 -47.359 33.263 1.00 65.75 660 ARG A CA 1
ATOM 5125 C C . ARG A 1 660 ? 11.873 -47.654 33.689 1.00 65.75 660 ARG A C 1
ATOM 5127 O O . ARG A 1 660 ? 11.103 -46.713 33.870 1.00 65.75 660 ARG A O 1
ATOM 5134 N N . ALA A 1 661 ? 11.510 -48.926 33.869 1.00 68.88 661 ALA A N 1
ATOM 5135 C CA . ALA A 1 661 ? 10.179 -49.313 34.338 1.00 68.88 661 ALA A CA 1
ATOM 5136 C C . ALA A 1 661 ? 9.924 -48.854 35.786 1.00 68.88 661 ALA A C 1
ATOM 5138 O O . ALA A 1 661 ? 8.861 -48.307 36.087 1.00 68.88 661 ALA A O 1
ATOM 5139 N N . GLU A 1 662 ? 10.917 -49.001 36.667 1.00 72.88 662 GLU A N 1
ATOM 5140 C CA . GLU A 1 662 ? 10.837 -48.529 38.051 1.00 72.88 662 GLU A CA 1
ATOM 5141 C C . GLU A 1 662 ? 10.746 -46.998 38.133 1.00 72.88 662 GLU A C 1
ATOM 5143 O O . GLU A 1 662 ? 9.865 -46.475 38.816 1.00 72.88 662 GLU A O 1
ATOM 5148 N N . ALA A 1 663 ? 11.567 -46.271 37.366 1.00 71.25 663 ALA A N 1
ATOM 5149 C CA . ALA A 1 663 ? 11.502 -44.811 37.288 1.00 71.25 663 ALA A CA 1
ATOM 5150 C C . ALA A 1 663 ? 10.143 -44.304 36.765 1.00 71.25 663 ALA A C 1
ATOM 5152 O O . ALA A 1 663 ? 9.616 -43.312 37.271 1.00 71.25 663 ALA A O 1
ATOM 5153 N N . ALA A 1 664 ? 9.538 -44.997 35.792 1.00 71.25 664 ALA A N 1
ATOM 5154 C CA . ALA A 1 664 ? 8.201 -44.672 35.294 1.00 71.25 664 ALA A CA 1
ATOM 5155 C C . ALA A 1 664 ? 7.103 -44.910 36.350 1.00 71.25 664 ALA A C 1
ATOM 5157 O O . ALA A 1 664 ? 6.188 -44.093 36.472 1.00 71.25 664 ALA A O 1
ATOM 5158 N N . ARG A 1 665 ? 7.211 -45.983 37.152 1.00 75.31 665 ARG A N 1
ATOM 5159 C CA . ARG A 1 665 ? 6.305 -46.241 38.285 1.00 75.31 665 ARG A CA 1
ATOM 5160 C C . ARG A 1 665 ? 6.437 -45.157 39.358 1.00 75.31 665 ARG A C 1
ATOM 5162 O O . ARG A 1 665 ? 5.429 -44.594 39.771 1.00 75.31 665 ARG A O 1
ATOM 5169 N N . LEU A 1 666 ? 7.670 -44.821 39.748 1.00 78.62 666 LEU A N 1
ATOM 5170 C CA . LEU A 1 666 ? 7.951 -43.796 40.758 1.00 78.62 666 LEU A CA 1
ATOM 5171 C C . LEU A 1 666 ? 7.453 -42.405 40.324 1.00 78.62 666 LEU A C 1
ATOM 5173 O O . LEU A 1 666 ? 6.973 -41.626 41.145 1.00 78.62 666 LEU A O 1
ATOM 5177 N N . LYS A 1 667 ? 7.539 -42.102 39.020 1.00 76.56 667 LYS A N 1
ATOM 5178 C CA . LYS A 1 667 ? 7.004 -40.866 38.438 1.00 76.56 667 LYS A CA 1
ATOM 5179 C C . LYS A 1 667 ? 5.475 -40.800 38.544 1.00 76.56 667 LYS A C 1
ATOM 5181 O O . LYS A 1 667 ? 4.975 -39.787 39.020 1.00 76.56 667 LYS A O 1
ATOM 5186 N N . ARG A 1 668 ? 4.752 -41.871 38.188 1.00 74.88 668 ARG A N 1
ATOM 5187 C CA . ARG A 1 668 ? 3.284 -41.934 38.348 1.00 74.88 668 ARG A CA 1
ATOM 5188 C C . ARG A 1 668 ? 2.850 -41.761 39.801 1.00 74.88 668 ARG A C 1
ATOM 5190 O O . ARG A 1 668 ? 1.993 -40.935 40.084 1.00 74.88 668 ARG A O 1
ATOM 5197 N N . GLU A 1 669 ? 3.495 -42.466 40.728 1.00 78.69 669 GLU A N 1
ATOM 5198 C CA . GLU A 1 669 ? 3.181 -42.368 42.161 1.00 78.69 669 GLU A CA 1
ATOM 5199 C C . GLU A 1 669 ? 3.421 -40.946 42.711 1.00 78.69 669 GLU A C 1
ATOM 5201 O O . GLU A 1 669 ? 2.712 -40.473 43.602 1.00 78.69 669 GLU A O 1
ATOM 5206 N N . ARG A 1 670 ? 4.411 -40.229 42.162 1.00 75.50 670 ARG A N 1
ATOM 5207 C CA . ARG A 1 670 ? 4.659 -38.819 42.482 1.00 75.50 670 ARG A CA 1
ATOM 5208 C C . ARG A 1 670 ? 3.599 -37.891 41.886 1.00 75.50 670 ARG A C 1
ATOM 5210 O O . ARG A 1 670 ? 3.127 -37.011 42.598 1.00 75.50 670 ARG A O 1
ATOM 5217 N N . GLU A 1 671 ? 3.215 -38.094 40.627 1.00 73.38 671 GLU A N 1
ATOM 5218 C CA . GLU A 1 671 ? 2.151 -37.332 39.955 1.00 73.38 671 GLU A CA 1
ATOM 5219 C C . GLU A 1 671 ? 0.800 -37.506 40.676 1.00 73.38 671 GLU A C 1
ATOM 5221 O O . GLU A 1 671 ? 0.103 -36.522 40.918 1.00 73.38 671 GLU A O 1
ATOM 5226 N N . GLU A 1 672 ? 0.471 -38.720 41.127 1.00 74.75 672 GLU A N 1
ATOM 5227 C CA . GLU A 1 672 ? -0.723 -39.009 41.936 1.00 74.75 672 GLU A CA 1
ATOM 5228 C C . GLU A 1 672 ? -0.684 -38.319 43.311 1.00 74.75 672 GLU A C 1
ATOM 5230 O O . GLU A 1 672 ? -1.674 -37.715 43.730 1.00 74.75 672 GLU A O 1
ATOM 5235 N N . LYS A 1 673 ? 0.464 -38.331 44.004 1.00 75.12 673 LYS A N 1
ATOM 5236 C CA . LYS A 1 673 ? 0.632 -37.620 45.287 1.00 75.12 673 LYS A CA 1
ATOM 5237 C C . LYS A 1 673 ? 0.587 -36.100 45.128 1.00 75.12 673 LYS A C 1
ATOM 5239 O O . LYS A 1 673 ? 0.024 -35.418 45.983 1.00 75.12 673 LYS A O 1
ATOM 5244 N N . GLU A 1 674 ? 1.147 -35.550 44.051 1.00 71.31 674 GLU A N 1
ATOM 5245 C CA . GLU A 1 674 ? 1.056 -34.118 43.739 1.00 71.31 674 GLU A CA 1
ATOM 5246 C C . GLU A 1 674 ? -0.387 -33.723 43.362 1.00 71.31 674 GLU A C 1
ATOM 5248 O O . GLU A 1 674 ? -0.872 -32.693 43.837 1.00 71.31 674 GLU A O 1
ATOM 5253 N N . ALA A 1 675 ? -1.127 -34.576 42.640 1.00 70.00 675 ALA A N 1
ATOM 5254 C CA . ALA A 1 675 ? -2.553 -34.388 42.361 1.00 70.00 675 ALA A CA 1
ATOM 5255 C C . ALA A 1 675 ? -3.414 -34.413 43.639 1.00 70.00 675 ALA A C 1
ATOM 5257 O O . ALA A 1 675 ? -4.182 -33.476 43.867 1.00 70.00 675 ALA A O 1
ATOM 5258 N N . GLN A 1 676 ? -3.232 -35.406 44.522 1.00 70.06 676 GLN A N 1
ATOM 5259 C CA . GLN A 1 676 ? -3.909 -35.453 45.828 1.00 70.06 676 GLN A CA 1
ATOM 5260 C C . GLN A 1 676 ? -3.589 -34.219 46.681 1.00 70.06 676 GLN A C 1
ATOM 5262 O O . GLN A 1 676 ? -4.474 -33.659 47.326 1.00 70.06 676 GLN A O 1
ATOM 5267 N N . LYS A 1 677 ? -2.339 -33.739 46.659 1.00 69.44 677 LYS A N 1
ATOM 5268 C CA . LYS A 1 677 ? -1.930 -32.541 47.407 1.00 69.44 677 LYS A CA 1
ATOM 5269 C C . LYS A 1 677 ? -2.549 -31.259 46.835 1.00 69.44 677 LYS A C 1
ATOM 5271 O O . LYS A 1 677 ? -2.949 -30.390 47.609 1.00 69.44 677 LYS A O 1
ATOM 5276 N N . MET A 1 678 ? -2.694 -31.156 45.511 1.00 62.72 678 MET A N 1
ATOM 5277 C CA . MET A 1 678 ? -3.449 -30.072 44.867 1.00 62.72 678 MET A CA 1
ATOM 5278 C C . MET A 1 678 ? -4.953 -30.146 45.157 1.00 62.72 678 MET A C 1
ATOM 5280 O O . MET A 1 678 ? -5.599 -29.110 45.295 1.00 62.72 678 MET A O 1
ATOM 5284 N N . GLU A 1 679 ? -5.526 -31.341 45.283 1.00 58.50 679 GLU A N 1
ATOM 5285 C CA . GLU A 1 679 ? -6.933 -31.519 45.648 1.00 58.50 679 GLU A CA 1
ATOM 5286 C C . GLU A 1 679 ? -7.198 -31.206 47.130 1.00 58.50 679 GLU A C 1
ATOM 5288 O O . GLU A 1 679 ? -8.207 -30.578 47.463 1.00 58.50 679 GLU A O 1
ATOM 5293 N N . TRP A 1 680 ? -6.265 -31.559 48.018 1.00 57.91 680 TRP A N 1
ATOM 5294 C CA . TRP A 1 680 ? -6.285 -31.201 49.441 1.00 57.91 680 TRP A CA 1
ATOM 5295 C C . TRP A 1 680 ? -6.098 -29.694 49.679 1.00 57.91 680 TRP A C 1
ATOM 5297 O O . TRP A 1 680 ? -6.621 -29.152 50.648 1.00 57.91 680 TRP A O 1
ATOM 5307 N N . GLY A 1 681 ? -5.394 -29.001 48.777 1.00 61.66 681 GLY A N 1
ATOM 5308 C CA . GLY A 1 681 ? -5.207 -27.547 48.813 1.00 61.66 681 GLY A CA 1
ATOM 5309 C C . GLY A 1 681 ? -6.422 -26.714 48.377 1.00 61.66 681 GLY A C 1
ATOM 5310 O O . GLY A 1 681 ? -6.397 -25.496 48.542 1.00 61.66 681 GLY A O 1
ATOM 5311 N N . LYS A 1 682 ? -7.482 -27.331 47.831 1.00 57.88 682 LYS A N 1
ATOM 5312 C CA . LYS A 1 682 ? -8.712 -26.621 47.439 1.00 57.88 682 LYS A CA 1
ATOM 5313 C C . LYS A 1 682 ? -9.584 -26.349 48.662 1.00 57.88 682 LYS A C 1
ATOM 5315 O O . LYS A 1 682 ? -10.038 -27.285 49.321 1.00 57.88 682 LYS A O 1
ATOM 5320 N N . GLY A 1 683 ? -9.845 -25.071 48.936 1.00 64.12 683 GLY A N 1
ATOM 5321 C CA . GLY A 1 683 ? -10.709 -24.650 50.042 1.00 64.12 683 GLY A CA 1
ATOM 5322 C C . GLY A 1 683 ? -12.161 -25.101 49.851 1.00 64.12 683 GLY A C 1
ATOM 5323 O O . GLY A 1 683 ? -12.590 -25.332 48.722 1.00 64.12 683 GLY A O 1
ATOM 5324 N N . LEU A 1 684 ? -12.931 -25.184 50.945 1.00 57.25 684 LEU A N 1
ATOM 5325 C CA . LEU A 1 684 ? -14.320 -25.679 50.935 1.00 57.25 684 LEU A CA 1
ATOM 5326 C C . LEU A 1 684 ? -15.173 -25.014 49.838 1.00 57.25 684 LEU A C 1
ATOM 5328 O O . LEU A 1 684 ? -15.781 -25.700 49.027 1.00 57.25 684 LEU A O 1
ATOM 5332 N N . VAL A 1 685 ? -15.090 -23.683 49.731 1.00 61.94 685 VAL A N 1
ATOM 5333 C CA . VAL A 1 685 ? -15.798 -22.878 48.719 1.00 61.94 685 VAL A CA 1
ATOM 5334 C C . VAL A 1 685 ? -15.471 -23.316 47.286 1.00 61.94 685 VAL A C 1
ATOM 5336 O O . VAL A 1 685 ? -16.359 -23.380 46.450 1.00 61.94 685 VAL A O 1
ATOM 5339 N N . GLN A 1 686 ? -14.218 -23.677 46.997 1.00 56.12 686 GLN A N 1
ATOM 5340 C CA . GLN A 1 686 ? -13.793 -24.106 45.658 1.00 56.12 686 GLN A CA 1
ATOM 5341 C C . GLN A 1 686 ? -14.275 -25.524 45.320 1.00 56.12 686 GLN A C 1
ATOM 5343 O O . GLN A 1 686 ? -14.394 -25.864 44.142 1.00 56.12 686 GLN A O 1
ATOM 5348 N N . ARG A 1 687 ? -14.541 -26.358 46.335 1.00 65.31 687 ARG A N 1
ATOM 5349 C CA . ARG A 1 687 ? -15.185 -27.666 46.159 1.00 65.31 687 ARG A CA 1
ATOM 5350 C C . ARG A 1 687 ? -16.687 -27.491 45.940 1.00 65.31 687 ARG A C 1
ATOM 5352 O O . ARG A 1 687 ? -17.183 -28.001 44.943 1.00 65.31 687 ARG A O 1
ATOM 5359 N N . ASP A 1 688 ? -17.357 -26.684 46.761 1.00 67.81 688 ASP A N 1
ATOM 5360 C CA . ASP A 1 688 ? -18.782 -26.356 46.609 1.00 67.81 688 ASP A CA 1
ATOM 5361 C C . ASP A 1 688 ? -19.080 -25.682 45.254 1.00 67.81 688 ASP A C 1
ATOM 5363 O O . ASP A 1 688 ? -20.071 -26.000 44.599 1.00 67.81 688 ASP A O 1
ATOM 5367 N N . GLU A 1 689 ? -18.213 -24.775 44.785 1.00 66.12 689 GLU A N 1
ATOM 5368 C CA . GLU A 1 689 ? -18.314 -24.152 43.457 1.00 66.12 689 GLU A CA 1
ATOM 5369 C C . GLU A 1 689 ? -18.076 -25.152 42.320 1.00 66.12 689 GLU A C 1
ATOM 5371 O O . GLU A 1 689 ? -18.772 -25.101 41.305 1.00 66.12 689 GLU A O 1
ATOM 5376 N N . ALA A 1 690 ? -17.122 -26.077 42.469 1.00 67.06 690 ALA A N 1
ATOM 5377 C CA . ALA A 1 690 ? -16.882 -27.125 41.480 1.00 67.06 690 ALA A CA 1
ATOM 5378 C C . ALA A 1 690 ? -18.039 -28.136 41.425 1.00 67.06 690 ALA A C 1
ATOM 5380 O O . ALA A 1 690 ? -18.419 -28.572 40.338 1.00 67.06 690 ALA A O 1
ATOM 5381 N N . GLU A 1 691 ? -18.629 -28.474 42.572 1.00 70.31 691 GLU A N 1
ATOM 5382 C CA . GLU A 1 691 ? -19.770 -29.380 42.675 1.00 70.31 691 GLU A CA 1
ATOM 5383 C C . GLU A 1 691 ? -21.054 -28.727 42.145 1.00 70.31 691 GLU A C 1
ATOM 5385 O O . GLU A 1 691 ? -21.740 -29.336 41.324 1.00 70.31 691 GLU A O 1
ATOM 5390 N N . LYS A 1 692 ? -21.309 -27.448 42.462 1.00 71.12 692 LYS A N 1
ATOM 5391 C CA . LYS A 1 692 ? -22.356 -26.649 41.800 1.00 71.12 692 LYS A CA 1
ATOM 5392 C C . LYS A 1 692 ? -22.157 -26.571 40.294 1.00 71.12 692 LYS A C 1
ATOM 5394 O O . LYS A 1 692 ? -23.088 -26.859 39.554 1.00 71.12 692 LYS A O 1
ATOM 5399 N N . ARG A 1 693 ? -20.951 -26.242 39.818 1.00 66.62 693 ARG A N 1
ATOM 5400 C CA . ARG A 1 693 ? -20.657 -26.168 38.378 1.00 66.62 693 ARG A CA 1
ATOM 5401 C C . ARG A 1 693 ? -20.823 -27.528 37.691 1.00 66.62 693 ARG A C 1
ATOM 5403 O O . ARG A 1 693 ? -21.254 -27.574 36.543 1.00 66.62 693 ARG A O 1
ATOM 5410 N N . LYS A 1 694 ? -20.533 -28.638 38.380 1.00 67.56 694 LYS A N 1
ATOM 5411 C CA . LYS A 1 694 ? -20.811 -29.996 37.888 1.00 67.56 694 LYS A CA 1
ATOM 5412 C C . LYS A 1 694 ? -22.318 -30.268 37.803 1.00 67.56 694 LYS A C 1
ATOM 5414 O O . LYS A 1 694 ? -22.768 -30.744 36.766 1.00 67.56 694 LYS A O 1
ATOM 5419 N N . GLN A 1 695 ? -23.091 -29.912 38.831 1.00 70.81 695 GLN A N 1
ATOM 5420 C CA . GLN A 1 695 ? -24.557 -30.027 38.829 1.00 70.81 695 GLN A CA 1
ATOM 5421 C C . GLN A 1 695 ? -25.203 -29.139 37.749 1.00 70.81 695 GLN A C 1
ATOM 5423 O O . GLN A 1 695 ? -26.114 -29.579 37.054 1.00 70.81 695 GLN A O 1
ATOM 5428 N N . GLU A 1 696 ? -24.697 -27.920 37.538 1.00 65.31 696 GLU A N 1
ATOM 5429 C CA . GLU A 1 696 ? -25.108 -27.031 36.444 1.00 65.31 696 GLU A CA 1
ATOM 5430 C C . GLU A 1 696 ? -24.783 -27.627 35.068 1.00 65.31 696 GLU A C 1
ATOM 5432 O O . GLU A 1 696 ? -25.618 -27.562 34.168 1.00 65.31 696 GLU A O 1
ATOM 5437 N N . LEU A 1 697 ? -23.610 -28.247 34.896 1.00 56.50 697 LEU A N 1
ATOM 5438 C CA . LEU A 1 697 ? -23.233 -28.933 33.656 1.00 56.50 697 LEU A CA 1
ATOM 5439 C C . LEU A 1 697 ? -24.073 -30.195 33.405 1.00 56.50 697 LEU A C 1
ATOM 5441 O O . LEU A 1 697 ? -24.461 -30.441 32.265 1.00 56.50 697 LEU A O 1
ATOM 5445 N N . GLU A 1 698 ? -24.412 -30.971 34.437 1.00 63.88 698 GLU A N 1
ATOM 5446 C CA . GLU A 1 698 ? -25.340 -32.107 34.319 1.00 63.88 698 GLU A CA 1
ATOM 5447 C C . GLU A 1 698 ? -26.769 -31.642 33.999 1.00 63.88 698 GLU A C 1
ATOM 5449 O O . GLU A 1 698 ? -27.416 -32.218 33.122 1.00 63.88 698 GLU A O 1
ATOM 5454 N N . ALA A 1 699 ? -27.232 -30.541 34.600 1.00 64.94 699 ALA A N 1
ATOM 5455 C CA . ALA A 1 699 ? -28.505 -29.914 34.251 1.00 64.94 699 ALA A CA 1
ATOM 5456 C C . ALA A 1 699 ? -28.507 -29.359 32.812 1.00 64.94 699 ALA A C 1
ATOM 5458 O O . ALA A 1 699 ? -29.505 -29.489 32.103 1.00 64.94 699 ALA A O 1
ATOM 5459 N N . GLN A 1 700 ? -27.396 -28.782 32.340 1.00 56.88 700 GLN A N 1
ATOM 5460 C CA . GLN A 1 700 ? -27.251 -28.310 30.957 1.00 56.88 700 GLN A CA 1
ATOM 5461 C C . GLN A 1 700 ? -27.123 -29.457 29.946 1.00 56.88 700 GLN A C 1
ATOM 5463 O O . GLN A 1 700 ? -27.625 -29.326 28.834 1.00 56.88 700 GLN A O 1
ATOM 5468 N N . ARG A 1 701 ? -26.546 -30.605 30.327 1.00 54.25 701 ARG A N 1
ATOM 5469 C CA . ARG A 1 701 ? -26.454 -31.812 29.483 1.00 54.25 701 ARG A CA 1
ATOM 5470 C C . ARG A 1 701 ? -27.828 -32.373 29.091 1.00 54.25 701 ARG A C 1
ATOM 5472 O O . ARG A 1 701 ? -27.939 -33.014 28.049 1.00 54.25 701 ARG A O 1
ATOM 5479 N N . GLY A 1 702 ? -28.859 -32.133 29.905 1.00 51.22 702 GLY A N 1
ATOM 5480 C CA . GLY A 1 702 ? -30.254 -32.470 29.597 1.00 51.22 702 GLY A CA 1
ATOM 5481 C C . GLY A 1 702 ? -31.024 -31.395 28.814 1.00 51.22 702 GLY A C 1
ATOM 5482 O O . GLY A 1 702 ? -32.121 -31.675 28.329 1.00 51.22 702 GLY A O 1
ATOM 5483 N N . LYS A 1 703 ? -30.487 -30.174 28.673 1.00 54.03 703 LYS A N 1
ATOM 5484 C CA . LYS A 1 703 ? -31.145 -29.087 27.930 1.00 54.03 703 LYS A CA 1
ATOM 5485 C C . LYS A 1 703 ? -30.916 -29.245 26.427 1.00 54.03 703 LYS A C 1
ATOM 5487 O O . LYS A 1 703 ? -29.840 -29.625 25.972 1.00 54.03 703 LYS A O 1
ATOM 5492 N N . LYS A 1 704 ? -31.942 -28.925 25.633 1.00 52.41 704 LYS A N 1
ATOM 5493 C CA . LYS A 1 704 ? -31.839 -28.925 24.168 1.00 52.41 704 LYS A CA 1
ATOM 5494 C C . LYS A 1 704 ? -30.877 -27.818 23.722 1.00 52.41 704 LYS A C 1
ATOM 5496 O O . LYS A 1 704 ? -30.923 -26.706 24.237 1.00 52.41 704 LYS A O 1
ATOM 5501 N N . PHE A 1 705 ? -30.019 -28.133 22.752 1.00 44.22 705 PHE A N 1
ATOM 5502 C CA . PHE A 1 705 ? -28.991 -27.214 22.246 1.00 44.22 705 PHE A CA 1
ATOM 5503 C C . PHE A 1 705 ? -29.581 -26.004 21.496 1.00 44.22 705 PHE A C 1
ATOM 5505 O O . PHE A 1 705 ? -29.015 -24.917 21.530 1.00 44.22 705 PHE A O 1
ATOM 5512 N N . ALA A 1 706 ? -30.742 -26.178 20.856 1.00 48.62 706 ALA A N 1
ATOM 5513 C CA . ALA A 1 706 ? -31.495 -25.092 20.238 1.00 48.62 706 ALA A CA 1
ATOM 5514 C C . ALA A 1 706 ? -32.434 -24.430 21.260 1.00 48.62 706 ALA A C 1
ATOM 5516 O O . ALA A 1 706 ? -33.294 -25.106 21.831 1.00 48.62 706 ALA A O 1
ATOM 5517 N N . ARG A 1 707 ? -32.284 -23.111 21.436 1.00 60.19 707 ARG A N 1
ATOM 5518 C CA . ARG A 1 707 ? -33.212 -22.232 22.164 1.00 60.19 707 ARG A CA 1
ATOM 5519 C C . ARG A 1 707 ? -33.952 -21.352 21.154 1.00 60.19 707 ARG A C 1
ATOM 5521 O O . ARG A 1 707 ? -33.335 -20.869 20.205 1.00 60.19 707 ARG A O 1
ATOM 5528 N N . TYR A 1 708 ? -35.252 -21.162 21.349 1.00 52.56 708 TYR A N 1
ATOM 5529 C CA . TYR A 1 708 ? -36.140 -20.434 20.432 1.00 52.56 708 TYR A CA 1
ATOM 5530 C C . TYR A 1 708 ? -36.654 -19.137 21.084 1.00 52.56 708 TYR A C 1
ATOM 5532 O O . TYR A 1 708 ? -36.455 -18.919 22.277 1.00 52.56 708 TYR A O 1
ATOM 5540 N N . ALA A 1 709 ? -37.295 -18.246 20.320 1.00 54.00 709 ALA A N 1
ATOM 5541 C CA . ALA A 1 709 ? -37.770 -16.952 20.841 1.00 54.00 709 ALA A CA 1
ATOM 5542 C C . ALA A 1 709 ? -38.880 -17.084 21.913 1.00 54.00 709 ALA A C 1
ATOM 5544 O O . ALA A 1 709 ? -39.083 -16.186 22.730 1.00 54.00 709 ALA A O 1
ATOM 5545 N N . ASP A 1 710 ? -39.575 -18.218 21.910 1.00 55.47 710 ASP A N 1
ATOM 5546 C CA . ASP A 1 710 ? -40.626 -18.647 22.831 1.00 55.47 710 ASP A CA 1
ATOM 5547 C C . ASP A 1 710 ? -40.125 -19.607 23.930 1.00 55.47 710 ASP A C 1
ATOM 5549 O O . ASP A 1 710 ? -40.932 -20.129 24.698 1.00 55.47 710 ASP A O 1
ATOM 5553 N N . ASP A 1 711 ? -38.806 -19.814 24.051 1.00 70.81 711 ASP A N 1
ATOM 5554 C CA . ASP A 1 711 ? -38.192 -20.599 25.128 1.00 70.81 711 ASP A CA 1
ATOM 5555 C C . ASP A 1 711 ? -38.574 -19.993 26.491 1.00 70.81 711 ASP A C 1
ATOM 5557 O O . ASP A 1 711 ? -38.118 -18.909 26.874 1.00 70.81 711 ASP A O 1
ATOM 5561 N N . ALA A 1 712 ? -39.489 -20.669 27.190 1.00 72.12 712 ALA A N 1
ATOM 5562 C CA . ALA A 1 712 ? -40.049 -20.212 28.455 1.00 72.12 712 ALA A CA 1
ATOM 5563 C C . ALA A 1 712 ? -38.990 -20.200 29.565 1.00 72.12 712 ALA A C 1
ATOM 5565 O O . ALA A 1 712 ? -38.924 -19.232 30.322 1.00 72.12 712 ALA A O 1
ATOM 5566 N N . ASP A 1 713 ? -38.120 -21.214 29.598 1.00 67.69 713 ASP A N 1
ATOM 5567 C CA . ASP A 1 713 ? -37.037 -21.330 30.574 1.00 67.69 713 ASP A CA 1
ATOM 5568 C C . ASP A 1 713 ? -36.011 -20.210 30.371 1.00 67.69 713 ASP A C 1
ATOM 5570 O O . ASP A 1 713 ? -35.586 -19.583 31.338 1.00 67.69 713 ASP A O 1
ATOM 5574 N N . LEU A 1 714 ? -35.636 -19.907 29.120 1.00 71.62 714 LEU A N 1
ATOM 5575 C CA . LEU A 1 714 ? -34.760 -18.776 28.800 1.00 71.62 714 LEU A CA 1
ATOM 5576 C C . LEU A 1 714 ? -35.438 -17.433 29.095 1.00 71.62 714 LEU A C 1
ATOM 5578 O O . LEU A 1 714 ? -34.781 -16.523 29.594 1.00 71.62 714 LEU A O 1
ATOM 5582 N N . ASN A 1 715 ? -36.734 -17.287 28.814 1.00 71.06 715 ASN A N 1
ATOM 5583 C CA . ASN A 1 715 ? -37.465 -16.066 29.143 1.00 71.06 715 ASN A CA 1
ATOM 5584 C C . ASN A 1 715 ? -37.562 -15.847 30.658 1.00 71.06 715 ASN A C 1
ATOM 5586 O O . ASN A 1 715 ? -37.431 -14.706 31.095 1.00 71.06 715 ASN A O 1
ATOM 5590 N N . GLU A 1 716 ? -37.749 -16.888 31.474 1.00 73.69 716 GLU A N 1
ATOM 5591 C CA . GLU A 1 716 ? -37.649 -16.760 32.934 1.00 73.69 716 GLU A CA 1
ATOM 5592 C C . GLU A 1 716 ? -36.203 -16.503 33.388 1.00 73.69 716 GLU A C 1
ATOM 5594 O O . GLU A 1 716 ? -35.980 -15.597 34.190 1.00 73.69 716 GLU A O 1
ATOM 5599 N N . GLU A 1 717 ? -35.206 -17.189 32.812 1.00 73.38 717 GLU A N 1
ATOM 5600 C CA . GLU A 1 717 ? -33.775 -16.967 33.091 1.00 73.38 717 GLU A CA 1
ATOM 5601 C C . GLU A 1 717 ? -33.348 -15.516 32.791 1.00 73.38 717 GLU A C 1
ATOM 5603 O O . GLU A 1 717 ? -32.553 -14.935 33.529 1.00 73.38 717 GLU A O 1
ATOM 5608 N N . MET A 1 718 ? -33.881 -14.912 31.724 1.00 68.38 718 MET A N 1
ATOM 5609 C CA . MET A 1 718 ? -33.599 -13.528 31.330 1.00 68.38 718 MET A CA 1
ATOM 5610 C C . MET A 1 718 ? -34.432 -12.506 32.112 1.00 68.38 718 MET A C 1
ATOM 5612 O O . MET A 1 718 ? -33.894 -11.464 32.474 1.00 68.38 718 MET A O 1
ATOM 5616 N N . LYS A 1 719 ? -35.695 -12.803 32.459 1.00 66.06 719 LYS A N 1
ATOM 5617 C CA . LYS A 1 719 ? -36.502 -11.970 33.378 1.00 66.06 719 LYS A CA 1
ATOM 5618 C C . LYS A 1 719 ? -35.942 -11.952 34.804 1.00 66.06 719 LYS A C 1
ATOM 5620 O O . LYS A 1 719 ? -36.163 -10.985 35.525 1.00 66.06 719 LYS A O 1
ATOM 5625 N N . ALA A 1 720 ? -35.231 -13.003 35.213 1.00 70.00 720 ALA A N 1
ATOM 5626 C CA . ALA A 1 720 ? -34.584 -13.102 36.520 1.00 70.00 720 ALA A CA 1
ATOM 5627 C C . ALA A 1 720 ? -33.217 -12.389 36.600 1.00 70.00 720 ALA A C 1
ATOM 5629 O O . ALA A 1 720 ? -32.674 -12.242 37.696 1.00 70.00 720 ALA A O 1
ATOM 5630 N N . LYS A 1 721 ? -32.642 -11.946 35.471 1.00 71.12 721 LYS A N 1
ATOM 5631 C CA . LYS A 1 721 ? -31.351 -11.239 35.426 1.00 71.12 721 LYS A CA 1
ATOM 5632 C C . LYS A 1 721 ? -31.557 -9.725 35.435 1.00 71.12 721 LYS A C 1
ATOM 5634 O O . LYS A 1 721 ? -31.984 -9.149 34.440 1.00 71.12 721 LYS A O 1
ATOM 5639 N N . GLU A 1 722 ? -31.165 -9.063 36.523 1.00 62.75 722 GLU A N 1
ATOM 5640 C CA . GLU A 1 722 ? -31.043 -7.601 36.533 1.00 62.75 722 GLU A CA 1
ATOM 5641 C C . GLU A 1 722 ? -29.889 -7.156 35.616 1.00 62.75 722 GLU A C 1
ATOM 5643 O O . GLU A 1 722 ? -28.716 -7.436 35.875 1.00 62.75 722 GLU A O 1
ATOM 5648 N N . LEU A 1 723 ? -30.221 -6.443 34.537 1.00 70.00 723 LEU A N 1
ATOM 5649 C CA . LEU A 1 723 ? -29.256 -5.833 33.624 1.00 70.00 723 LEU A CA 1
ATOM 5650 C C . LEU A 1 723 ? -29.035 -4.365 34.009 1.00 70.00 723 LEU A C 1
ATOM 5652 O O . LEU A 1 723 ? -29.971 -3.570 34.056 1.00 70.00 723 LEU A O 1
ATOM 5656 N N . TRP A 1 724 ? -27.776 -3.990 34.253 1.00 56.00 724 TRP A N 1
ATOM 5657 C CA . TRP A 1 724 ? -27.390 -2.667 34.774 1.00 56.00 724 TRP A CA 1
ATOM 5658 C C . TRP A 1 724 ? -27.754 -1.478 33.862 1.00 56.00 724 TRP A C 1
ATOM 5660 O O . TRP A 1 724 ? -27.717 -0.331 34.306 1.00 56.00 724 TRP A O 1
ATOM 5670 N N . ASN A 1 725 ? -28.074 -1.750 32.596 1.00 62.06 725 ASN A N 1
ATOM 5671 C CA . ASN A 1 725 ? -28.360 -0.781 31.544 1.00 62.06 725 ASN A CA 1
ATOM 5672 C C . ASN A 1 725 ? -29.716 -1.010 30.844 1.00 62.06 725 ASN A C 1
ATOM 5674 O O . ASN A 1 725 ? -29.908 -0.484 29.749 1.00 62.06 725 ASN A O 1
ATOM 5678 N N . ASP A 1 726 ? -30.637 -1.783 31.432 1.00 67.50 726 ASP A N 1
ATOM 5679 C CA . ASP A 1 726 ? -31.963 -2.021 30.845 1.00 67.50 726 ASP A CA 1
ATOM 5680 C C . ASP A 1 726 ? -32.772 -0.707 30.725 1.00 67.50 726 ASP A C 1
ATOM 5682 O O . ASP A 1 726 ? -33.109 -0.098 31.748 1.00 67.50 726 ASP A O 1
ATOM 5686 N N . PRO A 1 727 ? -33.140 -0.258 29.505 1.00 59.69 727 PRO A N 1
ATOM 5687 C CA . PRO A 1 727 ? -33.979 0.923 29.323 1.00 59.69 727 PRO A CA 1
ATOM 5688 C C . PRO A 1 727 ? -35.365 0.771 29.966 1.00 59.69 727 PRO A C 1
ATOM 5690 O O . PRO A 1 727 ? -35.935 1.757 30.439 1.00 59.69 727 PRO A O 1
ATOM 5693 N N . ALA A 1 728 ? -35.908 -0.451 30.030 1.00 56.56 728 ALA A N 1
ATOM 5694 C CA . ALA A 1 728 ? -37.213 -0.720 30.627 1.00 56.56 728 ALA A CA 1
ATOM 5695 C C . ALA A 1 728 ? -37.202 -0.575 32.158 1.00 56.56 728 ALA A C 1
ATOM 5697 O O . ALA A 1 728 ? -38.230 -0.214 32.734 1.00 56.56 728 ALA A O 1
ATOM 5698 N N . ALA A 1 729 ? -36.052 -0.739 32.823 1.00 61.47 729 ALA A N 1
ATOM 5699 C CA . ALA A 1 729 ? -35.924 -0.562 34.272 1.00 61.47 729 ALA A CA 1
ATOM 5700 C C . ALA A 1 729 ? -36.263 0.869 34.746 1.00 61.47 729 ALA A C 1
ATOM 5702 O O . ALA A 1 729 ? -36.701 1.058 35.883 1.00 61.47 729 ALA A O 1
ATOM 5703 N N . GLN A 1 730 ? -36.137 1.879 33.874 1.00 58.28 730 GLN A N 1
ATOM 5704 C CA . GLN A 1 730 ? -36.576 3.250 34.173 1.00 58.28 730 GLN A CA 1
ATOM 5705 C C . GLN A 1 730 ? -38.115 3.366 34.213 1.00 58.28 730 GLN A C 1
ATOM 5707 O O . GLN A 1 730 ? -38.670 4.060 35.071 1.00 58.28 730 GLN A O 1
ATOM 5712 N N . PHE A 1 731 ? -38.812 2.633 33.339 1.00 54.94 731 PHE A N 1
ATOM 5713 C CA . PHE A 1 731 ? -40.274 2.656 33.193 1.00 54.94 731 PHE A CA 1
ATOM 5714 C C . PHE A 1 731 ? -41.004 1.661 34.110 1.00 54.94 731 PHE A C 1
ATOM 5716 O O . PHE A 1 731 ? -42.123 1.928 34.544 1.00 54.94 731 PHE A O 1
ATOM 5723 N N . LEU A 1 732 ? -40.366 0.544 34.473 1.00 58.28 732 LEU A N 1
ATOM 5724 C CA . LEU A 1 732 ? -40.907 -0.497 35.361 1.00 58.28 732 LEU A CA 1
ATOM 5725 C C . LEU A 1 732 ? -40.843 -0.128 36.858 1.00 58.28 732 LEU A C 1
ATOM 5727 O O . LEU A 1 732 ? -41.021 -0.976 37.733 1.00 58.28 732 LEU A O 1
ATOM 5731 N N . SER A 1 733 ? -40.625 1.148 37.182 1.00 56.94 733 SER A N 1
ATOM 5732 C CA . SER A 1 733 ? -40.425 1.657 38.541 1.00 56.94 733 SER A CA 1
ATOM 5733 C C . SER A 1 733 ? -41.714 1.717 39.385 1.00 56.94 733 SER A C 1
ATOM 5735 O O . SER A 1 733 ? -42.145 2.776 39.846 1.00 56.94 733 SER A O 1
ATOM 5737 N N . LYS A 1 734 ? -42.316 0.558 39.697 1.00 48.38 734 LYS A N 1
ATOM 5738 C CA . LYS A 1 734 ? -43.343 0.445 40.750 1.00 48.38 734 LYS A CA 1
ATOM 5739 C C . LYS A 1 734 ? -42.945 -0.493 41.885 1.00 48.38 734 LYS A C 1
ATOM 5741 O O . LYS A 1 734 ? -42.813 -1.697 41.729 1.00 48.38 734 LYS A O 1
ATOM 5746 N N . LYS A 1 735 ? -42.880 0.133 43.068 1.00 45.06 735 LYS A N 1
ATOM 5747 C CA . LYS A 1 735 ? -42.511 -0.400 44.388 1.00 45.06 735 LYS A CA 1
ATOM 5748 C C . LYS A 1 735 ? -41.071 -0.907 44.466 1.00 45.06 735 LYS A C 1
ATOM 5750 O O . LYS A 1 735 ? -40.784 -2.064 44.195 1.00 45.06 735 LYS A O 1
ATOM 5755 N N . ARG A 1 736 ? -40.203 -0.048 45.026 1.00 45.09 736 ARG A N 1
ATOM 5756 C CA . ARG A 1 736 ? -39.010 -0.483 45.769 1.00 45.09 736 ARG A CA 1
ATOM 5757 C C . ARG A 1 736 ? -39.401 -1.666 46.660 1.00 45.09 736 ARG A C 1
ATOM 5759 O O . ARG A 1 736 ? -40.056 -1.462 47.688 1.00 45.09 736 ARG A O 1
ATOM 5766 N N . ALA A 1 737 ? -38.964 -2.871 46.305 1.00 48.91 737 ALA A N 1
ATOM 5767 C CA . ALA A 1 737 ? -38.819 -3.922 47.292 1.00 48.91 737 ALA A CA 1
ATOM 5768 C C . ALA A 1 737 ? -37.950 -3.341 48.414 1.00 48.91 737 ALA A C 1
ATOM 5770 O O . ALA A 1 737 ? -36.927 -2.699 48.153 1.00 48.91 737 ALA A O 1
ATOM 5771 N N . LYS A 1 738 ? -38.379 -3.489 49.671 1.00 47.00 738 LYS A N 1
ATOM 5772 C CA . LYS A 1 738 ? -37.511 -3.146 50.796 1.00 47.00 738 LYS A CA 1
ATOM 5773 C C . LYS A 1 738 ? -36.335 -4.115 50.724 1.00 47.00 738 LYS A C 1
ATOM 5775 O O . LYS A 1 738 ? -36.485 -5.267 51.121 1.00 47.00 738 LYS A O 1
ATOM 5780 N N . GLY A 1 739 ? -35.199 -3.641 50.207 1.00 53.84 739 GLY A N 1
ATOM 5781 C CA . GLY A 1 739 ? -33.929 -4.355 50.303 1.00 53.84 739 GLY A CA 1
ATOM 5782 C C . GLY A 1 739 ? -33.680 -4.772 51.756 1.00 53.84 739 GLY A C 1
ATOM 5783 O O . GLY A 1 739 ? -34.259 -4.152 52.659 1.00 53.84 739 GLY A O 1
ATOM 5784 N N . PRO A 1 740 ? -32.871 -5.822 51.989 1.00 54.06 740 PRO A N 1
ATOM 5785 C CA . PRO A 1 740 ? -32.771 -6.495 53.280 1.00 54.06 740 PRO A CA 1
ATOM 5786 C C . PRO A 1 740 ? -32.667 -5.472 54.407 1.00 54.06 740 PRO A C 1
ATOM 5788 O O . PRO A 1 740 ? -31.721 -4.680 54.466 1.00 54.06 740 PRO A O 1
ATOM 5791 N N . ARG A 1 741 ? -33.699 -5.447 55.264 1.00 53.62 741 ARG A N 1
ATOM 5792 C CA . ARG A 1 741 ? -33.760 -4.541 56.410 1.00 53.62 741 ARG A CA 1
ATOM 5793 C C . ARG A 1 741 ? -32.513 -4.819 57.237 1.00 53.62 741 ARG A C 1
ATOM 5795 O O . ARG A 1 741 ? -32.392 -5.896 57.817 1.00 53.62 741 ARG A O 1
ATOM 5802 N N . ARG A 1 742 ? -31.578 -3.863 57.256 1.00 55.91 742 ARG A N 1
ATOM 5803 C CA . ARG A 1 742 ? -30.416 -3.924 58.149 1.00 55.91 742 ARG A CA 1
ATOM 5804 C C . ARG A 1 742 ? -30.958 -4.177 59.558 1.00 55.91 742 ARG A C 1
ATOM 5806 O O . ARG A 1 742 ? -31.924 -3.497 59.908 1.00 55.91 742 ARG A O 1
ATOM 5813 N N . PRO A 1 743 ? -30.403 -5.128 60.328 1.00 59.81 743 PRO A N 1
ATOM 5814 C CA . PRO A 1 743 ? -30.922 -5.438 61.652 1.00 59.81 743 PRO A CA 1
ATOM 5815 C C . PRO A 1 743 ? -30.922 -4.163 62.500 1.00 59.81 743 PRO A C 1
ATOM 5817 O O . PRO A 1 743 ? -29.868 -3.605 62.807 1.00 59.81 743 PRO A O 1
ATOM 5820 N N . GLU A 1 744 ? -32.120 -3.670 62.809 1.00 61.50 744 GLU A N 1
ATOM 5821 C CA . GLU A 1 744 ? -32.312 -2.550 63.720 1.00 61.50 744 GLU A CA 1
ATOM 5822 C C . GLU A 1 744 ? -32.182 -3.096 65.139 1.00 61.50 744 GLU A C 1
ATOM 5824 O O . GLU A 1 744 ? -32.885 -4.028 65.519 1.00 61.50 744 GLU A O 1
ATOM 5829 N N . TYR A 1 745 ? -31.259 -2.535 65.916 1.00 68.38 745 TYR A N 1
ATOM 5830 C CA . TYR A 1 745 ? -31.067 -2.919 67.308 1.00 68.38 745 TYR A CA 1
ATOM 5831 C C . TYR A 1 745 ? -32.340 -2.638 68.126 1.00 68.38 745 TYR A C 1
ATOM 5833 O O . TYR A 1 745 ? -32.775 -1.491 68.242 1.00 68.38 745 TYR A O 1
ATOM 5841 N N . THR A 1 746 ? -32.920 -3.700 68.691 1.00 68.75 746 THR A N 1
ATOM 5842 C CA . THR A 1 746 ? -34.151 -3.686 69.505 1.00 68.75 746 THR A CA 1
ATOM 5843 C C . THR A 1 746 ? -33.884 -3.700 71.015 1.00 68.75 746 THR A C 1
ATOM 5845 O O . THR A 1 746 ? -34.806 -3.924 71.796 1.00 68.75 746 THR A O 1
ATOM 5848 N N . GLY A 1 747 ? -32.630 -3.524 71.440 1.00 71.44 747 GLY A N 1
ATOM 5849 C CA . GLY A 1 747 ? -32.263 -3.475 72.856 1.00 71.44 747 GLY A CA 1
ATOM 5850 C C . GLY A 1 747 ? -32.589 -2.129 73.524 1.00 71.44 747 GLY A C 1
ATOM 5851 O O . GLY A 1 747 ? -33.074 -1.204 72.863 1.00 71.44 747 GLY A O 1
ATOM 5852 N N . PRO A 1 748 ? -32.307 -1.989 74.835 1.00 72.25 748 PRO A N 1
ATOM 5853 C CA . PRO A 1 748 ? -32.523 -0.742 75.571 1.00 72.25 748 PRO A CA 1
ATOM 5854 C C . PRO A 1 748 ? -31.760 0.428 74.927 1.00 72.25 748 PRO A C 1
ATOM 5856 O O . PRO A 1 748 ? -30.688 0.202 74.353 1.00 72.25 748 PRO A O 1
ATOM 5859 N N . PRO A 1 749 ? -32.296 1.665 75.002 1.00 70.88 749 PRO A N 1
ATOM 5860 C CA . PRO A 1 749 ? -31.788 2.805 74.248 1.00 70.88 749 PRO A CA 1
ATOM 5861 C C . PRO A 1 749 ? -30.285 3.017 74.498 1.00 70.88 749 PRO A C 1
ATOM 5863 O O . PRO A 1 749 ? -29.867 3.112 75.653 1.00 70.88 749 PRO A O 1
ATOM 5866 N N . PRO A 1 750 ? -29.465 3.074 73.432 1.00 71.25 750 PRO A N 1
ATOM 5867 C CA . PRO A 1 750 ? -28.017 3.177 73.556 1.00 71.25 750 PRO A CA 1
ATOM 5868 C C . PRO A 1 750 ? -27.607 4.529 74.156 1.00 71.25 750 PRO A C 1
ATOM 5870 O O . PRO A 1 750 ? -28.335 5.516 73.989 1.00 71.25 750 PRO A O 1
ATOM 5873 N N . PRO A 1 751 ? -26.418 4.624 74.781 1.00 70.88 751 PRO A N 1
ATOM 5874 C CA . PRO A 1 751 ? -25.845 5.922 75.107 1.00 70.88 751 PRO A CA 1
ATOM 5875 C C . PRO A 1 751 ? -25.722 6.764 73.822 1.00 70.88 751 PRO A C 1
ATOM 5877 O O . PRO A 1 751 ? -25.320 6.238 72.777 1.00 70.88 751 PRO A O 1
ATOM 5880 N N . PRO A 1 752 ? -26.089 8.057 73.858 1.00 71.50 752 PRO A N 1
ATOM 5881 C CA . PRO A 1 752 ? -26.001 8.908 72.682 1.00 71.50 752 PRO A CA 1
ATOM 5882 C C . PRO A 1 752 ? -24.531 9.098 72.290 1.00 71.50 752 PRO A C 1
ATOM 5884 O O . PRO A 1 752 ? -23.692 9.374 73.146 1.00 71.50 752 PRO A O 1
ATOM 5887 N N . ASN A 1 753 ? -24.239 8.973 70.994 1.00 74.62 753 ASN A N 1
ATOM 5888 C CA . ASN A 1 753 ? -22.931 9.274 70.407 1.00 74.62 753 ASN A CA 1
ATOM 5889 C C . ASN A 1 753 ? -23.017 10.473 69.459 1.00 74.62 753 ASN A C 1
ATOM 5891 O O . ASN A 1 753 ? -24.083 10.769 68.906 1.00 74.62 753 ASN A O 1
ATOM 5895 N N . ARG A 1 754 ? -21.886 11.148 69.227 1.00 71.06 754 ARG A N 1
ATOM 5896 C CA . ARG A 1 754 ? -21.832 12.395 68.429 1.00 71.06 754 ARG A CA 1
ATOM 5897 C C . ARG A 1 754 ? -22.294 12.264 66.973 1.00 71.06 754 ARG A C 1
ATOM 5899 O O . ARG A 1 754 ? -22.552 13.275 66.328 1.00 71.06 754 ARG A O 1
ATOM 5906 N N . PHE A 1 755 ? -22.389 11.040 66.458 1.00 70.38 755 PHE A N 1
ATOM 5907 C CA . PHE A 1 755 ? -22.792 10.743 65.084 1.00 70.38 755 PHE A CA 1
ATOM 5908 C C . PHE A 1 755 ? -24.261 10.296 64.955 1.00 70.38 755 PHE A C 1
ATOM 5910 O O . PHE A 1 755 ? -24.718 10.038 63.843 1.00 70.38 755 PHE A O 1
ATOM 5917 N N . GLY A 1 756 ? -25.002 10.170 66.064 1.00 71.19 756 GLY A N 1
ATOM 5918 C CA . GLY A 1 756 ? -26.392 9.693 66.067 1.00 71.19 756 GLY A CA 1
ATOM 5919 C C . GLY A 1 756 ? -26.566 8.236 65.607 1.00 71.19 756 GLY A C 1
ATOM 5920 O O . GLY A 1 756 ? -27.662 7.840 65.208 1.00 71.19 756 GLY A O 1
ATOM 5921 N N . ILE A 1 757 ? -25.497 7.434 65.624 1.00 72.38 757 ILE A N 1
ATOM 5922 C CA . ILE A 1 757 ? -25.493 6.067 65.088 1.00 72.38 757 ILE A CA 1
ATOM 5923 C C . ILE A 1 757 ? -26.140 5.118 66.104 1.00 72.38 757 ILE A C 1
ATOM 5925 O O . ILE A 1 757 ? -25.673 5.009 67.234 1.00 72.38 757 ILE A O 1
ATOM 5929 N N . LYS A 1 758 ? -27.190 4.389 65.712 1.00 71.19 758 LYS A N 1
ATOM 5930 C CA . LYS A 1 758 ? -27.722 3.278 66.523 1.00 71.19 758 LYS A CA 1
ATOM 5931 C C . LYS A 1 758 ? -26.785 2.056 66.447 1.00 71.19 758 LYS A C 1
ATOM 5933 O O . LYS A 1 758 ? -26.172 1.862 65.394 1.00 71.19 758 LYS A O 1
ATOM 5938 N N . PRO A 1 759 ? -26.703 1.217 67.498 1.00 74.25 759 PRO A N 1
ATOM 5939 C CA . PRO A 1 759 ? -25.971 -0.043 67.446 1.00 74.25 759 PRO A CA 1
ATOM 5940 C C . PRO A 1 759 ? -26.426 -0.923 66.275 1.00 74.25 759 PRO A C 1
ATOM 5942 O O . PRO A 1 759 ? -27.593 -0.901 65.877 1.00 74.25 759 PRO A O 1
ATOM 5945 N N . GLY A 1 760 ? -25.495 -1.686 65.712 1.00 72.44 760 GLY A N 1
ATOM 5946 C CA . GLY A 1 760 ? -25.693 -2.514 64.528 1.00 72.44 760 GLY A CA 1
ATOM 5947 C C . GLY A 1 760 ? -24.385 -2.701 63.759 1.00 72.44 760 GLY A C 1
ATOM 5948 O O . GLY A 1 760 ? -23.299 -2.609 64.319 1.00 72.44 760 GLY A O 1
ATOM 5949 N N . TYR A 1 761 ? -24.470 -2.907 62.443 1.00 61.34 761 TYR A N 1
ATOM 5950 C CA . TYR A 1 761 ? -23.327 -3.286 61.591 1.00 61.34 761 TYR A CA 1
ATOM 5951 C C . TYR A 1 761 ? -22.075 -2.376 61.668 1.00 61.34 761 TYR A C 1
ATOM 5953 O O . TYR A 1 761 ? -20.982 -2.819 61.333 1.00 61.34 761 TYR A O 1
ATOM 5961 N N . ARG A 1 762 ? -22.210 -1.105 62.075 1.00 62.09 762 ARG A N 1
ATOM 5962 C CA . ARG A 1 762 ? -21.093 -0.136 62.140 1.00 62.09 762 ARG A CA 1
ATOM 5963 C C . ARG A 1 762 ? -20.598 0.193 63.551 1.00 62.09 762 ARG A C 1
ATOM 5965 O O . ARG A 1 762 ? -19.572 0.853 63.670 1.00 62.09 762 ARG A O 1
ATOM 5972 N N . TRP A 1 763 ? -21.327 -0.198 64.594 1.00 75.12 763 TRP A N 1
ATOM 5973 C CA . TRP A 1 763 ? -20.989 0.100 65.987 1.00 75.12 763 TRP A CA 1
ATOM 5974 C C . TRP A 1 763 ? -21.739 -0.861 66.907 1.00 75.12 763 TRP A C 1
ATOM 5976 O O . TRP A 1 763 ? -22.943 -1.048 66.761 1.00 75.12 763 TRP A O 1
ATOM 5986 N N . ASP A 1 764 ? -21.044 -1.449 67.872 1.00 70.38 764 ASP A N 1
ATOM 5987 C CA . ASP A 1 764 ? -21.581 -2.458 68.791 1.00 70.38 764 ASP A CA 1
ATOM 5988 C C . ASP A 1 764 ? -22.342 -1.874 69.995 1.00 70.38 764 ASP A C 1
ATOM 5990 O O . ASP A 1 764 ? -22.805 -2.617 70.854 1.00 70.38 764 ASP A O 1
ATOM 5994 N N . GLY A 1 765 ? -22.500 -0.549 70.058 1.00 72.69 765 GLY A N 1
ATOM 5995 C CA . GLY A 1 765 ? -23.197 0.139 71.148 1.00 72.69 765 GLY A CA 1
ATOM 5996 C C . GLY A 1 765 ? -22.340 0.415 72.383 1.00 72.69 765 GLY A C 1
ATOM 5997 O O . GLY A 1 765 ? -22.837 1.009 73.339 1.00 72.69 765 GLY A O 1
ATOM 5998 N N . VAL A 1 766 ? -21.058 0.035 72.364 1.00 74.12 766 VAL A N 1
ATOM 5999 C CA . VAL A 1 766 ? -20.120 0.297 73.459 1.00 74.12 766 VAL A CA 1
ATOM 6000 C C . VAL A 1 766 ? -19.330 1.571 73.156 1.00 74.12 766 VAL A C 1
ATOM 6002 O O . VAL A 1 766 ? -18.565 1.630 72.188 1.00 74.12 766 VAL A O 1
ATOM 6005 N N . ASP A 1 767 ? -19.497 2.598 73.993 1.00 69.62 767 ASP A N 1
ATOM 6006 C CA . ASP A 1 767 ? -18.599 3.756 74.003 1.00 69.62 767 ASP A CA 1
ATOM 6007 C C . ASP A 1 767 ? -17.243 3.331 74.591 1.00 69.62 767 ASP A C 1
ATOM 6009 O O . ASP A 1 767 ? -17.141 2.975 75.764 1.00 69.62 767 ASP A O 1
ATOM 6013 N N . ARG A 1 768 ? -16.208 3.333 73.745 1.00 76.19 768 ARG A N 1
ATOM 6014 C CA . ARG A 1 768 ? -14.803 3.086 74.120 1.00 76.19 768 ARG A CA 1
ATOM 6015 C C . ARG A 1 768 ? -13.975 4.376 74.145 1.00 76.19 768 ARG A C 1
ATOM 6017 O O . ARG A 1 768 ? -12.748 4.324 74.199 1.00 76.19 768 ARG A O 1
ATOM 6024 N N . GLY A 1 769 ? -14.627 5.533 74.049 1.00 72.12 769 GLY A N 1
ATOM 6025 C CA . GLY A 1 769 ? -13.991 6.834 74.156 1.00 72.12 769 GLY A CA 1
ATOM 6026 C C . GLY A 1 769 ? -13.500 7.125 75.574 1.00 72.12 769 GLY A C 1
ATOM 6027 O O . GLY A 1 769 ? -13.908 6.518 76.560 1.00 72.12 769 GLY A O 1
ATOM 6028 N N . ASN A 1 770 ? -12.653 8.142 75.691 1.00 80.00 770 ASN A N 1
ATOM 6029 C CA . ASN A 1 770 ? -12.098 8.647 76.953 1.00 80.00 770 ASN A CA 1
ATOM 6030 C C . ASN A 1 770 ? -13.119 9.423 77.828 1.00 80.00 770 ASN A C 1
ATOM 6032 O O . ASN A 1 770 ? -12.751 10.342 78.559 1.00 80.00 770 ASN A O 1
ATOM 6036 N N . GLY A 1 771 ? -14.417 9.115 77.718 1.00 75.94 771 GLY A N 1
ATOM 6037 C CA . GLY A 1 771 ? -15.505 9.818 78.406 1.00 75.94 771 GLY A CA 1
ATOM 6038 C C . GLY A 1 771 ? -15.837 11.217 77.861 1.00 75.94 771 GLY A C 1
ATOM 6039 O O . GLY A 1 771 ? -16.685 11.904 78.438 1.00 75.94 771 GLY A O 1
ATOM 6040 N N . PHE A 1 772 ? -15.211 11.656 76.760 1.00 78.56 772 PHE A N 1
ATOM 6041 C CA . PHE A 1 772 ? -15.499 12.951 76.132 1.00 78.56 772 PHE A CA 1
ATOM 6042 C C . PHE A 1 772 ? -16.952 13.065 75.647 1.00 78.56 772 PHE A C 1
ATOM 6044 O O . PHE A 1 772 ? -17.593 14.081 75.913 1.00 78.56 772 PHE A O 1
ATOM 6051 N N . GLU A 1 773 ? -17.505 12.030 74.999 1.00 73.81 773 GLU A N 1
ATOM 6052 C CA . GLU A 1 773 ? -18.879 12.085 74.468 1.00 73.81 773 GLU A CA 1
ATOM 6053 C C . GLU A 1 773 ? -19.907 12.279 75.596 1.00 73.81 773 GLU A C 1
ATOM 6055 O O . GLU A 1 773 ? -20.773 13.151 75.503 1.00 73.81 773 GLU A O 1
ATOM 6060 N N . LYS A 1 774 ? -19.731 11.586 76.732 1.00 77.88 774 LYS A N 1
ATOM 6061 C CA . LYS A 1 774 ? -20.545 11.780 77.945 1.00 77.88 774 LYS A CA 1
ATOM 6062 C C . LYS A 1 774 ? -20.521 13.232 78.447 1.00 77.88 774 LYS A C 1
ATOM 6064 O O . LYS A 1 774 ? -21.583 13.791 78.719 1.00 77.88 774 LYS A O 1
ATOM 6069 N N . LYS A 1 775 ? -19.341 13.864 78.528 1.00 81.88 775 LYS A N 1
ATOM 6070 C CA . LYS A 1 775 ? -19.205 15.283 78.926 1.00 81.88 775 LYS A CA 1
ATOM 6071 C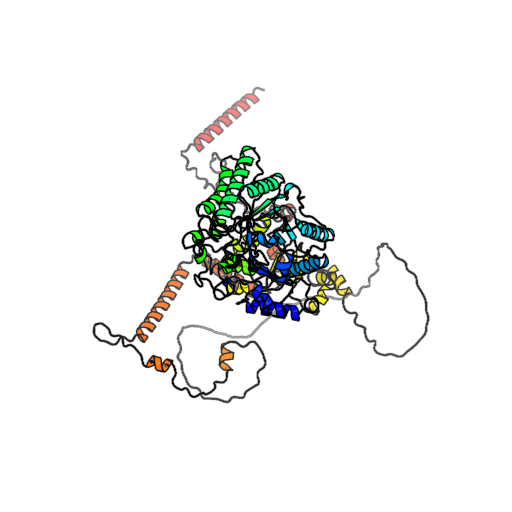 C . LYS A 1 775 ? -19.854 16.235 77.913 1.00 81.88 775 LYS A C 1
ATOM 6073 O O . LYS A 1 775 ? -20.487 17.216 78.304 1.00 81.88 775 LYS A O 1
ATOM 6078 N N . TRP A 1 776 ? -19.736 15.939 76.619 1.00 79.19 776 TRP A N 1
ATOM 6079 C CA . TRP A 1 776 ? -20.321 16.743 75.545 1.00 79.19 776 TRP A CA 1
ATOM 6080 C C . TRP A 1 776 ? -21.857 16.733 75.587 1.00 79.19 776 TRP A C 1
ATOM 6082 O O . TRP A 1 776 ? -22.478 17.798 75.591 1.00 79.19 776 TRP A O 1
ATOM 6092 N N . PHE A 1 777 ? -22.479 15.558 75.737 1.00 81.69 777 PHE A N 1
ATOM 6093 C CA . PHE A 1 777 ? -23.936 15.454 75.889 1.00 81.69 777 PHE A CA 1
ATOM 6094 C C . PHE A 1 777 ? -24.456 16.071 77.191 1.00 81.69 777 PHE A C 1
ATOM 6096 O O . PHE A 1 777 ? -25.520 16.690 77.179 1.00 81.69 777 PHE A O 1
ATOM 6103 N N . GLN A 1 778 ? -23.701 15.984 78.293 1.00 83.50 778 GLN A N 1
ATOM 6104 C CA . GLN A 1 778 ? -24.025 16.712 79.526 1.00 83.50 778 GLN A CA 1
ATOM 6105 C C . GLN A 1 778 ? -24.066 18.230 79.288 1.00 83.50 778 GLN A C 1
ATOM 6107 O O . GLN A 1 778 ? -25.041 18.872 79.673 1.00 83.50 778 GLN A O 1
ATOM 6112 N N . SER A 1 779 ? -23.079 18.795 78.581 1.00 84.31 779 SER A N 1
ATOM 6113 C CA . SER A 1 779 ? -23.052 20.227 78.246 1.00 84.31 779 SER A CA 1
ATOM 6114 C C . SER A 1 779 ? -24.205 20.651 77.322 1.00 84.31 779 SER A C 1
ATOM 6116 O O . SER A 1 779 ? -24.829 21.689 77.549 1.00 84.31 779 SER A O 1
ATOM 6118 N N . ILE A 1 780 ? -24.552 19.835 76.318 1.00 82.94 780 ILE A N 1
ATOM 6119 C CA . ILE A 1 780 ? -25.704 20.091 75.432 1.00 82.94 780 ILE A CA 1
ATOM 6120 C C . ILE A 1 780 ? -27.019 20.075 76.216 1.00 82.94 780 ILE A C 1
ATOM 6122 O O . ILE A 1 780 ? -27.839 20.980 76.051 1.00 82.94 780 ILE A O 1
ATOM 6126 N N . ASN A 1 781 ? -27.221 19.078 77.079 1.00 83.81 781 ASN A N 1
ATOM 6127 C CA . ASN A 1 781 ? -28.431 18.984 77.891 1.00 83.81 781 ASN A CA 1
ATOM 6128 C C . ASN A 1 781 ? -28.519 20.129 78.904 1.00 83.81 781 ASN A C 1
ATOM 6130 O O . ASN A 1 781 ? -29.601 20.677 79.083 1.00 83.81 781 ASN A O 1
ATOM 6134 N N . GLN A 1 782 ? -27.397 20.551 79.494 1.00 85.38 782 GLN A N 1
ATOM 6135 C CA . GLN A 1 782 ? -27.349 21.723 80.368 1.00 85.38 782 GLN A CA 1
ATOM 6136 C C . GLN A 1 782 ? -27.759 22.996 79.614 1.00 85.38 782 GLN A C 1
ATOM 6138 O O . GLN A 1 782 ? -28.662 23.689 80.067 1.00 85.38 782 GLN A O 1
ATOM 6143 N N . ARG A 1 783 ? -27.204 23.252 78.417 1.00 84.06 783 ARG A N 1
ATOM 6144 C CA . ARG A 1 783 ? -27.615 24.392 77.570 1.00 84.06 783 ARG A CA 1
ATOM 6145 C C . ARG A 1 783 ? -29.095 24.346 77.190 1.00 84.06 783 ARG A C 1
ATOM 6147 O O . ARG A 1 783 ? -29.756 25.376 77.241 1.00 84.06 783 ARG A O 1
ATOM 6154 N N . LYS A 1 784 ? -29.626 23.171 76.830 1.00 83.00 784 LYS A N 1
ATOM 6155 C CA . LYS A 1 784 ? -31.063 23.009 76.546 1.00 83.00 784 LYS A CA 1
ATOM 6156 C C . LYS A 1 784 ? -31.924 23.274 77.775 1.00 83.00 784 LYS A C 1
ATOM 6158 O O . LYS A 1 784 ? -32.969 23.895 77.632 1.00 83.00 784 LYS A O 1
ATOM 6163 N N . ARG A 1 785 ? -31.493 22.832 78.961 1.00 81.81 785 ARG A N 1
ATOM 6164 C CA . ARG A 1 785 ? -32.219 23.069 80.211 1.00 81.81 785 ARG A CA 1
ATOM 6165 C C . ARG A 1 785 ? -32.215 24.551 80.573 1.00 81.81 785 ARG A C 1
ATOM 6167 O O . ARG A 1 785 ? -33.286 25.084 80.790 1.00 81.81 785 ARG A O 1
ATOM 6174 N N . THR A 1 786 ? -31.071 25.231 80.498 1.00 82.12 786 THR A N 1
ATOM 6175 C CA . THR A 1 786 ? -30.980 26.689 80.705 1.00 82.12 786 THR A CA 1
ATOM 6176 C C . THR A 1 786 ? -31.772 27.481 79.659 1.00 82.12 786 THR A C 1
ATOM 6178 O O . THR A 1 786 ? -32.372 28.495 79.990 1.00 82.12 786 THR A O 1
ATOM 6181 N N . GLY A 1 787 ? -31.835 27.012 78.408 1.00 80.44 787 GLY A N 1
ATOM 6182 C CA . GLY A 1 787 ? -32.690 27.607 77.375 1.00 80.44 787 GLY A CA 1
ATOM 6183 C C . GLY A 1 787 ? -34.189 27.403 77.626 1.00 80.44 787 GLY A C 1
ATOM 6184 O O . GLY A 1 787 ? -34.968 28.317 77.387 1.00 80.44 787 GLY A O 1
ATOM 6185 N N . LEU A 1 788 ? -34.595 26.236 78.138 1.00 78.94 788 LEU A N 1
ATOM 6186 C CA . LEU A 1 788 ? -35.978 25.960 78.546 1.00 78.94 788 LEU A CA 1
ATOM 6187 C C . LEU A 1 788 ? -36.367 26.722 79.815 1.00 78.94 788 LEU A C 1
ATOM 6189 O O . LEU A 1 788 ? -37.443 27.301 79.839 1.00 78.94 788 LEU A O 1
ATOM 6193 N N . GLU A 1 789 ? -35.484 26.786 80.814 1.00 78.19 789 GLU A N 1
ATOM 6194 C CA . GLU A 1 789 ? -35.629 27.633 82.004 1.00 78.19 789 GLU A CA 1
ATOM 6195 C C . GLU A 1 789 ? -35.797 29.101 81.568 1.00 78.19 789 GLU A C 1
ATOM 6197 O O . GLU A 1 789 ? -36.787 29.730 81.916 1.00 78.19 789 GLU A O 1
ATOM 6202 N N . SER A 1 790 ? -34.917 29.621 80.703 1.00 75.50 790 SER A N 1
ATOM 6203 C CA . SER A 1 790 ? -35.031 30.981 80.152 1.00 75.50 790 SER A CA 1
ATOM 6204 C C . SER A 1 790 ? -36.309 31.213 79.337 1.00 75.50 790 SER A C 1
ATOM 6206 O O . SER A 1 790 ? -36.816 32.331 79.334 1.00 75.50 790 SER A O 1
ATOM 6208 N N . TYR A 1 791 ? -36.819 30.201 78.630 1.00 73.94 791 TYR A N 1
ATOM 6209 C CA . TYR A 1 791 ? -38.066 30.303 77.868 1.00 73.94 791 TYR A CA 1
ATOM 6210 C C . TYR A 1 791 ? -39.300 30.266 78.777 1.00 73.94 791 TYR A C 1
ATOM 6212 O O . TYR A 1 791 ? -40.235 31.020 78.544 1.00 73.94 791 TYR A O 1
ATOM 6220 N N . GLN A 1 792 ? -39.289 29.439 79.827 1.00 75.00 792 GLN A N 1
ATOM 6221 C CA . GLN A 1 792 ? -40.347 29.401 80.840 1.00 75.00 792 GLN A CA 1
ATOM 6222 C C . GLN A 1 792 ? -40.413 30.724 81.607 1.00 75.00 792 GLN A C 1
ATOM 6224 O O . GLN A 1 792 ? -41.475 31.329 81.652 1.00 75.00 792 GLN A O 1
ATOM 6229 N N . TRP A 1 793 ? -39.273 31.249 82.068 1.00 73.00 793 TRP A N 1
ATOM 6230 C CA . TRP A 1 793 ? -39.205 32.582 82.680 1.00 73.00 793 TRP A CA 1
ATOM 6231 C C . TRP A 1 793 ? -39.676 33.692 81.724 1.00 73.00 793 TRP A C 1
ATOM 6233 O O . TRP A 1 793 ? -40.372 34.602 82.146 1.00 73.00 793 TRP A O 1
ATOM 6243 N N . SER A 1 794 ? -39.372 33.598 80.424 1.00 69.06 794 SER A N 1
ATOM 6244 C CA . SER A 1 794 ? -39.868 34.547 79.411 1.00 69.06 794 SER A CA 1
ATOM 6245 C C . SER A 1 794 ? -41.357 34.385 79.060 1.00 69.06 794 SER A C 1
ATOM 6247 O O . SER A 1 794 ? -41.891 35.239 78.353 1.00 69.06 794 SER A O 1
ATOM 6249 N N . ALA A 1 795 ? -42.000 33.290 79.471 1.00 67.00 795 ALA A N 1
ATOM 6250 C CA . ALA A 1 795 ? -43.405 32.984 79.198 1.00 67.00 795 ALA A CA 1
ATOM 6251 C C . ALA A 1 795 ? -44.302 33.102 80.445 1.00 67.00 795 ALA A C 1
ATOM 6253 O O . ALA A 1 795 ? -45.519 33.051 80.309 1.00 67.00 795 ALA A O 1
ATOM 6254 N N . GLU A 1 796 ? -43.713 33.251 81.636 1.00 63.50 796 GLU A N 1
ATOM 6255 C CA . GLU A 1 796 ? -44.405 33.588 82.891 1.00 63.50 796 GLU A CA 1
ATOM 6256 C C . GLU A 1 796 ? -44.428 35.110 83.166 1.00 63.50 796 GLU A C 1
ATOM 6258 O O . GLU A 1 796 ? -45.144 35.549 84.060 1.00 63.50 796 GLU A O 1
ATOM 6263 N N . ASP A 1 797 ? -43.681 35.907 82.387 1.00 55.84 797 ASP A N 1
ATOM 6264 C CA . ASP A 1 797 ? -43.560 37.379 82.493 1.00 55.84 797 ASP A CA 1
ATOM 6265 C C . ASP A 1 797 ? -44.302 38.122 81.341 1.00 55.84 797 ASP A C 1
ATOM 6267 O O . ASP A 1 797 ? -43.975 39.259 80.992 1.00 55.84 797 ASP A O 1
ATOM 6271 N N . MET A 1 798 ? -45.286 37.447 80.720 1.00 47.50 798 MET A N 1
ATOM 6272 C CA . MET A 1 798 ? -46.202 37.911 79.654 1.00 47.50 798 MET A CA 1
ATOM 6273 C C . MET A 1 798 ? -47.636 37.446 79.938 1.00 47.50 798 MET A C 1
ATOM 6275 O O . MET A 1 798 ? -48.560 38.244 79.667 1.00 47.50 798 MET A O 1
#

Secondary structure (DSSP, 8-state):
-PEE-TT--SHHHHHHHHHHHHHH-HHHHS-TTS-EEEEEE-GGGSTT-PPP-HHHHHTSTTTTTS-EEEEETTSSEEEE-HHHHHHH-S--S--TTEEEEE-TTS-EEEEEEEGGGGGS-PPPPPHHHHHHHHHHHHHHHHHTT-SEE--EEE-HHHHHHHHHHHHTT---SEEEEEE--TTS-TTS--GGG---EEEESTTS-EEEEEEEEE-B--TTTT-S--SSPPSS-TT----BSS-HHHHHHHHHHHHHTTPEEEEEE-SHHHHHHHHHHHHHHHHHHHHTT-SGGGGG--EEEE--B--HHHHHHHHHHHHGGGTTS----------TTT--TTHHHHHHHHHHHHHHHHHGGGBS-HHHHHHHSTT--------TTSS-S-HHHHHHHHHH---TTS--TTGGG-SSGGGPPPHHHHHHHHTHHHHHHTT-TTTSSS--TTS---EEEESS-TTTS-HHHHHT--EEEEEETTEEEEESS---HHHHHHHTSHHHHHHHHT--SHHHHHHHHTTS------PPP--------------------------------------------------------------------------------PPPHHHHHHHS----------HHHHHHTT----B-TTSPBP-HHHHHHHHHHHHHHHHHHHHHHHHHTS-HHHHHHHHHHHHHHHHHHTS-S---TT-HHHHHHHHTS--TT-THHHH---------------SSPPPP-TT-PPSBTTB-S---SSSHHHHHHHHHHHHHHHHHHHHHHHHH--

Radius of gyration: 42.17 Å; chains: 1; bounding box: 113×110×117 Å

InterPro domains:
  IPR011059 Metal-dependent hydrolase, composite domain superfamily [SSF51338] (445-483)
  IPR013108 Amidohydrolase 3 [PF07969] (3-482)
  IPR018609 Bud13 [PF09736] (643-781)
  IPR032466 Metal-dependent hydrolase [SSF51556] (31-446)
  IPR033932 YtcJ like [cd01300] (1-457)

Foldseek 3Di:
DAQEQAPQAELVSSLVSQVVVLVVDVVSVVDLADEHEHEHDALVNYVPSDDAFLVSQCVDVSRNLHWYWYAYLQNFKIATHPNQVVVLPDDDLDDAQKDFDADPVRHGRRMIGHLSVLSRCDDDDDPVRLVVVVVVVVVQLQQLQAQEAAAAAQEPVNVVSVLVCQAVVVPRHAYEYAYDNPSDDLPPDQLLPDDFDALHGPRRRYTYQHHEEEFWGALSVLTAAAPAAWLLGRVDRHGGSDDLVSVLVRVVRNVVSNGQYEYEHAYAVRLVSVLVSLLVVVVVCVVVVNLVNVVSQHEYECLFFHDPVVLLSQLVQQVVNPPSPRDDDGHQYANSADPQLCVLAVCLVCVCSGQPDRRCVRGLQQVSSLVSHPVSAYAHHHNPPSGDSNCLQSLLSQAFLYHLVQAGPVGNCHRPVVSHDQSVSSLCNHFQNNCVSSVNNQATRDPDPNHFPWGWDKPDDPNPDDSNVSSVIGTQFTAGSNHTPDGPDDDDPVVVVLVVPVLLVCLVAPDDDPVSVVSVVVVDDDPDDDDDDDDDDDDDDDDYDDDDDDDDDDDDDDDDDDDDDDDDDDDDDDDDDDDDDDDDDDDDDDDDDDDDDDDDDDDDDDDDDDDDDDDDPVVVVVPDDDDPDPDDDDPVVVVVVDDDFDADPVGHTDPPVVVVVVVVVVVVVVVVVVVVVVVVPDDPVNVVVVVVVVVVVVVVVPDDPDDGPPRPVVVVVVVPDDDPDDPCVVVPPDDDDPDDDFDQDPDDFADAAPVRDGDGDPHNSDPPDPCPRVVVVVVVVVVVVVVVVVVVVVVVVD

Sequence (798 aa):
MQLQLDGAKSVQDVIDRIKAYILAHPDVHADPSRWIQGMGWDQTKWPGAEFPTAVDLSRDPLLRGRPIVLFRIDVHASWVSERVLELMGPLPGDVEGGSIIRNAGGEPTGILVDNAMNLVPIPPWSSKQYTEYFDIAVAEALKFGLTSVHDAATDPAMVEFYKRQAESGELPIRLYLMATPFFENYTDWEPSRIKRLTNYGTHERLNLRSVKLFTDGALGSWGAALISPYSDKSDTRGIMRSSPETMNKLMRSAWRAKLQVNVHCIGDRANEAVLDIFENILAEEARSGNSDIAAFRPRIEHAQILQQSDLRRIGQLGVYSLRTGMARWIFFWSRGSRFALFASTSDMWYAETRLGPERIKGAYAYRTLLESSPKQILPLGSDFPVEGVNPLLGFYAAVTRLTADGRSPHGDSGWYPSERLTRTQALKGMTLDAAYASFAEHELGSLVAGKRADFVLFDRDIMEASPMDILKTTVIATVIDGCLRLLLYLPSASELRAMSNMKAYLAEKYMSGPKADAILAKVGPKKKKRKAAAAPSGFVVDVDGGWGDEAKEDMEDVEEAVVATDRSFKKRKVAPTEEGSGWATIQPGIKEESPAPDEQPQVVVEETAFVGGLVSAQQLRKALPQTNAEPTATAEEMALAQETVYRDATGRKINTKAARAEAARLKREREEKEAQKMEWGKGLVQRDEAEKRKQELEAQRGKKFARYADDADLNEEMKAKELWNDPAAQFLSKKRAKGPRRPEYTGPPPPPNRFGIKPGYRWDGVDRGNGFEKKWFQSINQRKRTGLESYQWSAEDM

pLDDT: mean 73.55, std 22.03, range [22.48, 98.0]